Protein 1V66 (pdb70)

Foldseek 3Di:
DDDQVVLLVLLLVFDLVLLCCLCVVQVHHRDDDVVVSSVVSSVCVVVPDPVVSSVSSVVSSVVVD

Structure (mmCIF, N/CA/C/O backbone):
data_1V66
#
_entry.id   1V66
#
loop_
_atom_site.group_PDB
_atom_site.id
_atom_site.type_symbol
_atom_site.label_atom_id
_atom_site.label_alt_id
_atom_site.label_comp_id
_atom_site.label_asym_id
_atom_site.label_entity_id
_atom_site.label_seq_id
_atom_site.pdbx_PDB_ins_code
_atom_site.Cartn_x
_atom_site.Cartn_y
_atom_site.Cartn_z
_atom_site.occupancy
_atom_site.B_iso_or_equiv
_atom_site.auth_seq_id
_atom_site.auth_comp_id
_atom_site.auth_asym_id
_atom_site.auth_atom_id
_atom_site.pdbx_PDB_model_num
ATOM 1 N N . MET A 1 1 ? -15.759 -7.569 -0.609 1.00 0.00 1 MET A N 1
ATOM 2 C CA . MET A 1 1 ? -15.088 -8.810 -0.263 1.00 0.00 1 MET A CA 1
ATOM 3 C C . MET A 1 1 ? -13.646 -8.814 -0.775 1.00 0.00 1 MET A C 1
ATOM 4 O O . MET A 1 1 ? -13.347 -8.214 -1.806 1.00 0.00 1 MET A O 1
ATOM 16 N N . ALA A 1 2 ? -12.790 -9.498 -0.029 1.00 0.00 2 ALA A N 1
ATOM 17 C CA . ALA A 1 2 ? -11.386 -9.588 -0.394 1.00 0.00 2 ALA A CA 1
ATOM 18 C C . ALA A 1 2 ? -10.678 -10.557 0.555 1.00 0.00 2 ALA A C 1
ATOM 19 O O . ALA A 1 2 ? -11.329 -11.307 1.281 1.00 0.00 2 ALA A O 1
ATOM 26 N N . ASP A 1 3 ? -9.354 -10.510 0.518 1.00 0.00 3 ASP A N 1
ATOM 27 C CA . ASP A 1 3 ? -8.551 -11.375 1.365 1.00 0.00 3 ASP A CA 1
ATOM 28 C C . ASP A 1 3 ? -7.270 -10.641 1.767 1.00 0.00 3 ASP A C 1
ATOM 29 O O . ASP A 1 3 ? -7.046 -9.505 1.353 1.00 0.00 3 ASP A O 1
ATOM 37 N N . SER A 1 4 ? -6.463 -11.320 2.569 1.00 0.00 4 SER A N 1
ATOM 38 C CA . SER A 1 4 ? -5.211 -10.747 3.031 1.00 0.00 4 SER A CA 1
ATOM 39 C C . SER A 1 4 ? -4.065 -11.191 2.119 1.00 0.00 4 SER A C 1
ATOM 40 O O . SER A 1 4 ? -2.935 -11.363 2.575 1.00 0.00 4 SER A O 1
ATOM 47 N N . ALA A 1 5 ? -4.395 -11.364 0.848 1.00 0.00 5 ALA A N 1
ATOM 48 C CA . ALA A 1 5 ? -3.407 -11.784 -0.131 1.00 0.00 5 ALA A CA 1
ATOM 49 C C . ALA A 1 5 ? -3.440 -10.828 -1.325 1.00 0.00 5 ALA A C 1
ATOM 50 O O . ALA A 1 5 ? -2.394 -10.394 -1.806 1.00 0.00 5 ALA A O 1
ATOM 57 N N . GLU A 1 6 ? -4.651 -10.528 -1.770 1.00 0.00 6 GLU A N 1
ATOM 58 C CA . GLU A 1 6 ? -4.834 -9.632 -2.898 1.00 0.00 6 GLU A CA 1
ATOM 59 C C . GLU A 1 6 ? -4.313 -8.234 -2.556 1.00 0.00 6 GLU A C 1
ATOM 60 O O . GLU A 1 6 ? -3.713 -7.568 -3.398 1.00 0.00 6 GLU A O 1
ATOM 70 N N . LEU A 1 7 ? -4.561 -7.832 -1.318 1.00 0.00 7 LEU A N 1
ATOM 71 C CA . LEU A 1 7 ? -4.124 -6.527 -0.853 1.00 0.00 7 LEU A CA 1
ATOM 72 C C . LEU A 1 7 ? -2.602 -6.428 -0.980 1.00 0.00 7 LEU A C 1
ATOM 73 O O . LEU A 1 7 ? -2.076 -5.399 -1.403 1.00 0.00 7 LEU A O 1
ATOM 88 N N . LYS A 1 8 ? -1.938 -7.511 -0.605 1.00 0.00 8 LYS A N 1
ATOM 89 C CA . LYS A 1 8 ? -0.487 -7.560 -0.671 1.00 0.00 8 LYS A CA 1
ATOM 90 C C . LYS A 1 8 ? -0.043 -7.428 -2.129 1.00 0.00 8 LYS A C 1
ATOM 91 O O . LYS A 1 8 ? 0.808 -6.599 -2.450 1.00 0.00 8 LYS A O 1
ATOM 106 N N . GLN A 1 9 ? -0.638 -8.257 -2.974 1.00 0.00 9 GLN A N 1
ATOM 107 C CA . GLN A 1 9 ? -0.314 -8.244 -4.390 1.00 0.00 9 GLN A CA 1
ATOM 108 C C . GLN A 1 9 ? -0.615 -6.869 -4.990 1.00 0.00 9 GLN A C 1
ATOM 109 O O . GLN A 1 9 ? 0.160 -6.357 -5.797 1.00 0.00 9 GLN A O 1
ATOM 121 N N . MET A 1 10 ? -1.741 -6.310 -4.573 1.00 0.00 10 MET A N 1
ATOM 122 C CA . MET A 1 10 ? -2.153 -5.004 -5.059 1.00 0.00 10 MET A CA 1
ATOM 123 C C . MET A 1 10 ? -1.180 -3.916 -4.601 1.00 0.00 10 MET A C 1
ATOM 124 O O . MET A 1 10 ? -0.770 -3.070 -5.395 1.00 0.00 10 MET A O 1
ATOM 136 N N . VAL A 1 11 ? -0.838 -3.973 -3.322 1.00 0.00 11 VAL A N 1
ATOM 137 C CA . VAL A 1 11 ? 0.080 -3.003 -2.749 1.00 0.00 11 VAL A CA 1
ATOM 138 C C . VAL A 1 11 ? 1.444 -3.134 -3.429 1.00 0.00 11 VAL A C 1
ATOM 139 O O . VAL A 1 11 ? 2.127 -2.137 -3.655 1.00 0.00 11 VAL A O 1
ATOM 152 N N . MET A 1 12 ? 1.800 -4.373 -3.735 1.00 0.00 12 MET A N 1
ATOM 153 C CA . MET A 1 12 ? 3.071 -4.647 -4.384 1.00 0.00 12 MET A CA 1
ATOM 154 C C . MET A 1 12 ? 3.125 -4.010 -5.774 1.00 0.00 12 MET A C 1
ATOM 155 O O . MET A 1 12 ? 4.185 -3.958 -6.396 1.00 0.00 12 MET A O 1
ATOM 167 N N . SER A 1 13 ? 1.969 -3.541 -6.221 1.00 0.00 13 SER A N 1
ATOM 168 C CA . SER A 1 13 ? 1.872 -2.909 -7.525 1.00 0.00 13 SER A CA 1
ATOM 169 C C . SER A 1 13 ? 1.824 -1.388 -7.368 1.00 0.00 13 SER A C 1
ATOM 170 O O . SER A 1 13 ? 1.653 -0.663 -8.347 1.00 0.00 13 SER A O 1
ATOM 177 N N . LEU A 1 14 ? 1.979 -0.948 -6.127 1.00 0.00 14 LEU A N 1
ATOM 178 C CA . LEU A 1 14 ? 1.956 0.474 -5.829 1.00 0.00 14 LEU A CA 1
ATOM 179 C C . LEU A 1 14 ? 3.373 1.038 -5.947 1.00 0.00 14 LEU A C 1
ATOM 180 O O . LEU A 1 14 ? 4.348 0.338 -5.681 1.00 0.00 14 LEU A O 1
ATOM 195 N N . ARG A 1 15 ? 3.442 2.300 -6.348 1.00 0.00 15 ARG A N 1
ATOM 196 C CA . ARG A 1 15 ? 4.723 2.966 -6.504 1.00 0.00 15 ARG A CA 1
ATOM 197 C C . ARG A 1 15 ? 5.125 3.657 -5.200 1.00 0.00 15 ARG A C 1
ATOM 198 O O . ARG A 1 15 ? 4.330 3.737 -4.265 1.00 0.00 15 ARG A O 1
ATOM 216 N N . VAL A 1 16 ? 6.359 4.140 -5.179 1.00 0.00 16 VAL A N 1
ATOM 217 C CA . VAL A 1 16 ? 6.876 4.822 -4.005 1.00 0.00 16 VAL A CA 1
ATOM 218 C C . VAL A 1 16 ? 5.911 5.939 -3.603 1.00 0.00 16 VAL A C 1
ATOM 219 O O . VAL A 1 16 ? 5.578 6.083 -2.427 1.00 0.00 16 VAL A O 1
ATOM 232 N N . SER A 1 17 ? 5.488 6.700 -4.601 1.00 0.00 17 SER A N 1
ATOM 233 C CA . SER A 1 17 ? 4.568 7.800 -4.366 1.00 0.00 17 SER A CA 1
ATOM 234 C C . SER A 1 17 ? 3.286 7.279 -3.714 1.00 0.00 17 SER A C 1
ATOM 235 O O . SER A 1 17 ? 2.763 7.894 -2.787 1.00 0.00 17 SER A O 1
ATOM 242 N N . GLU A 1 18 ? 2.817 6.150 -4.225 1.00 0.00 18 GLU A N 1
ATOM 243 C CA . GLU A 1 18 ? 1.606 5.539 -3.704 1.00 0.00 18 GLU A CA 1
ATOM 244 C C . GLU A 1 18 ? 1.825 5.069 -2.264 1.00 0.00 18 GLU A C 1
ATOM 245 O O . GLU A 1 18 ? 0.980 5.292 -1.399 1.00 0.00 18 GLU A O 1
ATOM 255 N N . LEU A 1 19 ? 2.965 4.428 -2.052 1.00 0.00 19 LEU A N 1
ATOM 256 C CA . LEU A 1 19 ? 3.306 3.925 -0.732 1.00 0.00 19 LEU A CA 1
ATOM 257 C C . LEU A 1 19 ? 3.278 5.079 0.271 1.00 0.00 19 LEU A C 1
ATOM 258 O O . LEU A 1 19 ? 2.843 4.907 1.409 1.00 0.00 19 LEU A O 1
ATOM 273 N N . GLN A 1 20 ? 3.749 6.230 -0.186 1.00 0.00 20 GLN A N 1
ATOM 274 C CA . GLN A 1 20 ? 3.784 7.413 0.658 1.00 0.00 20 GLN A CA 1
ATOM 275 C C . GLN A 1 20 ? 2.376 7.757 1.147 1.00 0.00 20 GLN A C 1
ATOM 276 O O . GLN A 1 20 ? 2.203 8.238 2.266 1.00 0.00 20 GLN A O 1
ATOM 288 N N . VAL A 1 21 ? 1.404 7.499 0.283 1.00 0.00 21 VAL A N 1
ATOM 289 C CA . VAL A 1 21 ? 0.017 7.776 0.613 1.00 0.00 21 VAL A CA 1
ATOM 290 C C . VAL A 1 21 ? -0.475 6.749 1.635 1.00 0.00 21 VAL A C 1
ATOM 291 O O . VAL A 1 21 ? -1.160 7.101 2.594 1.00 0.00 21 VAL A O 1
ATOM 304 N N . LEU A 1 22 ? -0.107 5.499 1.395 1.00 0.00 22 LEU A N 1
ATOM 305 C CA . LEU A 1 22 ? -0.502 4.419 2.282 1.00 0.00 22 LEU A CA 1
ATOM 306 C C . LEU A 1 22 ? 0.031 4.699 3.689 1.00 0.00 22 LEU A C 1
ATOM 307 O O . LEU A 1 22 ? -0.700 4.573 4.670 1.00 0.00 22 LEU A O 1
ATOM 322 N N . LEU A 1 23 ? 1.301 5.073 3.742 1.00 0.00 23 LEU A N 1
ATOM 323 C CA . LEU A 1 23 ? 1.940 5.373 5.012 1.00 0.00 23 LEU A CA 1
ATOM 324 C C . LEU A 1 23 ? 1.466 6.740 5.507 1.00 0.00 23 LEU A C 1
ATOM 325 O O . LEU A 1 23 ? 1.097 6.889 6.671 1.00 0.00 23 LEU A O 1
ATOM 340 N N . GLY A 1 24 ? 1.491 7.704 4.599 1.00 0.00 24 GLY A N 1
ATOM 341 C CA . GLY A 1 24 ? 1.068 9.055 4.929 1.00 0.00 24 GLY A CA 1
ATOM 342 C C . GLY A 1 24 ? -0.360 9.062 5.481 1.00 0.00 24 GLY A C 1
ATOM 343 O O . GLY A 1 24 ? -0.643 9.736 6.470 1.00 0.00 24 GLY A O 1
ATOM 347 N N . TYR A 1 25 ? -1.221 8.305 4.817 1.00 0.00 25 TYR A N 1
ATOM 348 C CA . TYR A 1 25 ? -2.611 8.217 5.228 1.00 0.00 25 TYR A CA 1
ATOM 349 C C . TYR A 1 25 ? -2.756 7.369 6.493 1.00 0.00 25 TYR A C 1
ATOM 350 O O . TYR A 1 25 ? -3.798 7.395 7.147 1.00 0.00 25 TYR A O 1
ATOM 367 N N . ALA A 1 26 ? -1.696 6.636 6.800 1.00 0.00 26 ALA A N 1
ATOM 368 C CA . ALA A 1 26 ? -1.691 5.782 7.975 1.00 0.00 26 ALA A CA 1
ATOM 369 C C . ALA A 1 26 ? -0.903 6.465 9.094 1.00 0.00 26 ALA A C 1
ATOM 370 O O . ALA A 1 26 ? -0.954 6.035 10.246 1.00 0.00 26 ALA A O 1
ATOM 377 N N . GLY A 1 27 ? -0.191 7.517 8.717 1.00 0.00 27 GLY A N 1
ATOM 378 C CA . GLY A 1 27 ? 0.607 8.263 9.674 1.00 0.00 27 GLY A CA 1
ATOM 379 C C . GLY A 1 27 ? 2.059 7.782 9.671 1.00 0.00 27 GLY A C 1
ATOM 380 O O . GLY A 1 27 ? 2.978 8.569 9.890 1.00 0.00 27 GLY A O 1
ATOM 384 N N . ARG A 1 28 ? 2.220 6.491 9.420 1.00 0.00 28 ARG A N 1
ATOM 385 C CA . ARG A 1 28 ? 3.545 5.895 9.386 1.00 0.00 28 ARG A CA 1
ATOM 386 C C . ARG A 1 28 ? 4.506 6.782 8.591 1.00 0.00 28 ARG A C 1
ATOM 387 O O . ARG A 1 28 ? 4.077 7.563 7.743 1.00 0.00 28 ARG A O 1
ATOM 405 N N . ASN A 1 29 ? 5.787 6.632 8.895 1.00 0.00 29 ASN A N 1
ATOM 406 C CA . ASN A 1 29 ? 6.811 7.410 8.220 1.00 0.00 29 ASN A CA 1
ATOM 407 C C . ASN A 1 29 ? 7.080 6.804 6.841 1.00 0.00 29 ASN A C 1
ATOM 408 O O . ASN A 1 29 ? 7.022 5.587 6.671 1.00 0.00 29 ASN A O 1
ATOM 418 N N . LYS A 1 30 ? 7.368 7.681 5.890 1.00 0.00 30 LYS A N 1
ATOM 419 C CA . LYS A 1 30 ? 7.645 7.247 4.531 1.00 0.00 30 LYS A CA 1
ATOM 420 C C . LYS A 1 30 ? 8.955 7.879 4.056 1.00 0.00 30 LYS A C 1
ATOM 421 O O . LYS A 1 30 ? 9.031 9.093 3.868 1.00 0.00 30 LYS A O 1
ATOM 436 N N . HIS A 1 31 ? 9.955 7.028 3.876 1.00 0.00 31 HIS A N 1
ATOM 437 C CA . HIS A 1 31 ? 11.258 7.488 3.427 1.00 0.00 31 HIS A CA 1
ATOM 438 C C . HIS A 1 31 ? 12.160 6.284 3.152 1.00 0.00 31 HIS A C 1
ATOM 439 O O . HIS A 1 31 ? 12.637 5.635 4.082 1.00 0.00 31 HIS A O 1
ATOM 452 N N . GLY A 1 32 ? 12.367 6.022 1.870 1.00 0.00 32 GLY A N 1
ATOM 453 C CA . GLY A 1 32 ? 13.204 4.907 1.460 1.00 0.00 32 GLY A CA 1
ATOM 454 C C . GLY A 1 32 ? 12.803 4.402 0.072 1.00 0.00 32 GLY A C 1
ATOM 455 O O . GLY A 1 32 ? 12.012 5.040 -0.620 1.00 0.00 32 GLY A O 1
ATOM 459 N N . ARG A 1 33 ? 13.368 3.260 -0.293 1.00 0.00 33 ARG A N 1
ATOM 460 C CA . ARG A 1 33 ? 13.080 2.662 -1.586 1.00 0.00 33 ARG A CA 1
ATOM 461 C C . ARG A 1 33 ? 11.684 2.038 -1.582 1.00 0.00 33 ARG A C 1
ATOM 462 O O . ARG A 1 33 ? 10.988 2.069 -0.568 1.00 0.00 33 ARG A O 1
ATOM 480 N N . LYS A 1 34 ? 11.314 1.485 -2.728 1.00 0.00 34 LYS A N 1
ATOM 481 C CA . LYS A 1 34 ? 10.013 0.854 -2.870 1.00 0.00 34 LYS A CA 1
ATOM 482 C C . LYS A 1 34 ? 9.953 -0.387 -1.978 1.00 0.00 34 LYS A C 1
ATOM 483 O O . LYS A 1 34 ? 8.967 -0.604 -1.275 1.00 0.00 34 LYS A O 1
ATOM 498 N N . HIS A 1 35 ? 11.021 -1.170 -2.036 1.00 0.00 35 HIS A N 1
ATOM 499 C CA . HIS A 1 35 ? 11.102 -2.384 -1.242 1.00 0.00 35 HIS A CA 1
ATOM 500 C C . HIS A 1 35 ? 10.947 -2.040 0.240 1.00 0.00 35 HIS A C 1
ATOM 501 O O . HIS A 1 35 ? 10.227 -2.721 0.968 1.00 0.00 35 HIS A O 1
ATOM 514 N N . GLU A 1 36 ? 11.635 -0.982 0.644 1.00 0.00 36 GLU A N 1
ATOM 515 C CA . GLU A 1 36 ? 11.583 -0.538 2.027 1.00 0.00 36 GLU A CA 1
ATOM 516 C C . GLU A 1 36 ? 10.170 -0.070 2.381 1.00 0.00 36 GLU A C 1
ATOM 517 O O . GLU A 1 36 ? 9.652 -0.401 3.447 1.00 0.00 36 GLU A O 1
ATOM 527 N N . LEU A 1 37 ? 9.587 0.692 1.468 1.00 0.00 37 LEU A N 1
ATOM 528 C CA . LEU A 1 37 ? 8.244 1.209 1.670 1.00 0.00 37 LEU A CA 1
ATOM 529 C C . LEU A 1 37 ? 7.245 0.050 1.634 1.00 0.00 37 LEU A C 1
ATOM 530 O O . LEU A 1 37 ? 6.343 -0.022 2.466 1.00 0.00 37 LEU A O 1
ATOM 545 N N . LEU A 1 38 ? 7.441 -0.827 0.660 1.00 0.00 38 LEU A N 1
ATOM 546 C CA . LEU A 1 38 ? 6.569 -1.978 0.504 1.00 0.00 38 LEU A CA 1
ATOM 547 C C . LEU A 1 38 ? 6.597 -2.812 1.787 1.00 0.00 38 LEU A C 1
ATOM 548 O O . LEU A 1 38 ? 5.552 -3.226 2.285 1.00 0.00 38 LEU A O 1
ATOM 563 N N . THR A 1 39 ? 7.805 -3.033 2.284 1.00 0.00 39 THR A N 1
ATOM 564 C CA . THR A 1 39 ? 7.983 -3.809 3.499 1.00 0.00 39 THR A CA 1
ATOM 565 C C . THR A 1 39 ? 7.234 -3.158 4.663 1.00 0.00 39 THR A C 1
ATOM 566 O O . THR A 1 39 ? 6.671 -3.850 5.510 1.00 0.00 39 THR A O 1
ATOM 577 N N . LYS A 1 40 ? 7.251 -1.833 4.669 1.00 0.00 40 LYS A N 1
ATOM 578 C CA . LYS A 1 40 ? 6.581 -1.080 5.715 1.00 0.00 40 LYS A CA 1
ATOM 579 C C . LYS A 1 40 ? 5.066 -1.230 5.555 1.00 0.00 40 LYS A C 1
ATOM 580 O O . LYS A 1 40 ? 4.349 -1.406 6.539 1.00 0.00 40 LYS A O 1
ATOM 595 N N . ALA A 1 41 ? 4.625 -1.156 4.308 1.00 0.00 41 ALA A N 1
ATOM 596 C CA . ALA A 1 41 ? 3.209 -1.282 4.007 1.00 0.00 41 ALA A CA 1
ATOM 597 C C . ALA A 1 41 ? 2.755 -2.714 4.298 1.00 0.00 41 ALA A C 1
ATOM 598 O O . ALA A 1 41 ? 1.675 -2.927 4.847 1.00 0.00 41 ALA A O 1
ATOM 605 N N . LEU A 1 42 ? 3.603 -3.658 3.918 1.00 0.00 42 LEU A N 1
ATOM 606 C CA . LEU A 1 42 ? 3.303 -5.064 4.131 1.00 0.00 42 LEU A CA 1
ATOM 607 C C . LEU A 1 42 ? 3.179 -5.332 5.632 1.00 0.00 42 LEU A C 1
ATOM 608 O O . LEU A 1 42 ? 2.235 -5.985 6.074 1.00 0.00 42 LEU A O 1
ATOM 623 N N . HIS A 1 43 ? 4.147 -4.814 6.375 1.00 0.00 43 HIS A N 1
ATOM 624 C CA . HIS A 1 43 ? 4.158 -4.990 7.818 1.00 0.00 43 HIS A CA 1
ATOM 625 C C . HIS A 1 43 ? 2.880 -4.399 8.417 1.00 0.00 43 HIS A C 1
ATOM 626 O O . HIS A 1 43 ? 2.398 -4.868 9.446 1.00 0.00 43 HIS A O 1
ATOM 639 N N . LEU A 1 44 ? 2.368 -3.377 7.746 1.00 0.00 44 LEU A N 1
ATOM 640 C CA . LEU A 1 44 ? 1.156 -2.716 8.199 1.00 0.00 44 LEU A CA 1
ATOM 641 C C . LEU A 1 44 ? -0.024 -3.682 8.070 1.00 0.00 44 LEU A C 1
ATOM 642 O O . LEU A 1 44 ? -0.928 -3.678 8.904 1.00 0.00 44 LEU A O 1
ATOM 657 N N . LEU A 1 45 ? 0.023 -4.486 7.018 1.00 0.00 45 LEU A N 1
ATOM 658 C CA . LEU A 1 45 ? -1.031 -5.454 6.769 1.00 0.00 45 LEU A CA 1
ATOM 659 C C . LEU A 1 45 ? -1.001 -6.526 7.861 1.00 0.00 45 LEU A C 1
ATOM 660 O O . LEU A 1 45 ? -2.040 -6.883 8.414 1.00 0.00 45 LEU A O 1
ATOM 675 N N . LYS A 1 46 ? 0.201 -7.009 8.138 1.00 0.00 46 LYS A N 1
ATOM 676 C CA . LYS A 1 46 ? 0.380 -8.033 9.154 1.00 0.00 46 LYS A CA 1
ATOM 677 C C . LYS A 1 46 ? 0.208 -7.407 10.539 1.00 0.00 46 LYS A C 1
ATOM 678 O O . LYS A 1 46 ? -0.191 -8.084 11.485 1.00 0.00 46 LYS A O 1
ATOM 693 N N . ALA A 1 47 ? 0.516 -6.120 10.614 1.00 0.00 47 ALA A N 1
ATOM 694 C CA . ALA A 1 47 ? 0.401 -5.395 11.868 1.00 0.00 47 ALA A CA 1
ATOM 695 C C . ALA A 1 47 ? -1.053 -4.965 12.071 1.00 0.00 47 ALA A C 1
ATOM 696 O O . ALA A 1 47 ? -1.400 -4.411 13.113 1.00 0.00 47 ALA A O 1
ATOM 703 N N . GLY A 1 48 ? -1.864 -5.235 11.059 1.00 0.00 48 GLY A N 1
ATOM 704 C CA . GLY A 1 48 ? -3.272 -4.883 11.113 1.00 0.00 48 GLY A CA 1
ATOM 705 C C . GLY A 1 48 ? -3.484 -3.411 10.753 1.00 0.00 48 GLY A C 1
ATOM 706 O O . GLY A 1 48 ? -3.132 -2.522 11.526 1.00 0.00 48 GLY A O 1
ATOM 710 N N . CYS A 1 49 ? -4.057 -3.199 9.577 1.00 0.00 49 CYS A N 1
ATOM 711 C CA . CYS A 1 49 ? -4.319 -1.851 9.104 1.00 0.00 49 CYS A CA 1
ATOM 712 C C . CYS A 1 49 ? -5.796 -1.756 8.717 1.00 0.00 49 CYS A C 1
ATOM 713 O O . CYS A 1 49 ? -6.290 -2.568 7.935 1.00 0.00 49 CYS A O 1
ATOM 720 N N . SER A 1 50 ? -6.460 -0.758 9.281 1.00 0.00 50 SER A N 1
ATOM 721 C CA . SER A 1 50 ? -7.871 -0.547 9.004 1.00 0.00 50 SER A CA 1
ATOM 722 C C . SER A 1 50 ? -8.144 -0.731 7.510 1.00 0.00 50 SER A C 1
ATOM 723 O O . SER A 1 50 ? -7.219 -0.718 6.700 1.00 0.00 50 SER A O 1
ATOM 730 N N . PRO A 1 51 ? -9.453 -0.901 7.182 1.00 0.00 51 PRO A N 1
ATOM 731 C CA . PRO A 1 51 ? -9.860 -1.087 5.800 1.00 0.00 51 PRO A CA 1
ATOM 732 C C . PRO A 1 51 ? -9.803 0.233 5.029 1.00 0.00 51 PRO A C 1
ATOM 733 O O . PRO A 1 51 ? -10.016 0.259 3.818 1.00 0.00 51 PRO A O 1
ATOM 741 N N . ALA A 1 52 ? -9.515 1.298 5.763 1.00 0.00 52 ALA A N 1
ATOM 742 C CA . ALA A 1 52 ? -9.427 2.619 5.163 1.00 0.00 52 ALA A CA 1
ATOM 743 C C . ALA A 1 52 ? -8.239 2.659 4.200 1.00 0.00 52 ALA A C 1
ATOM 744 O O . ALA A 1 52 ? -8.351 3.185 3.093 1.00 0.00 52 ALA A O 1
ATOM 751 N N . VAL A 1 53 ? -7.130 2.096 4.655 1.00 0.00 53 VAL A N 1
ATOM 752 C CA . VAL A 1 53 ? -5.923 2.061 3.847 1.00 0.00 53 VAL A CA 1
ATOM 753 C C . VAL A 1 53 ? -6.090 1.027 2.732 1.00 0.00 53 VAL A C 1
ATOM 754 O O . VAL A 1 53 ? -5.587 1.214 1.626 1.00 0.00 53 VAL A O 1
ATOM 767 N N . GLN A 1 54 ? -6.799 -0.043 3.062 1.00 0.00 54 GLN A N 1
ATOM 768 C CA . GLN A 1 54 ? -7.040 -1.107 2.103 1.00 0.00 54 GLN A CA 1
ATOM 769 C C . GLN A 1 54 ? -7.787 -0.563 0.883 1.00 0.00 54 GLN A C 1
ATOM 770 O O . GLN A 1 54 ? -7.565 -1.016 -0.238 1.00 0.00 54 GLN A O 1
ATOM 782 N N . MET A 1 55 ? -8.658 0.401 1.144 1.00 0.00 55 MET A N 1
ATOM 783 C CA . MET A 1 55 ? -9.440 1.011 0.082 1.00 0.00 55 MET A CA 1
ATOM 784 C C . MET A 1 55 ? -8.553 1.857 -0.834 1.00 0.00 55 MET A C 1
ATOM 785 O O . MET A 1 55 ? -8.726 1.849 -2.052 1.00 0.00 55 MET A O 1
ATOM 797 N N . LYS A 1 56 ? -7.624 2.568 -0.212 1.00 0.00 56 LYS A N 1
ATOM 798 C CA . LYS A 1 56 ? -6.710 3.419 -0.956 1.00 0.00 56 LYS A CA 1
ATOM 799 C C . LYS A 1 56 ? -5.875 2.556 -1.905 1.00 0.00 56 LYS A C 1
ATOM 800 O O . LYS A 1 56 ? -5.493 3.005 -2.984 1.00 0.00 56 LYS A O 1
ATOM 815 N N . ILE A 1 57 ? -5.616 1.332 -1.467 1.00 0.00 57 ILE A N 1
ATOM 816 C CA . ILE A 1 57 ? -4.834 0.403 -2.264 1.00 0.00 57 ILE A CA 1
ATOM 817 C C . ILE A 1 57 ? -5.621 0.026 -3.520 1.00 0.00 57 ILE A C 1
ATOM 818 O O . ILE A 1 57 ? -5.047 -0.108 -4.600 1.00 0.00 57 ILE A O 1
ATOM 833 N N . LYS A 1 58 ? -6.924 -0.135 -3.337 1.00 0.00 58 LYS A N 1
ATOM 834 C CA . LYS A 1 58 ? -7.796 -0.494 -4.443 1.00 0.00 58 LYS A CA 1
ATOM 835 C C . LYS A 1 58 ? -7.910 0.692 -5.402 1.00 0.00 58 LYS A C 1
ATOM 836 O O . LYS A 1 58 ? -7.877 0.516 -6.619 1.00 0.00 58 LYS A O 1
ATOM 851 N N . GLU A 1 59 ? -8.042 1.874 -4.819 1.00 0.00 59 GLU A N 1
ATOM 852 C CA . GLU A 1 59 ? -8.161 3.089 -5.607 1.00 0.00 59 GLU A CA 1
ATOM 853 C C . GLU A 1 59 ? -6.849 3.379 -6.337 1.00 0.00 59 GLU A C 1
ATOM 854 O O . GLU A 1 59 ? -6.854 3.720 -7.519 1.00 0.00 59 GLU A O 1
ATOM 864 N N . LEU A 1 60 ? -5.755 3.233 -5.603 1.00 0.00 60 LEU A N 1
ATOM 865 C CA . LEU A 1 60 ? -4.438 3.475 -6.167 1.00 0.00 60 LEU A CA 1
ATOM 866 C C . LEU A 1 60 ? -4.197 2.504 -7.324 1.00 0.00 60 LEU A C 1
ATOM 867 O O . LEU A 1 60 ? -3.778 2.914 -8.406 1.00 0.00 60 LEU A O 1
ATOM 882 N N . TYR A 1 61 ? -4.471 1.236 -7.057 1.00 0.00 61 TYR A N 1
ATOM 883 C CA . TYR A 1 61 ? -4.289 0.203 -8.063 1.00 0.00 61 TYR A CA 1
ATOM 884 C C . TYR A 1 61 ? -5.291 0.370 -9.207 1.00 0.00 61 TYR A C 1
ATOM 885 O O . TYR A 1 61 ? -4.946 0.179 -10.372 1.00 0.00 61 TYR A O 1
ATOM 902 N N . ARG A 1 62 ? -6.513 0.723 -8.835 1.00 0.00 62 ARG A N 1
ATOM 903 C CA . ARG A 1 62 ? -7.567 0.918 -9.815 1.00 0.00 62 ARG A CA 1
ATOM 904 C C . ARG A 1 62 ? -7.126 1.927 -10.877 1.00 0.00 62 ARG A C 1
ATOM 905 O O . ARG A 1 62 ? -7.090 1.609 -12.064 1.00 0.00 62 ARG A O 1
ATOM 923 N N . ARG A 1 63 ? -6.800 3.124 -10.411 1.00 0.00 63 ARG A N 1
ATOM 924 C CA . ARG A 1 63 ? -6.362 4.182 -11.305 1.00 0.00 63 ARG A CA 1
ATOM 925 C C . ARG A 1 63 ? -5.202 3.695 -12.175 1.00 0.00 63 ARG A C 1
ATOM 926 O O . ARG A 1 63 ? -4.935 4.261 -13.234 1.00 0.00 63 ARG A O 1
ATOM 944 N N . ARG A 1 64 ? -4.542 2.650 -11.696 1.00 0.00 64 ARG A N 1
ATOM 945 C CA . ARG A 1 64 ? -3.417 2.081 -12.417 1.00 0.00 64 ARG A CA 1
ATOM 946 C C . ARG A 1 64 ? -3.828 0.772 -13.094 1.00 0.00 64 ARG A C 1
ATOM 947 O O . ARG A 1 64 ? -2.975 -0.034 -13.465 1.00 0.00 64 ARG A O 1
ATOM 965 N N . PHE A 1 65 ? -5.134 0.601 -13.236 1.00 0.00 65 PHE A N 1
ATOM 966 C CA . PHE A 1 65 ? -5.668 -0.597 -13.863 1.00 0.00 65 PHE A CA 1
ATOM 967 C C . PHE A 1 65 ? -4.785 -1.046 -15.028 1.00 0.00 65 PHE A C 1
ATOM 968 O O . PHE A 1 65 ? -4.720 -0.376 -16.057 1.00 0.00 65 PHE A O 1
ATOM 984 N N . MET A 1 1 ? -13.773 -6.732 -1.348 1.00 0.00 1 MET A N 2
ATOM 985 C CA . MET A 1 1 ? -12.890 -7.871 -1.528 1.00 0.00 1 MET A CA 2
ATOM 986 C C . MET A 1 1 ? -11.555 -7.648 -0.815 1.00 0.00 1 MET A C 2
ATOM 987 O O . MET A 1 1 ? -10.926 -6.604 -0.979 1.00 0.00 1 MET A O 2
ATOM 999 N N . ALA A 1 2 ? -11.163 -8.647 -0.037 1.00 0.00 2 ALA A N 2
ATOM 1000 C CA . ALA A 1 2 ? -9.914 -8.572 0.703 1.00 0.00 2 ALA A CA 2
ATOM 1001 C C . ALA A 1 2 ? -9.682 -9.895 1.435 1.00 0.00 2 ALA A C 2
ATOM 1002 O O . ALA A 1 2 ? -10.559 -10.375 2.151 1.00 0.00 2 ALA A O 2
ATOM 1009 N N . ASP A 1 3 ? -8.495 -10.448 1.230 1.00 0.00 3 ASP A N 2
ATOM 1010 C CA . ASP A 1 3 ? -8.135 -11.706 1.862 1.00 0.00 3 ASP A CA 2
ATOM 1011 C C . ASP A 1 3 ? -6.699 -11.618 2.382 1.00 0.00 3 ASP A C 2
ATOM 1012 O O . ASP A 1 3 ? -6.087 -12.638 2.698 1.00 0.00 3 ASP A O 2
ATOM 1020 N N . SER A 1 4 ? -6.205 -10.391 2.455 1.00 0.00 4 SER A N 2
ATOM 1021 C CA . SER A 1 4 ? -4.852 -10.158 2.933 1.00 0.00 4 SER A CA 2
ATOM 1022 C C . SER A 1 4 ? -3.846 -10.461 1.821 1.00 0.00 4 SER A C 2
ATOM 1023 O O . SER A 1 4 ? -3.073 -9.590 1.423 1.00 0.00 4 SER A O 2
ATOM 1030 N N . ALA A 1 5 ? -3.887 -11.698 1.349 1.00 0.00 5 ALA A N 2
ATOM 1031 C CA . ALA A 1 5 ? -2.988 -12.126 0.290 1.00 0.00 5 ALA A CA 2
ATOM 1032 C C . ALA A 1 5 ? -3.240 -11.280 -0.960 1.00 0.00 5 ALA A C 2
ATOM 1033 O O . ALA A 1 5 ? -2.312 -10.989 -1.713 1.00 0.00 5 ALA A O 2
ATOM 1040 N N . GLU A 1 6 ? -4.499 -10.910 -1.141 1.00 0.00 6 GLU A N 2
ATOM 1041 C CA . GLU A 1 6 ? -4.884 -10.103 -2.287 1.00 0.00 6 GLU A CA 2
ATOM 1042 C C . GLU A 1 6 ? -4.391 -8.665 -2.112 1.00 0.00 6 GLU A C 2
ATOM 1043 O O . GLU A 1 6 ? -3.882 -8.061 -3.056 1.00 0.00 6 GLU A O 2
ATOM 1053 N N . LEU A 1 7 ? -4.561 -8.158 -0.900 1.00 0.00 7 LEU A N 2
ATOM 1054 C CA . LEU A 1 7 ? -4.139 -6.802 -0.591 1.00 0.00 7 LEU A CA 2
ATOM 1055 C C . LEU A 1 7 ? -2.633 -6.673 -0.829 1.00 0.00 7 LEU A C 2
ATOM 1056 O O . LEU A 1 7 ? -2.166 -5.657 -1.341 1.00 0.00 7 LEU A O 2
ATOM 1071 N N . LYS A 1 8 ? -1.915 -7.719 -0.446 1.00 0.00 8 LYS A N 2
ATOM 1072 C CA . LYS A 1 8 ? -0.472 -7.736 -0.611 1.00 0.00 8 LYS A CA 2
ATOM 1073 C C . LYS A 1 8 ? -0.131 -7.598 -2.097 1.00 0.00 8 LYS A C 2
ATOM 1074 O O . LYS A 1 8 ? 0.690 -6.763 -2.474 1.00 0.00 8 LYS A O 2
ATOM 1089 N N . GLN A 1 9 ? -0.777 -8.431 -2.898 1.00 0.00 9 GLN A N 2
ATOM 1090 C CA . GLN A 1 9 ? -0.554 -8.413 -4.335 1.00 0.00 9 GLN A CA 2
ATOM 1091 C C . GLN A 1 9 ? -0.946 -7.053 -4.916 1.00 0.00 9 GLN A C 2
ATOM 1092 O O . GLN A 1 9 ? -0.253 -6.520 -5.780 1.00 0.00 9 GLN A O 2
ATOM 1104 N N . MET A 1 10 ? -2.057 -6.530 -4.416 1.00 0.00 10 MET A N 2
ATOM 1105 C CA . MET A 1 10 ? -2.550 -5.243 -4.876 1.00 0.00 10 MET A CA 2
ATOM 1106 C C . MET A 1 10 ? -1.634 -4.109 -4.413 1.00 0.00 10 MET A C 2
ATOM 1107 O O . MET A 1 10 ? -1.287 -3.226 -5.197 1.00 0.00 10 MET A O 2
ATOM 1119 N N . VAL A 1 11 ? -1.268 -4.168 -3.141 1.00 0.00 11 VAL A N 2
ATOM 1120 C CA . VAL A 1 11 ? -0.399 -3.156 -2.564 1.00 0.00 11 VAL A CA 2
ATOM 1121 C C . VAL A 1 11 ? 0.963 -3.204 -3.260 1.00 0.00 11 VAL A C 2
ATOM 1122 O O . VAL A 1 11 ? 1.567 -2.164 -3.520 1.00 0.00 11 VAL A O 2
ATOM 1135 N N . MET A 1 12 ? 1.406 -4.420 -3.541 1.00 0.00 12 MET A N 2
ATOM 1136 C CA . MET A 1 12 ? 2.686 -4.617 -4.201 1.00 0.00 12 MET A CA 2
ATOM 1137 C C . MET A 1 12 ? 2.733 -3.874 -5.538 1.00 0.00 12 MET A C 2
ATOM 1138 O O . MET A 1 12 ? 3.773 -3.343 -5.921 1.00 0.00 12 MET A O 2
ATOM 1150 N N . SER A 1 13 ? 1.591 -3.862 -6.212 1.00 0.00 13 SER A N 2
ATOM 1151 C CA . SER A 1 13 ? 1.489 -3.194 -7.498 1.00 0.00 13 SER A CA 2
ATOM 1152 C C . SER A 1 13 ? 1.668 -1.685 -7.320 1.00 0.00 13 SER A C 2
ATOM 1153 O O . SER A 1 13 ? 2.314 -1.032 -8.138 1.00 0.00 13 SER A O 2
ATOM 1160 N N . LEU A 1 14 ? 1.086 -1.175 -6.244 1.00 0.00 14 LEU A N 2
ATOM 1161 C CA . LEU A 1 14 ? 1.172 0.245 -5.948 1.00 0.00 14 LEU A CA 2
ATOM 1162 C C . LEU A 1 14 ? 2.617 0.713 -6.139 1.00 0.00 14 LEU A C 2
ATOM 1163 O O . LEU A 1 14 ? 3.555 -0.054 -5.926 1.00 0.00 14 LEU A O 2
ATOM 1178 N N . ARG A 1 15 ? 2.750 1.970 -6.537 1.00 0.00 15 ARG A N 2
ATOM 1179 C CA . ARG A 1 15 ? 4.063 2.549 -6.758 1.00 0.00 15 ARG A CA 2
ATOM 1180 C C . ARG A 1 15 ? 4.560 3.240 -5.487 1.00 0.00 15 ARG A C 2
ATOM 1181 O O . ARG A 1 15 ? 3.893 3.201 -4.454 1.00 0.00 15 ARG A O 2
ATOM 1199 N N . VAL A 1 16 ? 5.727 3.857 -5.604 1.00 0.00 16 VAL A N 2
ATOM 1200 C CA . VAL A 1 16 ? 6.321 4.556 -4.476 1.00 0.00 16 VAL A CA 2
ATOM 1201 C C . VAL A 1 16 ? 5.370 5.660 -4.008 1.00 0.00 16 VAL A C 2
ATOM 1202 O O . VAL A 1 16 ? 5.116 5.801 -2.813 1.00 0.00 16 VAL A O 2
ATOM 1215 N N . SER A 1 17 ? 4.871 6.416 -4.976 1.00 0.00 17 SER A N 2
ATOM 1216 C CA . SER A 1 17 ? 3.956 7.504 -4.678 1.00 0.00 17 SER A CA 2
ATOM 1217 C C . SER A 1 17 ? 2.730 6.968 -3.935 1.00 0.00 17 SER A C 2
ATOM 1218 O O . SER A 1 17 ? 2.252 7.590 -2.988 1.00 0.00 17 SER A O 2
ATOM 1225 N N . GLU A 1 18 ? 2.256 5.818 -4.394 1.00 0.00 18 GLU A N 2
ATOM 1226 C CA . GLU A 1 18 ? 1.096 5.191 -3.785 1.00 0.00 18 GLU A CA 2
ATOM 1227 C C . GLU A 1 18 ? 1.429 4.723 -2.366 1.00 0.00 18 GLU A C 2
ATOM 1228 O O . GLU A 1 18 ? 0.660 4.958 -1.435 1.00 0.00 18 GLU A O 2
ATOM 1238 N N . LEU A 1 19 ? 2.575 4.070 -2.246 1.00 0.00 19 LEU A N 2
ATOM 1239 C CA . LEU A 1 19 ? 3.019 3.568 -0.958 1.00 0.00 19 LEU A CA 2
ATOM 1240 C C . LEU A 1 19 ? 3.237 4.744 -0.004 1.00 0.00 19 LEU A C 2
ATOM 1241 O O . LEU A 1 19 ? 2.997 4.627 1.197 1.00 0.00 19 LEU A O 2
ATOM 1256 N N . GLN A 1 20 ? 3.690 5.851 -0.574 1.00 0.00 20 GLN A N 2
ATOM 1257 C CA . GLN A 1 20 ? 3.942 7.048 0.210 1.00 0.00 20 GLN A CA 2
ATOM 1258 C C . GLN A 1 20 ? 2.667 7.488 0.932 1.00 0.00 20 GLN A C 2
ATOM 1259 O O . GLN A 1 20 ? 2.680 7.715 2.142 1.00 0.00 20 GLN A O 2
ATOM 1271 N N . VAL A 1 21 ? 1.596 7.597 0.160 1.00 0.00 21 VAL A N 2
ATOM 1272 C CA . VAL A 1 21 ? 0.315 8.006 0.711 1.00 0.00 21 VAL A CA 2
ATOM 1273 C C . VAL A 1 21 ? -0.201 6.918 1.655 1.00 0.00 21 VAL A C 2
ATOM 1274 O O . VAL A 1 21 ? -0.820 7.217 2.675 1.00 0.00 21 VAL A O 2
ATOM 1287 N N . LEU A 1 22 ? 0.072 5.677 1.279 1.00 0.00 22 LEU A N 2
ATOM 1288 C CA . LEU A 1 22 ? -0.357 4.542 2.079 1.00 0.00 22 LEU A CA 2
ATOM 1289 C C . LEU A 1 22 ? 0.224 4.668 3.489 1.00 0.00 22 LEU A C 2
ATOM 1290 O O . LEU A 1 22 ? -0.463 4.398 4.474 1.00 0.00 22 LEU A O 2
ATOM 1305 N N . LEU A 1 23 ? 1.483 5.076 3.540 1.00 0.00 23 LEU A N 2
ATOM 1306 C CA . LEU A 1 23 ? 2.164 5.241 4.813 1.00 0.00 23 LEU A CA 2
ATOM 1307 C C . LEU A 1 23 ? 1.657 6.512 5.498 1.00 0.00 23 LEU A C 2
ATOM 1308 O O . LEU A 1 23 ? 1.491 6.541 6.715 1.00 0.00 23 LEU A O 2
ATOM 1323 N N . GLY A 1 24 ? 1.426 7.532 4.684 1.00 0.00 24 GLY A N 2
ATOM 1324 C CA . GLY A 1 24 ? 0.941 8.803 5.196 1.00 0.00 24 GLY A CA 2
ATOM 1325 C C . GLY A 1 24 ? -0.443 8.647 5.827 1.00 0.00 24 GLY A C 2
ATOM 1326 O O . GLY A 1 24 ? -0.734 9.260 6.853 1.00 0.00 24 GLY A O 2
ATOM 1330 N N . TYR A 1 25 ? -1.261 7.824 5.188 1.00 0.00 25 TYR A N 2
ATOM 1331 C CA . TYR A 1 25 ? -2.608 7.580 5.674 1.00 0.00 25 TYR A CA 2
ATOM 1332 C C . TYR A 1 25 ? -2.584 6.780 6.979 1.00 0.00 25 TYR A C 2
ATOM 1333 O O . TYR A 1 25 ? -3.387 7.027 7.878 1.00 0.00 25 TYR A O 2
ATOM 1350 N N . ALA A 1 26 ? -1.655 5.838 7.041 1.00 0.00 26 ALA A N 2
ATOM 1351 C CA . ALA A 1 26 ? -1.515 5.001 8.221 1.00 0.00 26 ALA A CA 2
ATOM 1352 C C . ALA A 1 26 ? -0.590 5.691 9.224 1.00 0.00 26 ALA A C 2
ATOM 1353 O O . ALA A 1 26 ? -0.385 5.192 10.329 1.00 0.00 26 ALA A O 2
ATOM 1360 N N . GLY A 1 27 ? -0.057 6.830 8.804 1.00 0.00 27 GLY A N 2
ATOM 1361 C CA . GLY A 1 27 ? 0.841 7.593 9.652 1.00 0.00 27 GLY A CA 2
ATOM 1362 C C . GLY A 1 27 ? 2.293 7.159 9.443 1.00 0.00 27 GLY A C 2
ATOM 1363 O O . GLY A 1 27 ? 3.210 7.972 9.560 1.00 0.00 27 GLY A O 2
ATOM 1367 N N . ARG A 1 28 ? 2.458 5.881 9.140 1.00 0.00 28 ARG A N 2
ATOM 1368 C CA . ARG A 1 28 ? 3.782 5.329 8.915 1.00 0.00 28 ARG A CA 2
ATOM 1369 C C . ARG A 1 28 ? 4.652 6.331 8.152 1.00 0.00 28 ARG A C 2
ATOM 1370 O O . ARG A 1 28 ? 4.165 7.032 7.267 1.00 0.00 28 ARG A O 2
ATOM 1388 N N . ASN A 1 29 ? 5.923 6.367 8.524 1.00 0.00 29 ASN A N 2
ATOM 1389 C CA . ASN A 1 29 ? 6.864 7.272 7.886 1.00 0.00 29 ASN A CA 2
ATOM 1390 C C . ASN A 1 29 ? 7.199 6.749 6.488 1.00 0.00 29 ASN A C 2
ATOM 1391 O O . ASN A 1 29 ? 7.471 5.562 6.312 1.00 0.00 29 ASN A O 2
ATOM 1401 N N . LYS A 1 30 ? 7.169 7.662 5.528 1.00 0.00 30 LYS A N 2
ATOM 1402 C CA . LYS A 1 30 ? 7.465 7.308 4.150 1.00 0.00 30 LYS A CA 2
ATOM 1403 C C . LYS A 1 30 ? 8.811 7.916 3.750 1.00 0.00 30 LYS A C 2
ATOM 1404 O O . LYS A 1 30 ? 9.682 8.115 4.596 1.00 0.00 30 LYS A O 2
ATOM 1419 N N . HIS A 1 31 ? 8.941 8.192 2.461 1.00 0.00 31 HIS A N 2
ATOM 1420 C CA . HIS A 1 31 ? 10.166 8.772 1.940 1.00 0.00 31 HIS A CA 2
ATOM 1421 C C . HIS A 1 31 ? 11.319 7.781 2.114 1.00 0.00 31 HIS A C 2
ATOM 1422 O O . HIS A 1 31 ? 11.809 7.583 3.226 1.00 0.00 31 HIS A O 2
ATOM 1435 N N . GLY A 1 32 ? 11.719 7.186 1.001 1.00 0.00 32 GLY A N 2
ATOM 1436 C CA . GLY A 1 32 ? 12.806 6.220 1.018 1.00 0.00 32 GLY A CA 2
ATOM 1437 C C . GLY A 1 32 ? 12.737 5.296 -0.200 1.00 0.00 32 GLY A C 2
ATOM 1438 O O . GLY A 1 32 ? 12.129 5.642 -1.212 1.00 0.00 32 GLY A O 2
ATOM 1442 N N . ARG A 1 33 ? 13.369 4.140 -0.063 1.00 0.00 33 ARG A N 2
ATOM 1443 C CA . ARG A 1 33 ? 13.388 3.164 -1.139 1.00 0.00 33 ARG A CA 2
ATOM 1444 C C . ARG A 1 33 ? 12.027 2.475 -1.254 1.00 0.00 33 ARG A C 2
ATOM 1445 O O . ARG A 1 33 ? 11.297 2.365 -0.269 1.00 0.00 33 ARG A O 2
ATOM 1463 N N . LYS A 1 34 ? 11.725 2.030 -2.465 1.00 0.00 34 LYS A N 2
ATOM 1464 C CA . LYS A 1 34 ? 10.464 1.355 -2.722 1.00 0.00 34 LYS A CA 2
ATOM 1465 C C . LYS A 1 34 ? 10.420 0.048 -1.927 1.00 0.00 34 LYS A C 2
ATOM 1466 O O . LYS A 1 34 ? 9.383 -0.309 -1.370 1.00 0.00 34 LYS A O 2
ATOM 1481 N N . HIS A 1 35 ? 11.558 -0.631 -1.900 1.00 0.00 35 HIS A N 2
ATOM 1482 C CA . HIS A 1 35 ? 11.661 -1.890 -1.183 1.00 0.00 35 HIS A CA 2
ATOM 1483 C C . HIS A 1 35 ? 11.342 -1.666 0.297 1.00 0.00 35 HIS A C 2
ATOM 1484 O O . HIS A 1 35 ? 10.617 -2.451 0.905 1.00 0.00 35 HIS A O 2
ATOM 1497 N N . GLU A 1 36 ? 11.900 -0.590 0.833 1.00 0.00 36 GLU A N 2
ATOM 1498 C CA . GLU A 1 36 ? 11.684 -0.253 2.229 1.00 0.00 36 GLU A CA 2
ATOM 1499 C C . GLU A 1 36 ? 10.214 0.097 2.470 1.00 0.00 36 GLU A C 2
ATOM 1500 O O . GLU A 1 36 ? 9.604 -0.390 3.421 1.00 0.00 36 GLU A O 2
ATOM 1510 N N . LEU A 1 37 ? 9.687 0.938 1.592 1.00 0.00 37 LEU A N 2
ATOM 1511 C CA . LEU A 1 37 ? 8.301 1.358 1.697 1.00 0.00 37 LEU A CA 2
ATOM 1512 C C . LEU A 1 37 ? 7.390 0.140 1.544 1.00 0.00 37 LEU A C 2
ATOM 1513 O O . LEU A 1 37 ? 6.348 0.052 2.192 1.00 0.00 37 LEU A O 2
ATOM 1528 N N . LEU A 1 38 ? 7.815 -0.772 0.681 1.00 0.00 38 LEU A N 2
ATOM 1529 C CA . LEU A 1 38 ? 7.050 -1.983 0.434 1.00 0.00 38 LEU A CA 2
ATOM 1530 C C . LEU A 1 38 ? 6.881 -2.751 1.746 1.00 0.00 38 LEU A C 2
ATOM 1531 O O . LEU A 1 38 ? 5.769 -3.136 2.105 1.00 0.00 38 LEU A O 2
ATOM 1546 N N . THR A 1 39 ? 8.000 -2.951 2.426 1.00 0.00 39 THR A N 2
ATOM 1547 C CA . THR A 1 39 ? 7.991 -3.667 3.691 1.00 0.00 39 THR A CA 2
ATOM 1548 C C . THR A 1 39 ? 7.097 -2.948 4.703 1.00 0.00 39 THR A C 2
ATOM 1549 O O . THR A 1 39 ? 6.421 -3.590 5.506 1.00 0.00 39 THR A O 2
ATOM 1560 N N . LYS A 1 40 ? 7.121 -1.625 4.631 1.00 0.00 40 LYS A N 2
ATOM 1561 C CA . LYS A 1 40 ? 6.321 -0.812 5.531 1.00 0.00 40 LYS A CA 2
ATOM 1562 C C . LYS A 1 40 ? 4.837 -1.053 5.245 1.00 0.00 40 LYS A C 2
ATOM 1563 O O . LYS A 1 40 ? 4.033 -1.164 6.170 1.00 0.00 40 LYS A O 2
ATOM 1578 N N . ALA A 1 41 ? 4.518 -1.125 3.961 1.00 0.00 41 ALA A N 2
ATOM 1579 C CA . ALA A 1 41 ? 3.145 -1.350 3.543 1.00 0.00 41 ALA A CA 2
ATOM 1580 C C . ALA A 1 41 ? 2.730 -2.774 3.917 1.00 0.00 41 ALA A C 2
ATOM 1581 O O . ALA A 1 41 ? 1.612 -2.998 4.379 1.00 0.00 41 ALA A O 2
ATOM 1588 N N . LEU A 1 42 ? 3.651 -3.702 3.701 1.00 0.00 42 LEU A N 2
ATOM 1589 C CA . LEU A 1 42 ? 3.395 -5.098 4.009 1.00 0.00 42 LEU A CA 2
ATOM 1590 C C . LEU A 1 42 ? 3.290 -5.270 5.525 1.00 0.00 42 LEU A C 2
ATOM 1591 O O . LEU A 1 42 ? 2.400 -5.964 6.015 1.00 0.00 42 LEU A O 2
ATOM 1606 N N . HIS A 1 43 ? 4.211 -4.627 6.227 1.00 0.00 43 HIS A N 2
ATOM 1607 C CA . HIS A 1 43 ? 4.234 -4.700 7.678 1.00 0.00 43 HIS A CA 2
ATOM 1608 C C . HIS A 1 43 ? 2.958 -4.074 8.243 1.00 0.00 43 HIS A C 2
ATOM 1609 O O . HIS A 1 43 ? 2.495 -4.459 9.316 1.00 0.00 43 HIS A O 2
ATOM 1622 N N . LEU A 1 44 ? 2.424 -3.119 7.496 1.00 0.00 44 LEU A N 2
ATOM 1623 C CA . LEU A 1 44 ? 1.210 -2.435 7.909 1.00 0.00 44 LEU A CA 2
ATOM 1624 C C . LEU A 1 44 ? 0.059 -3.440 7.965 1.00 0.00 44 LEU A C 2
ATOM 1625 O O . LEU A 1 44 ? -0.795 -3.362 8.848 1.00 0.00 44 LEU A O 2
ATOM 1640 N N . LEU A 1 45 ? 0.071 -4.361 7.012 1.00 0.00 45 LEU A N 2
ATOM 1641 C CA . LEU A 1 45 ? -0.963 -5.380 6.943 1.00 0.00 45 LEU A CA 2
ATOM 1642 C C . LEU A 1 45 ? -0.872 -6.276 8.179 1.00 0.00 45 LEU A C 2
ATOM 1643 O O . LEU A 1 45 ? -1.886 -6.575 8.810 1.00 0.00 45 LEU A O 2
ATOM 1658 N N . LYS A 1 46 ? 0.350 -6.683 8.489 1.00 0.00 46 LYS A N 2
ATOM 1659 C CA . LYS A 1 46 ? 0.586 -7.539 9.638 1.00 0.00 46 LYS A CA 2
ATOM 1660 C C . LYS A 1 46 ? 0.455 -6.714 10.919 1.00 0.00 46 LYS A C 2
ATOM 1661 O O . LYS A 1 46 ? 0.130 -7.252 11.978 1.00 0.00 46 LYS A O 2
ATOM 1676 N N . ALA A 1 47 ? 0.713 -5.422 10.782 1.00 0.00 47 ALA A N 2
ATOM 1677 C CA . ALA A 1 47 ? 0.628 -4.517 11.917 1.00 0.00 47 ALA A CA 2
ATOM 1678 C C . ALA A 1 47 ? -0.812 -4.017 12.057 1.00 0.00 47 ALA A C 2
ATOM 1679 O O . ALA A 1 47 ? -1.080 -3.096 12.827 1.00 0.00 47 ALA A O 2
ATOM 1686 N N . GLY A 1 48 ? -1.699 -4.647 11.301 1.00 0.00 48 GLY A N 2
ATOM 1687 C CA . GLY A 1 48 ? -3.104 -4.276 11.331 1.00 0.00 48 GLY A CA 2
ATOM 1688 C C . GLY A 1 48 ? -3.351 -2.993 10.536 1.00 0.00 48 GLY A C 2
ATOM 1689 O O . GLY A 1 48 ? -3.099 -1.895 11.029 1.00 0.00 48 GLY A O 2
ATOM 1693 N N . CYS A 1 49 ? -3.841 -3.175 9.318 1.00 0.00 49 CYS A N 2
ATOM 1694 C CA . CYS A 1 49 ? -4.124 -2.044 8.450 1.00 0.00 49 CYS A CA 2
ATOM 1695 C C . CYS A 1 49 ? -5.629 -1.777 8.486 1.00 0.00 49 CYS A C 2
ATOM 1696 O O . CYS A 1 49 ? -6.429 -2.665 8.193 1.00 0.00 49 CYS A O 2
ATOM 1703 N N . SER A 1 50 ? -5.972 -0.549 8.848 1.00 0.00 50 SER A N 2
ATOM 1704 C CA . SER A 1 50 ? -7.367 -0.153 8.925 1.00 0.00 50 SER A CA 2
ATOM 1705 C C . SER A 1 50 ? -8.076 -0.472 7.608 1.00 0.00 50 SER A C 2
ATOM 1706 O O . SER A 1 50 ? -7.427 -0.667 6.581 1.00 0.00 50 SER A O 2
ATOM 1713 N N . PRO A 1 51 ? -9.434 -0.514 7.681 1.00 0.00 51 PRO A N 2
ATOM 1714 C CA . PRO A 1 51 ? -10.238 -0.805 6.506 1.00 0.00 51 PRO A CA 2
ATOM 1715 C C . PRO A 1 51 ? -10.291 0.401 5.566 1.00 0.00 51 PRO A C 2
ATOM 1716 O O . PRO A 1 51 ? -10.489 0.246 4.362 1.00 0.00 51 PRO A O 2
ATOM 1724 N N . ALA A 1 52 ? -10.111 1.576 6.151 1.00 0.00 52 ALA A N 2
ATOM 1725 C CA . ALA A 1 52 ? -10.137 2.807 5.381 1.00 0.00 52 ALA A CA 2
ATOM 1726 C C . ALA A 1 52 ? -8.953 2.823 4.412 1.00 0.00 52 ALA A C 2
ATOM 1727 O O . ALA A 1 52 ? -9.093 3.235 3.262 1.00 0.00 52 ALA A O 2
ATOM 1734 N N . VAL A 1 53 ? -7.814 2.369 4.914 1.00 0.00 53 VAL A N 2
ATOM 1735 C CA . VAL A 1 53 ? -6.606 2.325 4.107 1.00 0.00 53 VAL A CA 2
ATOM 1736 C C . VAL A 1 53 ? -6.704 1.168 3.112 1.00 0.00 53 VAL A C 2
ATOM 1737 O O . VAL A 1 53 ? -6.125 1.224 2.028 1.00 0.00 53 VAL A O 2
ATOM 1750 N N . GLN A 1 54 ? -7.441 0.142 3.516 1.00 0.00 54 GLN A N 2
ATOM 1751 C CA . GLN A 1 54 ? -7.622 -1.027 2.674 1.00 0.00 54 GLN A CA 2
ATOM 1752 C C . GLN A 1 54 ? -8.283 -0.632 1.351 1.00 0.00 54 GLN A C 2
ATOM 1753 O O . GLN A 1 54 ? -7.876 -1.095 0.287 1.00 0.00 54 GLN A O 2
ATOM 1765 N N . MET A 1 55 ? -9.291 0.221 1.462 1.00 0.00 55 MET A N 2
ATOM 1766 C CA . MET A 1 55 ? -10.012 0.683 0.288 1.00 0.00 55 MET A CA 2
ATOM 1767 C C . MET A 1 55 ? -9.119 1.557 -0.595 1.00 0.00 55 MET A C 2
ATOM 1768 O O . MET A 1 55 ? -9.222 1.518 -1.820 1.00 0.00 55 MET A O 2
ATOM 1780 N N . LYS A 1 56 ? -8.260 2.324 0.061 1.00 0.00 56 LYS A N 2
ATOM 1781 C CA . LYS A 1 56 ? -7.350 3.206 -0.649 1.00 0.00 56 LYS A CA 2
ATOM 1782 C C . LYS A 1 56 ? -6.424 2.369 -1.534 1.00 0.00 56 LYS A C 2
ATOM 1783 O O . LYS A 1 56 ? -5.947 2.844 -2.564 1.00 0.00 56 LYS A O 2
ATOM 1798 N N . ILE A 1 57 ? -6.197 1.137 -1.101 1.00 0.00 57 ILE A N 2
ATOM 1799 C CA . ILE A 1 57 ? -5.337 0.230 -1.841 1.00 0.00 57 ILE A CA 2
ATOM 1800 C C . ILE A 1 57 ? -5.990 -0.103 -3.185 1.00 0.00 57 ILE A C 2
ATOM 1801 O O . ILE A 1 57 ? -5.308 -0.189 -4.205 1.00 0.00 57 ILE A O 2
ATOM 1816 N N . LYS A 1 58 ? -7.302 -0.281 -3.140 1.00 0.00 58 LYS A N 2
ATOM 1817 C CA . LYS A 1 58 ? -8.054 -0.602 -4.341 1.00 0.00 58 LYS A CA 2
ATOM 1818 C C . LYS A 1 58 ? -8.085 0.620 -5.261 1.00 0.00 58 LYS A C 2
ATOM 1819 O O . LYS A 1 58 ? -7.929 0.492 -6.474 1.00 0.00 58 LYS A O 2
ATOM 1834 N N . GLU A 1 59 ? -8.286 1.777 -4.648 1.00 0.00 59 GLU A N 2
ATOM 1835 C CA . GLU A 1 59 ? -8.339 3.022 -5.397 1.00 0.00 59 GLU A CA 2
ATOM 1836 C C . GLU A 1 59 ? -6.986 3.305 -6.051 1.00 0.00 59 GLU A C 2
ATOM 1837 O O . GLU A 1 59 ? -6.920 3.626 -7.236 1.00 0.00 59 GLU A O 2
ATOM 1847 N N . LEU A 1 60 ? -5.939 3.177 -5.249 1.00 0.00 60 LEU A N 2
ATOM 1848 C CA . LEU A 1 60 ? -4.591 3.417 -5.735 1.00 0.00 60 LEU A CA 2
ATOM 1849 C C . LEU A 1 60 ? -4.242 2.371 -6.795 1.00 0.00 60 LEU A C 2
ATOM 1850 O O . LEU A 1 60 ? -3.663 2.698 -7.830 1.00 0.00 60 LEU A O 2
ATOM 1865 N N . TYR A 1 61 ? -4.609 1.131 -6.501 1.00 0.00 61 TYR A N 2
ATOM 1866 C CA . TYR A 1 61 ? -4.343 0.035 -7.416 1.00 0.00 61 TYR A CA 2
ATOM 1867 C C . TYR A 1 61 ? -5.105 0.219 -8.729 1.00 0.00 61 TYR A C 2
ATOM 1868 O O . TYR A 1 61 ? -4.584 -0.081 -9.802 1.00 0.00 61 TYR A O 2
ATOM 1885 N N . ARG A 1 62 ? -6.329 0.712 -8.603 1.00 0.00 62 ARG A N 2
ATOM 1886 C CA . ARG A 1 62 ? -7.169 0.939 -9.766 1.00 0.00 62 ARG A CA 2
ATOM 1887 C C . ARG A 1 62 ? -6.517 1.962 -10.699 1.00 0.00 62 ARG A C 2
ATOM 1888 O O . ARG A 1 62 ? -6.474 1.762 -11.912 1.00 0.00 62 ARG A O 2
ATOM 1906 N N . ARG A 1 63 ? -6.027 3.036 -10.097 1.00 0.00 63 ARG A N 2
ATOM 1907 C CA . ARG A 1 63 ? -5.380 4.091 -10.859 1.00 0.00 63 ARG A CA 2
ATOM 1908 C C . ARG A 1 63 ? -4.426 3.490 -11.893 1.00 0.00 63 ARG A C 2
ATOM 1909 O O . ARG A 1 63 ? -4.467 3.855 -13.067 1.00 0.00 63 ARG A O 2
ATOM 1927 N N . ARG A 1 64 ? -3.588 2.579 -11.418 1.00 0.00 64 ARG A N 2
ATOM 1928 C CA . ARG A 1 64 ? -2.625 1.924 -12.287 1.00 0.00 64 ARG A CA 2
ATOM 1929 C C . ARG A 1 64 ? -3.294 1.496 -13.595 1.00 0.00 64 ARG A C 2
ATOM 1930 O O . ARG A 1 64 ? -2.652 1.468 -14.644 1.00 0.00 64 ARG A O 2
ATOM 1948 N N . PHE A 1 65 ? -4.575 1.175 -13.490 1.00 0.00 65 PHE A N 2
ATOM 1949 C CA . PHE A 1 65 ? -5.338 0.751 -14.652 1.00 0.00 65 PHE A CA 2
ATOM 1950 C C . PHE A 1 65 ? -4.486 -0.116 -15.579 1.00 0.00 65 PHE A C 2
ATOM 1951 O O . PHE A 1 65 ? -4.695 -1.325 -15.671 1.00 0.00 65 PHE A O 2
ATOM 1967 N N . MET A 1 1 ? -13.979 -10.578 -2.094 1.00 0.00 1 MET A N 3
ATOM 1968 C CA . MET A 1 1 ? -13.363 -9.375 -2.627 1.00 0.00 1 MET A CA 3
ATOM 1969 C C . MET A 1 1 ? -12.471 -8.704 -1.581 1.00 0.00 1 MET A C 3
ATOM 1970 O O . MET A 1 1 ? -12.962 -7.982 -0.714 1.00 0.00 1 MET A O 3
ATOM 1982 N N . ALA A 1 2 ? -11.178 -8.967 -1.694 1.00 0.00 2 ALA A N 3
ATOM 1983 C CA . ALA A 1 2 ? -10.214 -8.398 -0.768 1.00 0.00 2 ALA A CA 3
ATOM 1984 C C . ALA A 1 2 ? -10.322 -9.116 0.578 1.00 0.00 2 ALA A C 3
ATOM 1985 O O . ALA A 1 2 ? -11.423 -9.413 1.041 1.00 0.00 2 ALA A O 3
ATOM 1992 N N . ASP A 1 3 ? -9.166 -9.373 1.171 1.00 0.00 3 ASP A N 3
ATOM 1993 C CA . ASP A 1 3 ? -9.116 -10.051 2.455 1.00 0.00 3 ASP A CA 3
ATOM 1994 C C . ASP A 1 3 ? -7.785 -9.737 3.141 1.00 0.00 3 ASP A C 3
ATOM 1995 O O . ASP A 1 3 ? -7.754 -9.427 4.331 1.00 0.00 3 ASP A O 3
ATOM 2003 N N . SER A 1 4 ? -6.718 -9.829 2.362 1.00 0.00 4 SER A N 3
ATOM 2004 C CA . SER A 1 4 ? -5.388 -9.558 2.880 1.00 0.00 4 SER A CA 3
ATOM 2005 C C . SER A 1 4 ? -4.337 -9.873 1.813 1.00 0.00 4 SER A C 3
ATOM 2006 O O . SER A 1 4 ? -3.540 -9.009 1.448 1.00 0.00 4 SER A O 3
ATOM 2013 N N . ALA A 1 5 ? -4.369 -11.112 1.343 1.00 0.00 5 ALA A N 3
ATOM 2014 C CA . ALA A 1 5 ? -3.429 -11.551 0.326 1.00 0.00 5 ALA A CA 3
ATOM 2015 C C . ALA A 1 5 ? -3.581 -10.670 -0.916 1.00 0.00 5 ALA A C 3
ATOM 2016 O O . ALA A 1 5 ? -2.607 -10.410 -1.621 1.00 0.00 5 ALA A O 3
ATOM 2023 N N . GLU A 1 6 ? -4.811 -10.234 -1.147 1.00 0.00 6 GLU A N 3
ATOM 2024 C CA . GLU A 1 6 ? -5.103 -9.388 -2.292 1.00 0.00 6 GLU A CA 3
ATOM 2025 C C . GLU A 1 6 ? -4.464 -8.009 -2.109 1.00 0.00 6 GLU A C 3
ATOM 2026 O O . GLU A 1 6 ? -3.830 -7.490 -3.025 1.00 0.00 6 GLU A O 3
ATOM 2036 N N . LEU A 1 7 ? -4.655 -7.457 -0.921 1.00 0.00 7 LEU A N 3
ATOM 2037 C CA . LEU A 1 7 ? -4.106 -6.149 -0.606 1.00 0.00 7 LEU A CA 3
ATOM 2038 C C . LEU A 1 7 ? -2.583 -6.192 -0.750 1.00 0.00 7 LEU A C 3
ATOM 2039 O O . LEU A 1 7 ? -1.975 -5.239 -1.231 1.00 0.00 7 LEU A O 3
ATOM 2054 N N . LYS A 1 8 ? -2.011 -7.309 -0.321 1.00 0.00 8 LYS A N 3
ATOM 2055 C CA . LYS A 1 8 ? -0.572 -7.488 -0.396 1.00 0.00 8 LYS A CA 3
ATOM 2056 C C . LYS A 1 8 ? -0.125 -7.384 -1.855 1.00 0.00 8 LYS A C 3
ATOM 2057 O O . LYS A 1 8 ? 0.796 -6.633 -2.173 1.00 0.00 8 LYS A O 3
ATOM 2072 N N . GLN A 1 9 ? -0.796 -8.148 -2.703 1.00 0.00 9 GLN A N 3
ATOM 2073 C CA . GLN A 1 9 ? -0.479 -8.151 -4.121 1.00 0.00 9 GLN A CA 3
ATOM 2074 C C . GLN A 1 9 ? -0.769 -6.779 -4.733 1.00 0.00 9 GLN A C 3
ATOM 2075 O O . GLN A 1 9 ? 0.032 -6.258 -5.507 1.00 0.00 9 GLN A O 3
ATOM 2087 N N . MET A 1 10 ? -1.919 -6.233 -4.363 1.00 0.00 10 MET A N 3
ATOM 2088 C CA . MET A 1 10 ? -2.326 -4.932 -4.865 1.00 0.00 10 MET A CA 3
ATOM 2089 C C . MET A 1 10 ? -1.317 -3.852 -4.470 1.00 0.00 10 MET A C 3
ATOM 2090 O O . MET A 1 10 ? -0.924 -3.031 -5.298 1.00 0.00 10 MET A O 3
ATOM 2102 N N . VAL A 1 11 ? -0.927 -3.886 -3.204 1.00 0.00 11 VAL A N 3
ATOM 2103 C CA . VAL A 1 11 ? 0.028 -2.920 -2.688 1.00 0.00 11 VAL A CA 3
ATOM 2104 C C . VAL A 1 11 ? 1.393 -3.165 -3.335 1.00 0.00 11 VAL A C 3
ATOM 2105 O O . VAL A 1 11 ? 2.116 -2.217 -3.642 1.00 0.00 11 VAL A O 3
ATOM 2118 N N . MET A 1 12 ? 1.704 -4.438 -3.524 1.00 0.00 12 MET A N 3
ATOM 2119 C CA . MET A 1 12 ? 2.969 -4.818 -4.129 1.00 0.00 12 MET A CA 3
ATOM 2120 C C . MET A 1 12 ? 3.046 -4.345 -5.583 1.00 0.00 12 MET A C 3
ATOM 2121 O O . MET A 1 12 ? 4.113 -4.376 -6.194 1.00 0.00 12 MET A O 3
ATOM 2133 N N . SER A 1 13 ? 1.900 -3.920 -6.093 1.00 0.00 13 SER A N 3
ATOM 2134 C CA . SER A 1 13 ? 1.823 -3.441 -7.464 1.00 0.00 13 SER A CA 3
ATOM 2135 C C . SER A 1 13 ? 1.767 -1.912 -7.482 1.00 0.00 13 SER A C 3
ATOM 2136 O O . SER A 1 13 ? 1.962 -1.293 -8.526 1.00 0.00 13 SER A O 3
ATOM 2143 N N . LEU A 1 14 ? 1.502 -1.347 -6.313 1.00 0.00 14 LEU A N 3
ATOM 2144 C CA . LEU A 1 14 ? 1.418 0.097 -6.182 1.00 0.00 14 LEU A CA 3
ATOM 2145 C C . LEU A 1 14 ? 2.804 0.706 -6.400 1.00 0.00 14 LEU A C 3
ATOM 2146 O O . LEU A 1 14 ? 3.816 0.020 -6.264 1.00 0.00 14 LEU A O 3
ATOM 2161 N N . ARG A 1 15 ? 2.807 1.987 -6.737 1.00 0.00 15 ARG A N 3
ATOM 2162 C CA . ARG A 1 15 ? 4.053 2.696 -6.976 1.00 0.00 15 ARG A CA 3
ATOM 2163 C C . ARG A 1 15 ? 4.643 3.191 -5.654 1.00 0.00 15 ARG A C 3
ATOM 2164 O O . ARG A 1 15 ? 4.104 2.910 -4.584 1.00 0.00 15 ARG A O 3
ATOM 2182 N N . VAL A 1 16 ? 5.743 3.921 -5.770 1.00 0.00 16 VAL A N 3
ATOM 2183 C CA . VAL A 1 16 ? 6.413 4.458 -4.598 1.00 0.00 16 VAL A CA 3
ATOM 2184 C C . VAL A 1 16 ? 5.515 5.506 -3.939 1.00 0.00 16 VAL A C 3
ATOM 2185 O O . VAL A 1 16 ? 5.330 5.494 -2.722 1.00 0.00 16 VAL A O 3
ATOM 2198 N N . SER A 1 17 ? 4.978 6.388 -4.771 1.00 0.00 17 SER A N 3
ATOM 2199 C CA . SER A 1 17 ? 4.104 7.441 -4.283 1.00 0.00 17 SER A CA 3
ATOM 2200 C C . SER A 1 17 ? 2.854 6.829 -3.647 1.00 0.00 17 SER A C 3
ATOM 2201 O O . SER A 1 17 ? 2.411 7.275 -2.589 1.00 0.00 17 SER A O 3
ATOM 2208 N N . GLU A 1 18 ? 2.321 5.818 -4.316 1.00 0.00 18 GLU A N 3
ATOM 2209 C CA . GLU A 1 18 ? 1.132 5.142 -3.829 1.00 0.00 18 GLU A CA 3
ATOM 2210 C C . GLU A 1 18 ? 1.396 4.529 -2.452 1.00 0.00 18 GLU A C 3
ATOM 2211 O O . GLU A 1 18 ? 0.528 4.554 -1.580 1.00 0.00 18 GLU A O 3
ATOM 2221 N N . LEU A 1 19 ? 2.597 3.993 -2.299 1.00 0.00 19 LEU A N 3
ATOM 2222 C CA . LEU A 1 19 ? 2.987 3.375 -1.042 1.00 0.00 19 LEU A CA 3
ATOM 2223 C C . LEU A 1 19 ? 3.092 4.452 0.040 1.00 0.00 19 LEU A C 3
ATOM 2224 O O . LEU A 1 19 ? 2.796 4.196 1.206 1.00 0.00 19 LEU A O 3
ATOM 2239 N N . GLN A 1 20 ? 3.512 5.634 -0.386 1.00 0.00 20 GLN A N 3
ATOM 2240 C CA . GLN A 1 20 ? 3.660 6.750 0.532 1.00 0.00 20 GLN A CA 3
ATOM 2241 C C . GLN A 1 20 ? 2.300 7.143 1.113 1.00 0.00 20 GLN A C 3
ATOM 2242 O O . GLN A 1 20 ? 2.217 7.599 2.252 1.00 0.00 20 GLN A O 3
ATOM 2254 N N . VAL A 1 21 ? 1.269 6.951 0.304 1.00 0.00 21 VAL A N 3
ATOM 2255 C CA . VAL A 1 21 ? -0.083 7.280 0.723 1.00 0.00 21 VAL A CA 3
ATOM 2256 C C . VAL A 1 21 ? -0.500 6.347 1.861 1.00 0.00 21 VAL A C 3
ATOM 2257 O O . VAL A 1 21 ? -1.045 6.794 2.869 1.00 0.00 21 VAL A O 3
ATOM 2270 N N . LEU A 1 22 ? -0.229 5.065 1.662 1.00 0.00 22 LEU A N 3
ATOM 2271 C CA . LEU A 1 22 ? -0.569 4.064 2.659 1.00 0.00 22 LEU A CA 3
ATOM 2272 C C . LEU A 1 22 ? 0.136 4.400 3.974 1.00 0.00 22 LEU A C 3
ATOM 2273 O O . LEU A 1 22 ? -0.454 4.280 5.047 1.00 0.00 22 LEU A O 3
ATOM 2288 N N . LEU A 1 23 ? 1.388 4.814 3.848 1.00 0.00 23 LEU A N 3
ATOM 2289 C CA . LEU A 1 23 ? 2.179 5.169 5.015 1.00 0.00 23 LEU A CA 3
ATOM 2290 C C . LEU A 1 23 ? 1.712 6.525 5.549 1.00 0.00 23 LEU A C 3
ATOM 2291 O O . LEU A 1 23 ? 1.611 6.716 6.760 1.00 0.00 23 LEU A O 3
ATOM 2306 N N . GLY A 1 24 ? 1.439 7.430 4.621 1.00 0.00 24 GLY A N 3
ATOM 2307 C CA . GLY A 1 24 ? 0.986 8.761 4.984 1.00 0.00 24 GLY A CA 3
ATOM 2308 C C . GLY A 1 24 ? -0.368 8.704 5.693 1.00 0.00 24 GLY A C 3
ATOM 2309 O O . GLY A 1 24 ? -0.562 9.351 6.722 1.00 0.00 24 GLY A O 3
ATOM 2313 N N . TYR A 1 25 ? -1.271 7.924 5.116 1.00 0.00 25 TYR A N 3
ATOM 2314 C CA . TYR A 1 25 ? -2.601 7.775 5.680 1.00 0.00 25 TYR A CA 3
ATOM 2315 C C . TYR A 1 25 ? -2.563 6.939 6.961 1.00 0.00 25 TYR A C 3
ATOM 2316 O O . TYR A 1 25 ? -3.429 7.077 7.823 1.00 0.00 25 TYR A O 3
ATOM 2333 N N . ALA A 1 26 ? -1.550 6.089 7.045 1.00 0.00 26 ALA A N 3
ATOM 2334 C CA . ALA A 1 26 ? -1.387 5.231 8.205 1.00 0.00 26 ALA A CA 3
ATOM 2335 C C . ALA A 1 26 ? -0.562 5.964 9.265 1.00 0.00 26 ALA A C 3
ATOM 2336 O O . ALA A 1 26 ? -0.477 5.519 10.408 1.00 0.00 26 ALA A O 3
ATOM 2343 N N . GLY A 1 27 ? 0.026 7.076 8.847 1.00 0.00 27 GLY A N 3
ATOM 2344 C CA . GLY A 1 27 ? 0.842 7.875 9.745 1.00 0.00 27 GLY A CA 3
ATOM 2345 C C . GLY A 1 27 ? 2.315 7.476 9.648 1.00 0.00 27 GLY A C 3
ATOM 2346 O O . GLY A 1 27 ? 3.201 8.312 9.821 1.00 0.00 27 GLY A O 3
ATOM 2350 N N . ARG A 1 28 ? 2.533 6.198 9.371 1.00 0.00 28 ARG A N 3
ATOM 2351 C CA . ARG A 1 28 ? 3.884 5.679 9.248 1.00 0.00 28 ARG A CA 3
ATOM 2352 C C . ARG A 1 28 ? 4.748 6.637 8.425 1.00 0.00 28 ARG A C 3
ATOM 2353 O O . ARG A 1 28 ? 4.290 7.190 7.426 1.00 0.00 28 ARG A O 3
ATOM 2371 N N . ASN A 1 29 ? 5.983 6.804 8.875 1.00 0.00 29 ASN A N 3
ATOM 2372 C CA . ASN A 1 29 ? 6.916 7.684 8.193 1.00 0.00 29 ASN A CA 3
ATOM 2373 C C . ASN A 1 29 ? 7.404 7.009 6.910 1.00 0.00 29 ASN A C 3
ATOM 2374 O O . ASN A 1 29 ? 7.964 5.915 6.955 1.00 0.00 29 ASN A O 3
ATOM 2384 N N . LYS A 1 30 ? 7.175 7.689 5.796 1.00 0.00 30 LYS A N 3
ATOM 2385 C CA . LYS A 1 30 ? 7.584 7.168 4.503 1.00 0.00 30 LYS A CA 3
ATOM 2386 C C . LYS A 1 30 ? 8.948 7.751 4.132 1.00 0.00 30 LYS A C 3
ATOM 2387 O O . LYS A 1 30 ? 9.774 8.013 5.006 1.00 0.00 30 LYS A O 3
ATOM 2402 N N . HIS A 1 31 ? 9.144 7.937 2.835 1.00 0.00 31 HIS A N 3
ATOM 2403 C CA . HIS A 1 31 ? 10.395 8.484 2.338 1.00 0.00 31 HIS A CA 3
ATOM 2404 C C . HIS A 1 31 ? 11.514 7.457 2.522 1.00 0.00 31 HIS A C 3
ATOM 2405 O O . HIS A 1 31 ? 11.865 7.112 3.650 1.00 0.00 31 HIS A O 3
ATOM 2418 N N . GLY A 1 32 ? 12.042 6.997 1.397 1.00 0.00 32 GLY A N 3
ATOM 2419 C CA . GLY A 1 32 ? 13.113 6.016 1.420 1.00 0.00 32 GLY A CA 3
ATOM 2420 C C . GLY A 1 32 ? 13.081 5.139 0.167 1.00 0.00 32 GLY A C 3
ATOM 2421 O O . GLY A 1 32 ? 12.536 5.538 -0.860 1.00 0.00 32 GLY A O 3
ATOM 2425 N N . ARG A 1 33 ? 13.673 3.960 0.293 1.00 0.00 33 ARG A N 3
ATOM 2426 C CA . ARG A 1 33 ? 13.718 3.024 -0.817 1.00 0.00 33 ARG A CA 3
ATOM 2427 C C . ARG A 1 33 ? 12.366 2.326 -0.978 1.00 0.00 33 ARG A C 3
ATOM 2428 O O . ARG A 1 33 ? 11.584 2.252 -0.032 1.00 0.00 33 ARG A O 3
ATOM 2446 N N . LYS A 1 34 ? 12.133 1.830 -2.185 1.00 0.00 34 LYS A N 3
ATOM 2447 C CA . LYS A 1 34 ? 10.888 1.141 -2.484 1.00 0.00 34 LYS A CA 3
ATOM 2448 C C . LYS A 1 34 ? 10.805 -0.136 -1.645 1.00 0.00 34 LYS A C 3
ATOM 2449 O O . LYS A 1 34 ? 9.740 -0.479 -1.134 1.00 0.00 34 LYS A O 3
ATOM 2464 N N . HIS A 1 35 ? 11.943 -0.805 -1.528 1.00 0.00 35 HIS A N 3
ATOM 2465 C CA . HIS A 1 35 ? 12.011 -2.037 -0.761 1.00 0.00 35 HIS A CA 3
ATOM 2466 C C . HIS A 1 35 ? 11.566 -1.770 0.679 1.00 0.00 35 HIS A C 3
ATOM 2467 O O . HIS A 1 35 ? 10.805 -2.548 1.252 1.00 0.00 35 HIS A O 3
ATOM 2480 N N . GLU A 1 36 ? 12.058 -0.665 1.222 1.00 0.00 36 GLU A N 3
ATOM 2481 C CA . GLU A 1 36 ? 11.721 -0.286 2.583 1.00 0.00 36 GLU A CA 3
ATOM 2482 C C . GLU A 1 36 ? 10.227 0.031 2.691 1.00 0.00 36 GLU A C 3
ATOM 2483 O O . GLU A 1 36 ? 9.549 -0.460 3.592 1.00 0.00 36 GLU A O 3
ATOM 2493 N N . LEU A 1 37 ? 9.759 0.847 1.758 1.00 0.00 37 LEU A N 3
ATOM 2494 C CA . LEU A 1 37 ? 8.359 1.235 1.738 1.00 0.00 37 LEU A CA 3
ATOM 2495 C C . LEU A 1 37 ? 7.494 -0.008 1.523 1.00 0.00 37 LEU A C 3
ATOM 2496 O O . LEU A 1 37 ? 6.418 -0.129 2.107 1.00 0.00 37 LEU A O 3
ATOM 2511 N N . LEU A 1 38 ? 7.995 -0.902 0.683 1.00 0.00 38 LEU A N 3
ATOM 2512 C CA . LEU A 1 38 ? 7.281 -2.132 0.384 1.00 0.00 38 LEU A CA 3
ATOM 2513 C C . LEU A 1 38 ? 7.076 -2.924 1.677 1.00 0.00 38 LEU A C 3
ATOM 2514 O O . LEU A 1 38 ? 5.962 -3.351 1.977 1.00 0.00 38 LEU A O 3
ATOM 2529 N N . THR A 1 39 ? 8.168 -3.096 2.407 1.00 0.00 39 THR A N 3
ATOM 2530 C CA . THR A 1 39 ? 8.122 -3.830 3.660 1.00 0.00 39 THR A CA 3
ATOM 2531 C C . THR A 1 39 ? 7.321 -3.051 4.706 1.00 0.00 39 THR A C 3
ATOM 2532 O O . THR A 1 39 ? 6.604 -3.642 5.511 1.00 0.00 39 THR A O 3
ATOM 2543 N N . LYS A 1 40 ? 7.472 -1.735 4.659 1.00 0.00 40 LYS A N 3
ATOM 2544 C CA . LYS A 1 40 ? 6.772 -0.869 5.591 1.00 0.00 40 LYS A CA 3
ATOM 2545 C C . LYS A 1 40 ? 5.263 -1.025 5.392 1.00 0.00 40 LYS A C 3
ATOM 2546 O O . LYS A 1 40 ? 4.506 -1.068 6.362 1.00 0.00 40 LYS A O 3
ATOM 2561 N N . ALA A 1 41 ? 4.870 -1.107 4.130 1.00 0.00 41 ALA A N 3
ATOM 2562 C CA . ALA A 1 41 ? 3.464 -1.258 3.791 1.00 0.00 41 ALA A CA 3
ATOM 2563 C C . ALA A 1 41 ? 2.992 -2.652 4.210 1.00 0.00 41 ALA A C 3
ATOM 2564 O O . ALA A 1 41 ? 1.944 -2.792 4.839 1.00 0.00 41 ALA A O 3
ATOM 2571 N N . LEU A 1 42 ? 3.785 -3.646 3.841 1.00 0.00 42 LEU A N 3
ATOM 2572 C CA . LEU A 1 42 ? 3.461 -5.024 4.170 1.00 0.00 42 LEU A CA 3
ATOM 2573 C C . LEU A 1 42 ? 3.396 -5.179 5.690 1.00 0.00 42 LEU A C 3
ATOM 2574 O O . LEU A 1 42 ? 2.459 -5.778 6.217 1.00 0.00 42 LEU A O 3
ATOM 2589 N N . HIS A 1 43 ? 4.403 -4.629 6.353 1.00 0.00 43 HIS A N 3
ATOM 2590 C CA . HIS A 1 43 ? 4.472 -4.700 7.803 1.00 0.00 43 HIS A CA 3
ATOM 2591 C C . HIS A 1 43 ? 3.238 -4.028 8.409 1.00 0.00 43 HIS A C 3
ATOM 2592 O O . HIS A 1 43 ? 2.796 -4.396 9.496 1.00 0.00 43 HIS A O 3
ATOM 2605 N N . LEU A 1 44 ? 2.716 -3.054 7.678 1.00 0.00 44 LEU A N 3
ATOM 2606 C CA . LEU A 1 44 ? 1.542 -2.327 8.130 1.00 0.00 44 LEU A CA 3
ATOM 2607 C C . LEU A 1 44 ? 0.348 -3.282 8.193 1.00 0.00 44 LEU A C 3
ATOM 2608 O O . LEU A 1 44 ? -0.450 -3.224 9.127 1.00 0.00 44 LEU A O 3
ATOM 2623 N N . LEU A 1 45 ? 0.264 -4.140 7.186 1.00 0.00 45 LEU A N 3
ATOM 2624 C CA . LEU A 1 45 ? -0.818 -5.107 7.115 1.00 0.00 45 LEU A CA 3
ATOM 2625 C C . LEU A 1 45 ? -0.677 -6.109 8.262 1.00 0.00 45 LEU A C 3
ATOM 2626 O O . LEU A 1 45 ? -1.651 -6.410 8.951 1.00 0.00 45 LEU A O 3
ATOM 2641 N N . LYS A 1 46 ? 0.543 -6.597 8.433 1.00 0.00 46 LYS A N 3
ATOM 2642 C CA . LYS A 1 46 ? 0.823 -7.559 9.485 1.00 0.00 46 LYS A CA 3
ATOM 2643 C C . LYS A 1 46 ? 0.736 -6.861 10.845 1.00 0.00 46 LYS A C 3
ATOM 2644 O O . LYS A 1 46 ? 0.403 -7.490 11.848 1.00 0.00 46 LYS A O 3
ATOM 2659 N N . ALA A 1 47 ? 1.040 -5.572 10.833 1.00 0.00 47 ALA A N 3
ATOM 2660 C CA . ALA A 1 47 ? 0.999 -4.782 12.052 1.00 0.00 47 ALA A CA 3
ATOM 2661 C C . ALA A 1 47 ? -0.441 -4.340 12.320 1.00 0.00 47 ALA A C 3
ATOM 2662 O O . ALA A 1 47 ? -0.711 -3.658 13.307 1.00 0.00 47 ALA A O 3
ATOM 2669 N N . GLY A 1 48 ? -1.328 -4.746 11.424 1.00 0.00 48 GLY A N 3
ATOM 2670 C CA . GLY A 1 48 ? -2.734 -4.400 11.552 1.00 0.00 48 GLY A CA 3
ATOM 2671 C C . GLY A 1 48 ? -3.012 -3.015 10.965 1.00 0.00 48 GLY A C 3
ATOM 2672 O O . GLY A 1 48 ? -2.532 -2.009 11.485 1.00 0.00 48 GLY A O 3
ATOM 2676 N N . CYS A 1 49 ? -3.787 -3.008 9.890 1.00 0.00 49 CYS A N 3
ATOM 2677 C CA . CYS A 1 49 ? -4.136 -1.762 9.228 1.00 0.00 49 CYS A CA 3
ATOM 2678 C C . CYS A 1 49 ? -5.638 -1.776 8.937 1.00 0.00 49 CYS A C 3
ATOM 2679 O O . CYS A 1 49 ? -6.125 -2.640 8.210 1.00 0.00 49 CYS A O 3
ATOM 2686 N N . SER A 1 50 ? -6.330 -0.809 9.522 1.00 0.00 50 SER A N 3
ATOM 2687 C CA . SER A 1 50 ? -7.767 -0.700 9.335 1.00 0.00 50 SER A CA 3
ATOM 2688 C C . SER A 1 50 ? -8.127 -0.980 7.875 1.00 0.00 50 SER A C 3
ATOM 2689 O O . SER A 1 50 ? -7.273 -0.901 6.994 1.00 0.00 50 SER A O 3
ATOM 2696 N N . PRO A 1 51 ? -9.429 -1.311 7.658 1.00 0.00 51 PRO A N 3
ATOM 2697 C CA . PRO A 1 51 ? -9.913 -1.604 6.319 1.00 0.00 51 PRO A CA 3
ATOM 2698 C C . PRO A 1 51 ? -10.067 -0.322 5.499 1.00 0.00 51 PRO A C 3
ATOM 2699 O O . PRO A 1 51 ? -10.386 -0.375 4.313 1.00 0.00 51 PRO A O 3
ATOM 2707 N N . ALA A 1 52 ? -9.830 0.800 6.164 1.00 0.00 52 ALA A N 3
ATOM 2708 C CA . ALA A 1 52 ? -9.938 2.093 5.511 1.00 0.00 52 ALA A CA 3
ATOM 2709 C C . ALA A 1 52 ? -8.793 2.250 4.508 1.00 0.00 52 ALA A C 3
ATOM 2710 O O . ALA A 1 52 ? -8.997 2.743 3.399 1.00 0.00 52 ALA A O 3
ATOM 2717 N N . VAL A 1 53 ? -7.614 1.820 4.932 1.00 0.00 53 VAL A N 3
ATOM 2718 C CA . VAL A 1 53 ? -6.437 1.907 4.085 1.00 0.00 53 VAL A CA 3
ATOM 2719 C C . VAL A 1 53 ? -6.537 0.861 2.973 1.00 0.00 53 VAL A C 3
ATOM 2720 O O . VAL A 1 53 ? -6.016 1.062 1.877 1.00 0.00 53 VAL A O 3
ATOM 2733 N N . GLN A 1 54 ? -7.209 -0.236 3.293 1.00 0.00 54 GLN A N 3
ATOM 2734 C CA . GLN A 1 54 ? -7.383 -1.314 2.336 1.00 0.00 54 GLN A CA 3
ATOM 2735 C C . GLN A 1 54 ? -8.156 -0.817 1.112 1.00 0.00 54 GLN A C 3
ATOM 2736 O O . GLN A 1 54 ? -7.851 -1.200 -0.017 1.00 0.00 54 GLN A O 3
ATOM 2748 N N . MET A 1 55 ? -9.141 0.029 1.377 1.00 0.00 55 MET A N 3
ATOM 2749 C CA . MET A 1 55 ? -9.959 0.582 0.311 1.00 0.00 55 MET A CA 3
ATOM 2750 C C . MET A 1 55 ? -9.150 1.550 -0.554 1.00 0.00 55 MET A C 3
ATOM 2751 O O . MET A 1 55 ? -9.345 1.614 -1.768 1.00 0.00 55 MET A O 3
ATOM 2763 N N . LYS A 1 56 ? -8.262 2.280 0.104 1.00 0.00 56 LYS A N 3
ATOM 2764 C CA . LYS A 1 56 ? -7.423 3.243 -0.591 1.00 0.00 56 LYS A CA 3
ATOM 2765 C C . LYS A 1 56 ? -6.492 2.501 -1.552 1.00 0.00 56 LYS A C 3
ATOM 2766 O O . LYS A 1 56 ? -6.081 3.052 -2.572 1.00 0.00 56 LYS A O 3
ATOM 2781 N N . ILE A 1 57 ? -6.186 1.264 -1.192 1.00 0.00 57 ILE A N 3
ATOM 2782 C CA . ILE A 1 57 ? -5.310 0.441 -2.010 1.00 0.00 57 ILE A CA 3
ATOM 2783 C C . ILE A 1 57 ? -5.996 0.146 -3.346 1.00 0.00 57 ILE A C 3
ATOM 2784 O O . ILE A 1 57 ? -5.339 0.082 -4.383 1.00 0.00 57 ILE A O 3
ATOM 2799 N N . LYS A 1 58 ? -7.308 -0.027 -3.275 1.00 0.00 58 LYS A N 3
ATOM 2800 C CA . LYS A 1 58 ? -8.089 -0.314 -4.466 1.00 0.00 58 LYS A CA 3
ATOM 2801 C C . LYS A 1 58 ? -8.088 0.914 -5.380 1.00 0.00 58 LYS A C 3
ATOM 2802 O O . LYS A 1 58 ? -7.900 0.791 -6.589 1.00 0.00 58 LYS A O 3
ATOM 2817 N N . GLU A 1 59 ? -8.301 2.068 -4.766 1.00 0.00 59 GLU A N 3
ATOM 2818 C CA . GLU A 1 59 ? -8.328 3.317 -5.508 1.00 0.00 59 GLU A CA 3
ATOM 2819 C C . GLU A 1 59 ? -6.950 3.607 -6.109 1.00 0.00 59 GLU A C 3
ATOM 2820 O O . GLU A 1 59 ? -6.846 4.002 -7.268 1.00 0.00 59 GLU A O 3
ATOM 2830 N N . LEU A 1 60 ? -5.929 3.399 -5.292 1.00 0.00 60 LEU A N 3
ATOM 2831 C CA . LEU A 1 60 ? -4.562 3.633 -5.727 1.00 0.00 60 LEU A CA 3
ATOM 2832 C C . LEU A 1 60 ? -4.224 2.670 -6.867 1.00 0.00 60 LEU A C 3
ATOM 2833 O O . LEU A 1 60 ? -3.686 3.083 -7.894 1.00 0.00 60 LEU A O 3
ATOM 2848 N N . TYR A 1 61 ? -4.552 1.405 -6.649 1.00 0.00 61 TYR A N 3
ATOM 2849 C CA . TYR A 1 61 ? -4.289 0.382 -7.645 1.00 0.00 61 TYR A CA 3
ATOM 2850 C C . TYR A 1 61 ? -5.145 0.599 -8.894 1.00 0.00 61 TYR A C 3
ATOM 2851 O O . TYR A 1 61 ? -4.666 0.437 -10.015 1.00 0.00 61 TYR A O 3
ATOM 2868 N N . ARG A 1 62 ? -6.398 0.961 -8.658 1.00 0.00 62 ARG A N 3
ATOM 2869 C CA . ARG A 1 62 ? -7.326 1.201 -9.750 1.00 0.00 62 ARG A CA 3
ATOM 2870 C C . ARG A 1 62 ? -6.752 2.241 -10.715 1.00 0.00 62 ARG A C 3
ATOM 2871 O O . ARG A 1 62 ? -6.630 1.983 -11.911 1.00 0.00 62 ARG A O 3
ATOM 2889 N N . ARG A 1 63 ? -6.415 3.395 -10.158 1.00 0.00 63 ARG A N 3
ATOM 2890 C CA . ARG A 1 63 ? -5.857 4.476 -10.954 1.00 0.00 63 ARG A CA 3
ATOM 2891 C C . ARG A 1 63 ? -4.857 3.923 -11.971 1.00 0.00 63 ARG A C 3
ATOM 2892 O O . ARG A 1 63 ? -4.817 4.373 -13.115 1.00 0.00 63 ARG A O 3
ATOM 2910 N N . ARG A 1 64 ? -4.075 2.955 -11.519 1.00 0.00 64 ARG A N 3
ATOM 2911 C CA . ARG A 1 64 ? -3.077 2.335 -12.375 1.00 0.00 64 ARG A CA 3
ATOM 2912 C C . ARG A 1 64 ? -3.693 1.167 -13.149 1.00 0.00 64 ARG A C 3
ATOM 2913 O O . ARG A 1 64 ? -3.270 0.866 -14.263 1.00 0.00 64 ARG A O 3
ATOM 2931 N N . PHE A 1 65 ? -4.682 0.543 -12.527 1.00 0.00 65 PHE A N 3
ATOM 2932 C CA . PHE A 1 65 ? -5.359 -0.584 -13.142 1.00 0.00 65 PHE A CA 3
ATOM 2933 C C . PHE A 1 65 ? -4.373 -1.463 -13.914 1.00 0.00 65 PHE A C 3
ATOM 2934 O O . PHE A 1 65 ? -4.109 -1.221 -15.090 1.00 0.00 65 PHE A O 3
ATOM 2950 N N . MET A 1 1 ? -11.537 -12.348 -3.907 1.00 0.00 1 MET A N 4
ATOM 2951 C CA . MET A 1 1 ? -12.078 -11.312 -3.044 1.00 0.00 1 MET A CA 4
ATOM 2952 C C . MET A 1 1 ? -11.043 -10.867 -2.008 1.00 0.00 1 MET A C 4
ATOM 2953 O O . MET A 1 1 ? -10.288 -11.687 -1.487 1.00 0.00 1 MET A O 4
ATOM 2965 N N . ALA A 1 2 ? -11.040 -9.569 -1.741 1.00 0.00 2 ALA A N 4
ATOM 2966 C CA . ALA A 1 2 ? -10.110 -9.005 -0.778 1.00 0.00 2 ALA A CA 4
ATOM 2967 C C . ALA A 1 2 ? -10.115 -9.861 0.490 1.00 0.00 2 ALA A C 4
ATOM 2968 O O . ALA A 1 2 ? -11.167 -10.328 0.925 1.00 0.00 2 ALA A O 4
ATOM 2975 N N . ASP A 1 3 ? -8.928 -10.041 1.049 1.00 0.00 3 ASP A N 4
ATOM 2976 C CA . ASP A 1 3 ? -8.781 -10.832 2.258 1.00 0.00 3 ASP A CA 4
ATOM 2977 C C . ASP A 1 3 ? -7.421 -10.540 2.893 1.00 0.00 3 ASP A C 4
ATOM 2978 O O . ASP A 1 3 ? -7.321 -10.366 4.107 1.00 0.00 3 ASP A O 4
ATOM 2986 N N . SER A 1 4 ? -6.404 -10.493 2.044 1.00 0.00 4 SER A N 4
ATOM 2987 C CA . SER A 1 4 ? -5.054 -10.224 2.507 1.00 0.00 4 SER A CA 4
ATOM 2988 C C . SER A 1 4 ? -4.060 -10.413 1.359 1.00 0.00 4 SER A C 4
ATOM 2989 O O . SER A 1 4 ? -3.299 -9.502 1.036 1.00 0.00 4 SER A O 4
ATOM 2996 N N . ALA A 1 5 ? -4.099 -11.600 0.773 1.00 0.00 5 ALA A N 4
ATOM 2997 C CA . ALA A 1 5 ? -3.212 -11.921 -0.331 1.00 0.00 5 ALA A CA 4
ATOM 2998 C C . ALA A 1 5 ? -3.521 -10.997 -1.511 1.00 0.00 5 ALA A C 4
ATOM 2999 O O . ALA A 1 5 ? -2.633 -10.671 -2.298 1.00 0.00 5 ALA A O 4
ATOM 3006 N N . GLU A 1 6 ? -4.782 -10.602 -1.598 1.00 0.00 6 GLU A N 4
ATOM 3007 C CA . GLU A 1 6 ? -5.220 -9.722 -2.669 1.00 0.00 6 GLU A CA 4
ATOM 3008 C C . GLU A 1 6 ? -4.701 -8.302 -2.434 1.00 0.00 6 GLU A C 4
ATOM 3009 O O . GLU A 1 6 ? -4.191 -7.663 -3.355 1.00 0.00 6 GLU A O 4
ATOM 3019 N N . LEU A 1 7 ? -4.849 -7.849 -1.198 1.00 0.00 7 LEU A N 4
ATOM 3020 C CA . LEU A 1 7 ? -4.401 -6.516 -0.831 1.00 0.00 7 LEU A CA 4
ATOM 3021 C C . LEU A 1 7 ? -2.882 -6.431 -0.988 1.00 0.00 7 LEU A C 4
ATOM 3022 O O . LEU A 1 7 ? -2.356 -5.411 -1.431 1.00 0.00 7 LEU A O 4
ATOM 3037 N N . LYS A 1 8 ? -2.218 -7.517 -0.617 1.00 0.00 8 LYS A N 4
ATOM 3038 C CA . LYS A 1 8 ? -0.771 -7.578 -0.712 1.00 0.00 8 LYS A CA 4
ATOM 3039 C C . LYS A 1 8 ? -0.354 -7.472 -2.180 1.00 0.00 8 LYS A C 4
ATOM 3040 O O . LYS A 1 8 ? 0.530 -6.689 -2.523 1.00 0.00 8 LYS A O 4
ATOM 3055 N N . GLN A 1 9 ? -1.011 -8.271 -3.007 1.00 0.00 9 GLN A N 4
ATOM 3056 C CA . GLN A 1 9 ? -0.721 -8.277 -4.431 1.00 0.00 9 GLN A CA 4
ATOM 3057 C C . GLN A 1 9 ? -0.966 -6.890 -5.028 1.00 0.00 9 GLN A C 4
ATOM 3058 O O . GLN A 1 9 ? -0.154 -6.394 -5.809 1.00 0.00 9 GLN A O 4
ATOM 3070 N N . MET A 1 10 ? -2.087 -6.303 -4.639 1.00 0.00 10 MET A N 4
ATOM 3071 C CA . MET A 1 10 ? -2.450 -4.983 -5.126 1.00 0.00 10 MET A CA 4
ATOM 3072 C C . MET A 1 10 ? -1.527 -3.911 -4.542 1.00 0.00 10 MET A C 4
ATOM 3073 O O . MET A 1 10 ? -1.082 -3.013 -5.257 1.00 0.00 10 MET A O 4
ATOM 3085 N N . VAL A 1 11 ? -1.267 -4.039 -3.249 1.00 0.00 11 VAL A N 4
ATOM 3086 C CA . VAL A 1 11 ? -0.406 -3.093 -2.562 1.00 0.00 11 VAL A CA 4
ATOM 3087 C C . VAL A 1 11 ? 0.989 -3.132 -3.187 1.00 0.00 11 VAL A C 4
ATOM 3088 O O . VAL A 1 11 ? 1.648 -2.099 -3.307 1.00 0.00 11 VAL A O 4
ATOM 3101 N N . MET A 1 12 ? 1.398 -4.332 -3.571 1.00 0.00 12 MET A N 4
ATOM 3102 C CA . MET A 1 12 ? 2.704 -4.518 -4.181 1.00 0.00 12 MET A CA 4
ATOM 3103 C C . MET A 1 12 ? 2.734 -3.940 -5.597 1.00 0.00 12 MET A C 4
ATOM 3104 O O . MET A 1 12 ? 3.785 -3.518 -6.076 1.00 0.00 12 MET A O 4
ATOM 3116 N N . SER A 1 13 ? 1.568 -3.939 -6.226 1.00 0.00 13 SER A N 4
ATOM 3117 C CA . SER A 1 13 ? 1.448 -3.419 -7.578 1.00 0.00 13 SER A CA 4
ATOM 3118 C C . SER A 1 13 ? 1.532 -1.892 -7.561 1.00 0.00 13 SER A C 4
ATOM 3119 O O . SER A 1 13 ? 1.830 -1.271 -8.581 1.00 0.00 13 SER A O 4
ATOM 3126 N N . LEU A 1 14 ? 1.264 -1.329 -6.391 1.00 0.00 14 LEU A N 4
ATOM 3127 C CA . LEU A 1 14 ? 1.305 0.114 -6.228 1.00 0.00 14 LEU A CA 4
ATOM 3128 C C . LEU A 1 14 ? 2.739 0.605 -6.439 1.00 0.00 14 LEU A C 4
ATOM 3129 O O . LEU A 1 14 ? 3.689 -0.167 -6.316 1.00 0.00 14 LEU A O 4
ATOM 3144 N N . ARG A 1 15 ? 2.851 1.888 -6.751 1.00 0.00 15 ARG A N 4
ATOM 3145 C CA . ARG A 1 15 ? 4.153 2.491 -6.980 1.00 0.00 15 ARG A CA 4
ATOM 3146 C C . ARG A 1 15 ? 4.739 3.004 -5.663 1.00 0.00 15 ARG A C 4
ATOM 3147 O O . ARG A 1 15 ? 4.121 2.864 -4.608 1.00 0.00 15 ARG A O 4
ATOM 3165 N N . VAL A 1 16 ? 5.924 3.586 -5.766 1.00 0.00 16 VAL A N 4
ATOM 3166 C CA . VAL A 1 16 ? 6.601 4.120 -4.596 1.00 0.00 16 VAL A CA 4
ATOM 3167 C C . VAL A 1 16 ? 5.764 5.254 -4.001 1.00 0.00 16 VAL A C 4
ATOM 3168 O O . VAL A 1 16 ? 5.568 5.314 -2.789 1.00 0.00 16 VAL A O 4
ATOM 3181 N N . SER A 1 17 ? 5.292 6.124 -4.882 1.00 0.00 17 SER A N 4
ATOM 3182 C CA . SER A 1 17 ? 4.480 7.252 -4.459 1.00 0.00 17 SER A CA 4
ATOM 3183 C C . SER A 1 17 ? 3.199 6.752 -3.787 1.00 0.00 17 SER A C 4
ATOM 3184 O O . SER A 1 17 ? 2.784 7.284 -2.759 1.00 0.00 17 SER A O 4
ATOM 3191 N N . GLU A 1 18 ? 2.608 5.734 -4.397 1.00 0.00 18 GLU A N 4
ATOM 3192 C CA . GLU A 1 18 ? 1.382 5.157 -3.871 1.00 0.00 18 GLU A CA 4
ATOM 3193 C C . GLU A 1 18 ? 1.632 4.550 -2.489 1.00 0.00 18 GLU A C 4
ATOM 3194 O O . GLU A 1 18 ? 0.863 4.783 -1.558 1.00 0.00 18 GLU A O 4
ATOM 3204 N N . LEU A 1 19 ? 2.710 3.787 -2.399 1.00 0.00 19 LEU A N 4
ATOM 3205 C CA . LEU A 1 19 ? 3.071 3.145 -1.146 1.00 0.00 19 LEU A CA 4
ATOM 3206 C C . LEU A 1 19 ? 3.261 4.214 -0.068 1.00 0.00 19 LEU A C 4
ATOM 3207 O O . LEU A 1 19 ? 2.967 3.979 1.102 1.00 0.00 19 LEU A O 4
ATOM 3222 N N . GLN A 1 20 ? 3.754 5.365 -0.501 1.00 0.00 20 GLN A N 4
ATOM 3223 C CA . GLN A 1 20 ? 3.988 6.470 0.412 1.00 0.00 20 GLN A CA 4
ATOM 3224 C C . GLN A 1 20 ? 2.667 6.944 1.022 1.00 0.00 20 GLN A C 4
ATOM 3225 O O . GLN A 1 20 ? 2.635 7.405 2.161 1.00 0.00 20 GLN A O 4
ATOM 3237 N N . VAL A 1 21 ? 1.608 6.812 0.236 1.00 0.00 21 VAL A N 4
ATOM 3238 C CA . VAL A 1 21 ? 0.287 7.221 0.684 1.00 0.00 21 VAL A CA 4
ATOM 3239 C C . VAL A 1 21 ? -0.212 6.238 1.746 1.00 0.00 21 VAL A C 4
ATOM 3240 O O . VAL A 1 21 ? -0.882 6.636 2.697 1.00 0.00 21 VAL A O 4
ATOM 3253 N N . LEU A 1 22 ? 0.132 4.975 1.546 1.00 0.00 22 LEU A N 4
ATOM 3254 C CA . LEU A 1 22 ? -0.274 3.933 2.475 1.00 0.00 22 LEU A CA 4
ATOM 3255 C C . LEU A 1 22 ? 0.270 4.257 3.867 1.00 0.00 22 LEU A C 4
ATOM 3256 O O . LEU A 1 22 ? -0.446 4.139 4.860 1.00 0.00 22 LEU A O 4
ATOM 3271 N N . LEU A 1 23 ? 1.534 4.657 3.895 1.00 0.00 23 LEU A N 4
ATOM 3272 C CA . LEU A 1 23 ? 2.182 4.998 5.150 1.00 0.00 23 LEU A CA 4
ATOM 3273 C C . LEU A 1 23 ? 1.679 6.363 5.625 1.00 0.00 23 LEU A C 4
ATOM 3274 O O . LEU A 1 23 ? 1.355 6.535 6.799 1.00 0.00 23 LEU A O 4
ATOM 3289 N N . GLY A 1 24 ? 1.628 7.298 4.688 1.00 0.00 24 GLY A N 4
ATOM 3290 C CA . GLY A 1 24 ? 1.170 8.642 4.996 1.00 0.00 24 GLY A CA 4
ATOM 3291 C C . GLY A 1 24 ? -0.232 8.616 5.607 1.00 0.00 24 GLY A C 4
ATOM 3292 O O . GLY A 1 24 ? -0.490 9.283 6.608 1.00 0.00 24 GLY A O 4
ATOM 3296 N N . TYR A 1 25 ? -1.103 7.839 4.979 1.00 0.00 25 TYR A N 4
ATOM 3297 C CA . TYR A 1 25 ? -2.473 7.717 5.448 1.00 0.00 25 TYR A CA 4
ATOM 3298 C C . TYR A 1 25 ? -2.536 6.927 6.758 1.00 0.00 25 TYR A C 4
ATOM 3299 O O . TYR A 1 25 ? -3.550 6.949 7.451 1.00 0.00 25 TYR A O 4
ATOM 3316 N N . ALA A 1 26 ? -1.437 6.248 7.055 1.00 0.00 26 ALA A N 4
ATOM 3317 C CA . ALA A 1 26 ? -1.355 5.453 8.268 1.00 0.00 26 ALA A CA 4
ATOM 3318 C C . ALA A 1 26 ? -0.497 6.189 9.298 1.00 0.00 26 ALA A C 4
ATOM 3319 O O . ALA A 1 26 ? -0.157 5.633 10.341 1.00 0.00 26 ALA A O 4
ATOM 3326 N N . GLY A 1 27 ? -0.173 7.432 8.971 1.00 0.00 27 GLY A N 4
ATOM 3327 C CA . GLY A 1 27 ? 0.638 8.251 9.856 1.00 0.00 27 GLY A CA 4
ATOM 3328 C C . GLY A 1 27 ? 1.996 7.595 10.119 1.00 0.00 27 GLY A C 4
ATOM 3329 O O . GLY A 1 27 ? 2.591 7.794 11.177 1.00 0.00 27 GLY A O 4
ATOM 3333 N N . ARG A 1 28 ? 2.445 6.828 9.138 1.00 0.00 28 ARG A N 4
ATOM 3334 C CA . ARG A 1 28 ? 3.722 6.142 9.249 1.00 0.00 28 ARG A CA 4
ATOM 3335 C C . ARG A 1 28 ? 4.802 6.900 8.476 1.00 0.00 28 ARG A C 4
ATOM 3336 O O . ARG A 1 28 ? 4.492 7.722 7.614 1.00 0.00 28 ARG A O 4
ATOM 3354 N N . ASN A 1 29 ? 6.048 6.598 8.810 1.00 0.00 29 ASN A N 4
ATOM 3355 C CA . ASN A 1 29 ? 7.175 7.241 8.158 1.00 0.00 29 ASN A CA 4
ATOM 3356 C C . ASN A 1 29 ? 7.307 6.704 6.731 1.00 0.00 29 ASN A C 4
ATOM 3357 O O . ASN A 1 29 ? 7.246 5.495 6.510 1.00 0.00 29 ASN A O 4
ATOM 3367 N N . LYS A 1 30 ? 7.486 7.628 5.799 1.00 0.00 30 LYS A N 4
ATOM 3368 C CA . LYS A 1 30 ? 7.627 7.264 4.400 1.00 0.00 30 LYS A CA 4
ATOM 3369 C C . LYS A 1 30 ? 8.766 8.074 3.778 1.00 0.00 30 LYS A C 4
ATOM 3370 O O . LYS A 1 30 ? 8.593 9.249 3.458 1.00 0.00 30 LYS A O 4
ATOM 3385 N N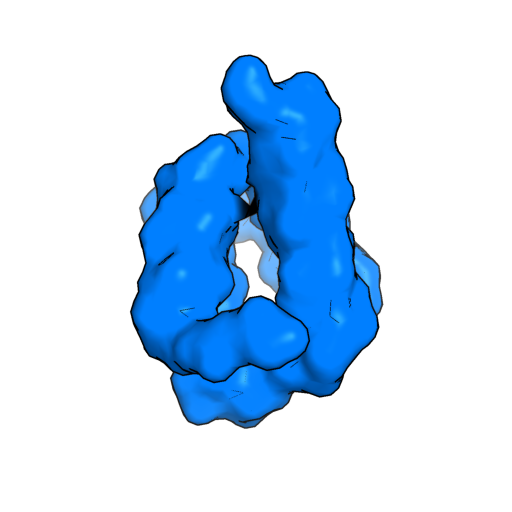 . HIS A 1 31 ? 9.905 7.415 3.625 1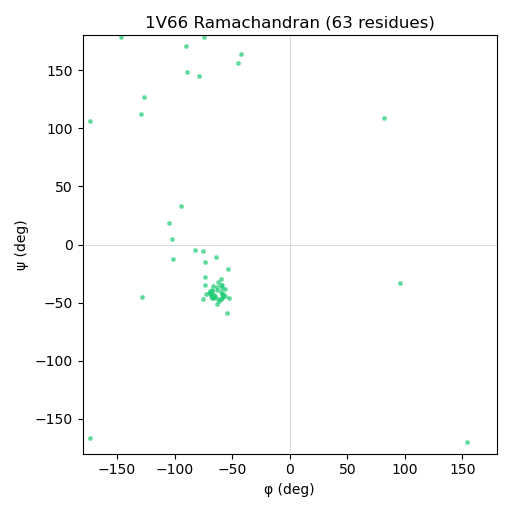.00 0.00 31 HIS A N 4
ATOM 3386 C CA . HIS A 1 31 ? 11.071 8.059 3.048 1.00 0.00 31 HIS A CA 4
ATOM 3387 C C . HIS A 1 31 ? 12.225 7.057 2.968 1.00 0.00 31 HIS A C 4
ATOM 3388 O O . HIS A 1 31 ? 13.038 6.966 3.886 1.00 0.00 31 HIS A O 4
ATOM 3401 N N . GLY A 1 32 ? 12.259 6.331 1.861 1.00 0.00 32 GLY A N 4
ATOM 3402 C CA . GLY A 1 32 ? 13.299 5.339 1.648 1.00 0.00 32 GLY A CA 4
ATOM 3403 C C . GLY A 1 32 ? 13.168 4.693 0.267 1.00 0.00 32 GLY A C 4
ATOM 3404 O O . GLY A 1 32 ? 12.546 5.259 -0.630 1.00 0.00 32 GLY A O 4
ATOM 3408 N N . ARG A 1 33 ? 13.764 3.517 0.140 1.00 0.00 33 ARG A N 4
ATOM 3409 C CA . ARG A 1 33 ? 13.721 2.789 -1.117 1.00 0.00 33 ARG A CA 4
ATOM 3410 C C . ARG A 1 33 ? 12.397 2.035 -1.249 1.00 0.00 33 ARG A C 4
ATOM 3411 O O . ARG A 1 33 ? 11.710 1.800 -0.256 1.00 0.00 33 ARG A O 4
ATOM 3429 N N . LYS A 1 34 ? 12.078 1.676 -2.484 1.00 0.00 34 LYS A N 4
ATOM 3430 C CA . LYS A 1 34 ? 10.848 0.953 -2.759 1.00 0.00 34 LYS A CA 4
ATOM 3431 C C . LYS A 1 34 ? 10.803 -0.313 -1.901 1.00 0.00 34 LYS A C 4
ATOM 3432 O O . LYS A 1 34 ? 9.762 -0.650 -1.341 1.00 0.00 34 LYS A O 4
ATOM 3447 N N . HIS A 1 35 ? 11.946 -0.979 -1.826 1.00 0.00 35 HIS A N 4
ATOM 3448 C CA . HIS A 1 35 ? 12.050 -2.201 -1.046 1.00 0.00 35 HIS A CA 4
ATOM 3449 C C . HIS A 1 35 ? 11.664 -1.917 0.407 1.00 0.00 35 HIS A C 4
ATOM 3450 O O . HIS A 1 35 ? 10.929 -2.688 1.021 1.00 0.00 35 HIS A O 4
ATOM 3463 N N . GLU A 1 36 ? 12.178 -0.806 0.915 1.00 0.00 36 GLU A N 4
ATOM 3464 C CA . GLU A 1 36 ? 11.898 -0.410 2.285 1.00 0.00 36 GLU A CA 4
ATOM 3465 C C . GLU A 1 36 ? 10.419 -0.055 2.442 1.00 0.00 36 GLU A C 4
ATOM 3466 O O . GLU A 1 36 ? 9.770 -0.486 3.394 1.00 0.00 36 GLU A O 4
ATOM 3476 N N . LEU A 1 37 ? 9.927 0.729 1.493 1.00 0.00 37 LEU A N 4
ATOM 3477 C CA . LEU A 1 37 ? 8.536 1.148 1.514 1.00 0.00 37 LEU A CA 4
ATOM 3478 C C . LEU A 1 37 ? 7.636 -0.080 1.361 1.00 0.00 37 LEU A C 4
ATOM 3479 O O . LEU A 1 37 ? 6.567 -0.150 1.966 1.00 0.00 37 LEU A O 4
ATOM 3494 N N . LEU A 1 38 ? 8.101 -1.017 0.546 1.00 0.00 38 LEU A N 4
ATOM 3495 C CA . LEU A 1 38 ? 7.352 -2.237 0.306 1.00 0.00 38 LEU A CA 4
ATOM 3496 C C . LEU A 1 38 ? 7.129 -2.964 1.633 1.00 0.00 38 LEU A C 4
ATOM 3497 O O . LEU A 1 38 ? 6.072 -3.556 1.851 1.00 0.00 38 LEU A O 4
ATOM 3512 N N . THR A 1 39 ? 8.141 -2.897 2.485 1.00 0.00 39 THR A N 4
ATOM 3513 C CA . THR A 1 39 ? 8.068 -3.541 3.785 1.00 0.00 39 THR A CA 4
ATOM 3514 C C . THR A 1 39 ? 7.060 -2.821 4.682 1.00 0.00 39 THR A C 4
ATOM 3515 O O . THR A 1 39 ? 6.338 -3.458 5.447 1.00 0.00 39 THR A O 4
ATOM 3526 N N . LYS A 1 40 ? 7.044 -1.502 4.560 1.00 0.00 40 LYS A N 4
ATOM 3527 C CA . LYS A 1 40 ? 6.137 -0.687 5.350 1.00 0.00 40 LYS A CA 4
ATOM 3528 C C . LYS A 1 40 ? 4.693 -1.051 4.996 1.00 0.00 40 LYS A C 4
ATOM 3529 O O . LYS A 1 40 ? 3.821 -1.060 5.864 1.00 0.00 40 LYS A O 4
ATOM 3544 N N . ALA A 1 41 ? 4.485 -1.340 3.720 1.00 0.00 41 ALA A N 4
ATOM 3545 C CA . ALA A 1 41 ? 3.163 -1.702 3.241 1.00 0.00 41 ALA A CA 4
ATOM 3546 C C . ALA A 1 41 ? 2.745 -3.034 3.867 1.00 0.00 41 ALA A C 4
ATOM 3547 O O . ALA A 1 41 ? 1.626 -3.169 4.361 1.00 0.00 41 ALA A O 4
ATOM 3554 N N . LEU A 1 42 ? 3.666 -3.985 3.827 1.00 0.00 42 LEU A N 4
ATOM 3555 C CA . LEU A 1 42 ? 3.408 -5.302 4.384 1.00 0.00 42 LEU A CA 4
ATOM 3556 C C . LEU A 1 42 ? 3.274 -5.190 5.905 1.00 0.00 42 LEU A C 4
ATOM 3557 O O . LEU A 1 42 ? 2.335 -5.727 6.490 1.00 0.00 42 LEU A O 4
ATOM 3572 N N . HIS A 1 43 ? 4.227 -4.488 6.500 1.00 0.00 43 HIS A N 4
ATOM 3573 C CA . HIS A 1 43 ? 4.227 -4.299 7.941 1.00 0.00 43 HIS A CA 4
ATOM 3574 C C . HIS A 1 43 ? 2.940 -3.589 8.366 1.00 0.00 43 HIS A C 4
ATOM 3575 O O . HIS A 1 43 ? 2.464 -3.776 9.484 1.00 0.00 43 HIS A O 4
ATOM 3588 N N . LEU A 1 44 ? 2.414 -2.789 7.450 1.00 0.00 44 LEU A N 4
ATOM 3589 C CA . LEU A 1 44 ? 1.191 -2.050 7.715 1.00 0.00 44 LEU A CA 4
ATOM 3590 C C . LEU A 1 44 ? 0.038 -3.035 7.913 1.00 0.00 44 LEU A C 4
ATOM 3591 O O . LEU A 1 44 ? -0.774 -2.872 8.823 1.00 0.00 44 LEU A O 4
ATOM 3606 N N . LEU A 1 45 ? 0.002 -4.037 7.048 1.00 0.00 45 LEU A N 4
ATOM 3607 C CA . LEU A 1 45 ? -1.038 -5.049 7.116 1.00 0.00 45 LEU A CA 4
ATOM 3608 C C . LEU A 1 45 ? -0.800 -5.937 8.338 1.00 0.00 45 LEU A C 4
ATOM 3609 O O . LEU A 1 45 ? -1.721 -6.191 9.115 1.00 0.00 45 LEU A O 4
ATOM 3624 N N . LYS A 1 46 ? 0.440 -6.386 8.472 1.00 0.00 46 LYS A N 4
ATOM 3625 C CA . LYS A 1 46 ? 0.810 -7.241 9.587 1.00 0.00 46 LYS A CA 4
ATOM 3626 C C . LYS A 1 46 ? 0.616 -6.474 10.898 1.00 0.00 46 LYS A C 4
ATOM 3627 O O . LYS A 1 46 ? 0.281 -7.066 11.922 1.00 0.00 46 LYS A O 4
ATOM 3642 N N . ALA A 1 47 ? 0.834 -5.170 10.822 1.00 0.00 47 ALA A N 4
ATOM 3643 C CA . ALA A 1 47 ? 0.688 -4.317 11.989 1.00 0.00 47 ALA A CA 4
ATOM 3644 C C . ALA A 1 47 ? -0.779 -3.910 12.136 1.00 0.00 47 ALA A C 4
ATOM 3645 O O . ALA A 1 47 ? -1.114 -3.076 12.976 1.00 0.00 47 ALA A O 4
ATOM 3652 N N . GLY A 1 48 ? -1.616 -4.520 11.308 1.00 0.00 48 GLY A N 4
ATOM 3653 C CA . GLY A 1 48 ? -3.039 -4.231 11.336 1.00 0.00 48 GLY A CA 4
ATOM 3654 C C . GLY A 1 48 ? -3.309 -2.764 10.995 1.00 0.00 48 GLY A C 4
ATOM 3655 O O . GLY A 1 48 ? -3.253 -1.899 11.868 1.00 0.00 48 GLY A O 4
ATOM 3659 N N . CYS A 1 49 ? -3.595 -2.529 9.723 1.00 0.00 49 CYS A N 4
ATOM 3660 C CA . CYS A 1 49 ? -3.874 -1.181 9.256 1.00 0.00 49 CYS A CA 4
ATOM 3661 C C . CYS A 1 49 ? -5.391 -1.014 9.149 1.00 0.00 49 CYS A C 4
ATOM 3662 O O . CYS A 1 49 ? -6.092 -1.935 8.735 1.00 0.00 49 CYS A O 4
ATOM 3669 N N . SER A 1 50 ? -5.852 0.168 9.529 1.00 0.00 50 SER A N 4
ATOM 3670 C CA . SER A 1 50 ? -7.273 0.469 9.480 1.00 0.00 50 SER A CA 4
ATOM 3671 C C . SER A 1 50 ? -7.846 0.070 8.118 1.00 0.00 50 SER A C 4
ATOM 3672 O O . SER A 1 50 ? -7.103 -0.081 7.149 1.00 0.00 50 SER A O 4
ATOM 3679 N N . PRO A 1 51 ? -9.195 -0.092 8.088 1.00 0.00 51 PRO A N 4
ATOM 3680 C CA . PRO A 1 51 ? -9.877 -0.469 6.861 1.00 0.00 51 PRO A CA 4
ATOM 3681 C C . PRO A 1 51 ? -9.962 0.714 5.895 1.00 0.00 51 PRO A C 4
ATOM 3682 O O . PRO A 1 51 ? -10.286 0.539 4.722 1.00 0.00 51 PRO A O 4
ATOM 3690 N N . ALA A 1 52 ? -9.666 1.892 6.424 1.00 0.00 52 ALA A N 4
ATOM 3691 C CA . ALA A 1 52 ? -9.705 3.104 5.624 1.00 0.00 52 ALA A CA 4
ATOM 3692 C C . ALA A 1 52 ? -8.572 3.067 4.596 1.00 0.00 52 ALA A C 4
ATOM 3693 O O . ALA A 1 52 ? -8.759 3.465 3.447 1.00 0.00 52 ALA A O 4
ATOM 3700 N N . VAL A 1 53 ? -7.422 2.587 5.047 1.00 0.00 53 VAL A N 4
ATOM 3701 C CA . VAL A 1 53 ? -6.259 2.494 4.181 1.00 0.00 53 VAL A CA 4
ATOM 3702 C C . VAL A 1 53 ? -6.449 1.333 3.202 1.00 0.00 53 VAL A C 4
ATOM 3703 O O . VAL A 1 53 ? -5.942 1.372 2.082 1.00 0.00 53 VAL A O 4
ATOM 3716 N N . GLN A 1 54 ? -7.182 0.329 3.660 1.00 0.00 54 GLN A N 4
ATOM 3717 C CA . GLN A 1 54 ? -7.445 -0.840 2.838 1.00 0.00 54 GLN A CA 4
ATOM 3718 C C . GLN A 1 54 ? -8.180 -0.436 1.559 1.00 0.00 54 GLN A C 4
ATOM 3719 O O . GLN A 1 54 ? -7.933 -0.997 0.493 1.00 0.00 54 GLN A O 4
ATOM 3731 N N . MET A 1 55 ? -9.068 0.536 1.707 1.00 0.00 55 MET A N 4
ATOM 3732 C CA . MET A 1 55 ? -9.841 1.022 0.577 1.00 0.00 55 MET A CA 4
ATOM 3733 C C . MET A 1 55 ? -8.970 1.858 -0.363 1.00 0.00 55 MET A C 4
ATOM 3734 O O . MET A 1 55 ? -9.150 1.820 -1.580 1.00 0.00 55 MET A O 4
ATOM 3746 N N . LYS A 1 56 ? -8.046 2.593 0.236 1.00 0.00 56 LYS A N 4
ATOM 3747 C CA . LYS A 1 56 ? -7.147 3.437 -0.534 1.00 0.00 56 LYS A CA 4
ATOM 3748 C C . LYS A 1 56 ? -6.307 2.563 -1.467 1.00 0.00 56 LYS A C 4
ATOM 3749 O O . LYS A 1 56 ? -5.877 3.016 -2.527 1.00 0.00 56 LYS A O 4
ATOM 3764 N N . ILE A 1 57 ? -6.101 1.326 -1.041 1.00 0.00 57 ILE A N 4
ATOM 3765 C CA . ILE A 1 57 ? -5.321 0.384 -1.826 1.00 0.00 57 ILE A CA 4
ATOM 3766 C C . ILE A 1 57 ? -6.042 0.107 -3.146 1.00 0.00 57 ILE A C 4
ATOM 3767 O O . ILE A 1 57 ? -5.412 0.042 -4.201 1.00 0.00 57 ILE A O 4
ATOM 3782 N N . LYS A 1 58 ? -7.354 -0.050 -3.045 1.00 0.00 58 LYS A N 4
ATOM 3783 C CA . LYS A 1 58 ? -8.168 -0.318 -4.219 1.00 0.00 58 LYS A CA 4
ATOM 3784 C C . LYS A 1 58 ? -8.221 0.935 -5.096 1.00 0.00 58 LYS A C 4
ATOM 3785 O O . LYS A 1 58 ? -8.187 0.841 -6.321 1.00 0.00 58 LYS A O 4
ATOM 3800 N N . GLU A 1 59 ? -8.304 2.079 -4.432 1.00 0.00 59 GLU A N 4
ATOM 3801 C CA . GLU A 1 59 ? -8.363 3.349 -5.135 1.00 0.00 59 GLU A CA 4
ATOM 3802 C C . GLU A 1 59 ? -7.022 3.643 -5.813 1.00 0.00 59 GLU A C 4
ATOM 3803 O O . GLU A 1 59 ? -6.979 3.968 -6.998 1.00 0.00 59 GLU A O 4
ATOM 3813 N N . LEU A 1 60 ? -5.960 3.518 -5.030 1.00 0.00 60 LEU A N 4
ATOM 3814 C CA . LEU A 1 60 ? -4.622 3.765 -5.539 1.00 0.00 60 LEU A CA 4
ATOM 3815 C C . LEU A 1 60 ? -4.340 2.816 -6.705 1.00 0.00 60 LEU A C 4
ATOM 3816 O O . LEU A 1 60 ? -3.798 3.228 -7.729 1.00 0.00 60 LEU A O 4
ATOM 3831 N N . TYR A 1 61 ? -4.722 1.562 -6.511 1.00 0.00 61 TYR A N 4
ATOM 3832 C CA . TYR A 1 61 ? -4.517 0.551 -7.534 1.00 0.00 61 TYR A CA 4
ATOM 3833 C C . TYR A 1 61 ? -5.437 0.790 -8.733 1.00 0.00 61 TYR A C 4
ATOM 3834 O O . TYR A 1 61 ? -5.006 0.690 -9.880 1.00 0.00 61 TYR A O 4
ATOM 3851 N N . ARG A 1 62 ? -6.687 1.102 -8.426 1.00 0.00 62 ARG A N 4
ATOM 3852 C CA . ARG A 1 62 ? -7.672 1.356 -9.464 1.00 0.00 62 ARG A CA 4
ATOM 3853 C C . ARG A 1 62 ? -7.189 2.475 -10.391 1.00 0.00 62 ARG A C 4
ATOM 3854 O O . ARG A 1 62 ? -7.139 2.299 -11.607 1.00 0.00 62 ARG A O 4
ATOM 3872 N N . ARG A 1 63 ? -6.848 3.599 -9.779 1.00 0.00 63 ARG A N 4
ATOM 3873 C CA . ARG A 1 63 ? -6.372 4.747 -10.533 1.00 0.00 63 ARG A CA 4
ATOM 3874 C C . ARG A 1 63 ? -5.377 4.300 -11.607 1.00 0.00 63 ARG A C 4
ATOM 3875 O O . ARG A 1 63 ? -5.523 4.647 -12.777 1.00 0.00 63 ARG A O 4
ATOM 3893 N N . ARG A 1 64 ? -4.387 3.535 -11.168 1.00 0.00 64 ARG A N 4
ATOM 3894 C CA . ARG A 1 64 ? -3.368 3.038 -12.077 1.00 0.00 64 ARG A CA 4
ATOM 3895 C C . ARG A 1 64 ? -4.017 2.317 -13.259 1.00 0.00 64 ARG A C 4
ATOM 3896 O O . ARG A 1 64 ? -3.497 2.352 -14.374 1.00 0.00 64 ARG A O 4
ATOM 3914 N N . PHE A 1 65 ? -5.144 1.681 -12.977 1.00 0.00 65 PHE A N 4
ATOM 3915 C CA . PHE A 1 65 ? -5.870 0.952 -14.004 1.00 0.00 65 PHE A CA 4
ATOM 3916 C C . PHE A 1 65 ? -4.907 0.254 -14.965 1.00 0.00 65 PHE A C 4
ATOM 3917 O O . PHE A 1 65 ? -4.719 -0.960 -14.889 1.00 0.00 65 PHE A O 4
ATOM 3933 N N . MET A 1 1 ? -12.115 -10.364 -3.943 1.00 0.00 1 MET A N 5
ATOM 3934 C CA . MET A 1 1 ? -12.341 -10.189 -2.519 1.00 0.00 1 MET A CA 5
ATOM 3935 C C . MET A 1 1 ? -11.048 -9.790 -1.804 1.00 0.00 1 MET A C 5
ATOM 3936 O O . MET A 1 1 ? -10.039 -10.484 -1.906 1.00 0.00 1 MET A O 5
ATOM 3948 N N . ALA A 1 2 ? -11.123 -8.671 -1.096 1.00 0.00 2 ALA A N 5
ATOM 3949 C CA . ALA A 1 2 ? -9.971 -8.171 -0.365 1.00 0.00 2 ALA A CA 5
ATOM 3950 C C . ALA A 1 2 ? -9.991 -8.736 1.057 1.00 0.00 2 ALA A C 5
ATOM 3951 O O . ALA A 1 2 ? -11.055 -8.872 1.661 1.00 0.00 2 ALA A O 5
ATOM 3958 N N . ASP A 1 3 ? -8.803 -9.050 1.552 1.00 0.00 3 ASP A N 5
ATOM 3959 C CA . ASP A 1 3 ? -8.670 -9.596 2.892 1.00 0.00 3 ASP A CA 5
ATOM 3960 C C . ASP A 1 3 ? -7.257 -9.326 3.412 1.00 0.00 3 ASP A C 5
ATOM 3961 O O . ASP A 1 3 ? -7.082 -8.896 4.551 1.00 0.00 3 ASP A O 5
ATOM 3969 N N . SER A 1 4 ? -6.284 -9.588 2.550 1.00 0.00 4 SER A N 5
ATOM 3970 C CA . SER A 1 4 ? -4.891 -9.378 2.908 1.00 0.00 4 SER A CA 5
ATOM 3971 C C . SER A 1 4 ? -3.983 -9.833 1.764 1.00 0.00 4 SER A C 5
ATOM 3972 O O . SER A 1 4 ? -3.206 -9.042 1.232 1.00 0.00 4 SER A O 5
ATOM 3979 N N . ALA A 1 5 ? -4.113 -11.105 1.417 1.00 0.00 5 ALA A N 5
ATOM 3980 C CA . ALA A 1 5 ? -3.313 -11.675 0.347 1.00 0.00 5 ALA A CA 5
ATOM 3981 C C . ALA A 1 5 ? -3.504 -10.843 -0.923 1.00 0.00 5 ALA A C 5
ATOM 3982 O O . ALA A 1 5 ? -2.561 -10.645 -1.688 1.00 0.00 5 ALA A O 5
ATOM 3989 N N . GLU A 1 6 ? -4.731 -10.378 -1.109 1.00 0.00 6 GLU A N 5
ATOM 3990 C CA . GLU A 1 6 ? -5.057 -9.571 -2.274 1.00 0.00 6 GLU A CA 5
ATOM 3991 C C . GLU A 1 6 ? -4.447 -8.175 -2.140 1.00 0.00 6 GLU A C 5
ATOM 3992 O O . GLU A 1 6 ? -3.960 -7.611 -3.118 1.00 0.00 6 GLU A O 5
ATOM 4002 N N . LEU A 1 7 ? -4.493 -7.658 -0.921 1.00 0.00 7 LEU A N 5
ATOM 4003 C CA . LEU A 1 7 ? -3.951 -6.338 -0.648 1.00 0.00 7 LEU A CA 5
ATOM 4004 C C . LEU A 1 7 ? -2.445 -6.343 -0.921 1.00 0.00 7 LEU A C 5
ATOM 4005 O O . LEU A 1 7 ? -1.902 -5.372 -1.445 1.00 0.00 7 LEU A O 5
ATOM 4020 N N . LYS A 1 8 ? -1.813 -7.448 -0.551 1.00 0.00 8 LYS A N 5
ATOM 4021 C CA . LYS A 1 8 ? -0.381 -7.593 -0.750 1.00 0.00 8 LYS A CA 5
ATOM 4022 C C . LYS A 1 8 ? -0.069 -7.538 -2.247 1.00 0.00 8 LYS A C 5
ATOM 4023 O O . LYS A 1 8 ? 0.914 -6.924 -2.658 1.00 0.00 8 LYS A O 5
ATOM 4038 N N . GLN A 1 9 ? -0.927 -8.187 -3.021 1.00 0.00 9 GLN A N 5
ATOM 4039 C CA . GLN A 1 9 ? -0.755 -8.219 -4.464 1.00 0.00 9 GLN A CA 5
ATOM 4040 C C . GLN A 1 9 ? -1.019 -6.836 -5.061 1.00 0.00 9 GLN A C 5
ATOM 4041 O O . GLN A 1 9 ? -0.292 -6.389 -5.947 1.00 0.00 9 GLN A O 5
ATOM 4053 N N . MET A 1 10 ? -2.062 -6.195 -4.552 1.00 0.00 10 MET A N 5
ATOM 4054 C CA . MET A 1 10 ? -2.431 -4.872 -5.024 1.00 0.00 10 MET A CA 5
ATOM 4055 C C . MET A 1 10 ? -1.415 -3.823 -4.566 1.00 0.00 10 MET A C 5
ATOM 4056 O O . MET A 1 10 ? -0.986 -2.982 -5.355 1.00 0.00 10 MET A O 5
ATOM 4068 N N . VAL A 1 11 ? -1.059 -3.908 -3.292 1.00 0.00 11 VAL A N 5
ATOM 4069 C CA . VAL A 1 11 ? -0.102 -2.977 -2.719 1.00 0.00 11 VAL A CA 5
ATOM 4070 C C . VAL A 1 11 ? 1.238 -3.119 -3.443 1.00 0.00 11 VAL A C 5
ATOM 4071 O O . VAL A 1 11 ? 1.937 -2.131 -3.660 1.00 0.00 11 VAL A O 5
ATOM 4084 N N . MET A 1 12 ? 1.554 -4.356 -3.799 1.00 0.00 12 MET A N 5
ATOM 4085 C CA . MET A 1 12 ? 2.797 -4.639 -4.495 1.00 0.00 12 MET A CA 5
ATOM 4086 C C . MET A 1 12 ? 2.808 -3.995 -5.883 1.00 0.00 12 MET A C 5
ATOM 4087 O O . MET A 1 12 ? 3.838 -3.975 -6.554 1.00 0.00 12 MET A O 5
ATOM 4099 N N . SER A 1 13 ? 1.649 -3.484 -6.272 1.00 0.00 13 SER A N 5
ATOM 4100 C CA . SER A 1 13 ? 1.512 -2.841 -7.568 1.00 0.00 13 SER A CA 5
ATOM 4101 C C . SER A 1 13 ? 1.491 -1.321 -7.399 1.00 0.00 13 SER A C 5
ATOM 4102 O O . SER A 1 13 ? 1.283 -0.588 -8.364 1.00 0.00 13 SER A O 5
ATOM 4109 N N . LEU A 1 14 ? 1.710 -0.892 -6.164 1.00 0.00 14 LEU A N 5
ATOM 4110 C CA . LEU A 1 14 ? 1.719 0.528 -5.854 1.00 0.00 14 LEU A CA 5
ATOM 4111 C C . LEU A 1 14 ? 3.141 1.069 -6.010 1.00 0.00 14 LEU A C 5
ATOM 4112 O O . LEU A 1 14 ? 4.112 0.351 -5.775 1.00 0.00 14 LEU A O 5
ATOM 4127 N N . ARG A 1 15 ? 3.220 2.332 -6.403 1.00 0.00 15 ARG A N 5
ATOM 4128 C CA . ARG A 1 15 ? 4.507 2.979 -6.591 1.00 0.00 15 ARG A CA 5
ATOM 4129 C C . ARG A 1 15 ? 4.916 3.727 -5.321 1.00 0.00 15 ARG A C 5
ATOM 4130 O O . ARG A 1 15 ? 4.150 3.792 -4.360 1.00 0.00 15 ARG A O 5
ATOM 4148 N N . VAL A 1 16 ? 6.123 4.273 -5.356 1.00 0.00 16 VAL A N 5
ATOM 4149 C CA . VAL A 1 16 ? 6.644 5.014 -4.220 1.00 0.00 16 VAL A CA 5
ATOM 4150 C C . VAL A 1 16 ? 5.656 6.122 -3.844 1.00 0.00 16 VAL A C 5
ATOM 4151 O O . VAL A 1 16 ? 5.425 6.375 -2.663 1.00 0.00 16 VAL A O 5
ATOM 4164 N N . SER A 1 17 ? 5.102 6.750 -4.870 1.00 0.00 17 SER A N 5
ATOM 4165 C CA . SER A 1 17 ? 4.146 7.824 -4.662 1.00 0.00 17 SER A CA 5
ATOM 4166 C C . SER A 1 17 ? 2.914 7.293 -3.926 1.00 0.00 17 SER A C 5
ATOM 4167 O O . SER A 1 17 ? 2.377 7.960 -3.044 1.00 0.00 17 SER A O 5
ATOM 4174 N N . GLU A 1 18 ? 2.502 6.095 -4.317 1.00 0.00 18 GLU A N 5
ATOM 4175 C CA . GLU A 1 18 ? 1.344 5.467 -3.706 1.00 0.00 18 GLU A CA 5
ATOM 4176 C C . GLU A 1 18 ? 1.673 5.016 -2.281 1.00 0.00 18 GLU A C 5
ATOM 4177 O O . GLU A 1 18 ? 0.882 5.222 -1.362 1.00 0.00 18 GLU A O 5
ATOM 4187 N N . LEU A 1 19 ? 2.843 4.409 -2.143 1.00 0.00 19 LEU A N 5
ATOM 4188 C CA . LEU A 1 19 ? 3.287 3.929 -0.845 1.00 0.00 19 LEU A CA 5
ATOM 4189 C C . LEU A 1 19 ? 3.311 5.094 0.145 1.00 0.00 19 LEU A C 5
ATOM 4190 O O . LEU A 1 19 ? 3.019 4.915 1.327 1.00 0.00 19 LEU A O 5
ATOM 4205 N N . GLN A 1 20 ? 3.661 6.262 -0.373 1.00 0.00 20 GLN A N 5
ATOM 4206 C CA . GLN A 1 20 ? 3.727 7.457 0.452 1.00 0.00 20 GLN A CA 5
ATOM 4207 C C . GLN A 1 20 ? 2.373 7.719 1.114 1.00 0.00 20 GLN A C 5
ATOM 4208 O O . GLN A 1 20 ? 2.304 7.964 2.318 1.00 0.00 20 GLN A O 5
ATOM 4220 N N . VAL A 1 21 ? 1.330 7.660 0.299 1.00 0.00 21 VAL A N 5
ATOM 4221 C CA . VAL A 1 21 ? -0.018 7.889 0.791 1.00 0.00 21 VAL A CA 5
ATOM 4222 C C . VAL A 1 21 ? -0.439 6.713 1.675 1.00 0.00 21 VAL A C 5
ATOM 4223 O O . VAL A 1 21 ? -1.121 6.901 2.681 1.00 0.00 21 VAL A O 5
ATOM 4236 N N . LEU A 1 22 ? -0.016 5.525 1.267 1.00 0.00 22 LEU A N 5
ATOM 4237 C CA . LEU A 1 22 ? -0.341 4.319 2.009 1.00 0.00 22 LEU A CA 5
ATOM 4238 C C . LEU A 1 22 ? 0.185 4.448 3.439 1.00 0.00 22 LEU A C 5
ATOM 4239 O O . LEU A 1 22 ? -0.535 4.169 4.397 1.00 0.00 22 LEU A O 5
ATOM 4254 N N . LEU A 1 23 ? 1.436 4.872 3.540 1.00 0.00 23 LEU A N 5
ATOM 4255 C CA . LEU A 1 23 ? 2.067 5.042 4.838 1.00 0.00 23 LEU A CA 5
ATOM 4256 C C . LEU A 1 23 ? 1.544 6.323 5.490 1.00 0.00 23 LEU A C 5
ATOM 4257 O O . LEU A 1 23 ? 1.180 6.321 6.666 1.00 0.00 23 LEU A O 5
ATOM 4272 N N . GLY A 1 24 ? 1.522 7.386 4.701 1.00 0.00 24 GLY A N 5
ATOM 4273 C CA . GLY A 1 24 ? 1.050 8.671 5.187 1.00 0.00 24 GLY A CA 5
ATOM 4274 C C . GLY A 1 24 ? -0.371 8.558 5.743 1.00 0.00 24 GLY A C 5
ATOM 4275 O O . GLY A 1 24 ? -0.661 9.069 6.823 1.00 0.00 24 GLY A O 5
ATOM 4279 N N . TYR A 1 25 ? -1.219 7.886 4.979 1.00 0.00 25 TYR A N 5
ATOM 4280 C CA . TYR A 1 25 ? -2.603 7.699 5.382 1.00 0.00 25 TYR A CA 5
ATOM 4281 C C . TYR A 1 25 ? -2.698 6.798 6.616 1.00 0.00 25 TYR A C 5
ATOM 4282 O O . TYR A 1 25 ? -3.722 6.778 7.296 1.00 0.00 25 TYR A O 5
ATOM 4299 N N . ALA A 1 26 ? -1.617 6.073 6.864 1.00 0.00 26 ALA A N 5
ATOM 4300 C CA . ALA A 1 26 ? -1.566 5.173 8.003 1.00 0.00 26 ALA A CA 5
ATOM 4301 C C . ALA A 1 26 ? -0.714 5.801 9.107 1.00 0.00 26 ALA A C 5
ATOM 4302 O O . ALA A 1 26 ? -0.611 5.254 10.204 1.00 0.00 26 ALA A O 5
ATOM 4309 N N . GLY A 1 27 ? -0.123 6.941 8.778 1.00 0.00 27 GLY A N 5
ATOM 4310 C CA . GLY A 1 27 ? 0.717 7.650 9.728 1.00 0.00 27 GLY A CA 5
ATOM 4311 C C . GLY A 1 27 ? 2.174 7.195 9.616 1.00 0.00 27 GLY A C 5
ATOM 4312 O O . GLY A 1 27 ? 3.092 7.992 9.806 1.00 0.00 27 GLY A O 5
ATOM 4316 N N . ARG A 1 28 ? 2.341 5.918 9.309 1.00 0.00 28 ARG A N 5
ATOM 4317 C CA . ARG A 1 28 ? 3.670 5.348 9.171 1.00 0.00 28 ARG A CA 5
ATOM 4318 C C . ARG A 1 28 ? 4.568 6.288 8.362 1.00 0.00 28 ARG A C 5
ATOM 4319 O O . ARG A 1 28 ? 4.077 7.098 7.578 1.00 0.00 28 ARG A O 5
ATOM 4337 N N . ASN A 1 29 ? 5.867 6.147 8.582 1.00 0.00 29 ASN A N 5
ATOM 4338 C CA . ASN A 1 29 ? 6.837 6.974 7.884 1.00 0.00 29 ASN A CA 5
ATOM 4339 C C . ASN A 1 29 ? 7.068 6.407 6.482 1.00 0.00 29 ASN A C 5
ATOM 4340 O O . ASN A 1 29 ? 7.049 5.193 6.289 1.00 0.00 29 ASN A O 5
ATOM 4350 N N . LYS A 1 30 ? 7.281 7.315 5.540 1.00 0.00 30 LYS A N 5
ATOM 4351 C CA . LYS A 1 30 ? 7.515 6.920 4.162 1.00 0.00 30 LYS A CA 5
ATOM 4352 C C . LYS A 1 30 ? 8.874 7.456 3.706 1.00 0.00 30 LYS A C 5
ATOM 4353 O O . LYS A 1 30 ? 9.771 7.657 4.523 1.00 0.00 30 LYS A O 5
ATOM 4368 N N . HIS A 1 31 ? 8.983 7.673 2.403 1.00 0.00 31 HIS A N 5
ATOM 4369 C CA . HIS A 1 31 ? 10.217 8.180 1.830 1.00 0.00 31 HIS A CA 5
ATOM 4370 C C . HIS A 1 31 ? 11.280 7.080 1.842 1.00 0.00 31 HIS A C 5
ATOM 4371 O O . HIS A 1 31 ? 11.694 6.624 2.908 1.00 0.00 31 HIS A O 5
ATOM 4384 N N . GLY A 1 32 ? 11.692 6.686 0.646 1.00 0.00 32 GLY A N 5
ATOM 4385 C CA . GLY A 1 32 ? 12.699 5.649 0.506 1.00 0.00 32 GLY A CA 5
ATOM 4386 C C . GLY A 1 32 ? 12.434 4.791 -0.733 1.00 0.00 32 GLY A C 5
ATOM 4387 O O . GLY A 1 32 ? 11.661 5.180 -1.608 1.00 0.00 32 GLY A O 5
ATOM 4391 N N . ARG A 1 33 ? 13.088 3.640 -0.768 1.00 0.00 33 ARG A N 5
ATOM 4392 C CA . ARG A 1 33 ? 12.933 2.724 -1.885 1.00 0.00 33 ARG A CA 5
ATOM 4393 C C . ARG A 1 33 ? 11.547 2.077 -1.852 1.00 0.00 33 ARG A C 5
ATOM 4394 O O . ARG A 1 33 ? 10.867 2.111 -0.828 1.00 0.00 33 ARG A O 5
ATOM 4412 N N . LYS A 1 34 ? 11.170 1.504 -2.986 1.00 0.00 34 LYS A N 5
ATOM 4413 C CA . LYS A 1 34 ? 9.877 0.851 -3.099 1.00 0.00 34 LYS A CA 5
ATOM 4414 C C . LYS A 1 34 ? 9.864 -0.402 -2.221 1.00 0.00 34 LYS A C 5
ATOM 4415 O O . LYS A 1 34 ? 8.900 -0.646 -1.496 1.00 0.00 34 LYS A O 5
ATOM 4430 N N . HIS A 1 35 ? 10.944 -1.162 -2.314 1.00 0.00 35 HIS A N 5
ATOM 4431 C CA . HIS A 1 35 ? 11.069 -2.383 -1.537 1.00 0.00 35 HIS A CA 5
ATOM 4432 C C . HIS A 1 35 ? 10.953 -2.057 -0.046 1.00 0.00 35 HIS A C 5
ATOM 4433 O O . HIS A 1 35 ? 10.264 -2.757 0.694 1.00 0.00 35 HIS A O 5
ATOM 4446 N N . GLU A 1 36 ? 11.638 -0.994 0.349 1.00 0.00 36 GLU A N 5
ATOM 4447 C CA . GLU A 1 36 ? 11.619 -0.566 1.737 1.00 0.00 36 GLU A CA 5
ATOM 4448 C C . GLU A 1 36 ? 10.212 -0.121 2.138 1.00 0.00 36 GLU A C 5
ATOM 4449 O O . GLU A 1 36 ? 9.730 -0.469 3.215 1.00 0.00 36 GLU A O 5
ATOM 4459 N N . LEU A 1 37 ? 9.592 0.641 1.250 1.00 0.00 37 LEU A N 5
ATOM 4460 C CA . LEU A 1 37 ? 8.249 1.138 1.496 1.00 0.00 37 LEU A CA 5
ATOM 4461 C C . LEU A 1 37 ? 7.265 -0.034 1.475 1.00 0.00 37 LEU A C 5
ATOM 4462 O O . LEU A 1 37 ? 6.378 -0.119 2.323 1.00 0.00 37 LEU A O 5
ATOM 4477 N N . LEU A 1 38 ? 7.456 -0.908 0.497 1.00 0.00 38 LEU A N 5
ATOM 4478 C CA . LEU A 1 38 ? 6.596 -2.071 0.355 1.00 0.00 38 LEU A CA 5
ATOM 4479 C C . LEU A 1 38 ? 6.660 -2.906 1.634 1.00 0.00 38 LEU A C 5
ATOM 4480 O O . LEU A 1 38 ? 5.632 -3.365 2.132 1.00 0.00 38 LEU A O 5
ATOM 4495 N N . THR A 1 39 ? 7.876 -3.079 2.132 1.00 0.00 39 THR A N 5
ATOM 4496 C CA . THR A 1 39 ? 8.086 -3.852 3.344 1.00 0.00 39 THR A CA 5
ATOM 4497 C C . THR A 1 39 ? 7.315 -3.232 4.512 1.00 0.00 39 THR A C 5
ATOM 4498 O O . THR A 1 39 ? 6.761 -3.948 5.343 1.00 0.00 39 THR A O 5
ATOM 4509 N N . LYS A 1 40 ? 7.304 -1.908 4.535 1.00 0.00 40 LYS A N 5
ATOM 4510 C CA . LYS A 1 40 ? 6.610 -1.183 5.587 1.00 0.00 40 LYS A CA 5
ATOM 4511 C C . LYS A 1 40 ? 5.101 -1.312 5.378 1.00 0.00 40 LYS A C 5
ATOM 4512 O O . LYS A 1 40 ? 4.346 -1.440 6.340 1.00 0.00 40 LYS A O 5
ATOM 4527 N N . ALA A 1 41 ? 4.705 -1.274 4.113 1.00 0.00 41 ALA A N 5
ATOM 4528 C CA . ALA A 1 41 ? 3.299 -1.385 3.766 1.00 0.00 41 ALA A CA 5
ATOM 4529 C C . ALA A 1 41 ? 2.811 -2.801 4.075 1.00 0.00 41 ALA A C 5
ATOM 4530 O O . ALA A 1 41 ? 1.709 -2.984 4.590 1.00 0.00 41 ALA A O 5
ATOM 4537 N N . LEU A 1 42 ? 3.656 -3.768 3.749 1.00 0.00 42 LEU A N 5
ATOM 4538 C CA . LEU A 1 42 ? 3.326 -5.163 3.985 1.00 0.00 42 LEU A CA 5
ATOM 4539 C C . LEU A 1 42 ? 3.245 -5.415 5.492 1.00 0.00 42 LEU A C 5
ATOM 4540 O O . LEU A 1 42 ? 2.322 -6.076 5.966 1.00 0.00 42 LEU A O 5
ATOM 4555 N N . HIS A 1 43 ? 4.223 -4.875 6.204 1.00 0.00 43 HIS A N 5
ATOM 4556 C CA . HIS A 1 43 ? 4.275 -5.033 7.648 1.00 0.00 43 HIS A CA 5
ATOM 4557 C C . HIS A 1 43 ? 3.046 -4.377 8.280 1.00 0.00 43 HIS A C 5
ATOM 4558 O O . HIS A 1 43 ? 2.588 -4.801 9.339 1.00 0.00 43 HIS A O 5
ATOM 4571 N N . LEU A 1 44 ? 2.547 -3.354 7.602 1.00 0.00 44 LEU A N 5
ATOM 4572 C CA . LEU A 1 44 ? 1.380 -2.636 8.084 1.00 0.00 44 LEU A CA 5
ATOM 4573 C C . LEU A 1 44 ? 0.174 -3.579 8.095 1.00 0.00 44 LEU A C 5
ATOM 4574 O O . LEU A 1 44 ? -0.694 -3.471 8.960 1.00 0.00 44 LEU A O 5
ATOM 4589 N N . LEU A 1 45 ? 0.161 -4.481 7.126 1.00 0.00 45 LEU A N 5
ATOM 4590 C CA . LEU A 1 45 ? -0.924 -5.442 7.013 1.00 0.00 45 LEU A CA 5
ATOM 4591 C C . LEU A 1 45 ? -0.884 -6.392 8.212 1.00 0.00 45 LEU A C 5
ATOM 4592 O O . LEU A 1 45 ? -1.916 -6.677 8.816 1.00 0.00 45 LEU A O 5
ATOM 4607 N N . LYS A 1 46 ? 0.319 -6.855 8.519 1.00 0.00 46 LYS A N 5
ATOM 4608 C CA . LYS A 1 46 ? 0.506 -7.767 9.635 1.00 0.00 46 LYS A CA 5
ATOM 4609 C C . LYS A 1 46 ? 0.461 -6.979 10.945 1.00 0.00 46 LYS A C 5
ATOM 4610 O O . LYS A 1 46 ? 0.119 -7.527 11.992 1.00 0.00 46 LYS A O 5
ATOM 4625 N N . ALA A 1 47 ? 0.811 -5.705 10.845 1.00 0.00 47 ALA A N 5
ATOM 4626 C CA . ALA A 1 47 ? 0.815 -4.836 12.010 1.00 0.00 47 ALA A CA 5
ATOM 4627 C C . ALA A 1 47 ? -0.587 -4.256 12.212 1.00 0.00 47 ALA A C 5
ATOM 4628 O O . ALA A 1 47 ? -0.781 -3.370 13.042 1.00 0.00 47 ALA A O 5
ATOM 4635 N N . GLY A 1 48 ? -1.526 -4.779 11.439 1.00 0.00 48 GLY A N 5
ATOM 4636 C CA . GLY A 1 48 ? -2.904 -4.324 11.523 1.00 0.00 48 GLY A CA 5
ATOM 4637 C C . GLY A 1 48 ? -3.084 -2.986 10.805 1.00 0.00 48 GLY A C 5
ATOM 4638 O O . GLY A 1 48 ? -2.420 -2.005 11.137 1.00 0.00 48 GLY A O 5
ATOM 4642 N N . CYS A 1 49 ? -3.987 -2.988 9.834 1.00 0.00 49 CYS A N 5
ATOM 4643 C CA . CYS A 1 49 ? -4.263 -1.786 9.067 1.00 0.00 49 CYS A CA 5
ATOM 4644 C C . CYS A 1 49 ? -5.766 -1.729 8.786 1.00 0.00 49 CYS A C 5
ATOM 4645 O O . CYS A 1 49 ? -6.313 -2.618 8.135 1.00 0.00 49 CYS A O 5
ATOM 4652 N N . SER A 1 50 ? -6.390 -0.676 9.293 1.00 0.00 50 SER A N 5
ATOM 4653 C CA . SER A 1 50 ? -7.819 -0.492 9.105 1.00 0.00 50 SER A CA 5
ATOM 4654 C C . SER A 1 50 ? -8.198 -0.786 7.652 1.00 0.00 50 SER A C 5
ATOM 4655 O O . SER A 1 50 ? -7.335 -0.820 6.776 1.00 0.00 50 SER A O 5
ATOM 4662 N N . PRO A 1 51 ? -9.525 -0.996 7.435 1.00 0.00 51 PRO A N 5
ATOM 4663 C CA . PRO A 1 51 ? -10.028 -1.286 6.103 1.00 0.00 51 PRO A CA 5
ATOM 4664 C C . PRO A 1 51 ? -10.051 -0.023 5.239 1.00 0.00 51 PRO A C 5
ATOM 4665 O O . PRO A 1 51 ? -10.287 -0.096 4.034 1.00 0.00 51 PRO A O 5
ATOM 4673 N N . ALA A 1 52 ? -9.804 1.105 5.888 1.00 0.00 52 ALA A N 5
ATOM 4674 C CA . ALA A 1 52 ? -9.792 2.381 5.194 1.00 0.00 52 ALA A CA 5
ATOM 4675 C C . ALA A 1 52 ? -8.606 2.423 4.230 1.00 0.00 52 ALA A C 5
ATOM 4676 O O . ALA A 1 52 ? -8.729 2.911 3.108 1.00 0.00 52 ALA A O 5
ATOM 4683 N N . VAL A 1 53 ? -7.481 1.904 4.703 1.00 0.00 53 VAL A N 5
ATOM 4684 C CA . VAL A 1 53 ? -6.273 1.876 3.897 1.00 0.00 53 VAL A CA 5
ATOM 4685 C C . VAL A 1 53 ? -6.445 0.864 2.763 1.00 0.00 53 VAL A C 5
ATOM 4686 O O . VAL A 1 53 ? -5.954 1.077 1.655 1.00 0.00 53 VAL A O 5
ATOM 4699 N N . GLN A 1 54 ? -7.144 -0.217 3.079 1.00 0.00 54 GLN A N 5
ATOM 4700 C CA . GLN A 1 54 ? -7.386 -1.264 2.101 1.00 0.00 54 GLN A CA 5
ATOM 4701 C C . GLN A 1 54 ? -8.149 -0.700 0.899 1.00 0.00 54 GLN A C 5
ATOM 4702 O O . GLN A 1 54 ? -7.896 -1.091 -0.239 1.00 0.00 54 GLN A O 5
ATOM 4714 N N . MET A 1 55 ? -9.068 0.208 1.195 1.00 0.00 55 MET A N 5
ATOM 4715 C CA . MET A 1 55 ? -9.868 0.829 0.153 1.00 0.00 55 MET A CA 5
ATOM 4716 C C . MET A 1 55 ? -9.004 1.711 -0.751 1.00 0.00 55 MET A C 5
ATOM 4717 O O . MET A 1 55 ? -9.204 1.746 -1.964 1.00 0.00 55 MET A O 5
ATOM 4729 N N . LYS A 1 56 ? -8.063 2.402 -0.124 1.00 0.00 56 LYS A N 5
ATOM 4730 C CA . LYS A 1 56 ? -7.168 3.281 -0.857 1.00 0.00 56 LYS A CA 5
ATOM 4731 C C . LYS A 1 56 ? -6.296 2.446 -1.797 1.00 0.00 56 LYS A C 5
ATOM 4732 O O . LYS A 1 56 ? -5.875 2.926 -2.849 1.00 0.00 56 LYS A O 5
ATOM 4747 N N . ILE A 1 57 ? -6.051 1.212 -1.385 1.00 0.00 57 ILE A N 5
ATOM 4748 C CA . ILE A 1 57 ? -5.237 0.306 -2.177 1.00 0.00 57 ILE A CA 5
ATOM 4749 C C . ILE A 1 57 ? -5.962 -0.012 -3.486 1.00 0.00 57 ILE A C 5
ATOM 4750 O O . ILE A 1 57 ? -5.332 -0.145 -4.534 1.00 0.00 57 ILE A O 5
ATOM 4765 N N . LYS A 1 58 ? -7.278 -0.125 -3.384 1.00 0.00 58 LYS A N 5
ATOM 4766 C CA . LYS A 1 58 ? -8.098 -0.426 -4.546 1.00 0.00 58 LYS A CA 5
ATOM 4767 C C . LYS A 1 58 ? -8.106 0.783 -5.484 1.00 0.00 58 LYS A C 5
ATOM 4768 O O . LYS A 1 58 ? -7.999 0.632 -6.700 1.00 0.00 58 LYS A O 5
ATOM 4783 N N . GLU A 1 59 ? -8.235 1.958 -4.882 1.00 0.00 59 GLU A N 5
ATOM 4784 C CA . GLU A 1 59 ? -8.259 3.191 -5.648 1.00 0.00 59 GLU A CA 5
ATOM 4785 C C . GLU A 1 59 ? -6.911 3.417 -6.335 1.00 0.00 59 GLU A C 5
ATOM 4786 O O . GLU A 1 59 ? -6.858 3.687 -7.534 1.00 0.00 59 GLU A O 5
ATOM 4796 N N . LEU A 1 60 ? -5.854 3.299 -5.546 1.00 0.00 60 LEU A N 5
ATOM 4797 C CA . LEU A 1 60 ? -4.509 3.486 -6.062 1.00 0.00 60 LEU A CA 5
ATOM 4798 C C . LEU A 1 60 ? -4.239 2.453 -7.158 1.00 0.00 60 LEU A C 5
ATOM 4799 O O . LEU A 1 60 ? -3.781 2.801 -8.245 1.00 0.00 60 LEU A O 5
ATOM 4814 N N . TYR A 1 61 ? -4.536 1.202 -6.834 1.00 0.00 61 TYR A N 5
ATOM 4815 C CA . TYR A 1 61 ? -4.331 0.117 -7.778 1.00 0.00 61 TYR A CA 5
ATOM 4816 C C . TYR A 1 61 ? -5.116 0.356 -9.068 1.00 0.00 61 TYR A C 5
ATOM 4817 O O . TYR A 1 61 ? -4.594 0.154 -10.164 1.00 0.00 61 TYR A O 5
ATOM 4834 N N . ARG A 1 62 ? -6.358 0.785 -8.897 1.00 0.00 62 ARG A N 5
ATOM 4835 C CA . ARG A 1 62 ? -7.220 1.054 -10.035 1.00 0.00 62 ARG A CA 5
ATOM 4836 C C . ARG A 1 62 ? -6.635 2.180 -10.889 1.00 0.00 62 ARG A C 5
ATOM 4837 O O . ARG A 1 62 ? -6.438 2.013 -12.092 1.00 0.00 62 ARG A O 5
ATOM 4855 N N . ARG A 1 63 ? -6.374 3.303 -10.235 1.00 0.00 63 ARG A N 5
ATOM 4856 C CA . ARG A 1 63 ? -5.815 4.456 -10.920 1.00 0.00 63 ARG A CA 5
ATOM 4857 C C . ARG A 1 63 ? -4.768 4.010 -11.943 1.00 0.00 63 ARG A C 5
ATOM 4858 O O . ARG A 1 63 ? -4.647 4.604 -13.012 1.00 0.00 63 ARG A O 5
ATOM 4876 N N . ARG A 1 64 ? -4.037 2.966 -11.577 1.00 0.00 64 ARG A N 5
ATOM 4877 C CA . ARG A 1 64 ? -3.004 2.433 -12.449 1.00 0.00 64 ARG A CA 5
ATOM 4878 C C . ARG A 1 64 ? -3.626 1.536 -13.521 1.00 0.00 64 ARG A C 5
ATOM 4879 O O . ARG A 1 64 ? -3.256 1.614 -14.692 1.00 0.00 64 ARG A O 5
ATOM 4897 N N . PHE A 1 65 ? -4.560 0.705 -13.084 1.00 0.00 65 PHE A N 5
ATOM 4898 C CA . PHE A 1 65 ? -5.235 -0.207 -13.991 1.00 0.00 65 PHE A CA 5
ATOM 4899 C C . PHE A 1 65 ? -4.268 -0.751 -15.043 1.00 0.00 65 PHE A C 5
ATOM 4900 O O . PHE A 1 65 ? -3.294 -1.425 -14.707 1.00 0.00 65 PHE A O 5
ATOM 4916 N N . MET A 1 1 ? -12.683 -8.525 -4.191 1.00 0.00 1 MET A N 6
ATOM 4917 C CA . MET A 1 1 ? -12.672 -8.742 -2.755 1.00 0.00 1 MET A CA 6
ATOM 4918 C C . MET A 1 1 ? -11.329 -8.330 -2.148 1.00 0.00 1 MET A C 6
ATOM 4919 O O . MET A 1 1 ? -10.369 -8.072 -2.873 1.00 0.00 1 MET A O 6
ATOM 4931 N N . ALA A 1 2 ? -11.304 -8.281 -0.824 1.00 0.00 2 ALA A N 6
ATOM 4932 C CA . ALA A 1 2 ? -10.094 -7.903 -0.112 1.00 0.00 2 ALA A CA 6
ATOM 4933 C C . ALA A 1 2 ? -10.089 -8.573 1.263 1.00 0.00 2 ALA A C 6
ATOM 4934 O O . ALA A 1 2 ? -11.128 -8.676 1.913 1.00 0.00 2 ALA A O 6
ATOM 4941 N N . ASP A 1 3 ? -8.905 -9.012 1.667 1.00 0.00 3 ASP A N 6
ATOM 4942 C CA . ASP A 1 3 ? -8.750 -9.669 2.953 1.00 0.00 3 ASP A CA 6
ATOM 4943 C C . ASP A 1 3 ? -7.336 -9.419 3.482 1.00 0.00 3 ASP A C 6
ATOM 4944 O O . ASP A 1 3 ? -7.158 -9.067 4.647 1.00 0.00 3 ASP A O 6
ATOM 4952 N N . SER A 1 4 ? -6.367 -9.608 2.600 1.00 0.00 4 SER A N 6
ATOM 4953 C CA . SER A 1 4 ? -4.974 -9.406 2.962 1.00 0.00 4 SER A CA 6
ATOM 4954 C C . SER A 1 4 ? -4.065 -9.837 1.810 1.00 0.00 4 SER A C 6
ATOM 4955 O O . SER A 1 4 ? -3.138 -9.117 1.443 1.00 0.00 4 SER A O 6
ATOM 4962 N N . ALA A 1 5 ? -4.363 -11.011 1.271 1.00 0.00 5 ALA A N 6
ATOM 4963 C CA . ALA A 1 5 ? -3.584 -11.546 0.167 1.00 0.00 5 ALA A CA 6
ATOM 4964 C C . ALA A 1 5 ? -3.752 -10.643 -1.056 1.00 0.00 5 ALA A C 6
ATOM 4965 O O . ALA A 1 5 ? -2.805 -10.432 -1.813 1.00 0.00 5 ALA A O 6
ATOM 4972 N N . GLU A 1 6 ? -4.965 -10.133 -1.212 1.00 0.00 6 GLU A N 6
ATOM 4973 C CA . GLU A 1 6 ? -5.271 -9.256 -2.331 1.00 0.00 6 GLU A CA 6
ATOM 4974 C C . GLU A 1 6 ? -4.627 -7.884 -2.121 1.00 0.00 6 GLU A C 6
ATOM 4975 O O . GLU A 1 6 ? -4.104 -7.289 -3.063 1.00 0.00 6 GLU A O 6
ATOM 4985 N N . LEU A 1 7 ? -4.687 -7.422 -0.881 1.00 0.00 7 LEU A N 6
ATOM 4986 C CA . LEU A 1 7 ? -4.117 -6.130 -0.536 1.00 0.00 7 LEU A CA 6
ATOM 4987 C C . LEU A 1 7 ? -2.618 -6.141 -0.844 1.00 0.00 7 LEU A C 6
ATOM 4988 O O . LEU A 1 7 ? -2.068 -5.144 -1.309 1.00 0.00 7 LEU A O 6
ATOM 5003 N N . LYS A 1 8 ? -1.999 -7.280 -0.572 1.00 0.00 8 LYS A N 6
ATOM 5004 C CA . LYS A 1 8 ? -0.574 -7.435 -0.814 1.00 0.00 8 LYS A CA 6
ATOM 5005 C C . LYS A 1 8 ? -0.320 -7.485 -2.322 1.00 0.00 8 LYS A C 6
ATOM 5006 O O . LYS A 1 8 ? 0.685 -6.962 -2.803 1.00 0.00 8 LYS A O 6
ATOM 5021 N N . GLN A 1 9 ? -1.246 -8.120 -3.026 1.00 0.00 9 GLN A N 6
ATOM 5022 C CA . GLN A 1 9 ? -1.135 -8.245 -4.468 1.00 0.00 9 GLN A CA 6
ATOM 5023 C C . GLN A 1 9 ? -1.261 -6.873 -5.132 1.00 0.00 9 GLN A C 6
ATOM 5024 O O . GLN A 1 9 ? -0.495 -6.544 -6.037 1.00 0.00 9 GLN A O 6
ATOM 5036 N N . MET A 1 10 ? -2.234 -6.108 -4.657 1.00 0.00 10 MET A N 6
ATOM 5037 C CA . MET A 1 10 ? -2.471 -4.779 -5.194 1.00 0.00 10 MET A CA 6
ATOM 5038 C C . MET A 1 10 ? -1.360 -3.813 -4.774 1.00 0.00 10 MET A C 6
ATOM 5039 O O . MET A 1 10 ? -0.875 -3.029 -5.588 1.00 0.00 10 MET A O 6
ATOM 5051 N N . VAL A 1 11 ? -0.992 -3.901 -3.505 1.00 0.00 11 VAL A N 6
ATOM 5052 C CA . VAL A 1 11 ? 0.051 -3.045 -2.967 1.00 0.00 11 VAL A CA 6
ATOM 5053 C C . VAL A 1 11 ? 1.373 -3.353 -3.675 1.00 0.00 11 VAL A C 6
ATOM 5054 O O . VAL A 1 11 ? 2.169 -2.450 -3.929 1.00 0.00 11 VAL A O 6
ATOM 5067 N N . MET A 1 12 ? 1.564 -4.629 -3.972 1.00 0.00 12 MET A N 6
ATOM 5068 C CA . MET A 1 12 ? 2.776 -5.066 -4.646 1.00 0.00 12 MET A CA 6
ATOM 5069 C C . MET A 1 12 ? 2.897 -4.422 -6.028 1.00 0.00 12 MET A C 6
ATOM 5070 O O . MET A 1 12 ? 3.953 -4.487 -6.657 1.00 0.00 12 MET A O 6
ATOM 5082 N N . SER A 1 13 ? 1.802 -3.816 -6.463 1.00 0.00 13 SER A N 6
ATOM 5083 C CA . SER A 1 13 ? 1.773 -3.160 -7.759 1.00 0.00 13 SER A CA 6
ATOM 5084 C C . SER A 1 13 ? 1.910 -1.646 -7.583 1.00 0.00 13 SER A C 6
ATOM 5085 O O . SER A 1 13 ? 2.577 -0.983 -8.375 1.00 0.00 13 SER A O 6
ATOM 5092 N N . LEU A 1 14 ? 1.265 -1.143 -6.540 1.00 0.00 14 LEU A N 6
ATOM 5093 C CA . LEU A 1 14 ? 1.306 0.280 -6.250 1.00 0.00 14 LEU A CA 6
ATOM 5094 C C . LEU A 1 14 ? 2.738 0.790 -6.426 1.00 0.00 14 LEU A C 6
ATOM 5095 O O . LEU A 1 14 ? 3.694 0.028 -6.285 1.00 0.00 14 LEU A O 6
ATOM 5110 N N . ARG A 1 15 ? 2.841 2.076 -6.730 1.00 0.00 15 ARG A N 6
ATOM 5111 C CA . ARG A 1 15 ? 4.140 2.696 -6.925 1.00 0.00 15 ARG A CA 6
ATOM 5112 C C . ARG A 1 15 ? 4.706 3.176 -5.586 1.00 0.00 15 ARG A C 6
ATOM 5113 O O . ARG A 1 15 ? 4.156 2.868 -4.530 1.00 0.00 15 ARG A O 6
ATOM 5131 N N . VAL A 1 16 ? 5.796 3.924 -5.675 1.00 0.00 16 VAL A N 6
ATOM 5132 C CA . VAL A 1 16 ? 6.443 4.450 -4.485 1.00 0.00 16 VAL A CA 6
ATOM 5133 C C . VAL A 1 16 ? 5.538 5.502 -3.841 1.00 0.00 16 VAL A C 6
ATOM 5134 O O . VAL A 1 16 ? 5.314 5.478 -2.632 1.00 0.00 16 VAL A O 6
ATOM 5147 N N . SER A 1 17 ? 5.041 6.401 -4.678 1.00 0.00 17 SER A N 6
ATOM 5148 C CA . SER A 1 17 ? 4.165 7.459 -4.206 1.00 0.00 17 SER A CA 6
ATOM 5149 C C . SER A 1 17 ? 2.911 6.858 -3.570 1.00 0.00 17 SER A C 6
ATOM 5150 O O . SER A 1 17 ? 2.465 7.313 -2.518 1.00 0.00 17 SER A O 6
ATOM 5157 N N . GLU A 1 18 ? 2.379 5.842 -4.234 1.00 0.00 18 GLU A N 6
ATOM 5158 C CA . GLU A 1 18 ? 1.185 5.173 -3.747 1.00 0.00 18 GLU A CA 6
ATOM 5159 C C . GLU A 1 18 ? 1.463 4.508 -2.396 1.00 0.00 18 GLU A C 6
ATOM 5160 O O . GLU A 1 18 ? 0.632 4.560 -1.492 1.00 0.00 18 GLU A O 6
ATOM 5170 N N . LEU A 1 19 ? 2.635 3.897 -2.305 1.00 0.00 19 LEU A N 6
ATOM 5171 C CA . LEU A 1 19 ? 3.034 3.222 -1.081 1.00 0.00 19 LEU A CA 6
ATOM 5172 C C . LEU A 1 19 ? 3.228 4.258 0.027 1.00 0.00 19 LEU A C 6
ATOM 5173 O O . LEU A 1 19 ? 2.960 3.981 1.195 1.00 0.00 19 LEU A O 6
ATOM 5188 N N . GLN A 1 20 ? 3.694 5.431 -0.377 1.00 0.00 20 GLN A N 6
ATOM 5189 C CA . GLN A 1 20 ? 3.927 6.510 0.567 1.00 0.00 20 GLN A CA 6
ATOM 5190 C C . GLN A 1 20 ? 2.612 6.936 1.222 1.00 0.00 20 GLN A C 6
ATOM 5191 O O . GLN A 1 20 ? 2.598 7.355 2.379 1.00 0.00 20 GLN A O 6
ATOM 5203 N N . VAL A 1 21 ? 1.539 6.814 0.456 1.00 0.00 21 VAL A N 6
ATOM 5204 C CA . VAL A 1 21 ? 0.222 7.180 0.947 1.00 0.00 21 VAL A CA 6
ATOM 5205 C C . VAL A 1 21 ? -0.227 6.163 1.997 1.00 0.00 21 VAL A C 6
ATOM 5206 O O . VAL A 1 21 ? -0.869 6.525 2.982 1.00 0.00 21 VAL A O 6
ATOM 5219 N N . LEU A 1 22 ? 0.126 4.910 1.750 1.00 0.00 22 LEU A N 6
ATOM 5220 C CA . LEU A 1 22 ? -0.233 3.837 2.662 1.00 0.00 22 LEU A CA 6
ATOM 5221 C C . LEU A 1 22 ? 0.354 4.131 4.044 1.00 0.00 22 LEU A C 6
ATOM 5222 O O . LEU A 1 22 ? -0.334 3.998 5.056 1.00 0.00 22 LEU A O 6
ATOM 5237 N N . LEU A 1 23 ? 1.618 4.525 4.043 1.00 0.00 23 LEU A N 6
ATOM 5238 C CA . LEU A 1 23 ? 2.305 4.839 5.284 1.00 0.00 23 LEU A CA 6
ATOM 5239 C C . LEU A 1 23 ? 1.827 6.198 5.798 1.00 0.00 23 LEU A C 6
ATOM 5240 O O . LEU A 1 23 ? 1.561 6.357 6.988 1.00 0.00 23 LEU A O 6
ATOM 5255 N N . GLY A 1 24 ? 1.731 7.143 4.875 1.00 0.00 24 GLY A N 6
ATOM 5256 C CA . GLY A 1 24 ? 1.289 8.484 5.219 1.00 0.00 24 GLY A CA 6
ATOM 5257 C C . GLY A 1 24 ? -0.114 8.459 5.829 1.00 0.00 24 GLY A C 6
ATOM 5258 O O . GLY A 1 24 ? -0.364 9.098 6.849 1.00 0.00 24 GLY A O 6
ATOM 5262 N N . TYR A 1 25 ? -0.994 7.713 5.177 1.00 0.00 25 TYR A N 6
ATOM 5263 C CA . TYR A 1 25 ? -2.366 7.595 5.641 1.00 0.00 25 TYR A CA 6
ATOM 5264 C C . TYR A 1 25 ? -2.431 6.851 6.976 1.00 0.00 25 TYR A C 6
ATOM 5265 O O . TYR A 1 25 ? -3.450 6.889 7.664 1.00 0.00 25 TYR A O 6
ATOM 5282 N N . ALA A 1 26 ? -1.329 6.191 7.304 1.00 0.00 26 ALA A N 6
ATOM 5283 C CA . ALA A 1 26 ? -1.248 5.439 8.544 1.00 0.00 26 ALA A CA 6
ATOM 5284 C C . ALA A 1 26 ? -0.460 6.248 9.576 1.00 0.00 26 ALA A C 6
ATOM 5285 O O . ALA A 1 26 ? -0.413 5.885 10.750 1.00 0.00 26 ALA A O 6
ATOM 5292 N N . GLY A 1 27 ? 0.139 7.329 9.099 1.00 0.00 27 GLY A N 6
ATOM 5293 C CA . GLY A 1 27 ? 0.923 8.194 9.966 1.00 0.00 27 GLY A CA 6
ATOM 5294 C C . GLY A 1 27 ? 2.406 7.823 9.912 1.00 0.00 27 GLY A C 6
ATOM 5295 O O . GLY A 1 27 ? 3.269 8.665 10.157 1.00 0.00 27 GLY A O 6
ATOM 5299 N N . ARG A 1 28 ? 2.658 6.563 9.591 1.00 0.00 28 ARG A N 6
ATOM 5300 C CA . ARG A 1 28 ? 4.021 6.070 9.503 1.00 0.00 28 ARG A CA 6
ATOM 5301 C C . ARG A 1 28 ? 4.857 6.983 8.602 1.00 0.00 28 ARG A C 6
ATOM 5302 O O . ARG A 1 28 ? 4.312 7.714 7.777 1.00 0.00 28 ARG A O 6
ATOM 5320 N N . ASN A 1 29 ? 6.167 6.908 8.789 1.00 0.00 29 ASN A N 6
ATOM 5321 C CA . ASN A 1 29 ? 7.082 7.717 8.004 1.00 0.00 29 ASN A CA 6
ATOM 5322 C C . ASN A 1 29 ? 7.368 7.014 6.676 1.00 0.00 29 ASN A C 6
ATOM 5323 O O . ASN A 1 29 ? 7.576 5.802 6.644 1.00 0.00 29 ASN A O 6
ATOM 5333 N N . LYS A 1 30 ? 7.367 7.803 5.612 1.00 0.00 30 LYS A N 6
ATOM 5334 C CA . LYS A 1 30 ? 7.624 7.271 4.284 1.00 0.00 30 LYS A CA 6
ATOM 5335 C C . LYS A 1 30 ? 8.879 7.929 3.710 1.00 0.00 30 LYS A C 6
ATOM 5336 O O . LYS A 1 30 ? 8.835 9.073 3.260 1.00 0.00 30 LYS A O 6
ATOM 5351 N N . HIS A 1 31 ? 9.970 7.177 3.741 1.00 0.00 31 HIS A N 6
ATOM 5352 C CA . HIS A 1 31 ? 11.237 7.672 3.229 1.00 0.00 31 HIS A CA 6
ATOM 5353 C C . HIS A 1 31 ? 12.215 6.508 3.067 1.00 0.00 31 HIS A C 6
ATOM 5354 O O . HIS A 1 31 ? 12.920 6.148 4.008 1.00 0.00 31 HIS A O 6
ATOM 5367 N N . GLY A 1 32 ? 12.229 5.952 1.864 1.00 0.00 32 GLY A N 6
ATOM 5368 C CA . GLY A 1 32 ? 13.109 4.835 1.566 1.00 0.00 32 GLY A CA 6
ATOM 5369 C C . GLY A 1 32 ? 12.908 4.345 0.132 1.00 0.00 32 GLY A C 6
ATOM 5370 O O . GLY A 1 32 ? 12.342 5.057 -0.697 1.00 0.00 32 GLY A O 6
ATOM 5374 N N . ARG A 1 33 ? 13.380 3.133 -0.118 1.00 0.00 33 ARG A N 6
ATOM 5375 C CA . ARG A 1 33 ? 13.259 2.539 -1.439 1.00 0.00 33 ARG A CA 6
ATOM 5376 C C . ARG A 1 33 ? 11.908 1.835 -1.582 1.00 0.00 33 ARG A C 6
ATOM 5377 O O . ARG A 1 33 ? 11.196 1.647 -0.597 1.00 0.00 33 ARG A O 6
ATOM 5395 N N . LYS A 1 34 ? 11.598 1.464 -2.815 1.00 0.00 34 LYS A N 6
ATOM 5396 C CA . LYS A 1 34 ? 10.346 0.784 -3.100 1.00 0.00 34 LYS A CA 6
ATOM 5397 C C . LYS A 1 34 ? 10.244 -0.471 -2.230 1.00 0.00 34 LYS A C 6
ATOM 5398 O O . LYS A 1 34 ? 9.199 -0.736 -1.637 1.00 0.00 34 LYS A O 6
ATOM 5413 N N . HIS A 1 35 ? 11.342 -1.210 -2.181 1.00 0.00 35 HIS A N 6
ATOM 5414 C CA . HIS A 1 35 ? 11.389 -2.430 -1.394 1.00 0.00 35 HIS A CA 6
ATOM 5415 C C . HIS A 1 35 ? 11.109 -2.105 0.074 1.00 0.00 35 HIS A C 6
ATOM 5416 O O . HIS A 1 35 ? 10.349 -2.811 0.736 1.00 0.00 35 HIS A O 6
ATOM 5429 N N . GLU A 1 36 ? 11.737 -1.036 0.541 1.00 0.00 36 GLU A N 6
ATOM 5430 C CA . GLU A 1 36 ? 11.564 -0.608 1.919 1.00 0.00 36 GLU A CA 6
ATOM 5431 C C . GLU A 1 36 ? 10.123 -0.152 2.156 1.00 0.00 36 GLU A C 6
ATOM 5432 O O . GLU A 1 36 ? 9.501 -0.537 3.145 1.00 0.00 36 GLU A O 6
ATOM 5442 N N . LEU A 1 37 ? 9.634 0.662 1.233 1.00 0.00 37 LEU A N 6
ATOM 5443 C CA . LEU A 1 37 ? 8.278 1.176 1.329 1.00 0.00 37 LEU A CA 6
ATOM 5444 C C . LEU A 1 37 ? 7.291 0.007 1.277 1.00 0.00 37 LEU A C 6
ATOM 5445 O O . LEU A 1 37 ? 6.281 0.013 1.980 1.00 0.00 37 LEU A O 6
ATOM 5460 N N . LEU A 1 38 ? 7.617 -0.966 0.440 1.00 0.00 38 LEU A N 6
ATOM 5461 C CA . LEU A 1 38 ? 6.772 -2.138 0.288 1.00 0.00 38 LEU A CA 6
ATOM 5462 C C . LEU A 1 38 ? 6.644 -2.848 1.637 1.00 0.00 38 LEU A C 6
ATOM 5463 O O . LEU A 1 38 ? 5.550 -3.244 2.033 1.00 0.00 38 LEU A O 6
ATOM 5478 N N . THR A 1 39 ? 7.780 -2.987 2.307 1.00 0.00 39 THR A N 6
ATOM 5479 C CA . THR A 1 39 ? 7.809 -3.642 3.603 1.00 0.00 39 THR A CA 6
ATOM 5480 C C . THR A 1 39 ? 6.908 -2.902 4.595 1.00 0.00 39 THR A C 6
ATOM 5481 O O . THR A 1 39 ? 6.263 -3.526 5.436 1.00 0.00 39 THR A O 6
ATOM 5492 N N . LYS A 1 40 ? 6.895 -1.584 4.463 1.00 0.00 40 LYS A N 6
ATOM 5493 C CA . LYS A 1 40 ? 6.085 -0.753 5.337 1.00 0.00 40 LYS A CA 6
ATOM 5494 C C . LYS A 1 40 ? 4.604 -1.002 5.042 1.00 0.00 40 LYS A C 6
ATOM 5495 O O . LYS A 1 40 ? 3.795 -1.118 5.960 1.00 0.00 40 LYS A O 6
ATOM 5510 N N . ALA A 1 41 ? 4.295 -1.077 3.755 1.00 0.00 41 ALA A N 6
ATOM 5511 C CA . ALA A 1 41 ? 2.926 -1.309 3.327 1.00 0.00 41 ALA A CA 6
ATOM 5512 C C . ALA A 1 41 ? 2.516 -2.737 3.697 1.00 0.00 41 ALA A C 6
ATOM 5513 O O . ALA A 1 41 ? 1.373 -2.977 4.084 1.00 0.00 41 ALA A O 6
ATOM 5520 N N . LEU A 1 42 ? 3.471 -3.645 3.567 1.00 0.00 42 LEU A N 6
ATOM 5521 C CA . LEU A 1 42 ? 3.223 -5.041 3.883 1.00 0.00 42 LEU A CA 6
ATOM 5522 C C . LEU A 1 42 ? 3.071 -5.198 5.397 1.00 0.00 42 LEU A C 6
ATOM 5523 O O . LEU A 1 42 ? 2.146 -5.859 5.866 1.00 0.00 42 LEU A O 6
ATOM 5538 N N . HIS A 1 43 ? 3.993 -4.579 6.118 1.00 0.00 43 HIS A N 6
ATOM 5539 C CA . HIS A 1 43 ? 3.973 -4.641 7.571 1.00 0.00 43 HIS A CA 6
ATOM 5540 C C . HIS A 1 43 ? 2.723 -3.933 8.097 1.00 0.00 43 HIS A C 6
ATOM 5541 O O . HIS A 1 43 ? 2.220 -4.268 9.169 1.00 0.00 43 HIS A O 6
ATOM 5554 N N . LEU A 1 44 ? 2.257 -2.967 7.320 1.00 0.00 44 LEU A N 6
ATOM 5555 C CA . LEU A 1 44 ? 1.076 -2.208 7.694 1.00 0.00 44 LEU A CA 6
ATOM 5556 C C . LEU A 1 44 ? -0.095 -3.171 7.910 1.00 0.00 44 LEU A C 6
ATOM 5557 O O . LEU A 1 44 ? -0.838 -3.042 8.881 1.00 0.00 44 LEU A O 6
ATOM 5572 N N . LEU A 1 45 ? -0.223 -4.113 6.987 1.00 0.00 45 LEU A N 6
ATOM 5573 C CA . LEU A 1 45 ? -1.290 -5.095 7.063 1.00 0.00 45 LEU A CA 6
ATOM 5574 C C . LEU A 1 45 ? -1.059 -5.999 8.276 1.00 0.00 45 LEU A C 6
ATOM 5575 O O . LEU A 1 45 ? -1.972 -6.229 9.067 1.00 0.00 45 LEU A O 6
ATOM 5590 N N . LYS A 1 46 ? 0.168 -6.489 8.384 1.00 0.00 46 LYS A N 6
ATOM 5591 C CA . LYS A 1 46 ? 0.530 -7.363 9.486 1.00 0.00 46 LYS A CA 6
ATOM 5592 C C . LYS A 1 46 ? 0.410 -6.592 10.803 1.00 0.00 46 LYS A C 6
ATOM 5593 O O . LYS A 1 46 ? 0.182 -7.187 11.855 1.00 0.00 46 LYS A O 6
ATOM 5608 N N . ALA A 1 47 ? 0.568 -5.280 10.701 1.00 0.00 47 ALA A N 6
ATOM 5609 C CA . ALA A 1 47 ? 0.480 -4.423 11.870 1.00 0.00 47 ALA A CA 6
ATOM 5610 C C . ALA A 1 47 ? -0.992 -4.149 12.186 1.00 0.00 47 ALA A C 6
ATOM 5611 O O . ALA A 1 47 ? -1.304 -3.436 13.140 1.00 0.00 47 ALA A O 6
ATOM 5618 N N . GLY A 1 48 ? -1.858 -4.730 11.370 1.00 0.00 48 GLY A N 6
ATOM 5619 C CA . GLY A 1 48 ? -3.289 -4.558 11.550 1.00 0.00 48 GLY A CA 6
ATOM 5620 C C . GLY A 1 48 ? -3.714 -3.124 11.228 1.00 0.00 48 GLY A C 6
ATOM 5621 O O . GLY A 1 48 ? -3.976 -2.331 12.131 1.00 0.00 48 GLY A O 6
ATOM 5625 N N . CYS A 1 49 ? -3.769 -2.833 9.935 1.00 0.00 49 CYS A N 6
ATOM 5626 C CA . CYS A 1 49 ? -4.158 -1.508 9.483 1.00 0.00 49 CYS A CA 6
ATOM 5627 C C . CYS A 1 49 ? -5.665 -1.512 9.221 1.00 0.00 49 CYS A C 6
ATOM 5628 O O . CYS A 1 49 ? -6.191 -2.445 8.614 1.00 0.00 49 CYS A O 6
ATOM 5635 N N . SER A 1 50 ? -6.318 -0.461 9.694 1.00 0.00 50 SER A N 6
ATOM 5636 C CA . SER A 1 50 ? -7.755 -0.331 9.518 1.00 0.00 50 SER A CA 6
ATOM 5637 C C . SER A 1 50 ? -8.136 -0.653 8.073 1.00 0.00 50 SER A C 6
ATOM 5638 O O . SER A 1 50 ? -7.275 -0.704 7.195 1.00 0.00 50 SER A O 6
ATOM 5645 N N . PRO A 1 51 ? -9.463 -0.867 7.862 1.00 0.00 51 PRO A N 6
ATOM 5646 C CA . PRO A 1 51 ? -9.970 -1.181 6.538 1.00 0.00 51 PRO A CA 6
ATOM 5647 C C . PRO A 1 51 ? -9.994 0.064 5.649 1.00 0.00 51 PRO A C 6
ATOM 5648 O O . PRO A 1 51 ? -10.280 -0.025 4.457 1.00 0.00 51 PRO A O 6
ATOM 5656 N N . ALA A 1 52 ? -9.690 1.197 6.265 1.00 0.00 52 ALA A N 6
ATOM 5657 C CA . ALA A 1 52 ? -9.673 2.459 5.545 1.00 0.00 52 ALA A CA 6
ATOM 5658 C C . ALA A 1 52 ? -8.490 2.474 4.577 1.00 0.00 52 ALA A C 6
ATOM 5659 O O . ALA A 1 52 ? -8.623 2.907 3.434 1.00 0.00 52 ALA A O 6
ATOM 5666 N N . VAL A 1 53 ? -7.357 1.996 5.071 1.00 0.00 53 VAL A N 6
ATOM 5667 C CA . VAL A 1 53 ? -6.149 1.948 4.264 1.00 0.00 53 VAL A CA 6
ATOM 5668 C C . VAL A 1 53 ? -6.330 0.923 3.143 1.00 0.00 53 VAL A C 6
ATOM 5669 O O . VAL A 1 53 ? -5.860 1.130 2.026 1.00 0.00 53 VAL A O 6
ATOM 5682 N N . GLN A 1 54 ? -7.011 -0.163 3.482 1.00 0.00 54 GLN A N 6
ATOM 5683 C CA . GLN A 1 54 ? -7.260 -1.221 2.518 1.00 0.00 54 GLN A CA 6
ATOM 5684 C C . GLN A 1 54 ? -8.053 -0.679 1.327 1.00 0.00 54 GLN A C 6
ATOM 5685 O O . GLN A 1 54 ? -7.855 -1.116 0.194 1.00 0.00 54 GLN A O 6
ATOM 5697 N N . MET A 1 55 ? -8.933 0.265 1.623 1.00 0.00 55 MET A N 6
ATOM 5698 C CA . MET A 1 55 ? -9.757 0.872 0.591 1.00 0.00 55 MET A CA 6
ATOM 5699 C C . MET A 1 55 ? -8.919 1.774 -0.318 1.00 0.00 55 MET A C 6
ATOM 5700 O O . MET A 1 55 ? -9.125 1.803 -1.530 1.00 0.00 55 MET A O 6
ATOM 5712 N N . LYS A 1 56 ? -7.993 2.490 0.303 1.00 0.00 56 LYS A N 6
ATOM 5713 C CA . LYS A 1 56 ? -7.124 3.391 -0.435 1.00 0.00 56 LYS A CA 6
ATOM 5714 C C . LYS A 1 56 ? -6.291 2.586 -1.434 1.00 0.00 56 LYS A C 6
ATOM 5715 O O . LYS A 1 56 ? -5.925 3.092 -2.492 1.00 0.00 56 LYS A O 6
ATOM 5730 N N . ILE A 1 57 ? -6.017 1.344 -1.061 1.00 0.00 57 ILE A N 6
ATOM 5731 C CA . ILE A 1 57 ? -5.233 0.464 -1.910 1.00 0.00 57 ILE A CA 6
ATOM 5732 C C . ILE A 1 57 ? -6.007 0.186 -3.202 1.00 0.00 57 ILE A C 6
ATOM 5733 O O . ILE A 1 57 ? -5.414 0.072 -4.272 1.00 0.00 57 ILE A O 6
ATOM 5748 N N . LYS A 1 58 ? -7.320 0.087 -3.056 1.00 0.00 58 LYS A N 6
ATOM 5749 C CA . LYS A 1 58 ? -8.181 -0.174 -4.198 1.00 0.00 58 LYS A CA 6
ATOM 5750 C C . LYS A 1 58 ? -8.167 1.039 -5.130 1.00 0.00 58 LYS A C 6
ATOM 5751 O O . LYS A 1 58 ? -8.152 0.888 -6.350 1.00 0.00 58 LYS A O 6
ATOM 5766 N N . GLU A 1 59 ? -8.173 2.215 -4.519 1.00 0.00 59 GLU A N 6
ATOM 5767 C CA . GLU A 1 59 ? -8.161 3.453 -5.279 1.00 0.00 59 GLU A CA 6
ATOM 5768 C C . GLU A 1 59 ? -6.809 3.639 -5.970 1.00 0.00 59 GLU A C 6
ATOM 5769 O O . GLU A 1 59 ? -6.752 3.911 -7.168 1.00 0.00 59 GLU A O 6
ATOM 5779 N N . LEU A 1 60 ? -5.753 3.484 -5.185 1.00 0.00 60 LEU A N 6
ATOM 5780 C CA . LEU A 1 60 ? -4.405 3.632 -5.707 1.00 0.00 60 LEU A CA 6
ATOM 5781 C C . LEU A 1 60 ? -4.198 2.647 -6.859 1.00 0.00 60 LEU A C 6
ATOM 5782 O O . LEU A 1 60 ? -3.676 3.017 -7.911 1.00 0.00 60 LEU A O 6
ATOM 5797 N N . TYR A 1 61 ? -4.617 1.412 -6.623 1.00 0.00 61 TYR A N 6
ATOM 5798 C CA . TYR A 1 61 ? -4.484 0.372 -7.629 1.00 0.00 61 TYR A CA 6
ATOM 5799 C C . TYR A 1 61 ? -5.436 0.618 -8.801 1.00 0.00 61 TYR A C 6
ATOM 5800 O O . TYR A 1 61 ? -5.102 0.326 -9.948 1.00 0.00 61 TYR A O 6
ATOM 5817 N N . ARG A 1 62 ? -6.603 1.152 -8.472 1.00 0.00 62 ARG A N 6
ATOM 5818 C CA . ARG A 1 62 ? -7.606 1.440 -9.484 1.00 0.00 62 ARG A CA 6
ATOM 5819 C C . ARG A 1 62 ? -7.056 2.431 -10.510 1.00 0.00 62 ARG A C 6
ATOM 5820 O O . ARG A 1 62 ? -7.444 2.403 -11.676 1.00 0.00 62 ARG A O 6
ATOM 5838 N N . ARG A 1 63 ? -6.159 3.286 -10.038 1.00 0.00 63 ARG A N 6
ATOM 5839 C CA . ARG A 1 63 ? -5.550 4.284 -10.900 1.00 0.00 63 ARG A CA 6
ATOM 5840 C C . ARG A 1 63 ? -4.622 3.615 -11.916 1.00 0.00 63 ARG A C 6
ATOM 5841 O O . ARG A 1 63 ? -4.463 4.103 -13.034 1.00 0.00 63 ARG A O 6
ATOM 5859 N N . ARG A 1 64 ? -4.034 2.506 -11.492 1.00 0.00 64 ARG A N 6
ATOM 5860 C CA . ARG A 1 64 ? -3.127 1.764 -12.350 1.00 0.00 64 ARG A CA 6
ATOM 5861 C C . ARG A 1 64 ? -3.882 1.190 -13.551 1.00 0.00 64 ARG A C 6
ATOM 5862 O O . ARG A 1 64 ? -3.271 0.809 -14.548 1.00 0.00 64 ARG A O 6
ATOM 5880 N N . PHE A 1 65 ? -5.199 1.147 -13.415 1.00 0.00 65 PHE A N 6
ATOM 5881 C CA . PHE A 1 65 ? -6.044 0.626 -14.476 1.00 0.00 65 PHE A CA 6
ATOM 5882 C C . PHE A 1 65 ? -7.522 0.887 -14.178 1.00 0.00 65 PHE A C 6
ATOM 5883 O O . PHE A 1 65 ? -8.396 0.452 -14.927 1.00 0.00 65 PHE A O 6
ATOM 5899 N N . MET A 1 1 ? -12.402 -9.693 -4.409 1.00 0.00 1 MET A N 7
ATOM 5900 C CA . MET A 1 1 ? -12.711 -9.909 -3.006 1.00 0.00 1 MET A CA 7
ATOM 5901 C C . MET A 1 1 ? -11.463 -9.742 -2.137 1.00 0.00 1 MET A C 7
ATOM 5902 O O . MET A 1 1 ? -10.571 -10.590 -2.156 1.00 0.00 1 MET A O 7
ATOM 5914 N N . ALA A 1 2 ? -11.439 -8.644 -1.396 1.00 0.00 2 ALA A N 7
ATOM 5915 C CA . ALA A 1 2 ? -10.315 -8.356 -0.522 1.00 0.00 2 ALA A CA 7
ATOM 5916 C C . ALA A 1 2 ? -10.272 -9.389 0.605 1.00 0.00 2 ALA A C 7
ATOM 5917 O O . ALA A 1 2 ? -11.186 -9.458 1.425 1.00 0.00 2 ALA A O 7
ATOM 5924 N N . ASP A 1 3 ? -9.200 -10.169 0.608 1.00 0.00 3 ASP A N 7
ATOM 5925 C CA . ASP A 1 3 ? -9.026 -11.197 1.621 1.00 0.00 3 ASP A CA 7
ATOM 5926 C C . ASP A 1 3 ? -7.756 -10.907 2.423 1.00 0.00 3 ASP A C 7
ATOM 5927 O O . ASP A 1 3 ? -7.229 -11.788 3.100 1.00 0.00 3 ASP A O 7
ATOM 5935 N N . SER A 1 4 ? -7.301 -9.666 2.321 1.00 0.00 4 SER A N 7
ATOM 5936 C CA . SER A 1 4 ? -6.103 -9.248 3.028 1.00 0.00 4 SER A CA 7
ATOM 5937 C C . SER A 1 4 ? -4.861 -9.606 2.211 1.00 0.00 4 SER A C 7
ATOM 5938 O O . SER A 1 4 ? -4.073 -8.730 1.855 1.00 0.00 4 SER A O 7
ATOM 5945 N N . ALA A 1 5 ? -4.722 -10.895 1.937 1.00 0.00 5 ALA A N 7
ATOM 5946 C CA . ALA A 1 5 ? -3.589 -11.380 1.167 1.00 0.00 5 ALA A CA 7
ATOM 5947 C C . ALA A 1 5 ? -3.630 -10.769 -0.234 1.00 0.00 5 ALA A C 7
ATOM 5948 O O . ALA A 1 5 ? -2.605 -10.679 -0.908 1.00 0.00 5 ALA A O 7
ATOM 5955 N N . GLU A 1 6 ? -4.827 -10.363 -0.633 1.00 0.00 6 GLU A N 7
ATOM 5956 C CA . GLU A 1 6 ? -5.016 -9.763 -1.943 1.00 0.00 6 GLU A CA 7
ATOM 5957 C C . GLU A 1 6 ? -4.406 -8.360 -1.976 1.00 0.00 6 GLU A C 7
ATOM 5958 O O . GLU A 1 6 ? -3.799 -7.966 -2.971 1.00 0.00 6 GLU A O 7
ATOM 5968 N N . LEU A 1 7 ? -4.590 -7.642 -0.877 1.00 0.00 7 LEU A N 7
ATOM 5969 C CA . LEU A 1 7 ? -4.065 -6.292 -0.768 1.00 0.00 7 LEU A CA 7
ATOM 5970 C C . LEU A 1 7 ? -2.544 -6.326 -0.931 1.00 0.00 7 LEU A C 7
ATOM 5971 O O . LEU A 1 7 ? -1.961 -5.425 -1.533 1.00 0.00 7 LEU A O 7
ATOM 5986 N N . LYS A 1 8 ? -1.945 -7.373 -0.385 1.00 0.00 8 LYS A N 7
ATOM 5987 C CA . LYS A 1 8 ? -0.503 -7.536 -0.461 1.00 0.00 8 LYS A CA 7
ATOM 5988 C C . LYS A 1 8 ? -0.085 -7.645 -1.929 1.00 0.00 8 LYS A C 7
ATOM 5989 O O . LYS A 1 8 ? 0.843 -6.965 -2.366 1.00 0.00 8 LYS A O 7
ATOM 6004 N N . GLN A 1 9 ? -0.789 -8.504 -2.651 1.00 0.00 9 GLN A N 7
ATOM 6005 C CA . GLN A 1 9 ? -0.502 -8.711 -4.060 1.00 0.00 9 GLN A CA 7
ATOM 6006 C C . GLN A 1 9 ? -0.761 -7.425 -4.847 1.00 0.00 9 GLN A C 7
ATOM 6007 O O . GLN A 1 9 ? 0.025 -7.057 -5.719 1.00 0.00 9 GLN A O 7
ATOM 6019 N N . MET A 1 10 ? -1.868 -6.776 -4.514 1.00 0.00 10 MET A N 7
ATOM 6020 C CA . MET A 1 10 ? -2.241 -5.540 -5.179 1.00 0.00 10 MET A CA 7
ATOM 6021 C C . MET A 1 10 ? -1.265 -4.414 -4.829 1.00 0.00 10 MET A C 7
ATOM 6022 O O . MET A 1 10 ? -0.810 -3.686 -5.709 1.00 0.00 10 MET A O 7
ATOM 6034 N N . VAL A 1 11 ? -0.974 -4.306 -3.541 1.00 0.00 11 VAL A N 7
ATOM 6035 C CA . VAL A 1 11 ? -0.061 -3.280 -3.063 1.00 0.00 11 VAL A CA 7
ATOM 6036 C C . VAL A 1 11 ? 1.283 -3.429 -3.777 1.00 0.00 11 VAL A C 7
ATOM 6037 O O . VAL A 1 11 ? 1.940 -2.434 -4.084 1.00 0.00 11 VAL A O 7
ATOM 6050 N N . MET A 1 12 ? 1.654 -4.677 -4.020 1.00 0.00 12 MET A N 7
ATOM 6051 C CA . MET A 1 12 ? 2.910 -4.968 -4.691 1.00 0.00 12 MET A CA 7
ATOM 6052 C C . MET A 1 12 ? 2.974 -4.278 -6.055 1.00 0.00 12 MET A C 7
ATOM 6053 O O . MET A 1 12 ? 4.047 -4.160 -6.644 1.00 0.00 12 MET A O 7
ATOM 6065 N N . SER A 1 13 ? 1.813 -3.839 -6.516 1.00 0.00 13 SER A N 7
ATOM 6066 C CA . SER A 1 13 ? 1.725 -3.164 -7.799 1.00 0.00 13 SER A CA 7
ATOM 6067 C C . SER A 1 13 ? 1.881 -1.654 -7.607 1.00 0.00 13 SER A C 7
ATOM 6068 O O . SER A 1 13 ? 2.585 -0.997 -8.373 1.00 0.00 13 SER A O 7
ATOM 6075 N N . LEU A 1 14 ? 1.213 -1.147 -6.581 1.00 0.00 14 LEU A N 7
ATOM 6076 C CA . LEU A 1 14 ? 1.269 0.273 -6.280 1.00 0.00 14 LEU A CA 7
ATOM 6077 C C . LEU A 1 14 ? 2.704 0.773 -6.464 1.00 0.00 14 LEU A C 7
ATOM 6078 O O . LEU A 1 14 ? 3.650 -0.011 -6.406 1.00 0.00 14 LEU A O 7
ATOM 6093 N N . ARG A 1 15 ? 2.820 2.074 -6.684 1.00 0.00 15 ARG A N 7
ATOM 6094 C CA . ARG A 1 15 ? 4.122 2.688 -6.879 1.00 0.00 15 ARG A CA 7
ATOM 6095 C C . ARG A 1 15 ? 4.646 3.249 -5.555 1.00 0.00 15 ARG A C 7
ATOM 6096 O O . ARG A 1 15 ? 4.050 3.027 -4.502 1.00 0.00 15 ARG A O 7
ATOM 6114 N N . VAL A 1 16 ? 5.756 3.966 -5.652 1.00 0.00 16 VAL A N 7
ATOM 6115 C CA . VAL A 1 16 ? 6.368 4.561 -4.475 1.00 0.00 16 VAL A CA 7
ATOM 6116 C C . VAL A 1 16 ? 5.459 5.667 -3.937 1.00 0.00 16 VAL A C 7
ATOM 6117 O O . VAL A 1 16 ? 5.201 5.734 -2.735 1.00 0.00 16 VAL A O 7
ATOM 6130 N N . SER A 1 17 ? 4.997 6.507 -4.851 1.00 0.00 17 SER A N 7
ATOM 6131 C CA . SER A 1 17 ? 4.120 7.606 -4.483 1.00 0.00 17 SER A CA 7
ATOM 6132 C C . SER A 1 17 ? 2.868 7.068 -3.789 1.00 0.00 17 SER A C 7
ATOM 6133 O O . SER A 1 17 ? 2.381 7.664 -2.830 1.00 0.00 17 SER A O 7
ATOM 6140 N N . GLU A 1 18 ? 2.382 5.946 -4.301 1.00 0.00 18 GLU A N 7
ATOM 6141 C CA . GLU A 1 18 ? 1.196 5.321 -3.743 1.00 0.00 18 GLU A CA 7
ATOM 6142 C C . GLU A 1 18 ? 1.517 4.691 -2.385 1.00 0.00 18 GLU A C 7
ATOM 6143 O O . GLU A 1 18 ? 0.780 4.882 -1.419 1.00 0.00 18 GLU A O 7
ATOM 6153 N N . LEU A 1 19 ? 2.617 3.953 -2.357 1.00 0.00 19 LEU A N 7
ATOM 6154 C CA . LEU A 1 19 ? 3.044 3.293 -1.135 1.00 0.00 19 LEU A CA 7
ATOM 6155 C C . LEU A 1 19 ? 3.256 4.342 -0.043 1.00 0.00 19 LEU A C 7
ATOM 6156 O O . LEU A 1 19 ? 2.927 4.108 1.119 1.00 0.00 19 LEU A O 7
ATOM 6171 N N . GLN A 1 20 ? 3.805 5.476 -0.453 1.00 0.00 20 GLN A N 7
ATOM 6172 C CA . GLN A 1 20 ? 4.064 6.562 0.477 1.00 0.00 20 GLN A CA 7
ATOM 6173 C C . GLN A 1 20 ? 2.759 7.030 1.125 1.00 0.00 20 GLN A C 7
ATOM 6174 O O . GLN A 1 20 ? 2.708 7.256 2.333 1.00 0.00 20 GLN A O 7
ATOM 6186 N N . VAL A 1 21 ? 1.737 7.160 0.293 1.00 0.00 21 VAL A N 7
ATOM 6187 C CA . VAL A 1 21 ? 0.435 7.597 0.770 1.00 0.00 21 VAL A CA 7
ATOM 6188 C C . VAL A 1 21 ? -0.075 6.610 1.821 1.00 0.00 21 VAL A C 7
ATOM 6189 O O . VAL A 1 21 ? -0.672 7.013 2.818 1.00 0.00 21 VAL A O 7
ATOM 6202 N N . LEU A 1 22 ? 0.179 5.335 1.563 1.00 0.00 22 LEU A N 7
ATOM 6203 C CA . LEU A 1 22 ? -0.247 4.288 2.476 1.00 0.00 22 LEU A CA 7
ATOM 6204 C C . LEU A 1 22 ? 0.363 4.540 3.856 1.00 0.00 22 LEU A C 7
ATOM 6205 O O . LEU A 1 22 ? -0.331 4.458 4.869 1.00 0.00 22 LEU A O 7
ATOM 6220 N N . LEU A 1 23 ? 1.653 4.842 3.852 1.00 0.00 23 LEU A N 7
ATOM 6221 C CA . LEU A 1 23 ? 2.363 5.106 5.091 1.00 0.00 23 LEU A CA 7
ATOM 6222 C C . LEU A 1 23 ? 1.969 6.489 5.615 1.00 0.00 23 LEU A C 7
ATOM 6223 O O . LEU A 1 23 ? 1.652 6.643 6.794 1.00 0.00 23 LEU A O 7
ATOM 6238 N N . GLY A 1 24 ? 2.000 7.460 4.714 1.00 0.00 24 GLY A N 7
ATOM 6239 C CA . GLY A 1 24 ? 1.650 8.823 5.070 1.00 0.00 24 GLY A CA 7
ATOM 6240 C C . GLY A 1 24 ? 0.243 8.889 5.670 1.00 0.00 24 GLY A C 7
ATOM 6241 O O . GLY A 1 24 ? 0.032 9.536 6.694 1.00 0.00 24 GLY A O 7
ATOM 6245 N N . TYR A 1 25 ? -0.681 8.210 5.006 1.00 0.00 25 TYR A N 7
ATOM 6246 C CA . TYR A 1 25 ? -2.061 8.185 5.461 1.00 0.00 25 TYR A CA 7
ATOM 6247 C C . TYR A 1 25 ? -2.196 7.381 6.756 1.00 0.00 25 TYR A C 7
ATOM 6248 O O . TYR A 1 25 ? -3.135 7.586 7.523 1.00 0.00 25 TYR A O 7
ATOM 6265 N N . ALA A 1 26 ? -1.243 6.484 6.960 1.00 0.00 26 ALA A N 7
ATOM 6266 C CA . ALA A 1 26 ? -1.244 5.649 8.149 1.00 0.00 26 ALA A CA 7
ATOM 6267 C C . ALA A 1 26 ? -0.340 6.280 9.211 1.00 0.00 26 ALA A C 7
ATOM 6268 O O . ALA A 1 26 ? -0.257 5.785 10.335 1.00 0.00 26 ALA A O 7
ATOM 6275 N N . GLY A 1 27 ? 0.314 7.363 8.818 1.00 0.00 27 GLY A N 7
ATOM 6276 C CA . GLY A 1 27 ? 1.207 8.067 9.721 1.00 0.00 27 GLY A CA 7
ATOM 6277 C C . GLY A 1 27 ? 2.627 7.505 9.636 1.00 0.00 27 GLY A C 7
ATOM 6278 O O . GLY A 1 27 ? 3.589 8.179 10.002 1.00 0.00 27 GLY A O 7
ATOM 6282 N N . ARG A 1 28 ? 2.715 6.275 9.151 1.00 0.00 28 ARG A N 7
ATOM 6283 C CA . ARG A 1 28 ? 4.002 5.614 9.014 1.00 0.00 28 ARG A CA 7
ATOM 6284 C C . ARG A 1 28 ? 4.985 6.520 8.271 1.00 0.00 28 ARG A C 7
ATOM 6285 O O . ARG A 1 28 ? 4.577 7.374 7.485 1.00 0.00 28 ARG A O 7
ATOM 6303 N N . ASN A 1 29 ? 6.263 6.302 8.545 1.00 0.00 29 ASN A N 7
ATOM 6304 C CA . ASN A 1 29 ? 7.310 7.087 7.912 1.00 0.00 29 ASN A CA 7
ATOM 6305 C C . ASN A 1 29 ? 7.538 6.573 6.490 1.00 0.00 29 ASN A C 7
ATOM 6306 O O . ASN A 1 29 ? 7.532 5.365 6.255 1.00 0.00 29 ASN A O 7
ATOM 6316 N N . LYS A 1 30 ? 7.735 7.513 5.579 1.00 0.00 30 LYS A N 7
ATOM 6317 C CA . LYS A 1 30 ? 7.966 7.170 4.186 1.00 0.00 30 LYS A CA 7
ATOM 6318 C C . LYS A 1 30 ? 9.199 7.921 3.677 1.00 0.00 30 LYS A C 7
ATOM 6319 O O . LYS A 1 30 ? 9.156 9.135 3.486 1.00 0.00 30 LYS A O 7
ATOM 6334 N N . HIS A 1 31 ? 10.269 7.166 3.473 1.00 0.00 31 HIS A N 7
ATOM 6335 C CA . HIS A 1 31 ? 11.511 7.744 2.991 1.00 0.00 31 HIS A CA 7
ATOM 6336 C C . HIS A 1 31 ? 12.538 6.634 2.762 1.00 0.00 31 HIS A C 7
ATOM 6337 O O . HIS A 1 31 ? 13.383 6.379 3.619 1.00 0.00 31 HIS A O 7
ATOM 6350 N N . GLY A 1 32 ? 12.434 6.005 1.601 1.00 0.00 32 GLY A N 7
ATOM 6351 C CA . GLY A 1 32 ? 13.343 4.928 1.247 1.00 0.00 32 GLY A CA 7
ATOM 6352 C C . GLY A 1 32 ? 13.082 4.434 -0.176 1.00 0.00 32 GLY A C 7
ATOM 6353 O O . GLY A 1 32 ? 12.431 5.117 -0.965 1.00 0.00 32 GLY A O 7
ATOM 6357 N N . ARG A 1 33 ? 13.601 3.249 -0.463 1.00 0.00 33 ARG A N 7
ATOM 6358 C CA . ARG A 1 33 ? 13.432 2.655 -1.777 1.00 0.00 33 ARG A CA 7
ATOM 6359 C C . ARG A 1 33 ? 12.073 1.958 -1.874 1.00 0.00 33 ARG A C 7
ATOM 6360 O O . ARG A 1 33 ? 11.412 1.736 -0.860 1.00 0.00 33 ARG A O 7
ATOM 6378 N N . LYS A 1 34 ? 11.697 1.632 -3.101 1.00 0.00 34 LYS A N 7
ATOM 6379 C CA . LYS A 1 34 ? 10.429 0.966 -3.343 1.00 0.00 34 LYS A CA 7
ATOM 6380 C C . LYS A 1 34 ? 10.341 -0.287 -2.468 1.00 0.00 34 LYS A C 7
ATOM 6381 O O . LYS A 1 34 ? 9.311 -0.543 -1.846 1.00 0.00 34 LYS A O 7
ATOM 6396 N N . HIS A 1 35 ? 11.435 -1.034 -2.449 1.00 0.00 35 HIS A N 7
ATOM 6397 C CA . HIS A 1 35 ? 11.494 -2.253 -1.659 1.00 0.00 35 HIS A CA 7
ATOM 6398 C C . HIS A 1 35 ? 11.267 -1.921 -0.184 1.00 0.00 35 HIS A C 7
ATOM 6399 O O . HIS A 1 35 ? 10.522 -2.616 0.505 1.00 0.00 35 HIS A O 7
ATOM 6412 N N . GLU A 1 36 ? 11.923 -0.858 0.259 1.00 0.00 36 GLU A N 7
ATOM 6413 C CA . GLU A 1 36 ? 11.802 -0.425 1.641 1.00 0.00 36 GLU A CA 7
ATOM 6414 C C . GLU A 1 36 ? 10.380 0.064 1.920 1.00 0.00 36 GLU A C 7
ATOM 6415 O O . GLU A 1 36 ? 9.805 -0.248 2.963 1.00 0.00 36 GLU A O 7
ATOM 6425 N N . LEU A 1 37 ? 9.852 0.824 0.972 1.00 0.00 37 LEU A N 7
ATOM 6426 C CA . LEU A 1 37 ? 8.507 1.360 1.103 1.00 0.00 37 LEU A CA 7
ATOM 6427 C C . LEU A 1 37 ? 7.500 0.209 1.079 1.00 0.00 37 LEU A C 7
ATOM 6428 O O . LEU A 1 37 ? 6.516 0.225 1.817 1.00 0.00 37 LEU A O 7
ATOM 6443 N N . LEU A 1 38 ? 7.780 -0.762 0.222 1.00 0.00 38 LEU A N 7
ATOM 6444 C CA . LEU A 1 38 ? 6.910 -1.919 0.092 1.00 0.00 38 LEU A CA 7
ATOM 6445 C C . LEU A 1 38 ? 6.802 -2.625 1.445 1.00 0.00 38 LEU A C 7
ATOM 6446 O O . LEU A 1 38 ? 5.711 -3.017 1.859 1.00 0.00 38 LEU A O 7
ATOM 6461 N N . THR A 1 39 ? 7.946 -2.764 2.097 1.00 0.00 39 THR A N 7
ATOM 6462 C CA . THR A 1 39 ? 7.994 -3.417 3.394 1.00 0.00 39 THR A CA 7
ATOM 6463 C C . THR A 1 39 ? 7.165 -2.634 4.415 1.00 0.00 39 THR A C 7
ATOM 6464 O O . THR A 1 39 ? 6.527 -3.224 5.286 1.00 0.00 39 THR A O 7
ATOM 6475 N N . LYS A 1 40 ? 7.201 -1.317 4.273 1.00 0.00 40 LYS A N 7
ATOM 6476 C CA . LYS A 1 40 ? 6.462 -0.447 5.173 1.00 0.00 40 LYS A CA 7
ATOM 6477 C C . LYS A 1 40 ? 4.962 -0.676 4.978 1.00 0.00 40 LYS A C 7
ATOM 6478 O O . LYS A 1 40 ? 4.210 -0.753 5.949 1.00 0.00 40 LYS A O 7
ATOM 6493 N N . ALA A 1 41 ? 4.571 -0.780 3.716 1.00 0.00 41 ALA A N 7
ATOM 6494 C CA . ALA A 1 41 ? 3.173 -0.998 3.381 1.00 0.00 41 ALA A CA 7
ATOM 6495 C C . ALA A 1 41 ? 2.757 -2.397 3.840 1.00 0.00 41 ALA A C 7
ATOM 6496 O O . ALA A 1 41 ? 1.687 -2.571 4.422 1.00 0.00 41 ALA A O 7
ATOM 6503 N N . LEU A 1 42 ? 3.624 -3.359 3.560 1.00 0.00 42 LEU A N 7
ATOM 6504 C CA . LEU A 1 42 ? 3.359 -4.737 3.936 1.00 0.00 42 LEU A CA 7
ATOM 6505 C C . LEU A 1 42 ? 3.342 -4.851 5.462 1.00 0.00 42 LEU A C 7
ATOM 6506 O O . LEU A 1 42 ? 2.442 -5.468 6.032 1.00 0.00 42 LEU A O 7
ATOM 6521 N N . HIS A 1 43 ? 4.345 -4.246 6.080 1.00 0.00 43 HIS A N 7
ATOM 6522 C CA . HIS A 1 43 ? 4.456 -4.271 7.529 1.00 0.00 43 HIS A CA 7
ATOM 6523 C C . HIS A 1 43 ? 3.239 -3.583 8.148 1.00 0.00 43 HIS A C 7
ATOM 6524 O O . HIS A 1 43 ? 2.836 -3.910 9.264 1.00 0.00 43 HIS A O 7
ATOM 6537 N N . LEU A 1 44 ? 2.686 -2.641 7.399 1.00 0.00 44 LEU A N 7
ATOM 6538 C CA . LEU A 1 44 ? 1.523 -1.903 7.861 1.00 0.00 44 LEU A CA 7
ATOM 6539 C C . LEU A 1 44 ? 0.370 -2.879 8.109 1.00 0.00 44 LEU A C 7
ATOM 6540 O O . LEU A 1 44 ? -0.353 -2.752 9.095 1.00 0.00 44 LEU A O 7
ATOM 6555 N N . LEU A 1 45 ? 0.237 -3.831 7.197 1.00 0.00 45 LEU A N 7
ATOM 6556 C CA . LEU A 1 45 ? -0.815 -4.828 7.305 1.00 0.00 45 LEU A CA 7
ATOM 6557 C C . LEU A 1 45 ? -0.584 -5.672 8.560 1.00 0.00 45 LEU A C 7
ATOM 6558 O O . LEU A 1 45 ? -1.501 -5.870 9.356 1.00 0.00 45 LEU A O 7
ATOM 6573 N N . LYS A 1 46 ? 0.645 -6.147 8.698 1.00 0.00 46 LYS A N 7
ATOM 6574 C CA . LYS A 1 46 ? 1.007 -6.965 9.842 1.00 0.00 46 LYS A CA 7
ATOM 6575 C C . LYS A 1 46 ? 1.008 -6.098 11.104 1.00 0.00 46 LYS A C 7
ATOM 6576 O O . LYS A 1 46 ? 0.862 -6.610 12.213 1.00 0.00 46 LYS A O 7
ATOM 6591 N N . ALA A 1 47 ? 1.175 -4.801 10.892 1.00 0.00 47 ALA A N 7
ATOM 6592 C CA . ALA A 1 47 ? 1.197 -3.859 11.997 1.00 0.00 47 ALA A CA 7
ATOM 6593 C C . ALA A 1 47 ? -0.234 -3.426 12.322 1.00 0.00 47 ALA A C 7
ATOM 6594 O O . ALA A 1 47 ? -0.444 -2.487 13.088 1.00 0.00 47 ALA A O 7
ATOM 6601 N N . GLY A 1 48 ? -1.182 -4.132 11.722 1.00 0.00 48 GLY A N 7
ATOM 6602 C CA . GLY A 1 48 ? -2.588 -3.834 11.938 1.00 0.00 48 GLY A CA 7
ATOM 6603 C C . GLY A 1 48 ? -3.001 -2.568 11.184 1.00 0.00 48 GLY A C 7
ATOM 6604 O O . GLY A 1 48 ? -2.880 -1.462 11.707 1.00 0.00 48 GLY A O 7
ATOM 6608 N N . CYS A 1 49 ? -3.481 -2.774 9.966 1.00 0.00 49 CYS A N 7
ATOM 6609 C CA . CYS A 1 49 ? -3.912 -1.664 9.134 1.00 0.00 49 CYS A CA 7
ATOM 6610 C C . CYS A 1 49 ? -5.441 -1.678 9.069 1.00 0.00 49 CYS A C 7
ATOM 6611 O O . CYS A 1 49 ? -6.041 -2.694 8.723 1.00 0.00 49 CYS A O 7
ATOM 6618 N N . SER A 1 50 ? -6.028 -0.539 9.408 1.00 0.00 50 SER A N 7
ATOM 6619 C CA . SER A 1 50 ? -7.474 -0.408 9.392 1.00 0.00 50 SER A CA 7
ATOM 6620 C C . SER A 1 50 ? -8.009 -0.677 7.983 1.00 0.00 50 SER A C 7
ATOM 6621 O O . SER A 1 50 ? -7.235 -0.802 7.035 1.00 0.00 50 SER A O 7
ATOM 6628 N N . PRO A 1 51 ? -9.363 -0.759 7.889 1.00 0.00 51 PRO A N 7
ATOM 6629 C CA . PRO A 1 51 ? -10.010 -1.010 6.612 1.00 0.00 51 PRO A CA 7
ATOM 6630 C C . PRO A 1 51 ? -9.989 0.241 5.731 1.00 0.00 51 PRO A C 7
ATOM 6631 O O . PRO A 1 51 ? -10.270 0.166 4.536 1.00 0.00 51 PRO A O 7
ATOM 6639 N N . ALA A 1 52 ? -9.654 1.360 6.356 1.00 0.00 52 ALA A N 7
ATOM 6640 C CA . ALA A 1 52 ? -9.593 2.624 5.644 1.00 0.00 52 ALA A CA 7
ATOM 6641 C C . ALA A 1 52 ? -8.394 2.613 4.694 1.00 0.00 52 ALA A C 7
ATOM 6642 O O . ALA A 1 52 ? -8.477 3.125 3.578 1.00 0.00 52 ALA A O 7
ATOM 6649 N N . VAL A 1 53 ? -7.308 2.023 5.170 1.00 0.00 53 VAL A N 7
ATOM 6650 C CA . VAL A 1 53 ? -6.094 1.938 4.376 1.00 0.00 53 VAL A CA 7
ATOM 6651 C C . VAL A 1 53 ? -6.237 0.810 3.353 1.00 0.00 53 VAL A C 7
ATOM 6652 O O . VAL A 1 53 ? -5.779 0.934 2.217 1.00 0.00 53 VAL A O 7
ATOM 6665 N N . GLN A 1 54 ? -6.875 -0.266 3.790 1.00 0.00 54 GLN A N 7
ATOM 6666 C CA . GLN A 1 54 ? -7.084 -1.415 2.925 1.00 0.00 54 GLN A CA 7
ATOM 6667 C C . GLN A 1 54 ? -7.892 -1.010 1.691 1.00 0.00 54 GLN A C 7
ATOM 6668 O O . GLN A 1 54 ? -7.543 -1.374 0.569 1.00 0.00 54 GLN A O 7
ATOM 6680 N N . MET A 1 55 ? -8.958 -0.262 1.939 1.00 0.00 55 MET A N 7
ATOM 6681 C CA . MET A 1 55 ? -9.818 0.195 0.862 1.00 0.00 55 MET A CA 7
ATOM 6682 C C . MET A 1 55 ? -9.087 1.197 -0.036 1.00 0.00 55 MET A C 7
ATOM 6683 O O . MET A 1 55 ? -9.322 1.242 -1.242 1.00 0.00 55 MET A O 7
ATOM 6695 N N . LYS A 1 56 ? -8.216 1.976 0.589 1.00 0.00 56 LYS A N 7
ATOM 6696 C CA . LYS A 1 56 ? -7.450 2.974 -0.138 1.00 0.00 56 LYS A CA 7
ATOM 6697 C C . LYS A 1 56 ? -6.572 2.278 -1.179 1.00 0.00 56 LYS A C 7
ATOM 6698 O O . LYS A 1 56 ? -6.240 2.863 -2.208 1.00 0.00 56 LYS A O 7
ATOM 6713 N N . ILE A 1 57 ? -6.219 1.037 -0.874 1.00 0.00 57 ILE A N 7
ATOM 6714 C CA . ILE A 1 57 ? -5.384 0.255 -1.770 1.00 0.00 57 ILE A CA 7
ATOM 6715 C C . ILE A 1 57 ? -6.135 0.019 -3.082 1.00 0.00 57 ILE A C 7
ATOM 6716 O O . ILE A 1 57 ? -5.547 0.092 -4.160 1.00 0.00 57 ILE A O 7
ATOM 6731 N N . LYS A 1 58 ? -7.423 -0.258 -2.949 1.00 0.00 58 LYS A N 7
ATOM 6732 C CA . LYS A 1 58 ? -8.260 -0.505 -4.111 1.00 0.00 58 LYS A CA 7
ATOM 6733 C C . LYS A 1 58 ? -8.336 0.765 -4.959 1.00 0.00 58 LYS A C 7
ATOM 6734 O O . LYS A 1 58 ? -8.298 0.699 -6.186 1.00 0.00 58 LYS A O 7
ATOM 6749 N N . GLU A 1 59 ? -8.440 1.892 -4.271 1.00 0.00 59 GLU A N 7
ATOM 6750 C CA . GLU A 1 59 ? -8.521 3.177 -4.947 1.00 0.00 59 GLU A CA 7
ATOM 6751 C C . GLU A 1 59 ? -7.173 3.527 -5.583 1.00 0.00 59 GLU A C 7
ATOM 6752 O O . GLU A 1 59 ? -7.115 3.909 -6.751 1.00 0.00 59 GLU A O 7
ATOM 6762 N N . LEU A 1 60 ? -6.124 3.385 -4.786 1.00 0.00 60 LEU A N 7
ATOM 6763 C CA . LEU A 1 60 ? -4.782 3.682 -5.256 1.00 0.00 60 LEU A CA 7
ATOM 6764 C C . LEU A 1 60 ? -4.406 2.698 -6.365 1.00 0.00 60 LEU A C 7
ATOM 6765 O O . LEU A 1 60 ? -3.801 3.085 -7.364 1.00 0.00 60 LEU A O 7
ATOM 6780 N N . TYR A 1 61 ? -4.778 1.444 -6.152 1.00 0.00 61 TYR A N 7
ATOM 6781 C CA . TYR A 1 61 ? -4.487 0.402 -7.122 1.00 0.00 61 TYR A CA 7
ATOM 6782 C C . TYR A 1 61 ? -5.290 0.609 -8.407 1.00 0.00 61 TYR A C 7
ATOM 6783 O O . TYR A 1 61 ? -4.823 0.274 -9.495 1.00 0.00 61 TYR A O 7
ATOM 6800 N N . ARG A 1 62 ? -6.483 1.161 -8.240 1.00 0.00 62 ARG A N 7
ATOM 6801 C CA . ARG A 1 62 ? -7.354 1.418 -9.374 1.00 0.00 62 ARG A CA 7
ATOM 6802 C C . ARG A 1 62 ? -6.875 2.651 -10.143 1.00 0.00 62 ARG A C 7
ATOM 6803 O O . ARG A 1 62 ? -6.665 2.588 -11.354 1.00 0.00 62 ARG A O 7
ATOM 6821 N N . ARG A 1 63 ? -6.717 3.742 -9.409 1.00 0.00 63 ARG A N 7
ATOM 6822 C CA . ARG A 1 63 ? -6.267 4.987 -10.008 1.00 0.00 63 ARG A CA 7
ATOM 6823 C C . ARG A 1 63 ? -5.021 4.746 -10.863 1.00 0.00 63 ARG A C 7
ATOM 6824 O O . ARG A 1 63 ? -4.749 5.498 -11.797 1.00 0.00 63 ARG A O 7
ATOM 6842 N N . ARG A 1 64 ? -4.297 3.694 -10.512 1.00 0.00 64 ARG A N 7
ATOM 6843 C CA . ARG A 1 64 ? -3.086 3.344 -11.235 1.00 0.00 64 ARG A CA 7
ATOM 6844 C C . ARG A 1 64 ? -3.416 3.010 -12.691 1.00 0.00 64 ARG A C 7
ATOM 6845 O O . ARG A 1 64 ? -2.616 3.273 -13.588 1.00 0.00 64 ARG A O 7
ATOM 6863 N N . PHE A 1 65 ? -4.595 2.437 -12.882 1.00 0.00 65 PHE A N 7
ATOM 6864 C CA . PHE A 1 65 ? -5.040 2.065 -14.214 1.00 0.00 65 PHE A CA 7
ATOM 6865 C C . PHE A 1 65 ? -5.030 3.273 -15.153 1.00 0.00 65 PHE A C 7
ATOM 6866 O O . PHE A 1 65 ? -5.923 3.424 -15.984 1.00 0.00 65 PHE A O 7
ATOM 6882 N N . MET A 1 1 ? -13.091 -8.104 -1.636 1.00 0.00 1 MET A N 8
ATOM 6883 C CA . MET A 1 1 ? -12.916 -9.313 -0.850 1.00 0.00 1 MET A CA 8
ATOM 6884 C C . MET A 1 1 ? -11.818 -9.132 0.200 1.00 0.00 1 MET A C 8
ATOM 6885 O O . MET A 1 1 ? -12.101 -9.075 1.395 1.00 0.00 1 MET A O 8
ATOM 6897 N N . ALA A 1 2 ? -10.589 -9.046 -0.285 1.00 0.00 2 ALA A N 8
ATOM 6898 C CA . ALA A 1 2 ? -9.446 -8.873 0.597 1.00 0.00 2 ALA A CA 8
ATOM 6899 C C . ALA A 1 2 ? -9.187 -10.178 1.351 1.00 0.00 2 ALA A C 8
ATOM 6900 O O . ALA A 1 2 ? -9.951 -10.547 2.242 1.00 0.00 2 ALA A O 8
ATOM 6907 N N . ASP A 1 3 ? -8.106 -10.842 0.966 1.00 0.00 3 ASP A N 8
ATOM 6908 C CA . ASP A 1 3 ? -7.737 -12.098 1.596 1.00 0.00 3 ASP A CA 8
ATOM 6909 C C . ASP A 1 3 ? -6.293 -12.010 2.092 1.00 0.00 3 ASP A C 8
ATOM 6910 O O . ASP A 1 3 ? -5.659 -13.031 2.355 1.00 0.00 3 ASP A O 8
ATOM 6918 N N . SER A 1 4 ? -5.814 -10.779 2.205 1.00 0.00 4 SER A N 8
ATOM 6919 C CA . SER A 1 4 ? -4.456 -10.543 2.666 1.00 0.00 4 SER A CA 8
ATOM 6920 C C . SER A 1 4 ? -3.481 -10.648 1.493 1.00 0.00 4 SER A C 8
ATOM 6921 O O . SER A 1 4 ? -2.767 -9.694 1.187 1.00 0.00 4 SER A O 8
ATOM 6928 N N . ALA A 1 5 ? -3.481 -11.816 0.867 1.00 0.00 5 ALA A N 8
ATOM 6929 C CA . ALA A 1 5 ? -2.604 -12.058 -0.266 1.00 0.00 5 ALA A CA 8
ATOM 6930 C C . ALA A 1 5 ? -2.980 -11.111 -1.408 1.00 0.00 5 ALA A C 8
ATOM 6931 O O . ALA A 1 5 ? -2.113 -10.654 -2.150 1.00 0.00 5 ALA A O 8
ATOM 6938 N N . GLU A 1 6 ? -4.274 -10.847 -1.512 1.00 0.00 6 GLU A N 8
ATOM 6939 C CA . GLU A 1 6 ? -4.775 -9.962 -2.551 1.00 0.00 6 GLU A CA 8
ATOM 6940 C C . GLU A 1 6 ? -4.383 -8.515 -2.250 1.00 0.00 6 GLU A C 8
ATOM 6941 O O . GLU A 1 6 ? -3.972 -7.780 -3.147 1.00 0.00 6 GLU A O 8
ATOM 6951 N N . LEU A 1 7 ? -4.522 -8.147 -0.985 1.00 0.00 7 LEU A N 8
ATOM 6952 C CA . LEU A 1 7 ? -4.187 -6.800 -0.555 1.00 0.00 7 LEU A CA 8
ATOM 6953 C C . LEU A 1 7 ? -2.710 -6.528 -0.848 1.00 0.00 7 LEU A C 8
ATOM 6954 O O . LEU A 1 7 ? -2.349 -5.433 -1.275 1.00 0.00 7 LEU A O 8
ATOM 6969 N N . LYS A 1 8 ? -1.895 -7.546 -0.607 1.00 0.00 8 LYS A N 8
ATOM 6970 C CA . LYS A 1 8 ? -0.466 -7.430 -0.840 1.00 0.00 8 LYS A CA 8
ATOM 6971 C C . LYS A 1 8 ? -0.199 -7.400 -2.346 1.00 0.00 8 LYS A C 8
ATOM 6972 O O . LYS A 1 8 ? 0.656 -6.651 -2.814 1.00 0.00 8 LYS A O 8
ATOM 6987 N N . GLN A 1 9 ? -0.948 -8.225 -3.063 1.00 0.00 9 GLN A N 8
ATOM 6988 C CA . GLN A 1 9 ? -0.804 -8.303 -4.507 1.00 0.00 9 GLN A CA 8
ATOM 6989 C C . GLN A 1 9 ? -1.073 -6.937 -5.141 1.00 0.00 9 GLN A C 8
ATOM 6990 O O . GLN A 1 9 ? -0.333 -6.501 -6.023 1.00 0.00 9 GLN A O 8
ATOM 7002 N N . MET A 1 10 ? -2.133 -6.299 -4.670 1.00 0.00 10 MET A N 8
ATOM 7003 C CA . MET A 1 10 ? -2.509 -4.992 -5.180 1.00 0.00 10 MET A CA 8
ATOM 7004 C C . M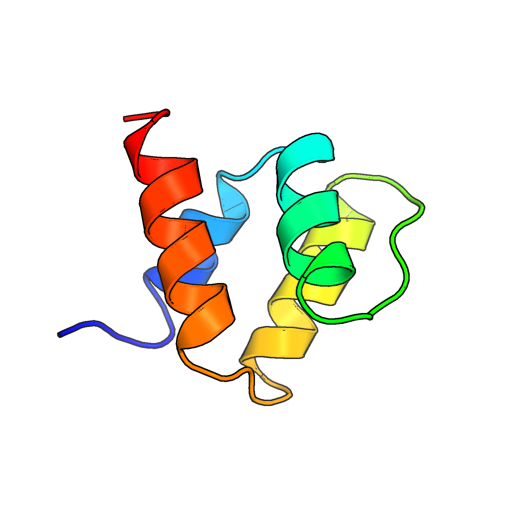ET A 1 10 ? -1.523 -3.918 -4.715 1.00 0.00 10 MET A C 8
ATOM 7005 O O . MET A 1 10 ? -1.120 -3.059 -5.498 1.00 0.00 10 MET A O 8
ATOM 7017 N N . VAL A 1 11 ? -1.164 -4.000 -3.443 1.00 0.00 11 VAL A N 8
ATOM 7018 C CA . VAL A 1 11 ? -0.234 -3.047 -2.864 1.00 0.00 11 VAL A CA 8
ATOM 7019 C C . VAL A 1 11 ? 1.136 -3.210 -3.526 1.00 0.00 11 VAL A C 8
ATOM 7020 O O . VAL A 1 11 ? 1.797 -2.224 -3.845 1.00 0.00 11 VAL A O 8
ATOM 7033 N N . MET A 1 12 ? 1.521 -4.464 -3.712 1.00 0.00 12 MET A N 8
ATOM 7034 C CA . MET A 1 12 ? 2.800 -4.770 -4.330 1.00 0.00 12 MET A CA 8
ATOM 7035 C C . MET A 1 12 ? 2.926 -4.090 -5.694 1.00 0.00 12 MET A C 8
ATOM 7036 O O . MET A 1 12 ? 4.029 -3.760 -6.128 1.00 0.00 12 MET A O 8
ATOM 7048 N N . SER A 1 13 ? 1.782 -3.900 -6.334 1.00 0.00 13 SER A N 8
ATOM 7049 C CA . SER A 1 13 ? 1.750 -3.264 -7.640 1.00 0.00 13 SER A CA 8
ATOM 7050 C C . SER A 1 13 ? 1.855 -1.747 -7.486 1.00 0.00 13 SER A C 8
ATOM 7051 O O . SER A 1 13 ? 2.528 -1.084 -8.275 1.00 0.00 13 SER A O 8
ATOM 7058 N N . LEU A 1 14 ? 1.179 -1.239 -6.465 1.00 0.00 14 LEU A N 8
ATOM 7059 C CA . LEU A 1 14 ? 1.187 0.189 -6.199 1.00 0.00 14 LEU A CA 8
ATOM 7060 C C . LEU A 1 14 ? 2.598 0.738 -6.425 1.00 0.00 14 LEU A C 8
ATOM 7061 O O . LEU A 1 14 ? 3.578 0.004 -6.314 1.00 0.00 14 LEU A O 8
ATOM 7076 N N . ARG A 1 15 ? 2.655 2.024 -6.738 1.00 0.00 15 ARG A N 8
ATOM 7077 C CA . ARG A 1 15 ? 3.928 2.679 -6.981 1.00 0.00 15 ARG A CA 8
ATOM 7078 C C . ARG A 1 15 ? 4.517 3.200 -5.668 1.00 0.00 15 ARG A C 8
ATOM 7079 O O . ARG A 1 15 ? 3.890 3.089 -4.616 1.00 0.00 15 ARG A O 8
ATOM 7097 N N . VAL A 1 16 ? 5.715 3.755 -5.772 1.00 0.00 16 VAL A N 8
ATOM 7098 C CA . VAL A 1 16 ? 6.395 4.293 -4.607 1.00 0.00 16 VAL A CA 8
ATOM 7099 C C . VAL A 1 16 ? 5.517 5.366 -3.959 1.00 0.00 16 VAL A C 8
ATOM 7100 O O . VAL A 1 16 ? 5.367 5.396 -2.739 1.00 0.00 16 VAL A O 8
ATOM 7113 N N . SER A 1 17 ? 4.958 6.218 -4.805 1.00 0.00 17 SER A N 8
ATOM 7114 C CA . SER A 1 17 ? 4.099 7.289 -4.330 1.00 0.00 17 SER A CA 8
ATOM 7115 C C . SER A 1 17 ? 2.871 6.703 -3.632 1.00 0.00 17 SER A C 8
ATOM 7116 O O . SER A 1 17 ? 2.461 7.187 -2.577 1.00 0.00 17 SER A O 8
ATOM 7123 N N . GLU A 1 18 ? 2.316 5.669 -4.248 1.00 0.00 18 GLU A N 8
ATOM 7124 C CA . GLU A 1 18 ? 1.143 5.012 -3.698 1.00 0.00 18 GLU A CA 8
ATOM 7125 C C . GLU A 1 18 ? 1.470 4.389 -2.339 1.00 0.00 18 GLU A C 8
ATOM 7126 O O . GLU A 1 18 ? 0.627 4.365 -1.443 1.00 0.00 18 GLU A O 8
ATOM 7136 N N . LEU A 1 19 ? 2.697 3.902 -2.228 1.00 0.00 19 LEU A N 8
ATOM 7137 C CA . LEU A 1 19 ? 3.146 3.280 -0.993 1.00 0.00 19 LEU A CA 8
ATOM 7138 C C . LEU A 1 19 ? 3.247 4.346 0.101 1.00 0.00 19 LEU A C 8
ATOM 7139 O O . LEU A 1 19 ? 2.999 4.062 1.272 1.00 0.00 19 LEU A O 8
ATOM 7154 N N . GLN A 1 20 ? 3.612 5.548 -0.320 1.00 0.00 20 GLN A N 8
ATOM 7155 C CA . GLN A 1 20 ? 3.749 6.656 0.610 1.00 0.00 20 GLN A CA 8
ATOM 7156 C C . GLN A 1 20 ? 2.390 7.010 1.217 1.00 0.00 20 GLN A C 8
ATOM 7157 O O . GLN A 1 20 ? 2.313 7.451 2.363 1.00 0.00 20 GLN A O 8
ATOM 7169 N N . VAL A 1 21 ? 1.351 6.806 0.421 1.00 0.00 21 VAL A N 8
ATOM 7170 C CA . VAL A 1 21 ? -0.001 7.099 0.865 1.00 0.00 21 VAL A CA 8
ATOM 7171 C C . VAL A 1 21 ? -0.385 6.133 1.987 1.00 0.00 21 VAL A C 8
ATOM 7172 O O . VAL A 1 21 ? -1.032 6.528 2.956 1.00 0.00 21 VAL A O 8
ATOM 7185 N N . LEU A 1 22 ? 0.030 4.886 1.821 1.00 0.00 22 LEU A N 8
ATOM 7186 C CA . LEU A 1 22 ? -0.262 3.861 2.808 1.00 0.00 22 LEU A CA 8
ATOM 7187 C C . LEU A 1 22 ? 0.317 4.283 4.160 1.00 0.00 22 LEU A C 8
ATOM 7188 O O . LEU A 1 22 ? -0.361 4.194 5.183 1.00 0.00 22 LEU A O 8
ATOM 7203 N N . LEU A 1 23 ? 1.562 4.732 4.121 1.00 0.00 23 LEU A N 8
ATOM 7204 C CA . LEU A 1 23 ? 2.239 5.167 5.331 1.00 0.00 23 LEU A CA 8
ATOM 7205 C C . LEU A 1 23 ? 1.702 6.539 5.746 1.00 0.00 23 LEU A C 8
ATOM 7206 O O . LEU A 1 23 ? 1.453 6.782 6.925 1.00 0.00 23 LEU A O 8
ATOM 7221 N N . GLY A 1 24 ? 1.540 7.400 4.751 1.00 0.00 24 GLY A N 8
ATOM 7222 C CA . GLY A 1 24 ? 1.036 8.740 4.997 1.00 0.00 24 GLY A CA 8
ATOM 7223 C C . GLY A 1 24 ? -0.358 8.696 5.627 1.00 0.00 24 GLY A C 8
ATOM 7224 O O . GLY A 1 24 ? -0.626 9.400 6.600 1.00 0.00 24 GLY A O 8
ATOM 7228 N N . TYR A 1 25 ? -1.208 7.862 5.047 1.00 0.00 25 TYR A N 8
ATOM 7229 C CA . TYR A 1 25 ? -2.566 7.716 5.540 1.00 0.00 25 TYR A CA 8
ATOM 7230 C C . TYR A 1 25 ? -2.601 6.866 6.811 1.00 0.00 25 TYR A C 8
ATOM 7231 O O . TYR A 1 25 ? -3.619 6.815 7.501 1.00 0.00 25 TYR A O 8
ATOM 7248 N N . ALA A 1 26 ? -1.477 6.219 7.083 1.00 0.00 26 ALA A N 8
ATOM 7249 C CA . ALA A 1 26 ? -1.366 5.373 8.259 1.00 0.00 26 ALA A CA 8
ATOM 7250 C C . ALA A 1 26 ? -0.459 6.053 9.286 1.00 0.00 26 ALA A C 8
ATOM 7251 O O . ALA A 1 26 ? 0.014 5.411 10.223 1.00 0.00 26 ALA A O 8
ATOM 7258 N N . GLY A 1 27 ? -0.245 7.344 9.078 1.00 0.00 27 GLY A N 8
ATOM 7259 C CA . GLY A 1 27 ? 0.597 8.117 9.974 1.00 0.00 27 GLY A CA 8
ATOM 7260 C C . GLY A 1 27 ? 1.917 7.393 10.248 1.00 0.00 27 GLY A C 8
ATOM 7261 O O . GLY A 1 27 ? 2.292 7.192 11.403 1.00 0.00 27 GLY A O 8
ATOM 7265 N N . ARG A 1 28 ? 2.586 7.020 9.167 1.00 0.00 28 ARG A N 8
ATOM 7266 C CA . ARG A 1 28 ? 3.856 6.324 9.275 1.00 0.00 28 ARG A CA 8
ATOM 7267 C C . ARG A 1 28 ? 4.953 7.101 8.545 1.00 0.00 28 ARG A C 8
ATOM 7268 O O . ARG A 1 28 ? 4.669 8.066 7.837 1.00 0.00 28 ARG A O 8
ATOM 7286 N N . ASN A 1 29 ? 6.184 6.653 8.742 1.00 0.00 29 ASN A N 8
ATOM 7287 C CA . ASN A 1 29 ? 7.324 7.294 8.111 1.00 0.00 29 ASN A CA 8
ATOM 7288 C C . ASN A 1 29 ? 7.517 6.717 6.707 1.00 0.00 29 ASN A C 8
ATOM 7289 O O . ASN A 1 29 ? 7.607 5.502 6.539 1.00 0.00 29 ASN A O 8
ATOM 7299 N N . LYS A 1 30 ? 7.572 7.615 5.734 1.00 0.00 30 LYS A N 8
ATOM 7300 C CA . LYS A 1 30 ? 7.752 7.210 4.350 1.00 0.00 30 LYS A CA 8
ATOM 7301 C C . LYS A 1 30 ? 8.967 7.933 3.765 1.00 0.00 30 LYS A C 8
ATOM 7302 O O . LYS A 1 30 ? 8.881 9.104 3.400 1.00 0.00 30 LYS A O 8
ATOM 7317 N N . HIS A 1 31 ? 10.072 7.205 3.696 1.00 0.00 31 HIS A N 8
ATOM 7318 C CA . HIS A 1 31 ? 11.302 7.762 3.162 1.00 0.00 31 HIS A CA 8
ATOM 7319 C C . HIS A 1 31 ? 12.341 6.650 2.998 1.00 0.00 31 HIS A C 8
ATOM 7320 O O . HIS A 1 31 ? 13.057 6.321 3.942 1.00 0.00 31 HIS A O 8
ATOM 7333 N N . GLY A 1 32 ? 12.388 6.101 1.793 1.00 0.00 32 GLY A N 8
ATOM 7334 C CA . GLY A 1 32 ? 13.327 5.034 1.494 1.00 0.00 32 GLY A CA 8
ATOM 7335 C C . GLY A 1 32 ? 13.083 4.465 0.093 1.00 0.00 32 GLY A C 8
ATOM 7336 O O . GLY A 1 32 ? 12.377 5.071 -0.711 1.00 0.00 32 GLY A O 8
ATOM 7340 N N . ARG A 1 33 ? 13.681 3.310 -0.154 1.00 0.00 33 ARG A N 8
ATOM 7341 C CA . ARG A 1 33 ? 13.539 2.654 -1.442 1.00 0.00 33 ARG A CA 8
ATOM 7342 C C . ARG A 1 33 ? 12.216 1.888 -1.504 1.00 0.00 33 ARG A C 8
ATOM 7343 O O . ARG A 1 33 ? 11.542 1.720 -0.488 1.00 0.00 33 ARG A O 8
ATOM 7361 N N . LYS A 1 34 ? 11.881 1.445 -2.707 1.00 0.00 34 LYS A N 8
ATOM 7362 C CA . LYS A 1 34 ? 10.650 0.701 -2.915 1.00 0.00 34 LYS A CA 8
ATOM 7363 C C . LYS A 1 34 ? 10.623 -0.506 -1.974 1.00 0.00 34 LYS A C 8
ATOM 7364 O O . LYS A 1 34 ? 9.585 -0.828 -1.400 1.00 0.00 34 LYS A O 8
ATOM 7379 N N . HIS A 1 35 ? 11.779 -1.142 -1.847 1.00 0.00 35 HIS A N 8
ATOM 7380 C CA . HIS A 1 35 ? 11.902 -2.306 -0.987 1.00 0.00 35 HIS A CA 8
ATOM 7381 C C . HIS A 1 35 ? 11.500 -1.935 0.441 1.00 0.00 35 HIS A C 8
ATOM 7382 O O . HIS A 1 35 ? 10.775 -2.678 1.100 1.00 0.00 35 HIS A O 8
ATOM 7395 N N . GLU A 1 36 ? 11.987 -0.783 0.878 1.00 0.00 36 GLU A N 8
ATOM 7396 C CA . GLU A 1 36 ? 11.689 -0.302 2.216 1.00 0.00 36 GLU A CA 8
ATOM 7397 C C . GLU A 1 36 ? 10.197 0.013 2.346 1.00 0.00 36 GLU A C 8
ATOM 7398 O O . GLU A 1 36 ? 9.562 -0.367 3.328 1.00 0.00 36 GLU A O 8
ATOM 7408 N N . LEU A 1 37 ? 9.682 0.705 1.340 1.00 0.00 37 LEU A N 8
ATOM 7409 C CA . LEU A 1 37 ? 8.277 1.076 1.329 1.00 0.00 37 LEU A CA 8
ATOM 7410 C C . LEU A 1 37 ? 7.421 -0.187 1.217 1.00 0.00 37 LEU A C 8
ATOM 7411 O O . LEU A 1 37 ? 6.360 -0.280 1.833 1.00 0.00 37 LEU A O 8
ATOM 7426 N N . LEU A 1 38 ? 7.914 -1.129 0.425 1.00 0.00 38 LEU A N 8
ATOM 7427 C CA . LEU A 1 38 ? 7.208 -2.384 0.225 1.00 0.00 38 LEU A CA 8
ATOM 7428 C C . LEU A 1 38 ? 7.020 -3.080 1.574 1.00 0.00 38 LEU A C 8
ATOM 7429 O O . LEU A 1 38 ? 5.910 -3.477 1.922 1.00 0.00 38 LEU A O 8
ATOM 7444 N N . THR A 1 39 ? 8.124 -3.206 2.298 1.00 0.00 39 THR A N 8
ATOM 7445 C CA . THR A 1 39 ? 8.094 -3.847 3.601 1.00 0.00 39 THR A CA 8
ATOM 7446 C C . THR A 1 39 ? 7.212 -3.054 4.567 1.00 0.00 39 THR A C 8
ATOM 7447 O O . THR A 1 39 ? 6.521 -3.634 5.402 1.00 0.00 39 THR A O 8
ATOM 7458 N N . LYS A 1 40 ? 7.264 -1.737 4.420 1.00 0.00 40 LYS A N 8
ATOM 7459 C CA . LYS A 1 40 ? 6.478 -0.858 5.268 1.00 0.00 40 LYS A CA 8
ATOM 7460 C C . LYS A 1 40 ? 4.990 -1.096 5.002 1.00 0.00 40 LYS A C 8
ATOM 7461 O O . LYS A 1 40 ? 4.192 -1.163 5.935 1.00 0.00 40 LYS A O 8
ATOM 7476 N N . ALA A 1 41 ? 4.662 -1.215 3.724 1.00 0.00 41 ALA A N 8
ATOM 7477 C CA . ALA A 1 41 ? 3.284 -1.443 3.323 1.00 0.00 41 ALA A CA 8
ATOM 7478 C C . ALA A 1 41 ? 2.867 -2.858 3.730 1.00 0.00 41 ALA A C 8
ATOM 7479 O O . ALA A 1 41 ? 1.762 -3.064 4.229 1.00 0.00 41 ALA A O 8
ATOM 7486 N N . LEU A 1 42 ? 3.773 -3.797 3.499 1.00 0.00 42 LEU A N 8
ATOM 7487 C CA . LEU A 1 42 ? 3.513 -5.186 3.835 1.00 0.00 42 LEU A CA 8
ATOM 7488 C C . LEU A 1 42 ? 3.382 -5.324 5.353 1.00 0.00 42 LEU A C 8
ATOM 7489 O O . LEU A 1 42 ? 2.449 -5.958 5.843 1.00 0.00 42 LEU A O 8
ATOM 7504 N N . HIS A 1 43 ? 4.330 -4.719 6.053 1.00 0.00 43 HIS A N 8
ATOM 7505 C CA . HIS A 1 43 ? 4.332 -4.767 7.506 1.00 0.00 43 HIS A CA 8
ATOM 7506 C C . HIS A 1 43 ? 3.042 -4.141 8.041 1.00 0.00 43 HIS A C 8
ATOM 7507 O O . HIS A 1 43 ? 2.568 -4.509 9.116 1.00 0.00 43 HIS A O 8
ATOM 7520 N N . LEU A 1 44 ? 2.510 -3.206 7.268 1.00 0.00 44 LEU A N 8
ATOM 7521 C CA . LEU A 1 44 ? 1.284 -2.526 7.650 1.00 0.00 44 LEU A CA 8
ATOM 7522 C C . LEU A 1 44 ? 0.161 -3.554 7.798 1.00 0.00 44 LEU A C 8
ATOM 7523 O O . LEU A 1 44 ? -0.609 -3.503 8.756 1.00 0.00 44 LEU A O 8
ATOM 7538 N N . LEU A 1 45 ? 0.102 -4.462 6.836 1.00 0.00 45 LEU A N 8
ATOM 7539 C CA . LEU A 1 45 ? -0.915 -5.501 6.846 1.00 0.00 45 LEU A CA 8
ATOM 7540 C C . LEU A 1 45 ? -0.737 -6.368 8.095 1.00 0.00 45 LEU A C 8
ATOM 7541 O O . LEU A 1 45 ? -1.689 -6.588 8.843 1.00 0.00 45 LEU A O 8
ATOM 7556 N N . LYS A 1 46 ? 0.488 -6.839 8.279 1.00 0.00 46 LYS A N 8
ATOM 7557 C CA . LYS A 1 46 ? 0.801 -7.678 9.423 1.00 0.00 46 LYS A CA 8
ATOM 7558 C C . LYS A 1 46 ? 0.638 -6.863 10.708 1.00 0.00 46 LYS A C 8
ATOM 7559 O O . LYS A 1 46 ? 0.343 -7.417 11.766 1.00 0.00 46 LYS A O 8
ATOM 7574 N N . ALA A 1 47 ? 0.838 -5.560 10.574 1.00 0.00 47 ALA A N 8
ATOM 7575 C CA . ALA A 1 47 ? 0.717 -4.663 11.710 1.00 0.00 47 ALA A CA 8
ATOM 7576 C C . ALA A 1 47 ? -0.760 -4.345 11.949 1.00 0.00 47 ALA A C 8
ATOM 7577 O O . ALA A 1 47 ? -1.116 -3.759 12.970 1.00 0.00 47 ALA A O 8
ATOM 7584 N N . GLY A 1 48 ? -1.581 -4.746 10.990 1.00 0.00 48 GLY A N 8
ATOM 7585 C CA . GLY A 1 48 ? -3.012 -4.511 11.082 1.00 0.00 48 GLY A CA 8
ATOM 7586 C C . GLY A 1 48 ? -3.449 -3.406 10.119 1.00 0.00 48 GLY A C 8
ATOM 7587 O O . GLY A 1 48 ? -4.084 -3.680 9.101 1.00 0.00 48 GLY A O 8
ATOM 7591 N N . CYS A 1 49 ? -3.094 -2.181 10.474 1.00 0.00 49 CYS A N 8
ATOM 7592 C CA . CYS A 1 49 ? -3.442 -1.032 9.654 1.00 0.00 49 CYS A CA 8
ATOM 7593 C C . CYS A 1 49 ? -4.966 -0.921 9.605 1.00 0.00 49 CYS A C 8
ATOM 7594 O O . CYS A 1 49 ? -5.664 -1.932 9.530 1.00 0.00 49 CYS A O 8
ATOM 7601 N N . SER A 1 50 ? -5.440 0.315 9.649 1.00 0.00 50 SER A N 8
ATOM 7602 C CA . SER A 1 50 ? -6.870 0.570 9.610 1.00 0.00 50 SER A CA 8
ATOM 7603 C C . SER A 1 50 ? -7.448 0.111 8.270 1.00 0.00 50 SER A C 8
ATOM 7604 O O . SER A 1 50 ? -6.705 -0.125 7.318 1.00 0.00 50 SER A O 8
ATOM 7611 N N . PRO A 1 51 ? -8.802 -0.006 8.238 1.00 0.00 51 PRO A N 8
ATOM 7612 C CA . PRO A 1 51 ? -9.488 -0.434 7.030 1.00 0.00 51 PRO A CA 8
ATOM 7613 C C . PRO A 1 51 ? -9.526 0.691 5.994 1.00 0.00 51 PRO A C 8
ATOM 7614 O O . PRO A 1 51 ? -9.782 0.446 4.816 1.00 0.00 51 PRO A O 8
ATOM 7622 N N . ALA A 1 52 ? -9.266 1.900 6.469 1.00 0.00 52 ALA A N 8
ATOM 7623 C CA . ALA A 1 52 ? -9.267 3.063 5.599 1.00 0.00 52 ALA A CA 8
ATOM 7624 C C . ALA A 1 52 ? -8.113 2.948 4.600 1.00 0.00 52 ALA A C 8
ATOM 7625 O O . ALA A 1 52 ? -8.255 3.321 3.436 1.00 0.00 52 ALA A O 8
ATOM 7632 N N . VAL A 1 53 ? -6.998 2.430 5.092 1.00 0.00 53 VAL A N 8
ATOM 7633 C CA . VAL A 1 53 ? -5.820 2.261 4.257 1.00 0.00 53 VAL A CA 8
ATOM 7634 C C . VAL A 1 53 ? -6.073 1.140 3.247 1.00 0.00 53 VAL A C 8
ATOM 7635 O O . VAL A 1 53 ? -5.652 1.232 2.094 1.00 0.00 53 VAL A O 8
ATOM 7648 N N . GLN A 1 54 ? -6.759 0.108 3.715 1.00 0.00 54 GLN A N 8
ATOM 7649 C CA . GLN A 1 54 ? -7.073 -1.029 2.867 1.00 0.00 54 GLN A CA 8
ATOM 7650 C C . GLN A 1 54 ? -7.907 -0.581 1.665 1.00 0.00 54 GLN A C 8
ATOM 7651 O O . GLN A 1 54 ? -7.678 -1.032 0.544 1.00 0.00 54 GLN A O 8
ATOM 7663 N N . MET A 1 55 ? -8.857 0.300 1.940 1.00 0.00 55 MET A N 8
ATOM 7664 C CA . MET A 1 55 ? -9.726 0.815 0.896 1.00 0.00 55 MET A CA 8
ATOM 7665 C C . MET A 1 55 ? -8.955 1.728 -0.059 1.00 0.00 55 MET A C 8
ATOM 7666 O O . MET A 1 55 ? -9.228 1.750 -1.259 1.00 0.00 55 MET A O 8
ATOM 7678 N N . LYS A 1 56 ? -8.006 2.459 0.508 1.00 0.00 56 LYS A N 8
ATOM 7679 C CA . LYS A 1 56 ? -7.193 3.371 -0.278 1.00 0.00 56 LYS A CA 8
ATOM 7680 C C . LYS A 1 56 ? -6.410 2.576 -1.325 1.00 0.00 56 LYS A C 8
ATOM 7681 O O . LYS A 1 56 ? -6.079 3.101 -2.386 1.00 0.00 56 LYS A O 8
ATOM 7696 N N . ILE A 1 57 ? -6.136 1.324 -0.988 1.00 0.00 57 ILE A N 8
ATOM 7697 C CA . ILE A 1 57 ? -5.397 0.453 -1.885 1.00 0.00 57 ILE A CA 8
ATOM 7698 C C . ILE A 1 57 ? -6.220 0.218 -3.154 1.00 0.00 57 ILE A C 8
ATOM 7699 O O . ILE A 1 57 ? -5.689 0.275 -4.262 1.00 0.00 57 ILE A O 8
ATOM 7714 N N . LYS A 1 58 ? -7.504 -0.039 -2.950 1.00 0.00 58 LYS A N 8
ATOM 7715 C CA . LYS A 1 58 ? -8.405 -0.281 -4.063 1.00 0.00 58 LYS A CA 8
ATOM 7716 C C . LYS A 1 58 ? -8.394 0.932 -4.995 1.00 0.00 58 LYS A C 8
ATOM 7717 O O . LYS A 1 58 ? -8.504 0.785 -6.212 1.00 0.00 58 LYS A O 8
ATOM 7732 N N . GLU A 1 59 ? -8.263 2.102 -4.389 1.00 0.00 59 GLU A N 8
ATOM 7733 C CA . GLU A 1 59 ? -8.236 3.340 -5.151 1.00 0.00 59 GLU A CA 8
ATOM 7734 C C . GLU A 1 59 ? -6.904 3.481 -5.889 1.00 0.00 59 GLU A C 8
ATOM 7735 O O . GLU A 1 59 ? -6.879 3.741 -7.091 1.00 0.00 59 GLU A O 8
ATOM 7745 N N . LEU A 1 60 ? -5.826 3.304 -5.138 1.00 0.00 60 LEU A N 8
ATOM 7746 C CA . LEU A 1 60 ? -4.493 3.409 -5.705 1.00 0.00 60 LEU A CA 8
ATOM 7747 C C . LEU A 1 60 ? -4.334 2.372 -6.820 1.00 0.00 60 LEU A C 8
ATOM 7748 O O . LEU A 1 60 ? -3.775 2.669 -7.874 1.00 0.00 60 LEU A O 8
ATOM 7763 N N . TYR A 1 61 ? -4.839 1.177 -6.549 1.00 0.00 61 TYR A N 8
ATOM 7764 C CA . TYR A 1 61 ? -4.761 0.096 -7.516 1.00 0.00 61 TYR A CA 8
ATOM 7765 C C . TYR A 1 61 ? -5.655 0.376 -8.725 1.00 0.00 61 TYR A C 8
ATOM 7766 O O . TYR A 1 61 ? -5.293 0.058 -9.857 1.00 0.00 61 TYR A O 8
ATOM 7783 N N . ARG A 1 62 ? -6.807 0.967 -8.445 1.00 0.00 62 ARG A N 8
ATOM 7784 C CA . ARG A 1 62 ? -7.756 1.293 -9.496 1.00 0.00 62 ARG A CA 8
ATOM 7785 C C . ARG A 1 62 ? -7.180 2.375 -10.414 1.00 0.00 62 ARG A C 8
ATOM 7786 O O . ARG A 1 62 ? -7.141 2.204 -11.631 1.00 0.00 62 ARG A O 8
ATOM 7804 N N . ARG A 1 63 ? -6.749 3.463 -9.795 1.00 0.00 63 ARG A N 8
ATOM 7805 C CA . ARG A 1 63 ? -6.177 4.572 -10.541 1.00 0.00 63 ARG A CA 8
ATOM 7806 C C . ARG A 1 63 ? -5.199 4.053 -11.595 1.00 0.00 63 ARG A C 8
ATOM 7807 O O . ARG A 1 63 ? -5.207 4.514 -12.735 1.00 0.00 63 ARG A O 8
ATOM 7825 N N . ARG A 1 64 ? -4.377 3.102 -11.177 1.00 0.00 64 ARG A N 8
ATOM 7826 C CA . ARG A 1 64 ? -3.393 2.516 -12.071 1.00 0.00 64 ARG A CA 8
ATOM 7827 C C . ARG A 1 64 ? -4.074 1.981 -13.332 1.00 0.00 64 ARG A C 8
ATOM 7828 O O . ARG A 1 64 ? -3.501 2.030 -14.420 1.00 0.00 64 ARG A O 8
ATOM 7846 N N . PHE A 1 65 ? -5.288 1.485 -13.146 1.00 0.00 65 PHE A N 8
ATOM 7847 C CA . PHE A 1 65 ? -6.054 0.943 -14.256 1.00 0.00 65 PHE A CA 8
ATOM 7848 C C . PHE A 1 65 ? -5.147 0.192 -15.232 1.00 0.00 65 PHE A C 8
ATOM 7849 O O . PHE A 1 65 ? -5.568 -0.784 -15.852 1.00 0.00 65 PHE A O 8
ATOM 7865 N N . MET A 1 1 ? -12.364 -9.057 -4.473 1.00 0.00 1 MET A N 9
ATOM 7866 C CA . MET A 1 1 ? -12.531 -9.242 -3.042 1.00 0.00 1 MET A CA 9
ATOM 7867 C C . MET A 1 1 ? -11.266 -8.831 -2.286 1.00 0.00 1 MET A C 9
ATOM 7868 O O . MET A 1 1 ? -10.277 -8.426 -2.895 1.00 0.00 1 MET A O 9
ATOM 7880 N N . ALA A 1 2 ? -11.337 -8.950 -0.968 1.00 0.00 2 ALA A N 9
ATOM 7881 C CA . ALA A 1 2 ? -10.211 -8.597 -0.122 1.00 0.00 2 ALA A CA 9
ATOM 7882 C C . ALA A 1 2 ? -10.155 -9.551 1.073 1.00 0.00 2 ALA A C 9
ATOM 7883 O O . ALA A 1 2 ? -11.125 -9.675 1.819 1.00 0.00 2 ALA A O 9
ATOM 7890 N N . ASP A 1 3 ? -9.011 -10.203 1.215 1.00 0.00 3 ASP A N 9
ATOM 7891 C CA . ASP A 1 3 ? -8.816 -11.143 2.305 1.00 0.00 3 ASP A CA 9
ATOM 7892 C C . ASP A 1 3 ? -7.499 -10.828 3.016 1.00 0.00 3 ASP A C 9
ATOM 7893 O O . ASP A 1 3 ? -7.446 -10.791 4.244 1.00 0.00 3 ASP A O 9
ATOM 7901 N N . SER A 1 4 ? -6.467 -10.607 2.213 1.00 0.00 4 SER A N 9
ATOM 7902 C CA . SER A 1 4 ? -5.154 -10.296 2.751 1.00 0.00 4 SER A CA 9
ATOM 7903 C C . SER A 1 4 ? -4.091 -10.465 1.664 1.00 0.00 4 SER A C 9
ATOM 7904 O O . SER A 1 4 ? -3.383 -9.516 1.331 1.00 0.00 4 SER A O 9
ATOM 7911 N N . ALA A 1 5 ? -4.013 -11.679 1.140 1.00 0.00 5 ALA A N 9
ATOM 7912 C CA . ALA A 1 5 ? -3.048 -11.985 0.097 1.00 0.00 5 ALA A CA 9
ATOM 7913 C C . ALA A 1 5 ? -3.334 -11.114 -1.127 1.00 0.00 5 ALA A C 9
ATOM 7914 O O . ALA A 1 5 ? -2.433 -10.822 -1.911 1.00 0.00 5 ALA A O 9
ATOM 7921 N N . GLU A 1 6 ? -4.594 -10.724 -1.254 1.00 0.00 6 GLU A N 9
ATOM 7922 C CA . GLU A 1 6 ? -5.011 -9.892 -2.370 1.00 0.00 6 GLU A CA 9
ATOM 7923 C C . GLU A 1 6 ? -4.495 -8.464 -2.190 1.00 0.00 6 GLU A C 9
ATOM 7924 O O . GLU A 1 6 ? -4.011 -7.850 -3.140 1.00 0.00 6 GLU A O 9
ATOM 7934 N N . LEU A 1 7 ? -4.617 -7.975 -0.964 1.00 0.00 7 LEU A N 9
ATOM 7935 C CA . LEU A 1 7 ? -4.169 -6.630 -0.647 1.00 0.00 7 LEU A CA 9
ATOM 7936 C C . LEU A 1 7 ? -2.656 -6.539 -0.852 1.00 0.00 7 LEU A C 9
ATOM 7937 O O . LEU A 1 7 ? -2.151 -5.528 -1.338 1.00 0.00 7 LEU A O 9
ATOM 7952 N N . LYS A 1 8 ? -1.974 -7.610 -0.472 1.00 0.00 8 LYS A N 9
ATOM 7953 C CA . LYS A 1 8 ? -0.528 -7.663 -0.607 1.00 0.00 8 LYS A CA 9
ATOM 7954 C C . LYS A 1 8 ? -0.162 -7.713 -2.092 1.00 0.00 8 LYS A C 9
ATOM 7955 O O . LYS A 1 8 ? 0.773 -7.041 -2.527 1.00 0.00 8 LYS A O 9
ATOM 7970 N N . GLN A 1 9 ? -0.916 -8.515 -2.829 1.00 0.00 9 GLN A N 9
ATOM 7971 C CA . GLN A 1 9 ? -0.682 -8.660 -4.256 1.00 0.00 9 GLN A CA 9
ATOM 7972 C C . GLN A 1 9 ? -0.913 -7.327 -4.970 1.00 0.00 9 GLN A C 9
ATOM 7973 O O . GLN A 1 9 ? -0.121 -6.930 -5.823 1.00 0.00 9 GLN A O 9
ATOM 7985 N N . MET A 1 10 ? -2.002 -6.672 -4.596 1.00 0.00 10 MET A N 9
ATOM 7986 C CA . MET A 1 10 ? -2.348 -5.393 -5.191 1.00 0.00 10 MET A CA 9
ATOM 7987 C C . MET A 1 10 ? -1.378 -4.299 -4.739 1.00 0.00 10 MET A C 9
ATOM 7988 O O . MET A 1 10 ? -0.972 -3.456 -5.537 1.00 0.00 10 MET A O 9
ATOM 8000 N N . VAL A 1 11 ? -1.035 -4.348 -3.460 1.00 0.00 11 VAL A N 9
ATOM 8001 C CA . VAL A 1 11 ? -0.120 -3.372 -2.892 1.00 0.00 11 VAL A CA 9
ATOM 8002 C C . VAL A 1 11 ? 1.262 -3.547 -3.523 1.00 0.00 11 VAL A C 9
ATOM 8003 O O . VAL A 1 11 ? 1.970 -2.569 -3.759 1.00 0.00 11 VAL A O 9
ATOM 8016 N N . MET A 1 12 ? 1.605 -4.800 -3.781 1.00 0.00 12 MET A N 9
ATOM 8017 C CA . MET A 1 12 ? 2.891 -5.116 -4.381 1.00 0.00 12 MET A CA 9
ATOM 8018 C C . MET A 1 12 ? 3.015 -4.489 -5.771 1.00 0.00 12 MET A C 9
ATOM 8019 O O . MET A 1 12 ? 4.104 -4.450 -6.342 1.00 0.00 12 MET A O 9
ATOM 8031 N N . SER A 1 13 ? 1.887 -4.013 -6.274 1.00 0.00 13 SER A N 9
ATOM 8032 C CA . SER A 1 13 ? 1.856 -3.389 -7.586 1.00 0.00 13 SER A CA 9
ATOM 8033 C C . SER A 1 13 ? 1.832 -1.867 -7.441 1.00 0.00 13 SER A C 9
ATOM 8034 O O . SER A 1 13 ? 2.067 -1.143 -8.408 1.00 0.00 13 SER A O 9
ATOM 8041 N N . LEU A 1 14 ? 1.547 -1.425 -6.225 1.00 0.00 14 LEU A N 9
ATOM 8042 C CA . LEU A 1 14 ? 1.490 0.000 -5.941 1.00 0.00 14 LEU A CA 9
ATOM 8043 C C . LEU A 1 14 ? 2.862 0.623 -6.201 1.00 0.00 14 LEU A C 9
ATOM 8044 O O . LEU A 1 14 ? 3.875 -0.076 -6.209 1.00 0.00 14 LEU A O 9
ATOM 8059 N N . ARG A 1 15 ? 2.853 1.932 -6.407 1.00 0.00 15 ARG A N 9
ATOM 8060 C CA . ARG A 1 15 ? 4.084 2.657 -6.667 1.00 0.00 15 ARG A CA 9
ATOM 8061 C C . ARG A 1 15 ? 4.628 3.262 -5.371 1.00 0.00 15 ARG A C 9
ATOM 8062 O O . ARG A 1 15 ? 3.916 3.338 -4.371 1.00 0.00 15 ARG A O 9
ATOM 8080 N N . VAL A 1 16 ? 5.885 3.678 -5.429 1.00 0.00 16 VAL A N 9
ATOM 8081 C CA . VAL A 1 16 ? 6.531 4.274 -4.273 1.00 0.00 16 VAL A CA 9
ATOM 8082 C C . VAL A 1 16 ? 5.666 5.421 -3.745 1.00 0.00 16 VAL A C 9
ATOM 8083 O O . VAL A 1 16 ? 5.418 5.513 -2.544 1.00 0.00 16 VAL A O 9
ATOM 8096 N N . SER A 1 17 ? 5.230 6.265 -4.669 1.00 0.00 17 SER A N 9
ATOM 8097 C CA . SER A 1 17 ? 4.399 7.402 -4.311 1.00 0.00 17 SER A CA 9
ATOM 8098 C C . SER A 1 17 ? 3.121 6.918 -3.622 1.00 0.00 17 SER A C 9
ATOM 8099 O O . SER A 1 17 ? 2.608 7.582 -2.722 1.00 0.00 17 SER A O 9
ATOM 8106 N N . GLU A 1 18 ? 2.645 5.766 -4.070 1.00 0.00 18 GLU A N 9
ATOM 8107 C CA . GLU A 1 18 ? 1.437 5.186 -3.507 1.00 0.00 18 GLU A CA 9
ATOM 8108 C C . GLU A 1 18 ? 1.711 4.648 -2.101 1.00 0.00 18 GLU A C 9
ATOM 8109 O O . GLU A 1 18 ? 0.910 4.847 -1.189 1.00 0.00 18 GLU A O 9
ATOM 8119 N N . LEU A 1 19 ? 2.846 3.977 -1.971 1.00 0.00 19 LEU A N 9
ATOM 8120 C CA . LEU A 1 19 ? 3.236 3.408 -0.691 1.00 0.00 19 LEU A CA 9
ATOM 8121 C C . LEU A 1 19 ? 3.278 4.516 0.363 1.00 0.00 19 LEU A C 9
ATOM 8122 O O . LEU A 1 19 ? 2.869 4.308 1.503 1.00 0.00 19 LEU A O 9
ATOM 8137 N N . GLN A 1 20 ? 3.777 5.670 -0.057 1.00 0.00 20 GLN A N 9
ATOM 8138 C CA . GLN A 1 20 ? 3.877 6.811 0.836 1.00 0.00 20 GLN A CA 9
ATOM 8139 C C . GLN A 1 20 ? 2.499 7.173 1.393 1.00 0.00 20 GLN A C 9
ATOM 8140 O O . GLN A 1 20 ? 2.372 7.527 2.565 1.00 0.00 20 GLN A O 9
ATOM 8152 N N . VAL A 1 21 ? 1.500 7.069 0.528 1.00 0.00 21 VAL A N 9
ATOM 8153 C CA . VAL A 1 21 ? 0.136 7.381 0.920 1.00 0.00 21 VAL A CA 9
ATOM 8154 C C . VAL A 1 21 ? -0.334 6.368 1.967 1.00 0.00 21 VAL A C 9
ATOM 8155 O O . VAL A 1 21 ? -0.992 6.735 2.938 1.00 0.00 21 VAL A O 9
ATOM 8168 N N . LEU A 1 22 ? 0.023 5.114 1.732 1.00 0.00 22 LEU A N 9
ATOM 8169 C CA . LEU A 1 22 ? -0.353 4.046 2.643 1.00 0.00 22 LEU A CA 9
ATOM 8170 C C . LEU A 1 22 ? 0.202 4.350 4.036 1.00 0.00 22 LEU A C 9
ATOM 8171 O O . LEU A 1 22 ? -0.510 4.231 5.031 1.00 0.00 22 LEU A O 9
ATOM 8186 N N . LEU A 1 23 ? 1.469 4.736 4.061 1.00 0.00 23 LEU A N 9
ATOM 8187 C CA . LEU A 1 23 ? 2.128 5.058 5.316 1.00 0.00 23 LEU A CA 9
ATOM 8188 C C . LEU A 1 23 ? 1.624 6.413 5.818 1.00 0.00 23 LEU A C 9
ATOM 8189 O O . LEU A 1 23 ? 1.413 6.595 7.016 1.00 0.00 23 LEU A O 9
ATOM 8204 N N . GLY A 1 24 ? 1.449 7.329 4.877 1.00 0.00 24 GLY A N 9
ATOM 8205 C CA . GLY A 1 24 ? 0.975 8.662 5.210 1.00 0.00 24 GLY A CA 9
ATOM 8206 C C . GLY A 1 24 ? -0.376 8.600 5.923 1.00 0.00 24 GLY A C 9
ATOM 8207 O O . GLY A 1 24 ? -0.649 9.404 6.815 1.00 0.00 24 GLY A O 9
ATOM 8211 N N . TYR A 1 25 ? -1.188 7.640 5.506 1.00 0.00 25 TYR A N 9
ATOM 8212 C CA . TYR A 1 25 ? -2.504 7.463 6.095 1.00 0.00 25 TYR A CA 9
ATOM 8213 C C . TYR A 1 25 ? -2.401 6.859 7.497 1.00 0.00 25 TYR A C 9
ATOM 8214 O O . TYR A 1 25 ? -3.146 7.241 8.399 1.00 0.00 25 TYR A O 9
ATOM 8231 N N . ALA A 1 26 ? -1.472 5.925 7.638 1.00 0.00 26 ALA A N 9
ATOM 8232 C CA . ALA A 1 26 ? -1.262 5.263 8.914 1.00 0.00 26 ALA A CA 9
ATOM 8233 C C . ALA A 1 26 ? -0.187 6.015 9.702 1.00 0.00 26 ALA A C 9
ATOM 8234 O O . ALA A 1 26 ? 0.418 5.461 10.619 1.00 0.00 26 ALA A O 9
ATOM 8241 N N . GLY A 1 27 ? 0.020 7.265 9.315 1.00 0.00 27 GLY A N 9
ATOM 8242 C CA . GLY A 1 27 ? 1.011 8.099 9.974 1.00 0.00 27 GLY A CA 9
ATOM 8243 C C . GLY A 1 27 ? 2.296 7.312 10.244 1.00 0.00 27 GLY A C 9
ATOM 8244 O O . GLY A 1 27 ? 2.707 7.166 11.394 1.00 0.00 27 GLY A O 9
ATOM 8248 N N . ARG A 1 28 ? 2.893 6.826 9.165 1.00 0.00 28 ARG A N 9
ATOM 8249 C CA . ARG A 1 28 ? 4.122 6.059 9.272 1.00 0.00 28 ARG A CA 9
ATOM 8250 C C . ARG A 1 28 ? 5.238 6.729 8.467 1.00 0.00 28 ARG A C 9
ATOM 8251 O O . ARG A 1 28 ? 4.988 7.674 7.721 1.00 0.00 28 ARG A O 9
ATOM 8269 N N . ASN A 1 29 ? 6.444 6.212 8.646 1.00 0.00 29 ASN A N 9
ATOM 8270 C CA . ASN A 1 29 ? 7.599 6.749 7.946 1.00 0.00 29 ASN A CA 9
ATOM 8271 C C . ASN A 1 29 ? 7.587 6.256 6.498 1.00 0.00 29 ASN A C 9
ATOM 8272 O O . ASN A 1 29 ? 7.373 5.072 6.243 1.00 0.00 29 ASN A O 9
ATOM 8282 N N . LYS A 1 30 ? 7.818 7.189 5.587 1.00 0.00 30 LYS A N 9
ATOM 8283 C CA . LYS A 1 30 ? 7.836 6.865 4.170 1.00 0.00 30 LYS A CA 9
ATOM 8284 C C . LYS A 1 30 ? 9.121 7.410 3.543 1.00 0.00 30 LYS A C 9
ATOM 8285 O O . LYS A 1 30 ? 10.129 7.575 4.228 1.00 0.00 30 LYS A O 9
ATOM 8300 N N . HIS A 1 31 ? 9.043 7.674 2.247 1.00 0.00 31 HIS A N 9
ATOM 8301 C CA . HIS A 1 31 ? 10.186 8.197 1.519 1.00 0.00 31 HIS A CA 9
ATOM 8302 C C . HIS A 1 31 ? 11.328 7.180 1.557 1.00 0.00 31 HIS A C 9
ATOM 8303 O O . HIS A 1 31 ? 11.903 6.925 2.614 1.00 0.00 31 HIS A O 9
ATOM 8316 N N . GLY A 1 32 ? 11.621 6.625 0.390 1.00 0.00 32 GLY A N 9
ATOM 8317 C CA . GLY A 1 32 ? 12.684 5.640 0.276 1.00 0.00 32 GLY A CA 9
ATOM 8318 C C . GLY A 1 32 ? 12.442 4.707 -0.912 1.00 0.00 32 GLY A C 9
ATOM 8319 O O . GLY A 1 32 ? 11.639 5.013 -1.792 1.00 0.00 32 GLY A O 9
ATOM 8323 N N . ARG A 1 33 ? 13.152 3.589 -0.899 1.00 0.00 33 ARG A N 9
ATOM 8324 C CA . ARG A 1 33 ? 13.024 2.609 -1.964 1.00 0.00 33 ARG A CA 9
ATOM 8325 C C . ARG A 1 33 ? 11.642 1.956 -1.922 1.00 0.00 33 ARG A C 9
ATOM 8326 O O . ARG A 1 33 ? 10.970 1.981 -0.892 1.00 0.00 33 ARG A O 9
ATOM 8344 N N . LYS A 1 34 ? 11.255 1.387 -3.055 1.00 0.00 34 LYS A N 9
ATOM 8345 C CA . LYS A 1 34 ? 9.965 0.729 -3.161 1.00 0.00 34 LYS A CA 9
ATOM 8346 C C . LYS A 1 34 ? 9.958 -0.516 -2.272 1.00 0.00 34 LYS A C 9
ATOM 8347 O O . LYS A 1 34 ? 8.995 -0.758 -1.544 1.00 0.00 34 LYS A O 9
ATOM 8362 N N . HIS A 1 35 ? 11.042 -1.272 -2.359 1.00 0.00 35 HIS A N 9
ATOM 8363 C CA . HIS A 1 35 ? 11.173 -2.486 -1.571 1.00 0.00 35 HIS A CA 9
ATOM 8364 C C . HIS A 1 35 ? 11.037 -2.150 -0.084 1.00 0.00 35 HIS A C 9
ATOM 8365 O O . HIS A 1 35 ? 10.346 -2.850 0.654 1.00 0.00 35 HIS A O 9
ATOM 8378 N N . GLU A 1 36 ? 11.710 -1.079 0.311 1.00 0.00 36 GLU A N 9
ATOM 8379 C CA . GLU A 1 36 ? 11.674 -0.642 1.697 1.00 0.00 36 GLU A CA 9
ATOM 8380 C C . GLU A 1 36 ? 10.274 -0.141 2.059 1.00 0.00 36 GLU A C 9
ATOM 8381 O O . GLU A 1 36 ? 9.769 -0.427 3.142 1.00 0.00 36 GLU A O 9
ATOM 8391 N N . LEU A 1 37 ? 9.688 0.600 1.130 1.00 0.00 37 LEU A N 9
ATOM 8392 C CA . LEU A 1 37 ? 8.357 1.144 1.338 1.00 0.00 37 LEU A CA 9
ATOM 8393 C C . LEU A 1 37 ? 7.339 0.002 1.349 1.00 0.00 37 LEU A C 9
ATOM 8394 O O . LEU A 1 37 ? 6.412 -0.001 2.156 1.00 0.00 37 LEU A O 9
ATOM 8409 N N . LEU A 1 38 ? 7.548 -0.943 0.443 1.00 0.00 38 LEU A N 9
ATOM 8410 C CA . LEU A 1 38 ? 6.660 -2.088 0.339 1.00 0.00 38 LEU A CA 9
ATOM 8411 C C . LEU A 1 38 ? 6.634 -2.831 1.675 1.00 0.00 38 LEU A C 9
ATOM 8412 O O . LEU A 1 38 ? 5.581 -3.299 2.109 1.00 0.00 38 LEU A O 9
ATOM 8427 N N . THR A 1 39 ? 7.803 -2.917 2.291 1.00 0.00 39 THR A N 9
ATOM 8428 C CA . THR A 1 39 ? 7.928 -3.595 3.570 1.00 0.00 39 THR A CA 9
ATOM 8429 C C . THR A 1 39 ? 7.075 -2.895 4.630 1.00 0.00 39 THR A C 9
ATOM 8430 O O . THR A 1 39 ? 6.501 -3.548 5.501 1.00 0.00 39 THR A O 9
ATOM 8441 N N . LYS A 1 40 ? 7.020 -1.575 4.523 1.00 0.00 40 LYS A N 9
ATOM 8442 C CA . LYS A 1 40 ? 6.248 -0.779 5.461 1.00 0.00 40 LYS A CA 9
ATOM 8443 C C . LYS A 1 40 ? 4.758 -1.060 5.255 1.00 0.00 40 LYS A C 9
ATOM 8444 O O . LYS A 1 40 ? 4.012 -1.214 6.222 1.00 0.00 40 LYS A O 9
ATOM 8459 N N . ALA A 1 41 ? 4.369 -1.117 3.990 1.00 0.00 41 ALA A N 9
ATOM 8460 C CA . ALA A 1 41 ? 2.981 -1.376 3.646 1.00 0.00 41 ALA A CA 9
ATOM 8461 C C . ALA A 1 41 ? 2.620 -2.808 4.045 1.00 0.00 41 ALA A C 9
ATOM 8462 O O . ALA A 1 41 ? 1.532 -3.057 4.562 1.00 0.00 41 ALA A O 9
ATOM 8469 N N . LEU A 1 42 ? 3.552 -3.713 3.788 1.00 0.00 42 LEU A N 9
ATOM 8470 C CA . LEU A 1 42 ? 3.346 -5.114 4.113 1.00 0.00 42 LEU A CA 9
ATOM 8471 C C . LEU A 1 42 ? 3.230 -5.269 5.630 1.00 0.00 42 LEU A C 9
ATOM 8472 O O . LEU A 1 42 ? 2.332 -5.951 6.122 1.00 0.00 42 LEU A O 9
ATOM 8487 N N . HIS A 1 43 ? 4.152 -4.625 6.331 1.00 0.00 43 HIS A N 9
ATOM 8488 C CA . HIS A 1 43 ? 4.165 -4.682 7.783 1.00 0.00 43 HIS A CA 9
ATOM 8489 C C . HIS A 1 43 ? 2.930 -3.968 8.335 1.00 0.00 43 HIS A C 9
ATOM 8490 O O . HIS A 1 43 ? 2.447 -4.300 9.417 1.00 0.00 43 HIS A O 9
ATOM 8503 N N . LEU A 1 44 ? 2.454 -2.998 7.568 1.00 0.00 44 LEU A N 9
ATOM 8504 C CA . LEU A 1 44 ? 1.285 -2.233 7.968 1.00 0.00 44 LEU A CA 9
ATOM 8505 C C . LEU A 1 44 ? 0.115 -3.188 8.210 1.00 0.00 44 LEU A C 9
ATOM 8506 O O . LEU A 1 44 ? -0.631 -3.031 9.176 1.00 0.00 44 LEU A O 9
ATOM 8521 N N . LEU A 1 45 ? -0.012 -4.157 7.314 1.00 0.00 45 LEU A N 9
ATOM 8522 C CA . LEU A 1 45 ? -1.079 -5.137 7.418 1.00 0.00 45 LEU A CA 9
ATOM 8523 C C . LEU A 1 45 ? -0.891 -5.955 8.699 1.00 0.00 45 LEU A C 9
ATOM 8524 O O . LEU A 1 45 ? -1.865 -6.305 9.364 1.00 0.00 45 LEU A O 9
ATOM 8539 N N . LYS A 1 46 ? 0.366 -6.235 9.006 1.00 0.00 46 LYS A N 9
ATOM 8540 C CA . LYS A 1 46 ? 0.693 -7.004 10.195 1.00 0.00 46 LYS A CA 9
ATOM 8541 C C . LYS A 1 46 ? 0.564 -6.108 11.428 1.00 0.00 46 LYS A C 9
ATOM 8542 O O . LYS A 1 46 ? 0.235 -6.584 12.513 1.00 0.00 46 LYS A O 9
ATOM 8557 N N . ALA A 1 47 ? 0.830 -4.826 11.220 1.00 0.00 47 ALA A N 9
ATOM 8558 C CA . ALA A 1 47 ? 0.747 -3.860 12.301 1.00 0.00 47 ALA A CA 9
ATOM 8559 C C . ALA A 1 47 ? -0.697 -3.370 12.433 1.00 0.00 47 ALA A C 9
ATOM 8560 O O . ALA A 1 47 ? -0.971 -2.431 13.178 1.00 0.00 47 ALA A O 9
ATOM 8567 N N . GLY A 1 48 ? -1.580 -4.029 11.699 1.00 0.00 48 GLY A N 9
ATOM 8568 C CA . GLY A 1 48 ? -2.989 -3.673 11.724 1.00 0.00 48 GLY A CA 9
ATOM 8569 C C . GLY A 1 48 ? -3.225 -2.323 11.045 1.00 0.00 48 GLY A C 9
ATOM 8570 O O . GLY A 1 48 ? -2.777 -1.289 11.538 1.00 0.00 48 GLY A O 9
ATOM 8574 N N . CYS A 1 49 ? -3.929 -2.376 9.923 1.00 0.00 49 CYS A N 9
ATOM 8575 C CA . CYS A 1 49 ? -4.230 -1.170 9.171 1.00 0.00 49 CYS A CA 9
ATOM 8576 C C . CYS A 1 49 ? -5.747 -1.078 8.998 1.00 0.00 49 CYS A C 9
ATOM 8577 O O . CYS A 1 49 ? -6.384 -2.031 8.553 1.00 0.00 49 CYS A O 9
ATOM 8584 N N . SER A 1 50 ? -6.283 0.078 9.360 1.00 0.00 50 SER A N 9
ATOM 8585 C CA . SER A 1 50 ? -7.713 0.308 9.251 1.00 0.00 50 SER A CA 9
ATOM 8586 C C . SER A 1 50 ? -8.187 -0.010 7.831 1.00 0.00 50 SER A C 9
ATOM 8587 O O . SER A 1 50 ? -7.373 -0.187 6.927 1.00 0.00 50 SER A O 9
ATOM 8594 N N . PRO A 1 51 ? -9.537 -0.073 7.676 1.00 0.00 51 PRO A N 9
ATOM 8595 C CA . PRO A 1 51 ? -10.129 -0.366 6.382 1.00 0.00 51 PRO A CA 9
ATOM 8596 C C . PRO A 1 51 ? -10.045 0.847 5.454 1.00 0.00 51 PRO A C 9
ATOM 8597 O O . PRO A 1 51 ? -10.213 0.719 4.242 1.00 0.00 51 PRO A O 9
ATOM 8605 N N . ALA A 1 52 ? -9.784 1.998 6.058 1.00 0.00 52 ALA A N 9
ATOM 8606 C CA . ALA A 1 52 ? -9.676 3.232 5.300 1.00 0.00 52 ALA A CA 9
ATOM 8607 C C . ALA A 1 52 ? -8.456 3.156 4.380 1.00 0.00 52 ALA A C 9
ATOM 8608 O O . ALA A 1 52 ? -8.513 3.589 3.230 1.00 0.00 52 ALA A O 9
ATOM 8615 N N . VAL A 1 53 ? -7.380 2.602 4.921 1.00 0.00 53 VAL A N 9
ATOM 8616 C CA . VAL A 1 53 ? -6.149 2.463 4.163 1.00 0.00 53 VAL A CA 9
ATOM 8617 C C . VAL A 1 53 ? -6.303 1.325 3.152 1.00 0.00 53 VAL A C 9
ATOM 8618 O O . VAL A 1 53 ? -5.790 1.407 2.037 1.00 0.00 53 VAL A O 9
ATOM 8631 N N . GLN A 1 54 ? -7.011 0.290 3.578 1.00 0.00 54 GLN A N 9
ATOM 8632 C CA . GLN A 1 54 ? -7.238 -0.863 2.723 1.00 0.00 54 GLN A CA 9
ATOM 8633 C C . GLN A 1 54 ? -7.991 -0.447 1.459 1.00 0.00 54 GLN A C 9
ATOM 8634 O O . GLN A 1 54 ? -7.766 -1.004 0.385 1.00 0.00 54 GLN A O 9
ATOM 8646 N N . MET A 1 55 ? -8.871 0.530 1.627 1.00 0.00 55 MET A N 9
ATOM 8647 C CA . MET A 1 55 ? -9.658 1.028 0.511 1.00 0.00 55 MET A CA 9
ATOM 8648 C C . MET A 1 55 ? -8.790 1.834 -0.457 1.00 0.00 55 MET A C 9
ATOM 8649 O O . MET A 1 55 ? -8.973 1.758 -1.671 1.00 0.00 55 MET A O 9
ATOM 8661 N N . LYS A 1 56 ? -7.863 2.587 0.116 1.00 0.00 56 LYS A N 9
ATOM 8662 C CA . LYS A 1 56 ? -6.965 3.406 -0.680 1.00 0.00 56 LYS A CA 9
ATOM 8663 C C . LYS A 1 56 ? -6.131 2.503 -1.590 1.00 0.00 56 LYS A C 9
ATOM 8664 O O . LYS A 1 56 ? -5.715 2.917 -2.671 1.00 0.00 56 LYS A O 9
ATOM 8679 N N . ILE A 1 57 ? -5.910 1.284 -1.119 1.00 0.00 57 ILE A N 9
ATOM 8680 C CA . ILE A 1 57 ? -5.132 0.318 -1.877 1.00 0.00 57 ILE A CA 9
ATOM 8681 C C . ILE A 1 57 ? -5.864 -0.010 -3.180 1.00 0.00 57 ILE A C 9
ATOM 8682 O O . ILE A 1 57 ? -5.238 -0.149 -4.229 1.00 0.00 57 ILE A O 9
ATOM 8697 N N . LYS A 1 58 ? -7.179 -0.124 -3.070 1.00 0.00 58 LYS A N 9
ATOM 8698 C CA . LYS A 1 58 ? -8.004 -0.434 -4.226 1.00 0.00 58 LYS A CA 9
ATOM 8699 C C . LYS A 1 58 ? -8.027 0.772 -5.168 1.00 0.00 58 LYS A C 9
ATOM 8700 O O . LYS A 1 58 ? -7.925 0.617 -6.383 1.00 0.00 58 LYS A O 9
ATOM 8715 N N . GLU A 1 59 ? -8.162 1.947 -4.569 1.00 0.00 59 GLU A N 9
ATOM 8716 C CA . GLU A 1 59 ? -8.200 3.178 -5.339 1.00 0.00 59 GLU A CA 9
ATOM 8717 C C . GLU A 1 59 ? -6.866 3.399 -6.054 1.00 0.00 59 GLU A C 9
ATOM 8718 O O . GLU A 1 59 ? -6.838 3.665 -7.255 1.00 0.00 59 GLU A O 9
ATOM 8728 N N . LEU A 1 60 ? -5.793 3.280 -5.286 1.00 0.00 60 LEU A N 9
ATOM 8729 C CA . LEU A 1 60 ? -4.459 3.464 -5.832 1.00 0.00 60 LEU A CA 9
ATOM 8730 C C . LEU A 1 60 ? -4.249 2.489 -6.992 1.00 0.00 60 LEU A C 9
ATOM 8731 O O . LEU A 1 60 ? -3.821 2.891 -8.074 1.00 0.00 60 LEU A O 9
ATOM 8746 N N . TYR A 1 61 ? -4.559 1.229 -6.728 1.00 0.00 61 TYR A N 9
ATOM 8747 C CA . TYR A 1 61 ? -4.409 0.194 -7.737 1.00 0.00 61 TYR A CA 9
ATOM 8748 C C . TYR A 1 61 ? -5.386 0.412 -8.895 1.00 0.00 61 TYR A C 9
ATOM 8749 O O . TYR A 1 61 ? -5.015 0.273 -10.059 1.00 0.00 61 TYR A O 9
ATOM 8766 N N . ARG A 1 62 ? -6.615 0.750 -8.534 1.00 0.00 62 ARG A N 9
ATOM 8767 C CA . ARG A 1 62 ? -7.648 0.988 -9.527 1.00 0.00 62 ARG A CA 9
ATOM 8768 C C . ARG A 1 62 ? -7.278 2.187 -10.401 1.00 0.00 62 ARG A C 9
ATOM 8769 O O . ARG A 1 62 ? -7.279 2.091 -11.627 1.00 0.00 62 ARG A O 9
ATOM 8787 N N . ARG A 1 63 ? -6.969 3.291 -9.736 1.00 0.00 63 ARG A N 9
ATOM 8788 C CA . ARG A 1 63 ? -6.597 4.508 -10.436 1.00 0.00 63 ARG A CA 9
ATOM 8789 C C . ARG A 1 63 ? -5.614 4.191 -11.566 1.00 0.00 63 ARG A C 9
ATOM 8790 O O . ARG A 1 63 ? -5.824 4.597 -12.708 1.00 0.00 63 ARG A O 9
ATOM 8808 N N . ARG A 1 64 ? -4.563 3.470 -11.207 1.00 0.00 64 ARG A N 9
ATOM 8809 C CA . ARG A 1 64 ? -3.547 3.095 -12.175 1.00 0.00 64 ARG A CA 9
ATOM 8810 C C . ARG A 1 64 ? -4.190 2.401 -13.377 1.00 0.00 64 ARG A C 9
ATOM 8811 O O . ARG A 1 64 ? -3.682 2.487 -14.494 1.00 0.00 64 ARG A O 9
ATOM 8829 N N . PHE A 1 65 ? -5.299 1.728 -13.107 1.00 0.00 65 PHE A N 9
ATOM 8830 C CA . PHE A 1 65 ? -6.017 1.019 -14.153 1.00 0.00 65 PHE A CA 9
ATOM 8831 C C . PHE A 1 65 ? -5.047 0.377 -15.147 1.00 0.00 65 PHE A C 9
ATOM 8832 O O . PHE A 1 65 ? -4.388 -0.611 -14.826 1.00 0.00 65 PHE A O 9
ATOM 8848 N N . MET A 1 1 ? -10.807 -10.849 -4.147 1.00 0.00 1 MET A N 10
ATOM 8849 C CA . MET A 1 1 ? -11.472 -10.730 -2.860 1.00 0.00 1 MET A CA 10
ATOM 8850 C C . MET A 1 1 ? -10.487 -10.295 -1.772 1.00 0.00 1 MET A C 10
ATOM 8851 O O . MET A 1 1 ? -9.796 -11.126 -1.187 1.00 0.00 1 MET A O 10
ATOM 8863 N N . ALA A 1 2 ? -10.456 -8.991 -1.535 1.00 0.00 2 ALA A N 10
ATOM 8864 C CA . ALA A 1 2 ? -9.568 -8.435 -0.529 1.00 0.00 2 ALA A CA 10
ATOM 8865 C C . ALA A 1 2 ? -9.639 -9.292 0.737 1.00 0.00 2 ALA A C 10
ATOM 8866 O O . ALA A 1 2 ? -10.721 -9.702 1.154 1.00 0.00 2 ALA A O 10
ATOM 8873 N N . ASP A 1 3 ? -8.472 -9.537 1.314 1.00 0.00 3 ASP A N 10
ATOM 8874 C CA . ASP A 1 3 ? -8.387 -10.338 2.523 1.00 0.00 3 ASP A CA 10
ATOM 8875 C C . ASP A 1 3 ? -7.025 -10.115 3.183 1.00 0.00 3 ASP A C 10
ATOM 8876 O O . ASP A 1 3 ? -6.941 -9.948 4.399 1.00 0.00 3 ASP A O 10
ATOM 8884 N N . SER A 1 4 ? -5.993 -10.120 2.352 1.00 0.00 4 SER A N 10
ATOM 8885 C CA . SER A 1 4 ? -4.639 -9.920 2.840 1.00 0.00 4 SER A CA 10
ATOM 8886 C C . SER A 1 4 ? -3.634 -10.183 1.717 1.00 0.00 4 SER A C 10
ATOM 8887 O O . SER A 1 4 ? -2.809 -9.327 1.404 1.00 0.00 4 SER A O 10
ATOM 8894 N N . ALA A 1 5 ? -3.737 -11.372 1.142 1.00 0.00 5 ALA A N 10
ATOM 8895 C CA . ALA A 1 5 ? -2.847 -11.759 0.060 1.00 0.00 5 ALA A CA 10
ATOM 8896 C C . ALA A 1 5 ? -3.097 -10.856 -1.148 1.00 0.00 5 ALA A C 10
ATOM 8897 O O . ALA A 1 5 ? -2.168 -10.521 -1.881 1.00 0.00 5 ALA A O 10
ATOM 8904 N N . GLU A 1 6 ? -4.358 -10.487 -1.321 1.00 0.00 6 GLU A N 10
ATOM 8905 C CA . GLU A 1 6 ? -4.742 -9.629 -2.428 1.00 0.00 6 GLU A CA 10
ATOM 8906 C C . GLU A 1 6 ? -4.187 -8.217 -2.224 1.00 0.00 6 GLU A C 10
ATOM 8907 O O . GLU A 1 6 ? -3.665 -7.611 -3.158 1.00 0.00 6 GLU A O 10
ATOM 8917 N N . LEU A 1 7 ? -4.318 -7.737 -0.996 1.00 0.00 7 LEU A N 10
ATOM 8918 C CA . LEU A 1 7 ? -3.836 -6.408 -0.657 1.00 0.00 7 LEU A CA 10
ATOM 8919 C C . LEU A 1 7 ? -2.332 -6.334 -0.925 1.00 0.00 7 LEU A C 10
ATOM 8920 O O . LEU A 1 7 ? -1.844 -5.346 -1.472 1.00 0.00 7 LEU A O 10
ATOM 8935 N N . LYS A 1 8 ? -1.639 -7.390 -0.526 1.00 0.00 8 LYS A N 10
ATOM 8936 C CA . LYS A 1 8 ? -0.200 -7.455 -0.716 1.00 0.00 8 LYS A CA 10
ATOM 8937 C C . LYS A 1 8 ? 0.114 -7.446 -2.214 1.00 0.00 8 LYS A C 10
ATOM 8938 O O . LYS A 1 8 ? 0.972 -6.690 -2.668 1.00 0.00 8 LYS A O 10
ATOM 8953 N N . GLN A 1 9 ? -0.599 -8.293 -2.940 1.00 0.00 9 GLN A N 10
ATOM 8954 C CA . GLN A 1 9 ? -0.408 -8.391 -4.378 1.00 0.00 9 GLN A CA 10
ATOM 8955 C C . GLN A 1 9 ? -0.670 -7.039 -5.042 1.00 0.00 9 GLN A C 10
ATOM 8956 O O . GLN A 1 9 ? 0.069 -6.628 -5.936 1.00 0.00 9 GLN A O 10
ATOM 8968 N N . MET A 1 10 ? -1.725 -6.382 -4.580 1.00 0.00 10 MET A N 10
ATOM 8969 C CA . MET A 1 10 ? -2.093 -5.084 -5.118 1.00 0.00 10 MET A CA 10
ATOM 8970 C C . MET A 1 10 ? -1.099 -4.007 -4.682 1.00 0.00 10 MET A C 10
ATOM 8971 O O . MET A 1 10 ? -0.655 -3.200 -5.497 1.00 0.00 10 MET A O 10
ATOM 8983 N N . VAL A 1 11 ? -0.776 -4.030 -3.396 1.00 0.00 11 VAL A N 10
ATOM 8984 C CA . VAL A 1 11 ? 0.159 -3.065 -2.843 1.00 0.00 11 VAL A CA 10
ATOM 8985 C C . VAL A 1 11 ? 1.545 -3.301 -3.445 1.00 0.00 11 VAL A C 10
ATOM 8986 O O . VAL A 1 11 ? 2.285 -2.352 -3.701 1.00 0.00 11 VAL A O 10
ATOM 8999 N N . MET A 1 12 ? 1.856 -4.571 -3.655 1.00 0.00 12 MET A N 10
ATOM 9000 C CA . MET A 1 12 ? 3.140 -4.944 -4.222 1.00 0.00 12 MET A CA 10
ATOM 9001 C C . MET A 1 12 ? 3.300 -4.380 -5.635 1.00 0.00 12 MET A C 10
ATOM 9002 O O . MET A 1 12 ? 4.414 -4.287 -6.150 1.00 0.00 12 MET A O 10
ATOM 9014 N N . SER A 1 13 ? 2.170 -4.017 -6.224 1.00 0.00 13 SER A N 10
ATOM 9015 C CA . SER A 1 13 ? 2.170 -3.464 -7.568 1.00 0.00 13 SER A CA 10
ATOM 9016 C C . SER A 1 13 ? 2.197 -1.935 -7.505 1.00 0.00 13 SER A C 10
ATOM 9017 O O . SER A 1 13 ? 2.871 -1.289 -8.306 1.00 0.00 13 SER A O 10
ATOM 9024 N N . LEU A 1 14 ? 1.455 -1.402 -6.546 1.00 0.00 14 LEU A N 10
ATOM 9025 C CA . LEU A 1 14 ? 1.385 0.039 -6.368 1.00 0.00 14 LEU A CA 10
ATOM 9026 C C . LEU A 1 14 ? 2.783 0.638 -6.537 1.00 0.00 14 LEU A C 10
ATOM 9027 O O . LEU A 1 14 ? 3.784 -0.032 -6.284 1.00 0.00 14 LEU A O 10
ATOM 9042 N N . ARG A 1 15 ? 2.806 1.891 -6.965 1.00 0.00 15 ARG A N 10
ATOM 9043 C CA . ARG A 1 15 ? 4.065 2.588 -7.172 1.00 0.00 15 ARG A CA 10
ATOM 9044 C C . ARG A 1 15 ? 4.552 3.205 -5.858 1.00 0.00 15 ARG A C 10
ATOM 9045 O O . ARG A 1 15 ? 3.803 3.274 -4.885 1.00 0.00 15 ARG A O 10
ATOM 9063 N N . VAL A 1 16 ? 5.804 3.637 -5.874 1.00 0.00 16 VAL A N 10
ATOM 9064 C CA . VAL A 1 16 ? 6.400 4.246 -4.696 1.00 0.00 16 VAL A CA 10
ATOM 9065 C C . VAL A 1 16 ? 5.499 5.381 -4.204 1.00 0.00 16 VAL A C 10
ATOM 9066 O O . VAL A 1 16 ? 5.225 5.485 -3.008 1.00 0.00 16 VAL A O 10
ATOM 9079 N N . SER A 1 17 ? 5.064 6.201 -5.148 1.00 0.00 17 SER A N 10
ATOM 9080 C CA . SER A 1 17 ? 4.201 7.324 -4.824 1.00 0.00 17 SER A CA 10
ATOM 9081 C C . SER A 1 17 ? 2.912 6.821 -4.170 1.00 0.00 17 SER A C 10
ATOM 9082 O O . SER A 1 17 ? 2.385 7.457 -3.258 1.00 0.00 17 SER A O 10
ATOM 9089 N N . GLU A 1 18 ? 2.442 5.683 -4.660 1.00 0.00 18 GLU A N 10
ATOM 9090 C CA . GLU A 1 18 ? 1.226 5.087 -4.134 1.00 0.00 18 GLU A CA 10
ATOM 9091 C C . GLU A 1 18 ? 1.470 4.534 -2.728 1.00 0.00 18 GLU A C 10
ATOM 9092 O O . GLU A 1 18 ? 0.615 4.655 -1.853 1.00 0.00 18 GLU A O 10
ATOM 9102 N N . LEU A 1 19 ? 2.642 3.939 -2.556 1.00 0.00 19 LEU A N 10
ATOM 9103 C CA . LEU A 1 19 ? 3.009 3.367 -1.273 1.00 0.00 19 LEU A CA 10
ATOM 9104 C C . LEU A 1 19 ? 3.161 4.489 -0.244 1.00 0.00 19 LEU A C 10
ATOM 9105 O O . LEU A 1 19 ? 2.868 4.298 0.936 1.00 0.00 19 LEU A O 10
ATOM 9120 N N . GLN A 1 20 ? 3.619 5.634 -0.728 1.00 0.00 20 GLN A N 10
ATOM 9121 C CA . GLN A 1 20 ? 3.813 6.787 0.135 1.00 0.00 20 GLN A CA 10
ATOM 9122 C C . GLN A 1 20 ? 2.478 7.229 0.738 1.00 0.00 20 GLN A C 10
ATOM 9123 O O . GLN A 1 20 ? 2.437 7.741 1.856 1.00 0.00 20 GLN A O 10
ATOM 9135 N N . VAL A 1 21 ? 1.419 7.017 -0.030 1.00 0.00 21 VAL A N 10
ATOM 9136 C CA . VAL A 1 21 ? 0.086 7.388 0.414 1.00 0.00 21 VAL A CA 10
ATOM 9137 C C . VAL A 1 21 ? -0.369 6.422 1.510 1.00 0.00 21 VAL A C 10
ATOM 9138 O O . VAL A 1 21 ? -1.014 6.831 2.473 1.00 0.00 21 VAL A O 10
ATOM 9151 N N . LEU A 1 22 ? -0.015 5.159 1.325 1.00 0.00 22 LEU A N 10
ATOM 9152 C CA . LEU A 1 22 ? -0.379 4.132 2.286 1.00 0.00 22 LEU A CA 10
ATOM 9153 C C . LEU A 1 22 ? 0.203 4.491 3.655 1.00 0.00 22 LEU A C 10
ATOM 9154 O O . LEU A 1 22 ? -0.493 4.418 4.667 1.00 0.00 22 LEU A O 10
ATOM 9169 N N . LEU A 1 23 ? 1.471 4.872 3.643 1.00 0.00 23 LEU A N 10
ATOM 9170 C CA . LEU A 1 23 ? 2.154 5.243 4.871 1.00 0.00 23 LEU A CA 10
ATOM 9171 C C . LEU A 1 23 ? 1.687 6.633 5.309 1.00 0.00 23 LEU A C 10
ATOM 9172 O O . LEU A 1 23 ? 1.390 6.851 6.482 1.00 0.00 23 LEU A O 10
ATOM 9187 N N . GLY A 1 24 ? 1.637 7.537 4.341 1.00 0.00 24 GLY A N 10
ATOM 9188 C CA . GLY A 1 24 ? 1.210 8.900 4.612 1.00 0.00 24 GLY A CA 10
ATOM 9189 C C . GLY A 1 24 ? -0.180 8.922 5.251 1.00 0.00 24 GLY A C 10
ATOM 9190 O O . GLY A 1 24 ? -0.404 9.627 6.234 1.00 0.00 24 GLY A O 10
ATOM 9194 N N . TYR A 1 25 ? -1.078 8.144 4.666 1.00 0.00 25 TYR A N 10
ATOM 9195 C CA . TYR A 1 25 ? -2.440 8.066 5.166 1.00 0.00 25 TYR A CA 10
ATOM 9196 C C . TYR A 1 25 ? -2.483 7.393 6.539 1.00 0.00 25 TYR A C 10
ATOM 9197 O O . TYR A 1 25 ? -3.279 7.774 7.395 1.00 0.00 25 TYR A O 10
ATOM 9214 N N . ALA A 1 26 ? -1.616 6.405 6.706 1.00 0.00 26 ALA A N 10
ATOM 9215 C CA . ALA A 1 26 ? -1.545 5.676 7.960 1.00 0.00 26 ALA A CA 10
ATOM 9216 C C . ALA A 1 26 ? -0.679 6.458 8.951 1.00 0.00 26 ALA A C 10
ATOM 9217 O O . ALA A 1 26 ? -0.573 6.081 10.118 1.00 0.00 26 ALA A O 10
ATOM 9224 N N . GLY A 1 27 ? -0.083 7.529 8.450 1.00 0.00 27 GLY A N 10
ATOM 9225 C CA . GLY A 1 27 ? 0.769 8.366 9.276 1.00 0.00 27 GLY A CA 10
ATOM 9226 C C . GLY A 1 27 ? 2.228 7.910 9.198 1.00 0.00 27 GLY A C 10
ATOM 9227 O O . GLY A 1 27 ? 3.143 8.726 9.295 1.00 0.00 27 GLY A O 10
ATOM 9231 N N . ARG A 1 28 ? 2.398 6.607 9.024 1.00 0.00 28 ARG A N 10
ATOM 9232 C CA . ARG A 1 28 ? 3.729 6.033 8.931 1.00 0.00 28 ARG A CA 10
ATOM 9233 C C . ARG A 1 28 ? 4.636 6.929 8.085 1.00 0.00 28 ARG A C 10
ATOM 9234 O O . ARG A 1 28 ? 4.192 7.511 7.097 1.00 0.00 28 ARG A O 10
ATOM 9252 N N . ASN A 1 29 ? 5.890 7.011 8.504 1.00 0.00 29 ASN A N 10
ATOM 9253 C CA . ASN A 1 29 ? 6.865 7.826 7.797 1.00 0.00 29 ASN A CA 10
ATOM 9254 C C . ASN A 1 29 ? 7.269 7.120 6.502 1.00 0.00 29 ASN A C 10
ATOM 9255 O O . ASN A 1 29 ? 7.668 5.956 6.522 1.00 0.00 29 ASN A O 10
ATOM 9265 N N . LYS A 1 30 ? 7.152 7.854 5.404 1.00 0.00 30 LYS A N 10
ATOM 9266 C CA . LYS A 1 30 ? 7.500 7.312 4.102 1.00 0.00 30 LYS A CA 10
ATOM 9267 C C . LYS A 1 30 ? 8.853 7.878 3.665 1.00 0.00 30 LYS A C 10
ATOM 9268 O O . LYS A 1 30 ? 8.930 8.999 3.166 1.00 0.00 30 LYS A O 10
ATOM 9283 N N . HIS A 1 31 ? 9.887 7.074 3.867 1.00 0.00 31 HIS A N 10
ATOM 9284 C CA . HIS A 1 31 ? 11.234 7.481 3.500 1.00 0.00 31 HIS A CA 10
ATOM 9285 C C . HIS A 1 31 ? 12.116 6.242 3.333 1.00 0.00 31 HIS A C 10
ATOM 9286 O O . HIS A 1 31 ? 12.089 5.338 4.166 1.00 0.00 31 HIS A O 10
ATOM 9299 N N . GLY A 1 32 ? 12.877 6.239 2.248 1.00 0.00 32 GLY A N 10
ATOM 9300 C CA . GLY A 1 32 ? 13.766 5.126 1.961 1.00 0.00 32 GLY A CA 10
ATOM 9301 C C . GLY A 1 32 ? 13.506 4.565 0.561 1.00 0.00 32 GLY A C 10
ATOM 9302 O O . GLY A 1 32 ? 12.886 5.225 -0.271 1.00 0.00 32 GLY A O 10
ATOM 9306 N N . ARG A 1 33 ? 13.993 3.351 0.346 1.00 0.00 33 ARG A N 10
ATOM 9307 C CA . ARG A 1 33 ? 13.821 2.693 -0.939 1.00 0.00 33 ARG A CA 10
ATOM 9308 C C . ARG A 1 33 ? 12.438 2.045 -1.022 1.00 0.00 33 ARG A C 10
ATOM 9309 O O . ARG A 1 33 ? 11.708 2.003 -0.033 1.00 0.00 33 ARG A O 10
ATOM 9327 N N . LYS A 1 34 ? 12.120 1.556 -2.211 1.00 0.00 34 LYS A N 10
ATOM 9328 C CA . LYS A 1 34 ? 10.837 0.912 -2.437 1.00 0.00 34 LYS A CA 10
ATOM 9329 C C . LYS A 1 34 ? 10.745 -0.347 -1.571 1.00 0.00 34 LYS A C 10
ATOM 9330 O O . LYS A 1 34 ? 9.693 -0.640 -1.006 1.00 0.00 34 LYS A O 10
ATOM 9345 N N . HIS A 1 35 ? 11.860 -1.057 -1.495 1.00 0.00 35 HIS A N 10
ATOM 9346 C CA . HIS A 1 35 ? 11.919 -2.278 -0.709 1.00 0.00 35 HIS A CA 10
ATOM 9347 C C . HIS A 1 35 ? 11.562 -1.967 0.747 1.00 0.00 35 HIS A C 10
ATOM 9348 O O . HIS A 1 35 ? 10.891 -2.758 1.407 1.00 0.00 35 HIS A O 10
ATOM 9361 N N . GLU A 1 36 ? 12.029 -0.814 1.204 1.00 0.00 36 GLU A N 10
ATOM 9362 C CA . GLU A 1 36 ? 11.769 -0.390 2.568 1.00 0.00 36 GLU A CA 10
ATOM 9363 C C . GLU A 1 36 ? 10.288 -0.052 2.745 1.00 0.00 36 GLU A C 10
ATOM 9364 O O . GLU A 1 36 ? 9.664 -0.469 3.720 1.00 0.00 36 GLU A O 10
ATOM 9374 N N . LEU A 1 37 ? 9.768 0.703 1.789 1.00 0.00 37 LEU A N 10
ATOM 9375 C CA . LEU A 1 37 ? 8.372 1.103 1.826 1.00 0.00 37 LEU A CA 10
ATOM 9376 C C . LEU A 1 37 ? 7.487 -0.132 1.641 1.00 0.00 37 LEU A C 10
ATOM 9377 O O . LEU A 1 37 ? 6.451 -0.261 2.292 1.00 0.00 37 LEU A O 10
ATOM 9392 N N . LEU A 1 38 ? 7.927 -1.007 0.749 1.00 0.00 38 LEU A N 10
ATOM 9393 C CA . LEU A 1 38 ? 7.189 -2.227 0.470 1.00 0.00 38 LEU A CA 10
ATOM 9394 C C . LEU A 1 38 ? 7.047 -3.039 1.758 1.00 0.00 38 LEU A C 10
ATOM 9395 O O . LEU A 1 38 ? 5.945 -3.449 2.121 1.00 0.00 38 LEU A O 10
ATOM 9410 N N . THR A 1 39 ? 8.178 -3.248 2.416 1.00 0.00 39 THR A N 10
ATOM 9411 C CA . THR A 1 39 ? 8.195 -4.005 3.656 1.00 0.00 39 THR A CA 10
ATOM 9412 C C . THR A 1 39 ? 7.326 -3.316 4.712 1.00 0.00 39 THR A C 10
ATOM 9413 O O . THR A 1 39 ? 6.634 -3.982 5.481 1.00 0.00 39 THR A O 10
ATOM 9424 N N . LYS A 1 40 ? 7.388 -1.993 4.713 1.00 0.00 40 LYS A N 10
ATOM 9425 C CA . LYS A 1 40 ? 6.616 -1.208 5.660 1.00 0.00 40 LYS A CA 10
ATOM 9426 C C . LYS A 1 40 ? 5.126 -1.360 5.347 1.00 0.00 40 LYS A C 10
ATOM 9427 O O . LYS A 1 40 ? 4.306 -1.482 6.256 1.00 0.00 40 LYS A O 10
ATOM 9442 N N . ALA A 1 41 ? 4.821 -1.349 4.058 1.00 0.00 41 ALA A N 10
ATOM 9443 C CA . ALA A 1 41 ? 3.445 -1.484 3.614 1.00 0.00 41 ALA A CA 10
ATOM 9444 C C . ALA A 1 41 ? 2.912 -2.857 4.029 1.00 0.00 41 ALA A C 10
ATOM 9445 O O . ALA A 1 41 ? 1.787 -2.969 4.516 1.00 0.00 41 ALA A O 10
ATOM 9452 N N . LEU A 1 42 ? 3.744 -3.867 3.822 1.00 0.00 42 LEU A N 10
ATOM 9453 C CA . LEU A 1 42 ? 3.371 -5.228 4.169 1.00 0.00 42 LEU A CA 10
ATOM 9454 C C . LEU A 1 42 ? 3.228 -5.341 5.688 1.00 0.00 42 LEU A C 10
ATOM 9455 O O . LEU A 1 42 ? 2.246 -5.892 6.184 1.00 0.00 42 LEU A O 10
ATOM 9470 N N . HIS A 1 43 ? 4.223 -4.811 6.385 1.00 0.00 43 HIS A N 10
ATOM 9471 C CA . HIS A 1 43 ? 4.221 -4.846 7.837 1.00 0.00 43 HIS A CA 10
ATOM 9472 C C . HIS A 1 43 ? 2.980 -4.125 8.367 1.00 0.00 43 HIS A C 10
ATOM 9473 O O . HIS A 1 43 ? 2.478 -4.454 9.440 1.00 0.00 43 HIS A O 10
ATOM 9486 N N . LEU A 1 44 ? 2.521 -3.157 7.588 1.00 0.00 44 LEU A N 10
ATOM 9487 C CA . LEU A 1 44 ? 1.347 -2.387 7.965 1.00 0.00 44 LEU A CA 10
ATOM 9488 C C . LEU A 1 44 ? 0.132 -3.314 8.024 1.00 0.00 44 LEU A C 10
ATOM 9489 O O . LEU A 1 44 ? -0.694 -3.205 8.929 1.00 0.00 44 LEU A O 10
ATOM 9504 N N . LEU A 1 45 ? 0.060 -4.206 7.047 1.00 0.00 45 LEU A N 10
ATOM 9505 C CA . LEU A 1 45 ? -1.041 -5.152 6.976 1.00 0.00 45 LEU A CA 10
ATOM 9506 C C . LEU A 1 45 ? -0.963 -6.109 8.167 1.00 0.00 45 LEU A C 10
ATOM 9507 O O . LEU A 1 45 ? -1.988 -6.581 8.657 1.00 0.00 45 LEU A O 10
ATOM 9522 N N . LYS A 1 46 ? 0.263 -6.366 8.599 1.00 0.00 46 LYS A N 10
ATOM 9523 C CA . LYS A 1 46 ? 0.488 -7.259 9.723 1.00 0.00 46 LYS A CA 10
ATOM 9524 C C . LYS A 1 46 ? 0.351 -6.472 11.028 1.00 0.00 46 LYS A C 10
ATOM 9525 O O . LYS A 1 46 ? 0.047 -7.045 12.074 1.00 0.00 46 LYS A O 10
ATOM 9540 N N . ALA A 1 47 ? 0.581 -5.172 10.925 1.00 0.00 47 ALA A N 10
ATOM 9541 C CA . ALA A 1 47 ? 0.488 -4.301 12.085 1.00 0.00 47 ALA A CA 10
ATOM 9542 C C . ALA A 1 47 ? -0.957 -3.824 12.243 1.00 0.00 47 ALA A C 10
ATOM 9543 O O . ALA A 1 47 ? -1.235 -2.922 13.032 1.00 0.00 47 ALA A O 10
ATOM 9550 N N . GLY A 1 48 ? -1.841 -4.450 11.479 1.00 0.00 48 GLY A N 10
ATOM 9551 C CA . GLY A 1 48 ? -3.251 -4.101 11.524 1.00 0.00 48 GLY A CA 10
ATOM 9552 C C . GLY A 1 48 ? -3.516 -2.794 10.775 1.00 0.00 48 GLY A C 10
ATOM 9553 O O . GLY A 1 48 ? -3.400 -1.711 11.347 1.00 0.00 48 GLY A O 10
ATOM 9557 N N . CYS A 1 49 ? -3.867 -2.937 9.506 1.00 0.00 49 CYS A N 10
ATOM 9558 C CA . CYS A 1 49 ? -4.150 -1.781 8.671 1.00 0.00 49 CYS A CA 10
ATOM 9559 C C . CYS A 1 49 ? -5.666 -1.584 8.623 1.00 0.00 49 CYS A C 10
ATOM 9560 O O . CYS A 1 49 ? -6.407 -2.511 8.302 1.00 0.00 49 CYS A O 10
ATOM 9567 N N . SER A 1 50 ? -6.083 -0.368 8.948 1.00 0.00 50 SER A N 10
ATOM 9568 C CA . SER A 1 50 ? -7.498 -0.036 8.945 1.00 0.00 50 SER A CA 10
ATOM 9569 C C . SER A 1 50 ? -8.107 -0.357 7.579 1.00 0.00 50 SER A C 10
ATOM 9570 O O . SER A 1 50 ? -7.386 -0.550 6.602 1.00 0.00 50 SER A O 10
ATOM 9577 N N . PRO A 1 51 ? -9.467 -0.405 7.554 1.00 0.00 51 PRO A N 10
ATOM 9578 C CA . PRO A 1 51 ? -10.182 -0.699 6.323 1.00 0.00 51 PRO A CA 10
ATOM 9579 C C . PRO A 1 51 ? -10.172 0.507 5.382 1.00 0.00 51 PRO A C 10
ATOM 9580 O O . PRO A 1 51 ? -10.446 0.371 4.190 1.00 0.00 51 PRO A O 10
ATOM 9588 N N . ALA A 1 52 ? -9.855 1.660 5.952 1.00 0.00 52 ALA A N 10
ATOM 9589 C CA . ALA A 1 52 ? -9.806 2.889 5.179 1.00 0.00 52 ALA A CA 10
ATOM 9590 C C . ALA A 1 52 ? -8.604 2.844 4.234 1.00 0.00 52 ALA A C 10
ATOM 9591 O O . ALA A 1 52 ? -8.685 3.308 3.097 1.00 0.00 52 ALA A O 10
ATOM 9598 N N . VAL A 1 53 ? -7.515 2.283 4.739 1.00 0.00 53 VAL A N 10
ATOM 9599 C CA . VAL A 1 53 ? -6.297 2.172 3.954 1.00 0.00 53 VAL A CA 10
ATOM 9600 C C . VAL A 1 53 ? -6.453 1.040 2.938 1.00 0.00 53 VAL A C 10
ATOM 9601 O O . VAL A 1 53 ? -5.937 1.125 1.824 1.00 0.00 53 VAL A O 10
ATOM 9614 N N . GLN A 1 54 ? -7.166 0.005 3.356 1.00 0.00 54 GLN A N 10
ATOM 9615 C CA . GLN A 1 54 ? -7.396 -1.143 2.495 1.00 0.00 54 GLN A CA 10
ATOM 9616 C C . GLN A 1 54 ? -8.124 -0.713 1.221 1.00 0.00 54 GLN A C 10
ATOM 9617 O O . GLN A 1 54 ? -7.845 -1.227 0.139 1.00 0.00 54 GLN A O 10
ATOM 9629 N N . MET A 1 55 ? -9.046 0.224 1.391 1.00 0.00 55 MET A N 10
ATOM 9630 C CA . MET A 1 55 ? -9.817 0.728 0.268 1.00 0.00 55 MET A CA 10
ATOM 9631 C C . MET A 1 55 ? -8.954 1.608 -0.639 1.00 0.00 55 MET A C 10
ATOM 9632 O O . MET A 1 55 ? -9.125 1.606 -1.857 1.00 0.00 55 MET A O 10
ATOM 9644 N N . LYS A 1 56 ? -8.044 2.337 -0.010 1.00 0.00 56 LYS A N 10
ATOM 9645 C CA . LYS A 1 56 ? -7.153 3.219 -0.747 1.00 0.00 56 LYS A CA 10
ATOM 9646 C C . LYS A 1 56 ? -6.296 2.389 -1.704 1.00 0.00 56 LYS A C 10
ATOM 9647 O O . LYS A 1 56 ? -5.882 2.877 -2.753 1.00 0.00 56 LYS A O 10
ATOM 9662 N N . ILE A 1 57 ? -6.058 1.148 -1.307 1.00 0.00 57 ILE A N 10
ATOM 9663 C CA . ILE A 1 57 ? -5.257 0.244 -2.117 1.00 0.00 57 ILE A CA 10
ATOM 9664 C C . ILE A 1 57 ? -6.021 -0.095 -3.400 1.00 0.00 57 ILE A C 10
ATOM 9665 O O . ILE A 1 57 ? -5.426 -0.189 -4.473 1.00 0.00 57 ILE A O 10
ATOM 9680 N N . LYS A 1 58 ? -7.324 -0.269 -3.246 1.00 0.00 58 LYS A N 10
ATOM 9681 C CA . LYS A 1 58 ? -8.174 -0.596 -4.379 1.00 0.00 58 LYS A CA 10
ATOM 9682 C C . LYS A 1 58 ? -8.283 0.623 -5.297 1.00 0.00 58 LYS A C 10
ATOM 9683 O O . LYS A 1 58 ? -8.322 0.482 -6.519 1.00 0.00 58 LYS A O 10
ATOM 9698 N N . GLU A 1 59 ? -8.328 1.791 -4.674 1.00 0.00 59 GLU A N 10
ATOM 9699 C CA . GLU A 1 59 ? -8.431 3.033 -5.422 1.00 0.00 59 GLU A CA 10
ATOM 9700 C C . GLU A 1 59 ? -7.113 3.334 -6.137 1.00 0.00 59 GLU A C 10
ATOM 9701 O O . GLU A 1 59 ? -7.103 3.623 -7.333 1.00 0.00 59 GLU A O 10
ATOM 9711 N N . LEU A 1 60 ? -6.032 3.255 -5.375 1.00 0.00 60 LEU A N 10
ATOM 9712 C CA . LEU A 1 60 ? -4.711 3.515 -5.923 1.00 0.00 60 LEU A CA 10
ATOM 9713 C C . LEU A 1 60 ? -4.444 2.551 -7.079 1.00 0.00 60 LEU A C 10
ATOM 9714 O O . LEU A 1 60 ? -3.962 2.959 -8.134 1.00 0.00 60 LEU A O 10
ATOM 9729 N N . TYR A 1 61 ? -4.769 1.288 -6.842 1.00 0.00 61 TYR A N 10
ATOM 9730 C CA . TYR A 1 61 ? -4.570 0.262 -7.851 1.00 0.00 61 TYR A CA 10
ATOM 9731 C C . TYR A 1 61 ? -5.527 0.459 -9.029 1.00 0.00 61 TYR A C 10
ATOM 9732 O O . TYR A 1 61 ? -5.173 0.182 -10.174 1.00 0.00 61 TYR A O 10
ATOM 9749 N N . ARG A 1 62 ? -6.720 0.936 -8.707 1.00 0.00 62 ARG A N 10
ATOM 9750 C CA . ARG A 1 62 ? -7.730 1.173 -9.725 1.00 0.00 62 ARG A CA 10
ATOM 9751 C C . ARG A 1 62 ? -7.324 2.352 -10.611 1.00 0.00 62 ARG A C 10
ATOM 9752 O O . ARG A 1 62 ? -7.318 2.239 -11.836 1.00 0.00 62 ARG A O 10
ATOM 9770 N N . ARG A 1 63 ? -6.994 3.456 -9.958 1.00 0.00 63 ARG A N 10
ATOM 9771 C CA . ARG A 1 63 ? -6.588 4.655 -10.672 1.00 0.00 63 ARG A CA 10
ATOM 9772 C C . ARG A 1 63 ? -5.530 4.313 -11.723 1.00 0.00 63 ARG A C 10
ATOM 9773 O O . ARG A 1 63 ? -5.425 4.990 -12.745 1.00 0.00 63 ARG A O 10
ATOM 9791 N N . ARG A 1 64 ? -4.773 3.264 -11.436 1.00 0.00 64 ARG A N 10
ATOM 9792 C CA . ARG A 1 64 ? -3.728 2.825 -12.344 1.00 0.00 64 ARG A CA 10
ATOM 9793 C C . ARG A 1 64 ? -4.331 2.405 -13.686 1.00 0.00 64 ARG A C 10
ATOM 9794 O O . ARG A 1 64 ? -3.658 2.448 -14.715 1.00 0.00 64 ARG A O 10
ATOM 9812 N N . PHE A 1 65 ? -5.595 2.010 -13.633 1.00 0.00 65 PHE A N 10
ATOM 9813 C CA . PHE A 1 65 ? -6.298 1.584 -14.831 1.00 0.00 65 PHE A CA 10
ATOM 9814 C C . PHE A 1 65 ? -6.444 2.741 -15.822 1.00 0.00 65 PHE A C 10
ATOM 9815 O O . PHE A 1 65 ? -7.170 2.630 -16.809 1.00 0.00 65 PHE A O 10
ATOM 9831 N N . MET A 1 1 ? -13.195 -9.171 -3.029 1.00 0.00 1 MET A N 11
ATOM 9832 C CA . MET A 1 1 ? -11.867 -9.626 -3.401 1.00 0.00 1 MET A CA 11
ATOM 9833 C C . MET A 1 1 ? -10.794 -8.937 -2.554 1.00 0.00 1 MET A C 11
ATOM 9834 O O . MET A 1 1 ? -10.094 -8.049 -3.035 1.00 0.00 1 MET A O 11
ATOM 9846 N N . ALA A 1 2 ? -10.701 -9.374 -1.306 1.00 0.00 2 ALA A N 11
ATOM 9847 C CA . ALA A 1 2 ? -9.727 -8.810 -0.387 1.00 0.00 2 ALA A CA 11
ATOM 9848 C C . ALA A 1 2 ? -9.795 -9.558 0.945 1.00 0.00 2 ALA A C 11
ATOM 9849 O O . ALA A 1 2 ? -10.868 -9.998 1.359 1.00 0.00 2 ALA A O 11
ATOM 9856 N N . ASP A 1 3 ? -8.639 -9.681 1.579 1.00 0.00 3 ASP A N 11
ATOM 9857 C CA . ASP A 1 3 ? -8.554 -10.370 2.856 1.00 0.00 3 ASP A CA 11
ATOM 9858 C C . ASP A 1 3 ? -7.197 -10.078 3.499 1.00 0.00 3 ASP A C 11
ATOM 9859 O O . ASP A 1 3 ? -7.118 -9.821 4.699 1.00 0.00 3 ASP A O 11
ATOM 9867 N N . SER A 1 4 ? -6.163 -10.127 2.672 1.00 0.00 4 SER A N 11
ATOM 9868 C CA . SER A 1 4 ? -4.814 -9.871 3.145 1.00 0.00 4 SER A CA 11
ATOM 9869 C C . SER A 1 4 ? -3.799 -10.273 2.073 1.00 0.00 4 SER A C 11
ATOM 9870 O O . SER A 1 4 ? -2.952 -9.470 1.683 1.00 0.00 4 SER A O 11
ATOM 9877 N N . ALA A 1 5 ? -3.917 -11.514 1.628 1.00 0.00 5 ALA A N 11
ATOM 9878 C CA . ALA A 1 5 ? -3.020 -12.032 0.608 1.00 0.00 5 ALA A CA 11
ATOM 9879 C C . ALA A 1 5 ? -3.205 -11.232 -0.682 1.00 0.00 5 ALA A C 11
ATOM 9880 O O . ALA A 1 5 ? -2.249 -11.013 -1.424 1.00 0.00 5 ALA A O 11
ATOM 9887 N N . GLU A 1 6 ? -4.442 -10.816 -0.911 1.00 0.00 6 GLU A N 11
ATOM 9888 C CA . GLU A 1 6 ? -4.765 -10.044 -2.099 1.00 0.00 6 GLU A CA 11
ATOM 9889 C C . GLU A 1 6 ? -4.219 -8.620 -1.972 1.00 0.00 6 GLU A C 11
ATOM 9890 O O . GLU A 1 6 ? -3.728 -8.051 -2.944 1.00 0.00 6 GLU A O 11
ATOM 9900 N N . LEU A 1 7 ? -4.324 -8.086 -0.764 1.00 0.00 7 LEU A N 11
ATOM 9901 C CA . LEU A 1 7 ? -3.848 -6.740 -0.496 1.00 0.00 7 LEU A CA 11
ATOM 9902 C C . LEU A 1 7 ? -2.343 -6.675 -0.762 1.00 0.00 7 LEU A C 11
ATOM 9903 O O . LEU A 1 7 ? -1.848 -5.690 -1.310 1.00 0.00 7 LEU A O 11
ATOM 9918 N N . LYS A 1 8 ? -1.656 -7.735 -0.363 1.00 0.00 8 LYS A N 11
ATOM 9919 C CA . LYS A 1 8 ? -0.218 -7.811 -0.551 1.00 0.00 8 LYS A CA 11
ATOM 9920 C C . LYS A 1 8 ? 0.097 -7.817 -2.048 1.00 0.00 8 LYS A C 11
ATOM 9921 O O . LYS A 1 8 ? 1.041 -7.164 -2.491 1.00 0.00 8 LYS A O 11
ATOM 9936 N N . GLN A 1 9 ? -0.712 -8.563 -2.787 1.00 0.00 9 GLN A N 11
ATOM 9937 C CA . GLN A 1 9 ? -0.533 -8.663 -4.226 1.00 0.00 9 GLN A CA 11
ATOM 9938 C C . GLN A 1 9 ? -0.863 -7.327 -4.896 1.00 0.00 9 GLN A C 11
ATOM 9939 O O . GLN A 1 9 ? -0.129 -6.870 -5.770 1.00 0.00 9 GLN A O 11
ATOM 9951 N N . MET A 1 10 ? -1.968 -6.742 -4.461 1.00 0.00 10 MET A N 11
ATOM 9952 C CA . MET A 1 10 ? -2.405 -5.469 -5.009 1.00 0.00 10 MET A CA 11
ATOM 9953 C C . MET A 1 10 ? -1.454 -4.342 -4.604 1.00 0.00 10 MET A C 11
ATOM 9954 O O . MET A 1 10 ? -1.071 -3.518 -5.434 1.00 0.00 10 MET A O 11
ATOM 9966 N N . VAL A 1 11 ? -1.097 -4.340 -3.327 1.00 0.00 11 VAL A N 11
ATOM 9967 C CA . VAL A 1 11 ? -0.197 -3.329 -2.802 1.00 0.00 11 VAL A CA 11
ATOM 9968 C C . VAL A 1 11 ? 1.156 -3.440 -3.508 1.00 0.00 11 VAL A C 11
ATOM 9969 O O . VAL A 1 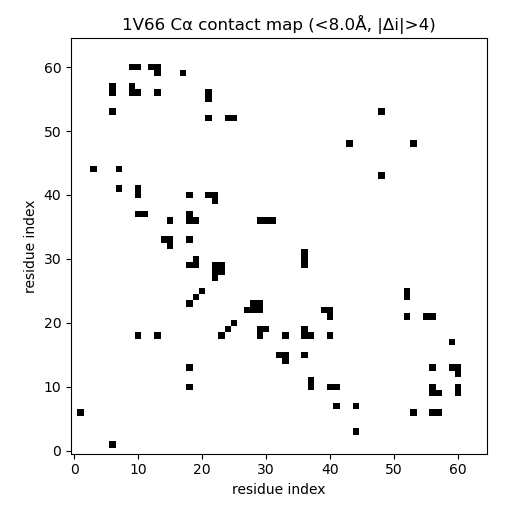11 ? 1.808 -2.431 -3.773 1.00 0.00 11 VAL A O 11
ATOM 9982 N N . MET A 1 12 ? 1.540 -4.676 -3.793 1.00 0.00 12 MET A N 11
ATOM 9983 C CA . MET A 1 12 ? 2.803 -4.932 -4.462 1.00 0.00 12 MET A CA 11
ATOM 9984 C C . MET A 1 12 ? 2.830 -4.284 -5.848 1.00 0.00 12 MET A C 11
ATOM 9985 O O . MET A 1 12 ? 3.886 -4.188 -6.472 1.00 0.00 12 MET A O 11
ATOM 9997 N N . SER A 1 13 ? 1.657 -3.854 -6.289 1.00 0.00 13 SER A N 11
ATOM 9998 C CA . SER A 1 13 ? 1.533 -3.218 -7.588 1.00 0.00 13 SER A CA 11
ATOM 9999 C C . SER A 1 13 ? 1.517 -1.696 -7.427 1.00 0.00 13 SER A C 11
ATOM 10000 O O . SER A 1 13 ? 1.505 -0.964 -8.415 1.00 0.00 13 SER A O 11
ATOM 10007 N N . LEU A 1 14 ? 1.516 -1.267 -6.174 1.00 0.00 14 LEU A N 11
ATOM 10008 C CA . LEU A 1 14 ? 1.502 0.154 -5.870 1.00 0.00 14 LEU A CA 11
ATOM 10009 C C . LEU A 1 14 ? 2.893 0.740 -6.121 1.00 0.00 14 LEU A C 11
ATOM 10010 O O . LEU A 1 14 ? 3.895 0.036 -6.008 1.00 0.00 14 LEU A O 11
ATOM 10025 N N . ARG A 1 15 ? 2.908 2.020 -6.458 1.00 0.00 15 ARG A N 11
ATOM 10026 C CA . ARG A 1 15 ? 4.159 2.709 -6.726 1.00 0.00 15 ARG A CA 11
ATOM 10027 C C . ARG A 1 15 ? 4.762 3.242 -5.425 1.00 0.00 15 ARG A C 11
ATOM 10028 O O . ARG A 1 15 ? 4.098 3.258 -4.389 1.00 0.00 15 ARG A O 11
ATOM 10046 N N . VAL A 1 16 ? 6.015 3.665 -5.519 1.00 0.00 16 VAL A N 11
ATOM 10047 C CA . VAL A 1 16 ? 6.714 4.197 -4.362 1.00 0.00 16 VAL A CA 11
ATOM 10048 C C . VAL A 1 16 ? 5.876 5.313 -3.734 1.00 0.00 16 VAL A C 11
ATOM 10049 O O . VAL A 1 16 ? 5.684 5.340 -2.520 1.00 0.00 16 VAL A O 11
ATOM 10062 N N . SER A 1 17 ? 5.401 6.205 -4.590 1.00 0.00 17 SER A N 11
ATOM 10063 C CA . SER A 1 17 ? 4.587 7.320 -4.133 1.00 0.00 17 SER A CA 11
ATOM 10064 C C . SER A 1 17 ? 3.326 6.799 -3.441 1.00 0.00 17 SER A C 11
ATOM 10065 O O . SER A 1 17 ? 2.925 7.320 -2.402 1.00 0.00 17 SER A O 11
ATOM 10072 N N . GLU A 1 18 ? 2.736 5.779 -4.046 1.00 0.00 18 GLU A N 11
ATOM 10073 C CA . GLU A 1 18 ? 1.529 5.182 -3.502 1.00 0.00 18 GLU A CA 11
ATOM 10074 C C . GLU A 1 18 ? 1.799 4.618 -2.105 1.00 0.00 18 GLU A C 11
ATOM 10075 O O . GLU A 1 18 ? 0.992 4.793 -1.194 1.00 0.00 18 GLU A O 11
ATOM 10085 N N . LEU A 1 19 ? 2.937 3.952 -1.982 1.00 0.00 19 LEU A N 11
ATOM 10086 C CA . LEU A 1 19 ? 3.325 3.360 -0.712 1.00 0.00 19 LEU A CA 11
ATOM 10087 C C . LEU A 1 19 ? 3.357 4.449 0.364 1.00 0.00 19 LEU A C 11
ATOM 10088 O O . LEU A 1 19 ? 2.921 4.224 1.492 1.00 0.00 19 LEU A O 11
ATOM 10103 N N . GLN A 1 20 ? 3.878 5.603 -0.024 1.00 0.00 20 GLN A N 11
ATOM 10104 C CA . GLN A 1 20 ? 3.973 6.726 0.893 1.00 0.00 20 GLN A CA 11
ATOM 10105 C C . GLN A 1 20 ? 2.586 7.101 1.419 1.00 0.00 20 GLN A C 11
ATOM 10106 O O . GLN A 1 20 ? 2.413 7.328 2.616 1.00 0.00 20 GLN A O 11
ATOM 10118 N N . VAL A 1 21 ? 1.634 7.154 0.500 1.00 0.00 21 VAL A N 11
ATOM 10119 C CA . VAL A 1 21 ? 0.267 7.498 0.856 1.00 0.00 21 VAL A CA 11
ATOM 10120 C C . VAL A 1 21 ? -0.257 6.488 1.879 1.00 0.00 21 VAL A C 11
ATOM 10121 O O . VAL A 1 21 ? -0.952 6.860 2.823 1.00 0.00 21 VAL A O 11
ATOM 10134 N N . LEU A 1 22 ? 0.096 5.231 1.658 1.00 0.00 22 LEU A N 11
ATOM 10135 C CA . LEU A 1 22 ? -0.330 4.166 2.549 1.00 0.00 22 LEU A CA 11
ATOM 10136 C C . LEU A 1 22 ? 0.161 4.465 3.966 1.00 0.00 22 LEU A C 11
ATOM 10137 O O . LEU A 1 22 ? -0.600 4.357 4.927 1.00 0.00 22 LEU A O 11
ATOM 10152 N N . LEU A 1 23 ? 1.431 4.836 4.053 1.00 0.00 23 LEU A N 11
ATOM 10153 C CA . LEU A 1 23 ? 2.032 5.152 5.337 1.00 0.00 23 LEU A CA 11
ATOM 10154 C C . LEU A 1 23 ? 1.516 6.509 5.817 1.00 0.00 23 LEU A C 11
ATOM 10155 O O . LEU A 1 23 ? 1.295 6.706 7.011 1.00 0.00 23 LEU A O 11
ATOM 10170 N N . GLY A 1 24 ? 1.339 7.410 4.862 1.00 0.00 24 GLY A N 11
ATOM 10171 C CA . GLY A 1 24 ? 0.853 8.744 5.172 1.00 0.00 24 GLY A CA 11
ATOM 10172 C C . GLY A 1 24 ? -0.558 8.689 5.764 1.00 0.00 24 GLY A C 11
ATOM 10173 O O . GLY A 1 24 ? -0.950 9.572 6.525 1.00 0.00 24 GLY A O 11
ATOM 10177 N N . TYR A 1 25 ? -1.281 7.644 5.390 1.00 0.00 25 TYR A N 11
ATOM 10178 C CA . TYR A 1 25 ? -2.640 7.462 5.874 1.00 0.00 25 TYR A CA 11
ATOM 10179 C C . TYR A 1 25 ? -2.644 6.935 7.310 1.00 0.00 25 TYR A C 11
ATOM 10180 O O . TYR A 1 25 ? -3.473 7.343 8.123 1.00 0.00 25 TYR A O 11
ATOM 10197 N N . ALA A 1 26 ? -1.709 6.036 7.580 1.00 0.00 26 ALA A N 11
ATOM 10198 C CA . ALA A 1 26 ? -1.595 5.449 8.905 1.00 0.00 26 ALA A CA 11
ATOM 10199 C C . ALA A 1 26 ? -0.615 6.274 9.740 1.00 0.00 26 ALA A C 11
ATOM 10200 O O . ALA A 1 26 ? -0.153 5.822 10.788 1.00 0.00 26 ALA A O 11
ATOM 10207 N N . GLY A 1 27 ? -0.325 7.469 9.247 1.00 0.00 27 GLY A N 11
ATOM 10208 C CA . GLY A 1 27 ? 0.593 8.360 9.935 1.00 0.00 27 GLY A CA 11
ATOM 10209 C C . GLY A 1 27 ? 1.904 7.646 10.271 1.00 0.00 27 GLY A C 11
ATOM 10210 O O . GLY A 1 27 ? 2.285 7.554 11.436 1.00 0.00 27 GLY A O 11
ATOM 10214 N N . ARG A 1 28 ? 2.559 7.160 9.226 1.00 0.00 28 ARG A N 11
ATOM 10215 C CA . ARG A 1 28 ? 3.820 6.458 9.395 1.00 0.00 28 ARG A CA 11
ATOM 10216 C C . ARG A 1 28 ? 4.909 7.110 8.542 1.00 0.00 28 ARG A C 11
ATOM 10217 O O . ARG A 1 28 ? 4.612 7.901 7.648 1.00 0.00 28 ARG A O 11
ATOM 10235 N N . ASN A 1 29 ? 6.149 6.753 8.847 1.00 0.00 29 ASN A N 11
ATOM 10236 C CA . ASN A 1 29 ? 7.284 7.294 8.120 1.00 0.00 29 ASN A CA 11
ATOM 10237 C C . ASN A 1 29 ? 7.316 6.692 6.714 1.00 0.00 29 ASN A C 11
ATOM 10238 O O . ASN A 1 29 ? 7.119 5.490 6.545 1.00 0.00 29 ASN A O 11
ATOM 10248 N N . LYS A 1 30 ? 7.569 7.555 5.741 1.00 0.00 30 LYS A N 11
ATOM 10249 C CA . LYS A 1 30 ? 7.629 7.122 4.354 1.00 0.00 30 LYS A CA 11
ATOM 10250 C C . LYS A 1 30 ? 8.840 7.768 3.676 1.00 0.00 30 LYS A C 11
ATOM 10251 O O . LYS A 1 30 ? 8.875 8.983 3.489 1.00 0.00 30 LYS A O 11
ATOM 10266 N N . HIS A 1 31 ? 9.801 6.926 3.328 1.00 0.00 31 HIS A N 11
ATOM 10267 C CA . HIS A 1 31 ? 11.010 7.399 2.675 1.00 0.00 31 HIS A CA 11
ATOM 10268 C C . HIS A 1 31 ? 11.975 6.230 2.469 1.00 0.00 31 HIS A C 11
ATOM 10269 O O . HIS A 1 31 ? 12.393 5.590 3.433 1.00 0.00 31 HIS A O 11
ATOM 10282 N N . GLY A 1 32 ? 12.299 5.987 1.208 1.00 0.00 32 GLY A N 11
ATOM 10283 C CA . GLY A 1 32 ? 13.207 4.905 0.865 1.00 0.00 32 GLY A CA 11
ATOM 10284 C C . GLY A 1 32 ? 12.822 4.271 -0.474 1.00 0.00 32 GLY A C 11
ATOM 10285 O O . GLY A 1 32 ? 11.993 4.810 -1.204 1.00 0.00 32 GLY A O 11
ATOM 10289 N N . ARG A 1 33 ? 13.444 3.135 -0.754 1.00 0.00 33 ARG A N 11
ATOM 10290 C CA . ARG A 1 33 ? 13.177 2.421 -1.991 1.00 0.00 33 ARG A CA 11
ATOM 10291 C C . ARG A 1 33 ? 11.792 1.771 -1.941 1.00 0.00 33 ARG A C 11
ATOM 10292 O O . ARG A 1 33 ? 11.164 1.721 -0.885 1.00 0.00 33 ARG A O 11
ATOM 10310 N N . LYS A 1 34 ? 11.358 1.289 -3.096 1.00 0.00 34 LYS A N 11
ATOM 10311 C CA . LYS A 1 34 ? 10.061 0.644 -3.197 1.00 0.00 34 LYS A CA 11
ATOM 10312 C C . LYS A 1 34 ? 10.030 -0.578 -2.279 1.00 0.00 34 LYS A C 11
ATOM 10313 O O . LYS A 1 34 ? 9.058 -0.791 -1.554 1.00 0.00 34 LYS A O 11
ATOM 10328 N N . HIS A 1 35 ? 11.105 -1.351 -2.339 1.00 0.00 35 HIS A N 11
ATOM 10329 C CA . HIS A 1 35 ? 11.214 -2.547 -1.521 1.00 0.00 35 HIS A CA 11
ATOM 10330 C C . HIS A 1 35 ? 11.077 -2.173 -0.044 1.00 0.00 35 HIS A C 11
ATOM 10331 O O . HIS A 1 35 ? 10.370 -2.844 0.707 1.00 0.00 35 HIS A O 11
ATOM 10344 N N . GLU A 1 36 ? 11.765 -1.103 0.329 1.00 0.00 36 GLU A N 11
ATOM 10345 C CA . GLU A 1 36 ? 11.729 -0.632 1.702 1.00 0.00 36 GLU A CA 11
ATOM 10346 C C . GLU A 1 36 ? 10.337 -0.097 2.044 1.00 0.00 36 GLU A C 11
ATOM 10347 O O . GLU A 1 36 ? 9.821 -0.349 3.133 1.00 0.00 36 GLU A O 11
ATOM 10357 N N . LEU A 1 37 ? 9.767 0.630 1.095 1.00 0.00 37 LEU A N 11
ATOM 10358 C CA . LEU A 1 37 ? 8.445 1.202 1.282 1.00 0.00 37 LEU A CA 11
ATOM 10359 C C . LEU A 1 37 ? 7.408 0.078 1.322 1.00 0.00 37 LEU A C 11
ATOM 10360 O O . LEU A 1 37 ? 6.470 0.121 2.116 1.00 0.00 37 LEU A O 11
ATOM 10375 N N . LEU A 1 38 ? 7.613 -0.903 0.455 1.00 0.00 38 LEU A N 11
ATOM 10376 C CA . LEU A 1 38 ? 6.708 -2.038 0.382 1.00 0.00 38 LEU A CA 11
ATOM 10377 C C . LEU A 1 38 ? 6.652 -2.729 1.746 1.00 0.00 38 LEU A C 11
ATOM 10378 O O . LEU A 1 38 ? 5.585 -3.152 2.187 1.00 0.00 38 LEU A O 11
ATOM 10393 N N . THR A 1 39 ? 7.814 -2.822 2.375 1.00 0.00 39 THR A N 11
ATOM 10394 C CA . THR A 1 39 ? 7.910 -3.454 3.679 1.00 0.00 39 THR A CA 11
ATOM 10395 C C . THR A 1 39 ? 7.020 -2.730 4.691 1.00 0.00 39 THR A C 11
ATOM 10396 O O . THR A 1 39 ? 6.361 -3.366 5.511 1.00 0.00 39 THR A O 11
ATOM 10407 N N . LYS A 1 40 ? 7.030 -1.408 4.598 1.00 0.00 40 LYS A N 11
ATOM 10408 C CA . LYS A 1 40 ? 6.230 -0.590 5.495 1.00 0.00 40 LYS A CA 11
ATOM 10409 C C . LYS A 1 40 ? 4.747 -0.870 5.249 1.00 0.00 40 LYS A C 11
ATOM 10410 O O . LYS A 1 40 ? 3.972 -1.007 6.194 1.00 0.00 40 LYS A O 11
ATOM 10425 N N . ALA A 1 41 ? 4.396 -0.947 3.973 1.00 0.00 41 ALA A N 11
ATOM 10426 C CA . ALA A 1 41 ? 3.019 -1.208 3.590 1.00 0.00 41 ALA A CA 11
ATOM 10427 C C . ALA A 1 41 ? 2.664 -2.655 3.937 1.00 0.00 41 ALA A C 11
ATOM 10428 O O . ALA A 1 41 ? 1.556 -2.933 4.393 1.00 0.00 41 ALA A O 11
ATOM 10435 N N . LEU A 1 42 ? 3.623 -3.538 3.706 1.00 0.00 42 LEU A N 11
ATOM 10436 C CA . LEU A 1 42 ? 3.426 -4.950 3.988 1.00 0.00 42 LEU A CA 11
ATOM 10437 C C . LEU A 1 42 ? 3.307 -5.151 5.500 1.00 0.00 42 LEU A C 11
ATOM 10438 O O . LEU A 1 42 ? 2.415 -5.858 5.967 1.00 0.00 42 LEU A O 11
ATOM 10453 N N . HIS A 1 43 ? 4.219 -4.519 6.223 1.00 0.00 43 HIS A N 11
ATOM 10454 C CA . HIS A 1 43 ? 4.227 -4.620 7.672 1.00 0.00 43 HIS A CA 11
ATOM 10455 C C . HIS A 1 43 ? 2.961 -3.975 8.239 1.00 0.00 43 HIS A C 11
ATOM 10456 O O . HIS A 1 43 ? 2.488 -4.362 9.307 1.00 0.00 43 HIS A O 11
ATOM 10469 N N . LEU A 1 44 ? 2.447 -3.005 7.499 1.00 0.00 44 LEU A N 11
ATOM 10470 C CA . LEU A 1 44 ? 1.244 -2.303 7.914 1.00 0.00 44 LEU A CA 11
ATOM 10471 C C . LEU A 1 44 ? 0.111 -3.314 8.109 1.00 0.00 44 LEU A C 11
ATOM 10472 O O . LEU A 1 44 ? -0.630 -3.239 9.087 1.00 0.00 44 LEU A O 11
ATOM 10487 N N . LEU A 1 45 ? 0.013 -4.235 7.162 1.00 0.00 45 LEU A N 11
ATOM 10488 C CA . LEU A 1 45 ? -1.016 -5.258 7.217 1.00 0.00 45 LEU A CA 11
ATOM 10489 C C . LEU A 1 45 ? -0.821 -6.105 8.476 1.00 0.00 45 LEU A C 11
ATOM 10490 O O . LEU A 1 45 ? -1.762 -6.314 9.239 1.00 0.00 45 LEU A O 11
ATOM 10505 N N . LYS A 1 46 ? 0.407 -6.568 8.655 1.00 0.00 46 LYS A N 11
ATOM 10506 C CA . LYS A 1 46 ? 0.738 -7.386 9.809 1.00 0.00 46 LYS A CA 11
ATOM 10507 C C . LYS A 1 46 ? 0.592 -6.549 11.082 1.00 0.00 46 LYS A C 11
ATOM 10508 O O . LYS A 1 46 ? 0.263 -7.077 12.143 1.00 0.00 46 LYS A O 11
ATOM 10523 N N . ALA A 1 47 ? 0.845 -5.256 10.934 1.00 0.00 47 ALA A N 11
ATOM 10524 C CA . ALA A 1 47 ? 0.746 -4.342 12.058 1.00 0.00 47 ALA A CA 11
ATOM 10525 C C . ALA A 1 47 ? -0.712 -3.913 12.233 1.00 0.00 47 ALA A C 11
ATOM 10526 O O . ALA A 1 47 ? -1.026 -3.110 13.111 1.00 0.00 47 ALA A O 11
ATOM 10533 N N . GLY A 1 48 ? -1.566 -4.466 11.384 1.00 0.00 48 GLY A N 11
ATOM 10534 C CA . GLY A 1 48 ? -2.983 -4.152 11.435 1.00 0.00 48 GLY A CA 11
ATOM 10535 C C . GLY A 1 48 ? -3.243 -2.718 10.969 1.00 0.00 48 GLY A C 11
ATOM 10536 O O . GLY A 1 48 ? -2.888 -1.763 11.658 1.00 0.00 48 GLY A O 11
ATOM 10540 N N . CYS A 1 49 ? -3.860 -2.612 9.801 1.00 0.00 49 CYS A N 11
ATOM 10541 C CA . CYS A 1 49 ? -4.171 -1.310 9.234 1.00 0.00 49 CYS A CA 11
ATOM 10542 C C . CYS A 1 49 ? -5.689 -1.209 9.071 1.00 0.00 49 CYS A C 11
ATOM 10543 O O . CYS A 1 49 ? -6.338 -2.167 8.657 1.00 0.00 49 CYS A O 11
ATOM 10550 N N . SER A 1 50 ? -6.210 -0.037 9.404 1.00 0.00 50 SER A N 11
ATOM 10551 C CA . SER A 1 50 ? -7.639 0.203 9.299 1.00 0.00 50 SER A CA 11
ATOM 10552 C C . SER A 1 50 ? -8.129 -0.154 7.895 1.00 0.00 50 SER A C 11
ATOM 10553 O O . SER A 1 50 ? -7.324 -0.381 6.992 1.00 0.00 50 SER A O 11
ATOM 10560 N N . PRO A 1 51 ? -9.480 -0.196 7.749 1.00 0.00 51 PRO A N 11
ATOM 10561 C CA . PRO A 1 51 ? -10.086 -0.521 6.469 1.00 0.00 51 PRO A CA 11
ATOM 10562 C C . PRO A 1 51 ? -9.983 0.656 5.498 1.00 0.00 51 PRO A C 11
ATOM 10563 O O . PRO A 1 51 ? -10.111 0.479 4.288 1.00 0.00 51 PRO A O 11
ATOM 10571 N N . ALA A 1 52 ? -9.752 1.831 6.065 1.00 0.00 52 ALA A N 11
ATOM 10572 C CA . ALA A 1 52 ? -9.631 3.037 5.264 1.00 0.00 52 ALA A CA 11
ATOM 10573 C C . ALA A 1 52 ? -8.399 2.924 4.363 1.00 0.00 52 ALA A C 11
ATOM 10574 O O . ALA A 1 52 ? -8.430 3.345 3.207 1.00 0.00 52 ALA A O 11
ATOM 10581 N N . VAL A 1 53 ? -7.345 2.351 4.925 1.00 0.00 53 VAL A N 11
ATOM 10582 C CA . VAL A 1 53 ? -6.106 2.176 4.186 1.00 0.00 53 VAL A CA 11
ATOM 10583 C C . VAL A 1 53 ? -6.266 1.021 3.196 1.00 0.00 53 VAL A C 11
ATOM 10584 O O . VAL A 1 53 ? -5.764 1.087 2.074 1.00 0.00 53 VAL A O 11
ATOM 10597 N N . GLN A 1 54 ? -6.967 -0.009 3.646 1.00 0.00 54 GLN A N 11
ATOM 10598 C CA . GLN A 1 54 ? -7.199 -1.176 2.813 1.00 0.00 54 GLN A CA 11
ATOM 10599 C C . GLN A 1 54 ? -7.948 -0.779 1.539 1.00 0.00 54 GLN A C 11
ATOM 10600 O O . GLN A 1 54 ? -7.695 -1.330 0.468 1.00 0.00 54 GLN A O 11
ATOM 10612 N N . MET A 1 55 ? -8.856 0.173 1.696 1.00 0.00 55 MET A N 11
ATOM 10613 C CA . MET A 1 55 ? -9.642 0.650 0.572 1.00 0.00 55 MET A CA 11
ATOM 10614 C C . MET A 1 55 ? -8.793 1.511 -0.366 1.00 0.00 55 MET A C 11
ATOM 10615 O O . MET A 1 55 ? -8.974 1.474 -1.582 1.00 0.00 55 MET A O 11
ATOM 10627 N N . LYS A 1 56 ? -7.885 2.266 0.236 1.00 0.00 56 LYS A N 11
ATOM 10628 C CA . LYS A 1 56 ? -7.008 3.133 -0.531 1.00 0.00 56 LYS A CA 11
ATOM 10629 C C . LYS A 1 56 ? -6.151 2.284 -1.471 1.00 0.00 56 LYS A C 11
ATOM 10630 O O . LYS A 1 56 ? -5.758 2.743 -2.543 1.00 0.00 56 LYS A O 11
ATOM 10645 N N . ILE A 1 57 ? -5.887 1.061 -1.037 1.00 0.00 57 ILE A N 11
ATOM 10646 C CA . ILE A 1 57 ? -5.083 0.144 -1.826 1.00 0.00 57 ILE A CA 11
ATOM 10647 C C . ILE A 1 57 ? -5.812 -0.167 -3.135 1.00 0.00 57 ILE A C 11
ATOM 10648 O O . ILE A 1 57 ? -5.190 -0.234 -4.195 1.00 0.00 57 ILE A O 11
ATOM 10663 N N . LYS A 1 58 ? -7.118 -0.350 -3.019 1.00 0.00 58 LYS A N 11
ATOM 10664 C CA . LYS A 1 58 ? -7.938 -0.653 -4.181 1.00 0.00 58 LYS A CA 11
ATOM 10665 C C . LYS A 1 58 ? -8.028 0.587 -5.072 1.00 0.00 58 LYS A C 11
ATOM 10666 O O . LYS A 1 58 ? -8.035 0.476 -6.297 1.00 0.00 58 LYS A O 11
ATOM 10681 N N . GLU A 1 59 ? -8.097 1.740 -4.423 1.00 0.00 59 GLU A N 11
ATOM 10682 C CA . GLU A 1 59 ? -8.186 2.999 -5.142 1.00 0.00 59 GLU A CA 11
ATOM 10683 C C . GLU A 1 59 ? -6.879 3.281 -5.887 1.00 0.00 59 GLU A C 11
ATOM 10684 O O . GLU A 1 59 ? -6.892 3.586 -7.079 1.00 0.00 59 GLU A O 11
ATOM 10694 N N . LEU A 1 60 ? -5.781 3.167 -5.153 1.00 0.00 60 LEU A N 11
ATOM 10695 C CA . LEU A 1 60 ? -4.469 3.405 -5.729 1.00 0.00 60 LEU A CA 11
ATOM 10696 C C . LEU A 1 60 ? -4.239 2.429 -6.884 1.00 0.00 60 LEU A C 11
ATOM 10697 O O . LEU A 1 60 ? -3.806 2.830 -7.964 1.00 0.00 60 LEU A O 11
ATOM 10712 N N . TYR A 1 61 ? -4.541 1.166 -6.621 1.00 0.00 61 TYR A N 11
ATOM 10713 C CA . TYR A 1 61 ? -4.373 0.130 -7.625 1.00 0.00 61 TYR A CA 11
ATOM 10714 C C . TYR A 1 61 ? -5.331 0.344 -8.798 1.00 0.00 61 TYR A C 11
ATOM 10715 O O . TYR A 1 61 ? -5.019 -0.013 -9.934 1.00 0.00 61 TYR A O 11
ATOM 10732 N N . ARG A 1 62 ? -6.480 0.926 -8.484 1.00 0.00 62 ARG A N 11
ATOM 10733 C CA . ARG A 1 62 ? -7.486 1.191 -9.499 1.00 0.00 62 ARG A CA 11
ATOM 10734 C C . ARG A 1 62 ? -7.082 2.402 -10.343 1.00 0.00 62 ARG A C 11
ATOM 10735 O O . ARG A 1 62 ? -7.072 2.330 -11.571 1.00 0.00 62 ARG A O 11
ATOM 10753 N N . ARG A 1 63 ? -6.760 3.485 -9.652 1.00 0.00 63 ARG A N 11
ATOM 10754 C CA . ARG A 1 63 ? -6.357 4.709 -10.323 1.00 0.00 63 ARG A CA 11
ATOM 10755 C C . ARG A 1 63 ? -5.200 4.430 -11.284 1.00 0.00 63 ARG A C 11
ATOM 10756 O O . ARG A 1 63 ? -4.996 5.169 -12.247 1.00 0.00 63 ARG A O 11
ATOM 10774 N N . ARG A 1 64 ? -4.473 3.362 -10.991 1.00 0.00 64 ARG A N 11
ATOM 10775 C CA . ARG A 1 64 ? -3.342 2.976 -11.818 1.00 0.00 64 ARG A CA 11
ATOM 10776 C C . ARG A 1 64 ? -3.821 2.545 -13.206 1.00 0.00 64 ARG A C 11
ATOM 10777 O O . ARG A 1 64 ? -3.063 2.596 -14.173 1.00 0.00 64 ARG A O 11
ATOM 10795 N N . PHE A 1 65 ? -5.079 2.131 -13.259 1.00 0.00 65 PHE A N 11
ATOM 10796 C CA . PHE A 1 65 ? -5.669 1.691 -14.513 1.00 0.00 65 PHE A CA 11
ATOM 10797 C C . PHE A 1 65 ? -5.712 2.834 -15.529 1.00 0.00 65 PHE A C 11
ATOM 10798 O O . PHE A 1 65 ? -5.495 2.619 -16.721 1.00 0.00 65 PHE A O 11
ATOM 10814 N N . MET A 1 1 ? -13.860 -11.147 4.237 1.00 0.00 1 MET A N 12
ATOM 10815 C CA . MET A 1 1 ? -14.353 -10.189 3.262 1.00 0.00 1 MET A CA 12
ATOM 10816 C C . MET A 1 1 ? -13.410 -10.095 2.061 1.00 0.00 1 MET A C 12
ATOM 10817 O O . MET A 1 1 ? -13.859 -10.001 0.920 1.00 0.00 1 MET A O 12
ATOM 10829 N N . ALA A 1 2 ? -12.119 -10.124 2.358 1.00 0.00 2 ALA A N 12
ATOM 10830 C CA . ALA A 1 2 ? -11.109 -10.043 1.317 1.00 0.00 2 ALA A CA 12
ATOM 10831 C C . ALA A 1 2 ? -10.399 -11.394 1.196 1.00 0.00 2 ALA A C 12
ATOM 10832 O O . ALA A 1 2 ? -10.890 -12.404 1.695 1.00 0.00 2 ALA A O 12
ATOM 10839 N N . ASP A 1 3 ? -9.254 -11.366 0.529 1.00 0.00 3 ASP A N 12
ATOM 10840 C CA . ASP A 1 3 ? -8.472 -12.575 0.336 1.00 0.00 3 ASP A CA 12
ATOM 10841 C C . ASP A 1 3 ? -7.193 -12.488 1.171 1.00 0.00 3 ASP A C 12
ATOM 10842 O O . ASP A 1 3 ? -6.626 -13.512 1.553 1.00 0.00 3 ASP A O 12
ATOM 10850 N N . SER A 1 4 ? -6.774 -11.258 1.428 1.00 0.00 4 SER A N 12
ATOM 10851 C CA . SER A 1 4 ? -5.573 -11.025 2.211 1.00 0.00 4 SER A CA 12
ATOM 10852 C C . SER A 1 4 ? -4.343 -11.052 1.301 1.00 0.00 4 SER A C 12
ATOM 10853 O O . SER A 1 4 ? -3.479 -10.182 1.393 1.00 0.00 4 SER A O 12
ATOM 10860 N N . ALA A 1 5 ? -4.302 -12.061 0.443 1.00 0.00 5 ALA A N 12
ATOM 10861 C CA . ALA A 1 5 ? -3.193 -12.213 -0.482 1.00 0.00 5 ALA A CA 12
ATOM 10862 C C . ALA A 1 5 ? -3.381 -11.254 -1.660 1.00 0.00 5 ALA A C 12
ATOM 10863 O O . ALA A 1 5 ? -2.423 -10.929 -2.358 1.00 0.00 5 ALA A O 12
ATOM 10870 N N . GLU A 1 6 ? -4.622 -10.827 -1.841 1.00 0.00 6 GLU A N 12
ATOM 10871 C CA . GLU A 1 6 ? -4.947 -9.911 -2.921 1.00 0.00 6 GLU A CA 12
ATOM 10872 C C . GLU A 1 6 ? -4.421 -8.510 -2.606 1.00 0.00 6 GLU A C 12
ATOM 10873 O O . GLU A 1 6 ? -3.919 -7.817 -3.489 1.00 0.00 6 GLU A O 12
ATOM 10883 N N . LEU A 1 7 ? -4.553 -8.133 -1.342 1.00 0.00 7 LEU A N 12
ATOM 10884 C CA . LEU A 1 7 ? -4.097 -6.827 -0.898 1.00 0.00 7 LEU A CA 12
ATOM 10885 C C . LEU A 1 7 ? -2.588 -6.714 -1.125 1.00 0.00 7 LEU A C 12
ATOM 10886 O O . LEU A 1 7 ? -2.093 -5.659 -1.519 1.00 0.00 7 LEU A O 12
ATOM 10901 N N . LYS A 1 8 ? -1.9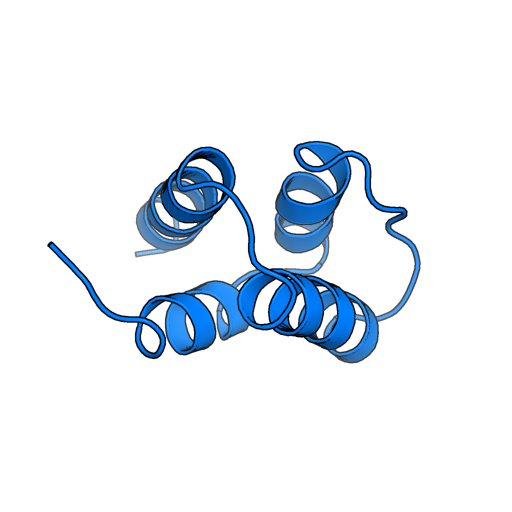00 -7.817 -0.870 1.00 0.00 8 LYS A N 12
ATOM 10902 C CA . LYS A 1 8 ? -0.457 -7.855 -1.041 1.00 0.00 8 LYS A CA 12
ATOM 10903 C C . LYS A 1 8 ? -0.123 -7.775 -2.533 1.00 0.00 8 LYS A C 12
ATOM 10904 O O . LYS A 1 8 ? 0.781 -7.042 -2.932 1.00 0.00 8 LYS A O 12
ATOM 10919 N N . GLN A 1 9 ? -0.870 -8.539 -3.316 1.00 0.00 9 GLN A N 12
ATOM 10920 C CA . GLN A 1 9 ? -0.665 -8.564 -4.754 1.00 0.00 9 GLN A CA 12
ATOM 10921 C C . GLN A 1 9 ? -0.842 -7.161 -5.339 1.00 0.00 9 GLN A C 12
ATOM 10922 O O . GLN A 1 9 ? -0.051 -6.732 -6.178 1.00 0.00 9 GLN A O 12
ATOM 10934 N N . MET A 1 10 ? -1.883 -6.487 -4.874 1.00 0.00 10 MET A N 12
ATOM 10935 C CA . MET A 1 10 ? -2.173 -5.142 -5.342 1.00 0.00 10 MET A CA 12
ATOM 10936 C C . MET A 1 10 ? -1.147 -4.143 -4.806 1.00 0.00 10 MET A C 12
ATOM 10937 O O . MET A 1 10 ? -0.737 -3.227 -5.517 1.00 0.00 10 MET A O 12
ATOM 10949 N N . VAL A 1 11 ? -0.763 -4.351 -3.555 1.00 0.00 11 VAL A N 12
ATOM 10950 C CA . VAL A 1 11 ? 0.208 -3.479 -2.915 1.00 0.00 11 VAL A CA 12
ATOM 10951 C C . VAL A 1 11 ? 1.587 -3.720 -3.531 1.00 0.00 11 VAL A C 12
ATOM 10952 O O . VAL A 1 11 ? 2.366 -2.783 -3.701 1.00 0.00 11 VAL A O 12
ATOM 10965 N N . MET A 1 12 ? 1.847 -4.980 -3.848 1.00 0.00 12 MET A N 12
ATOM 10966 C CA . MET A 1 12 ? 3.119 -5.355 -4.441 1.00 0.00 12 MET A CA 12
ATOM 10967 C C . MET A 1 12 ? 3.356 -4.603 -5.752 1.00 0.00 12 MET A C 12
ATOM 10968 O O . MET A 1 12 ? 4.494 -4.473 -6.200 1.00 0.00 12 MET A O 12
ATOM 10980 N N . SER A 1 13 ? 2.263 -4.128 -6.331 1.00 0.00 13 SER A N 12
ATOM 10981 C CA . SER A 1 13 ? 2.337 -3.392 -7.581 1.00 0.00 13 SER A CA 12
ATOM 10982 C C . SER A 1 13 ? 2.493 -1.895 -7.299 1.00 0.00 13 SER A C 12
ATOM 10983 O O . SER A 1 13 ? 3.274 -1.214 -7.961 1.00 0.00 13 SER A O 12
ATOM 10990 N N . LEU A 1 14 ? 1.736 -1.429 -6.317 1.00 0.00 14 LEU A N 12
ATOM 10991 C CA . LEU A 1 14 ? 1.780 -0.027 -5.940 1.00 0.00 14 LEU A CA 12
ATOM 10992 C C . LEU A 1 14 ? 3.230 0.463 -5.982 1.00 0.00 14 LEU A C 12
ATOM 10993 O O . LEU A 1 14 ? 4.161 -0.336 -5.901 1.00 0.00 14 LEU A O 12
ATOM 11008 N N . ARG A 1 15 ? 3.374 1.774 -6.110 1.00 0.00 15 ARG A N 12
ATOM 11009 C CA . ARG A 1 15 ? 4.693 2.380 -6.164 1.00 0.00 15 ARG A CA 12
ATOM 11010 C C . ARG A 1 15 ? 5.007 3.088 -4.845 1.00 0.00 15 ARG A C 12
ATOM 11011 O O . ARG A 1 15 ? 4.170 3.131 -3.945 1.00 0.00 15 ARG A O 12
ATOM 11029 N N . VAL A 1 16 ? 6.215 3.626 -4.771 1.00 0.00 16 VAL A N 12
ATOM 11030 C CA . VAL A 1 16 ? 6.651 4.330 -3.578 1.00 0.00 16 VAL A CA 12
ATOM 11031 C C . VAL A 1 16 ? 5.680 5.476 -3.284 1.00 0.00 16 VAL A C 12
ATOM 11032 O O . VAL A 1 16 ? 5.234 5.641 -2.149 1.00 0.00 16 VAL A O 12
ATOM 11045 N N . SER A 1 17 ? 5.381 6.237 -4.327 1.00 0.00 17 SER A N 12
ATOM 11046 C CA . SER A 1 17 ? 4.472 7.363 -4.195 1.00 0.00 17 SER A CA 12
ATOM 11047 C C . SER A 1 17 ? 3.122 6.885 -3.657 1.00 0.00 17 SER A C 12
ATOM 11048 O O . SER A 1 17 ? 2.517 7.544 -2.813 1.00 0.00 17 SER A O 12
ATOM 11055 N N . GLU A 1 18 ? 2.689 5.741 -4.167 1.00 0.00 18 GLU A N 12
ATOM 11056 C CA . GLU A 1 18 ? 1.422 5.167 -3.748 1.00 0.00 18 GLU A CA 12
ATOM 11057 C C . GLU A 1 18 ? 1.511 4.684 -2.299 1.00 0.00 18 GLU A C 12
ATOM 11058 O O . GLU A 1 18 ? 0.599 4.916 -1.506 1.00 0.00 18 GLU A O 12
ATOM 11068 N N . LEU A 1 19 ? 2.618 4.021 -1.997 1.00 0.00 19 LEU A N 12
ATOM 11069 C CA . LEU A 1 19 ? 2.838 3.503 -0.657 1.00 0.00 19 LEU A CA 12
ATOM 11070 C C . LEU A 1 19 ? 3.037 4.672 0.310 1.00 0.00 19 LEU A C 12
ATOM 11071 O O . LEU A 1 19 ? 2.603 4.613 1.459 1.00 0.00 19 LEU A O 12
ATOM 11086 N N . GLN A 1 20 ? 3.696 5.707 -0.191 1.00 0.00 20 GLN A N 12
ATOM 11087 C CA . GLN A 1 20 ? 3.959 6.888 0.614 1.00 0.00 20 GLN A CA 12
ATOM 11088 C C . GLN A 1 20 ? 2.646 7.483 1.127 1.00 0.00 20 GLN A C 12
ATOM 11089 O O . GLN A 1 20 ? 2.567 7.925 2.272 1.00 0.00 20 GLN A O 12
ATOM 11101 N N . VAL A 1 21 ? 1.649 7.475 0.255 1.00 0.00 21 VAL A N 12
ATOM 11102 C CA . VAL A 1 21 ? 0.344 8.009 0.605 1.00 0.00 21 VAL A CA 12
ATOM 11103 C C . VAL A 1 21 ? -0.308 7.105 1.653 1.00 0.00 21 VAL A C 12
ATOM 11104 O O . VAL A 1 21 ? -0.948 7.589 2.585 1.00 0.00 21 VAL A O 12
ATOM 11117 N N . LEU A 1 22 ? -0.122 5.807 1.465 1.00 0.00 22 LEU A N 12
ATOM 11118 C CA . LEU A 1 22 ? -0.685 4.830 2.382 1.00 0.00 22 LEU A CA 12
ATOM 11119 C C . LEU A 1 22 ? -0.155 5.098 3.793 1.00 0.00 22 LEU A C 12
ATOM 11120 O O . LEU A 1 22 ? -0.916 5.071 4.760 1.00 0.00 22 LEU A O 12
ATOM 11135 N N . LEU A 1 23 ? 1.142 5.351 3.865 1.00 0.00 23 LEU A N 12
ATOM 11136 C CA . LEU A 1 23 ? 1.782 5.623 5.141 1.00 0.00 23 LEU A CA 12
ATOM 11137 C C . LEU A 1 23 ? 1.406 7.033 5.604 1.00 0.00 23 LEU A C 12
ATOM 11138 O O . LEU A 1 23 ? 1.080 7.240 6.772 1.00 0.00 23 LEU A O 12
ATOM 11153 N N . GLY A 1 24 ? 1.465 7.965 4.664 1.00 0.00 24 GLY A N 12
ATOM 11154 C CA . GLY A 1 24 ? 1.135 9.349 4.961 1.00 0.00 24 GLY A CA 12
ATOM 11155 C C . GLY A 1 24 ? -0.309 9.475 5.450 1.00 0.00 24 GLY A C 12
ATOM 11156 O O . GLY A 1 24 ? -0.586 10.209 6.398 1.00 0.00 24 GLY A O 12
ATOM 11160 N N . TYR A 1 25 ? -1.192 8.749 4.781 1.00 0.00 25 TYR A N 12
ATOM 11161 C CA . TYR A 1 25 ? -2.601 8.771 5.134 1.00 0.00 25 TYR A CA 12
ATOM 11162 C C . TYR A 1 25 ? -2.855 7.989 6.425 1.00 0.00 25 TYR A C 12
ATOM 11163 O O . TYR A 1 25 ? -3.921 8.106 7.027 1.00 0.00 25 TYR A O 12
ATOM 11180 N N . ALA A 1 26 ? -1.856 7.208 6.812 1.00 0.00 26 ALA A N 12
ATOM 11181 C CA . ALA A 1 26 ? -1.957 6.407 8.020 1.00 0.00 26 ALA A CA 12
ATOM 11182 C C . ALA A 1 26 ? -1.162 7.080 9.140 1.00 0.00 26 ALA A C 12
ATOM 11183 O O . ALA A 1 26 ? -1.268 6.690 10.302 1.00 0.00 26 ALA A O 12
ATOM 11190 N N . GLY A 1 27 ? -0.383 8.080 8.753 1.00 0.00 27 GLY A N 12
ATOM 11191 C CA . GLY A 1 27 ? 0.430 8.811 9.710 1.00 0.00 27 GLY A CA 12
ATOM 11192 C C . GLY A 1 27 ? 1.859 8.267 9.744 1.00 0.00 27 GLY A C 12
ATOM 11193 O O . GLY A 1 27 ? 2.806 9.014 9.985 1.00 0.00 27 GLY A O 12
ATOM 11197 N N . ARG A 1 28 ? 1.971 6.970 9.496 1.00 0.00 28 ARG A N 12
ATOM 11198 C CA . ARG A 1 28 ? 3.270 6.318 9.495 1.00 0.00 28 ARG A CA 12
ATOM 11199 C C . ARG A 1 28 ? 4.277 7.142 8.691 1.00 0.00 28 ARG A C 12
ATOM 11200 O O . ARG A 1 28 ? 3.896 7.883 7.785 1.00 0.00 28 ARG A O 12
ATOM 11218 N N . ASN A 1 29 ? 5.542 6.986 9.050 1.00 0.00 29 ASN A N 12
ATOM 11219 C CA . ASN A 1 29 ? 6.608 7.707 8.374 1.00 0.00 29 ASN A CA 12
ATOM 11220 C C . ASN A 1 29 ? 6.926 7.012 7.049 1.00 0.00 29 ASN A C 12
ATOM 11221 O O . ASN A 1 29 ? 7.149 5.802 7.016 1.00 0.00 29 ASN A O 12
ATOM 11231 N N . LYS A 1 30 ? 6.939 7.806 5.988 1.00 0.00 30 LYS A N 12
ATOM 11232 C CA . LYS A 1 30 ? 7.227 7.281 4.664 1.00 0.00 30 LYS A CA 12
ATOM 11233 C C . LYS A 1 30 ? 8.637 7.705 4.249 1.00 0.00 30 LYS A C 12
ATOM 11234 O O . LYS A 1 30 ? 9.550 7.731 5.073 1.00 0.00 30 LYS A O 12
ATOM 11249 N N . HIS A 1 31 ? 8.770 8.027 2.970 1.00 0.00 31 HIS A N 12
ATOM 11250 C CA . HIS A 1 31 ? 10.055 8.448 2.436 1.00 0.00 31 HIS A CA 12
ATOM 11251 C C . HIS A 1 31 ? 11.041 7.281 2.488 1.00 0.00 31 HIS A C 12
ATOM 11252 O O . HIS A 1 31 ? 11.775 7.127 3.463 1.00 0.00 31 HIS A O 12
ATOM 11265 N N . GLY A 1 32 ? 11.026 6.486 1.427 1.00 0.00 32 GLY A N 12
ATOM 11266 C CA . GLY A 1 32 ? 11.911 5.337 1.341 1.00 0.00 32 GLY A CA 12
ATOM 11267 C C . GLY A 1 32 ? 11.766 4.635 -0.011 1.00 0.00 32 GLY A C 12
ATOM 11268 O O . GLY A 1 32 ? 10.884 4.972 -0.798 1.00 0.00 32 GLY A O 12
ATOM 11272 N N . ARG A 1 33 ? 12.648 3.672 -0.238 1.00 0.00 33 ARG A N 12
ATOM 11273 C CA . ARG A 1 33 ? 12.631 2.920 -1.481 1.00 0.00 33 ARG A CA 12
ATOM 11274 C C . ARG A 1 33 ? 11.406 2.003 -1.529 1.00 0.00 33 ARG A C 12
ATOM 11275 O O . ARG A 1 33 ? 10.860 1.636 -0.490 1.00 0.00 33 ARG A O 12
ATOM 11293 N N . LYS A 1 34 ? 11.012 1.658 -2.746 1.00 0.00 34 LYS A N 12
ATOM 11294 C CA . LYS A 1 34 ? 9.863 0.791 -2.943 1.00 0.00 34 LYS A CA 12
ATOM 11295 C C . LYS A 1 34 ? 9.982 -0.424 -2.019 1.00 0.00 34 LYS A C 12
ATOM 11296 O O . LYS A 1 34 ? 9.006 -0.826 -1.388 1.00 0.00 34 LYS A O 12
ATOM 11311 N N . HIS A 1 35 ? 11.187 -0.973 -1.969 1.00 0.00 35 HIS A N 12
ATOM 11312 C CA . HIS A 1 35 ? 11.445 -2.133 -1.134 1.00 0.00 35 HIS A CA 12
ATOM 11313 C C . HIS A 1 35 ? 11.134 -1.793 0.326 1.00 0.00 35 HIS A C 12
ATOM 11314 O O . HIS A 1 35 ? 10.646 -2.640 1.073 1.00 0.00 35 HIS A O 12
ATOM 11327 N N . GLU A 1 36 ? 11.430 -0.554 0.688 1.00 0.00 36 GLU A N 12
ATOM 11328 C CA . GLU A 1 36 ? 11.188 -0.093 2.044 1.00 0.00 36 GLU A CA 12
ATOM 11329 C C . GLU A 1 36 ? 9.687 0.058 2.293 1.00 0.00 36 GLU A C 12
ATOM 11330 O O . GLU A 1 36 ? 9.165 -0.438 3.291 1.00 0.00 36 GLU A O 12
ATOM 11340 N N . LEU A 1 37 ? 9.032 0.747 1.369 1.00 0.00 37 LEU A N 12
ATOM 11341 C CA . LEU A 1 37 ? 7.600 0.969 1.476 1.00 0.00 37 LEU A CA 12
ATOM 11342 C C . LEU A 1 37 ? 6.873 -0.376 1.418 1.00 0.00 37 LEU A C 12
ATOM 11343 O O . LEU A 1 37 ? 5.919 -0.602 2.161 1.00 0.00 37 LEU A O 12
ATOM 11358 N N . LEU A 1 38 ? 7.352 -1.234 0.530 1.00 0.00 38 LEU A N 12
ATOM 11359 C CA . LEU A 1 38 ? 6.760 -2.551 0.366 1.00 0.00 38 LEU A CA 12
ATOM 11360 C C . LEU A 1 38 ? 6.823 -3.303 1.697 1.00 0.00 38 LEU A C 12
ATOM 11361 O O . LEU A 1 38 ? 5.813 -3.820 2.171 1.00 0.00 38 LEU A O 12
ATOM 11376 N N . THR A 1 39 ? 8.020 -3.339 2.265 1.00 0.00 39 THR A N 12
ATOM 11377 C CA . THR A 1 39 ? 8.228 -4.018 3.531 1.00 0.00 39 THR A CA 12
ATOM 11378 C C . THR A 1 39 ? 7.391 -3.364 4.631 1.00 0.00 39 THR A C 12
ATOM 11379 O O . THR A 1 39 ? 6.863 -4.050 5.507 1.00 0.00 39 THR A O 12
ATOM 11390 N N . LYS A 1 40 ? 7.294 -2.045 4.552 1.00 0.00 40 LYS A N 12
ATOM 11391 C CA . LYS A 1 40 ? 6.528 -1.290 5.530 1.00 0.00 40 LYS A CA 12
ATOM 11392 C C . LYS A 1 40 ? 5.038 -1.567 5.328 1.00 0.00 40 LYS A C 12
ATOM 11393 O O . LYS A 1 40 ? 4.300 -1.750 6.295 1.00 0.00 40 LYS A O 12
ATOM 11408 N N . ALA A 1 41 ? 4.638 -1.589 4.065 1.00 0.00 41 ALA A N 12
ATOM 11409 C CA . ALA A 1 41 ? 3.248 -1.840 3.724 1.00 0.00 41 ALA A CA 12
ATOM 11410 C C . ALA A 1 41 ? 2.874 -3.263 4.142 1.00 0.00 41 ALA A C 12
ATOM 11411 O O . ALA A 1 41 ? 1.821 -3.482 4.739 1.00 0.00 41 ALA A O 12
ATOM 11418 N N . LEU A 1 42 ? 3.757 -4.194 3.812 1.00 0.00 42 LEU A N 12
ATOM 11419 C CA . LEU A 1 42 ? 3.533 -5.590 4.145 1.00 0.00 42 LEU A CA 12
ATOM 11420 C C . LEU A 1 42 ? 3.450 -5.740 5.666 1.00 0.00 42 LEU A C 12
ATOM 11421 O O . LEU A 1 42 ? 2.564 -6.420 6.178 1.00 0.00 42 LEU A O 12
ATOM 11436 N N . HIS A 1 43 ? 4.387 -5.094 6.343 1.00 0.00 43 HIS A N 12
ATOM 11437 C CA . HIS A 1 43 ? 4.432 -5.147 7.795 1.00 0.00 43 HIS A CA 12
ATOM 11438 C C . HIS A 1 43 ? 3.157 -4.528 8.370 1.00 0.00 43 HIS A C 12
ATOM 11439 O O . HIS A 1 43 ? 2.710 -4.911 9.451 1.00 0.00 43 HIS A O 12
ATOM 11452 N N . LEU A 1 44 ? 2.608 -3.581 7.624 1.00 0.00 44 LEU A N 12
ATOM 11453 C CA . LEU A 1 44 ? 1.394 -2.905 8.046 1.00 0.00 44 LEU A CA 12
ATOM 11454 C C . LEU A 1 44 ? 0.233 -3.903 8.045 1.00 0.00 44 LEU A C 12
ATOM 11455 O O . LEU A 1 44 ? -0.606 -3.885 8.943 1.00 0.00 44 LEU A O 12
ATOM 11470 N N . LEU A 1 45 ? 0.223 -4.749 7.026 1.00 0.00 45 LEU A N 12
ATOM 11471 C CA . LEU A 1 45 ? -0.820 -5.752 6.897 1.00 0.00 45 LEU A CA 12
ATOM 11472 C C . LEU A 1 45 ? -0.783 -6.680 8.112 1.00 0.00 45 LEU A C 12
ATOM 11473 O O . LEU A 1 45 ? -1.808 -6.917 8.748 1.00 0.00 45 LEU A O 12
ATOM 11488 N N . LYS A 1 46 ? 0.410 -7.182 8.397 1.00 0.00 46 LYS A N 12
ATOM 11489 C CA . LYS A 1 46 ? 0.594 -8.079 9.524 1.00 0.00 46 LYS A CA 12
ATOM 11490 C C . LYS A 1 46 ? 0.430 -7.294 10.828 1.00 0.00 46 LYS A C 12
ATOM 11491 O O . LYS A 1 46 ? 0.054 -7.858 11.854 1.00 0.00 46 LYS A O 12
ATOM 11506 N N . ALA A 1 47 ? 0.721 -6.004 10.744 1.00 0.00 47 ALA A N 12
ATOM 11507 C CA . ALA A 1 47 ? 0.611 -5.136 11.904 1.00 0.00 47 ALA A CA 12
ATOM 11508 C C . ALA A 1 47 ? -0.814 -4.586 11.991 1.00 0.00 47 ALA A C 12
ATOM 11509 O O . ALA A 1 47 ? -1.085 -3.675 12.772 1.00 0.00 47 ALA A O 12
ATOM 11516 N N . GLY A 1 48 ? -1.687 -5.163 11.178 1.00 0.00 48 GLY A N 12
ATOM 11517 C CA . GLY A 1 48 ? -3.077 -4.742 11.153 1.00 0.00 48 GLY A CA 12
ATOM 11518 C C . GLY A 1 48 ? -3.211 -3.324 10.594 1.00 0.00 48 GLY A C 12
ATOM 11519 O O . GLY A 1 48 ? -2.743 -2.364 11.206 1.00 0.00 48 GLY A O 12
ATOM 11523 N N . CYS A 1 49 ? -3.853 -3.236 9.438 1.00 0.00 49 CYS A N 12
ATOM 11524 C CA . CYS A 1 49 ? -4.053 -1.951 8.790 1.00 0.00 49 CYS A CA 12
ATOM 11525 C C . CYS A 1 49 ? -5.558 -1.732 8.613 1.00 0.00 49 CYS A C 12
ATOM 11526 O O . CYS A 1 49 ? -6.268 -2.623 8.148 1.00 0.00 49 CYS A O 12
ATOM 11533 N N . SER A 1 50 ? -5.999 -0.543 8.995 1.00 0.00 50 SER A N 12
ATOM 11534 C CA . SER A 1 50 ? -7.406 -0.196 8.884 1.00 0.00 50 SER A CA 12
ATOM 11535 C C . SER A 1 50 ? -7.902 -0.467 7.463 1.00 0.00 50 SER A C 12
ATOM 11536 O O . SER A 1 50 ? -7.101 -0.621 6.541 1.00 0.00 50 SER A O 12
ATOM 11543 N N . PRO A 1 51 ? -9.254 -0.518 7.325 1.00 0.00 51 PRO A N 12
ATOM 11544 C CA . PRO A 1 51 ? -9.866 -0.768 6.031 1.00 0.00 51 PRO A CA 12
ATOM 11545 C C . PRO A 1 51 ? -9.788 0.473 5.139 1.00 0.00 51 PRO A C 12
ATOM 11546 O O . PRO A 1 51 ? -10.048 0.397 3.939 1.00 0.00 51 PRO A O 12
ATOM 11554 N N . ALA A 1 52 ? -9.427 1.587 5.760 1.00 0.00 52 ALA A N 12
ATOM 11555 C CA . ALA A 1 52 ? -9.311 2.842 5.037 1.00 0.00 52 ALA A CA 12
ATOM 11556 C C . ALA A 1 52 ? -8.092 2.784 4.114 1.00 0.00 52 ALA A C 12
ATOM 11557 O O . ALA A 1 52 ? -8.157 3.219 2.966 1.00 0.00 52 ALA A O 12
ATOM 11564 N N . VAL A 1 53 ? -7.009 2.244 4.652 1.00 0.00 53 VAL A N 12
ATOM 11565 C CA . VAL A 1 53 ? -5.776 2.124 3.892 1.00 0.00 53 VAL A CA 12
ATOM 11566 C C . VAL A 1 53 ? -5.956 1.064 2.802 1.00 0.00 53 VAL A C 12
ATOM 11567 O O . VAL A 1 53 ? -5.431 1.208 1.699 1.00 0.00 53 VAL A O 12
ATOM 11580 N N . GLN A 1 54 ? -6.699 0.024 3.151 1.00 0.00 54 GLN A N 12
ATOM 11581 C CA . GLN A 1 54 ? -6.954 -1.059 2.216 1.00 0.00 54 GLN A CA 12
ATOM 11582 C C . GLN A 1 54 ? -7.667 -0.530 0.971 1.00 0.00 54 GLN A C 12
ATOM 11583 O O . GLN A 1 54 ? -7.400 -0.981 -0.141 1.00 0.00 54 GLN A O 12
ATOM 11595 N N . MET A 1 55 ? -8.560 0.423 1.200 1.00 0.00 55 MET A N 12
ATOM 11596 C CA . MET A 1 55 ? -9.314 1.018 0.110 1.00 0.00 55 MET A CA 12
ATOM 11597 C C . MET A 1 55 ? -8.408 1.868 -0.783 1.00 0.00 55 MET A C 12
ATOM 11598 O O . MET A 1 55 ? -8.582 1.899 -2.000 1.00 0.00 55 MET A O 12
ATOM 11610 N N . LYS A 1 56 ? -7.460 2.537 -0.144 1.00 0.00 56 LYS A N 12
ATOM 11611 C CA . LYS A 1 56 ? -6.526 3.386 -0.865 1.00 0.00 56 LYS A CA 12
ATOM 11612 C C . LYS A 1 56 ? -5.704 2.527 -1.829 1.00 0.00 56 LYS A C 12
ATOM 11613 O O . LYS A 1 56 ? -5.265 3.006 -2.873 1.00 0.00 56 LYS A O 12
ATOM 11628 N N . ILE A 1 57 ? -5.520 1.273 -1.443 1.00 0.00 57 ILE A N 12
ATOM 11629 C CA . ILE A 1 57 ? -4.759 0.342 -2.260 1.00 0.00 57 ILE A CA 12
ATOM 11630 C C . ILE A 1 57 ? -5.543 0.033 -3.538 1.00 0.00 57 ILE A C 12
ATOM 11631 O O . ILE A 1 57 ? -4.957 -0.108 -4.610 1.00 0.00 57 ILE A O 12
ATOM 11646 N N . LYS A 1 58 ? -6.854 -0.064 -3.380 1.00 0.00 58 LYS A N 12
ATOM 11647 C CA . LYS A 1 58 ? -7.724 -0.354 -4.509 1.00 0.00 58 LYS A CA 12
ATOM 11648 C C . LYS A 1 58 ? -7.760 0.856 -5.444 1.00 0.00 58 LYS A C 12
ATOM 11649 O O . LYS A 1 58 ? -7.693 0.706 -6.662 1.00 0.00 58 LYS A O 12
ATOM 11664 N N . GLU A 1 59 ? -7.865 2.030 -4.837 1.00 0.00 59 GLU A N 12
ATOM 11665 C CA . GLU A 1 59 ? -7.911 3.266 -5.601 1.00 0.00 59 GLU A CA 12
ATOM 11666 C C . GLU A 1 59 ? -6.597 3.470 -6.358 1.00 0.00 59 GLU A C 12
ATOM 11667 O O . GLU A 1 59 ? -6.604 3.737 -7.559 1.00 0.00 59 GLU A O 12
ATOM 11677 N N . LEU A 1 60 ? -5.502 3.339 -5.624 1.00 0.00 60 LEU A N 12
ATOM 11678 C CA . LEU A 1 60 ? -4.183 3.506 -6.210 1.00 0.00 60 LEU A CA 12
ATOM 11679 C C . LEU A 1 60 ? -4.021 2.528 -7.377 1.00 0.00 60 LEU A C 12
ATOM 11680 O O . LEU A 1 60 ? -3.545 2.906 -8.446 1.00 0.00 60 LEU A O 12
ATOM 11695 N N . TYR A 1 61 ? -4.425 1.291 -7.130 1.00 0.00 61 TYR A N 12
ATOM 11696 C CA . TYR A 1 61 ? -4.330 0.257 -8.147 1.00 0.00 61 TYR A CA 12
ATOM 11697 C C . TYR A 1 61 ? -5.332 0.505 -9.277 1.00 0.00 61 TYR A C 12
ATOM 11698 O O . TYR A 1 61 ? -5.012 0.308 -10.448 1.00 0.00 61 TYR A O 12
ATOM 11715 N N . ARG A 1 62 ? -6.522 0.935 -8.886 1.00 0.00 62 ARG A N 12
ATOM 11716 C CA . ARG A 1 62 ? -7.572 1.212 -9.852 1.00 0.00 62 ARG A CA 12
ATOM 11717 C C . ARG A 1 62 ? -7.175 2.389 -10.744 1.00 0.00 62 ARG A C 12
ATOM 11718 O O . ARG A 1 62 ? -7.471 2.397 -11.938 1.00 0.00 62 ARG A O 12
ATOM 11736 N N . ARG A 1 63 ? -6.509 3.358 -10.131 1.00 0.00 63 ARG A N 12
ATOM 11737 C CA . ARG A 1 63 ? -6.067 4.537 -10.853 1.00 0.00 63 ARG A CA 12
ATOM 11738 C C . ARG A 1 63 ? -4.861 4.201 -11.732 1.00 0.00 63 ARG A C 12
ATOM 11739 O O . ARG A 1 63 ? -4.733 4.718 -12.841 1.00 0.00 63 ARG A O 12
ATOM 11757 N N . ARG A 1 64 ? -4.007 3.338 -11.203 1.00 0.00 64 ARG A N 12
ATOM 11758 C CA . ARG A 1 64 ? -2.815 2.927 -11.925 1.00 0.00 64 ARG A CA 12
ATOM 11759 C C . ARG A 1 64 ? -2.960 1.484 -12.412 1.00 0.00 64 ARG A C 12
ATOM 11760 O O . ARG A 1 64 ? -2.049 0.674 -12.247 1.00 0.00 64 ARG A O 12
ATOM 11778 N N . PHE A 1 65 ? -4.113 1.206 -13.003 1.00 0.00 65 PHE A N 12
ATOM 11779 C CA . PHE A 1 65 ? -4.390 -0.126 -13.516 1.00 0.00 65 PHE A CA 12
ATOM 11780 C C . PHE A 1 65 ? -3.139 -0.742 -14.143 1.00 0.00 65 PHE A C 12
ATOM 11781 O O . PHE A 1 65 ? -2.537 -1.651 -13.572 1.00 0.00 65 PHE A O 12
ATOM 11797 N N . MET A 1 1 ? -11.219 -7.039 7.058 1.00 0.00 1 MET A N 13
ATOM 11798 C CA . MET A 1 1 ? -10.284 -8.146 6.953 1.00 0.00 1 MET A CA 13
ATOM 11799 C C . MET A 1 1 ? -10.552 -8.975 5.697 1.00 0.00 1 MET A C 13
ATOM 11800 O O . MET A 1 1 ? -11.692 -9.072 5.244 1.00 0.00 1 MET A O 13
ATOM 11812 N N . ALA A 1 2 ? -9.484 -9.553 5.168 1.00 0.00 2 ALA A N 13
ATOM 11813 C CA . ALA A 1 2 ? -9.589 -10.371 3.972 1.00 0.00 2 ALA A CA 13
ATOM 11814 C C . ALA A 1 2 ? -8.437 -11.377 3.943 1.00 0.00 2 ALA A C 13
ATOM 11815 O O . ALA A 1 2 ? -7.540 -11.323 4.783 1.00 0.00 2 ALA A O 13
ATOM 11822 N N . ASP A 1 3 ? -8.498 -12.270 2.966 1.00 0.00 3 ASP A N 13
ATOM 11823 C CA . ASP A 1 3 ? -7.470 -13.287 2.817 1.00 0.00 3 ASP A CA 13
ATOM 11824 C C . ASP A 1 3 ? -6.096 -12.654 3.048 1.00 0.00 3 ASP A C 13
ATOM 11825 O O . ASP A 1 3 ? -5.174 -13.318 3.519 1.00 0.00 3 ASP A O 13
ATOM 11833 N N . SER A 1 4 ? -6.002 -11.377 2.703 1.00 0.00 4 SER A N 13
ATOM 11834 C CA . SER A 1 4 ? -4.756 -10.649 2.867 1.00 0.00 4 SER A CA 13
ATOM 11835 C C . SER A 1 4 ? -3.735 -11.119 1.829 1.00 0.00 4 SER A C 13
ATOM 11836 O O . SER A 1 4 ? -2.530 -11.081 2.078 1.00 0.00 4 SER A O 13
ATOM 11843 N N . ALA A 1 5 ? -4.253 -11.554 0.690 1.00 0.00 5 ALA A N 13
ATOM 11844 C CA . ALA A 1 5 ? -3.400 -12.032 -0.385 1.00 0.00 5 ALA A CA 13
ATOM 11845 C C . ALA A 1 5 ? -3.551 -11.111 -1.598 1.00 0.00 5 ALA A C 13
ATOM 11846 O O . ALA A 1 5 ? -2.561 -10.741 -2.227 1.00 0.00 5 ALA A O 13
ATOM 11853 N N . GLU A 1 6 ? -4.797 -10.765 -1.887 1.00 0.00 6 GLU A N 13
ATOM 11854 C CA . GLU A 1 6 ? -5.090 -9.894 -3.013 1.00 0.00 6 GLU A CA 13
ATOM 11855 C C . GLU A 1 6 ? -4.570 -8.481 -2.739 1.00 0.00 6 GLU A C 13
ATOM 11856 O O . GLU A 1 6 ? -4.035 -7.828 -3.633 1.00 0.00 6 GLU A O 13
ATOM 11866 N N . LEU A 1 7 ? -4.748 -8.050 -1.499 1.00 0.00 7 LEU A N 13
ATOM 11867 C CA . LEU A 1 7 ? -4.305 -6.726 -1.095 1.00 0.00 7 LEU A CA 13
ATOM 11868 C C . LEU A 1 7 ? -2.790 -6.622 -1.280 1.00 0.00 7 LEU A C 13
ATOM 11869 O O . LEU A 1 7 ? -2.282 -5.583 -1.698 1.00 0.00 7 LEU A O 13
ATOM 11884 N N . LYS A 1 8 ? -2.110 -7.714 -0.960 1.00 0.00 8 LYS A N 13
ATOM 11885 C CA . LYS A 1 8 ? -0.664 -7.758 -1.084 1.00 0.00 8 LYS A CA 13
ATOM 11886 C C . LYS A 1 8 ? -0.280 -7.631 -2.560 1.00 0.00 8 LYS A C 13
ATOM 11887 O O . LYS A 1 8 ? 0.558 -6.803 -2.917 1.00 0.00 8 LYS A O 13
ATOM 11902 N N . GLN A 1 9 ? -0.909 -8.462 -3.376 1.00 0.00 9 GLN A N 13
ATOM 11903 C CA . GLN A 1 9 ? -0.644 -8.453 -4.805 1.00 0.00 9 GLN A CA 13
ATOM 11904 C C . GLN A 1 9 ? -0.963 -7.077 -5.395 1.00 0.00 9 GLN A C 13
ATOM 11905 O O . GLN A 1 9 ? -0.200 -6.553 -6.205 1.00 0.00 9 GLN A O 13
ATOM 11917 N N . MET A 1 10 ? -2.091 -6.532 -4.966 1.00 0.00 10 MET A N 13
ATOM 11918 C CA . MET A 1 10 ? -2.521 -5.228 -5.441 1.00 0.00 10 MET A CA 13
ATOM 11919 C C . MET A 1 10 ? -1.590 -4.125 -4.933 1.00 0.00 10 MET A C 13
ATOM 11920 O O . MET A 1 10 ? -1.188 -3.247 -5.694 1.00 0.00 10 MET A O 13
ATOM 11932 N N . VAL A 1 11 ? -1.275 -4.206 -3.648 1.00 0.00 11 VAL A N 13
ATOM 11933 C CA . VAL A 1 11 ? -0.399 -3.227 -3.029 1.00 0.00 11 VAL A CA 13
ATOM 11934 C C . VAL A 1 11 ? 0.974 -3.280 -3.700 1.00 0.00 11 VAL A C 13
ATOM 11935 O O . VAL A 1 11 ? 1.626 -2.251 -3.873 1.00 0.00 11 VAL A O 13
ATOM 11948 N N . MET A 1 12 ? 1.375 -4.491 -4.060 1.00 0.00 12 MET A N 13
ATOM 11949 C CA . MET A 1 12 ? 2.660 -4.693 -4.708 1.00 0.00 12 MET A CA 13
ATOM 11950 C C . MET A 1 12 ? 2.740 -3.910 -6.020 1.00 0.00 12 MET A C 13
ATOM 11951 O O . MET A 1 12 ? 3.831 -3.633 -6.515 1.00 0.00 12 MET A O 13
ATOM 11963 N N . SER A 1 13 ? 1.571 -3.575 -6.545 1.00 0.00 13 SER A N 13
ATOM 11964 C CA . SER A 1 13 ? 1.495 -2.830 -7.790 1.00 0.00 13 SER A CA 13
ATOM 11965 C C . SER A 1 13 ? 1.575 -1.328 -7.506 1.00 0.00 13 SER A C 13
ATOM 11966 O O . SER A 1 13 ? 1.509 -0.515 -8.428 1.00 0.00 13 SER A O 13
ATOM 11973 N N . LEU A 1 14 ? 1.715 -1.006 -6.230 1.00 0.00 14 LEU A N 13
ATOM 11974 C CA . LEU A 1 14 ? 1.805 0.383 -5.814 1.00 0.00 14 LEU A CA 13
ATOM 11975 C C . LEU A 1 14 ? 3.263 0.841 -5.889 1.00 0.00 14 LEU A C 13
ATOM 11976 O O . LEU A 1 14 ? 4.177 0.050 -5.665 1.00 0.00 14 LEU A O 13
ATOM 11991 N N . ARG A 1 15 ? 3.433 2.116 -6.205 1.00 0.00 15 ARG A N 13
ATOM 11992 C CA . ARG A 1 15 ? 4.765 2.689 -6.313 1.00 0.00 15 ARG A CA 13
ATOM 11993 C C . ARG A 1 15 ? 5.111 3.468 -5.044 1.00 0.00 15 ARG A C 13
ATOM 11994 O O . ARG A 1 15 ? 4.290 3.577 -4.135 1.00 0.00 15 ARG A O 13
ATOM 12012 N N . VAL A 1 16 ? 6.329 3.991 -5.022 1.00 0.00 16 VAL A N 13
ATOM 12013 C CA . VAL A 1 16 ? 6.794 4.756 -3.879 1.00 0.00 16 VAL A CA 13
ATOM 12014 C C . VAL A 1 16 ? 5.774 5.850 -3.553 1.00 0.00 16 VAL A C 13
ATOM 12015 O O . VAL A 1 16 ? 5.399 6.029 -2.396 1.00 0.00 16 VAL A O 13
ATOM 12028 N N . SER A 1 17 ? 5.355 6.552 -4.596 1.00 0.00 17 SER A N 13
ATOM 12029 C CA . SER A 1 17 ? 4.386 7.623 -4.436 1.00 0.00 17 SER A CA 13
ATOM 12030 C C . SER A 1 17 ? 3.115 7.085 -3.775 1.00 0.00 17 SER A C 13
ATOM 12031 O O . SER A 1 17 ? 2.554 7.722 -2.887 1.00 0.00 17 SER A O 13
ATOM 12038 N N . GLU A 1 18 ? 2.697 5.915 -4.238 1.00 0.00 18 GLU A N 13
ATOM 12039 C CA . GLU A 1 18 ? 1.502 5.282 -3.704 1.00 0.00 18 GLU A CA 13
ATOM 12040 C C . GLU A 1 18 ? 1.770 4.747 -2.296 1.00 0.00 18 GLU A C 13
ATOM 12041 O O . GLU A 1 18 ? 0.915 4.846 -1.417 1.00 0.00 18 GLU A O 13
ATOM 12051 N N . LEU A 1 19 ? 2.960 4.190 -2.126 1.00 0.00 19 LEU A N 13
ATOM 12052 C CA . LEU A 1 19 ? 3.350 3.638 -0.840 1.00 0.00 19 LEU A CA 13
ATOM 12053 C C . LEU A 1 19 ? 3.307 4.742 0.219 1.00 0.00 19 LEU A C 13
ATOM 12054 O O . LEU A 1 19 ? 2.788 4.535 1.315 1.00 0.00 19 LEU A O 13
ATOM 12069 N N . GLN A 1 20 ? 3.858 5.890 -0.146 1.00 0.00 20 GLN A N 13
ATOM 12070 C CA . GLN A 1 20 ? 3.888 7.026 0.758 1.00 0.00 20 GLN A CA 13
ATOM 12071 C C . GLN A 1 20 ? 2.466 7.421 1.162 1.00 0.00 20 GLN A C 13
ATOM 12072 O O . GLN A 1 20 ? 2.239 7.880 2.282 1.00 0.00 20 GLN A O 13
ATOM 12084 N N . VAL A 1 21 ? 1.544 7.229 0.230 1.00 0.00 21 VAL A N 13
ATOM 12085 C CA . VAL A 1 21 ? 0.151 7.559 0.475 1.00 0.00 21 VAL A CA 13
ATOM 12086 C C . VAL A 1 21 ? -0.412 6.615 1.539 1.00 0.00 21 VAL A C 13
ATOM 12087 O O . VAL A 1 21 ? -1.064 7.057 2.484 1.00 0.00 21 VAL A O 13
ATOM 12100 N N . LEU A 1 22 ? -0.142 5.332 1.348 1.00 0.00 22 LEU A N 13
ATOM 12101 C CA . LEU A 1 22 ? -0.614 4.321 2.280 1.00 0.00 22 LEU A CA 13
ATOM 12102 C C . LEU A 1 22 ? -0.074 4.630 3.677 1.00 0.00 22 LEU A C 13
ATOM 12103 O O . LEU A 1 22 ? -0.813 4.569 4.659 1.00 0.00 22 LEU A O 13
ATOM 12118 N N . LEU A 1 23 ? 1.210 4.954 3.723 1.00 0.00 23 LEU A N 13
ATOM 12119 C CA . LEU A 1 23 ? 1.857 5.273 4.985 1.00 0.00 23 LEU A CA 13
ATOM 12120 C C . LEU A 1 23 ? 1.347 6.624 5.487 1.00 0.00 23 LEU A C 13
ATOM 12121 O O . LEU A 1 23 ? 0.909 6.740 6.631 1.00 0.00 23 LEU A O 13
ATOM 12136 N N . GLY A 1 24 ? 1.419 7.613 4.608 1.00 0.00 24 GLY A N 13
ATOM 12137 C CA . GLY A 1 24 ? 0.971 8.952 4.950 1.00 0.00 24 GLY A CA 13
ATOM 12138 C C . GLY A 1 24 ? -0.487 8.940 5.416 1.00 0.00 24 GLY A C 13
ATOM 12139 O O . GLY A 1 24 ? -0.825 9.551 6.428 1.00 0.00 24 GLY A O 13
ATOM 12143 N N . TYR A 1 25 ? -1.312 8.236 4.653 1.00 0.00 25 TYR A N 13
ATOM 12144 C CA . TYR A 1 25 ? -2.726 8.137 4.976 1.00 0.00 25 TYR A CA 13
ATOM 12145 C C . TYR A 1 25 ? -2.950 7.217 6.178 1.00 0.00 25 TYR A C 13
ATOM 12146 O O . TYR A 1 25 ? -4.050 7.164 6.727 1.00 0.00 25 TYR A O 13
ATOM 12163 N N . ALA A 1 26 ? -1.890 6.516 6.552 1.00 0.00 26 ALA A N 13
ATOM 12164 C CA . ALA A 1 26 ? -1.958 5.602 7.681 1.00 0.00 26 ALA A CA 13
ATOM 12165 C C . ALA A 1 26 ? -1.243 6.225 8.881 1.00 0.00 26 ALA A C 13
ATOM 12166 O O . ALA A 1 26 ? -1.353 5.728 10.000 1.00 0.00 26 ALA A O 13
ATOM 12173 N N . GLY A 1 27 ? -0.526 7.306 8.607 1.00 0.00 27 GLY A N 13
ATOM 12174 C CA . GLY A 1 27 ? 0.206 8.002 9.650 1.00 0.00 27 GLY A CA 13
ATOM 12175 C C . GLY A 1 27 ? 1.663 7.538 9.702 1.00 0.00 27 GLY A C 13
ATOM 12176 O O . GLY A 1 27 ? 2.560 8.325 9.999 1.00 0.00 27 GLY A O 13
ATOM 12180 N N . ARG A 1 28 ? 1.853 6.259 9.408 1.00 0.00 28 ARG A N 13
ATOM 12181 C CA . ARG A 1 28 ? 3.186 5.680 9.418 1.00 0.00 28 ARG A CA 13
ATOM 12182 C C . ARG A 1 28 ? 4.166 6.590 8.674 1.00 0.00 28 ARG A C 13
ATOM 12183 O O . ARG A 1 28 ? 3.764 7.358 7.800 1.00 0.00 28 ARG A O 13
ATOM 12201 N N . ASN A 1 29 ? 5.431 6.473 9.047 1.00 0.00 29 ASN A N 13
ATOM 12202 C CA . ASN A 1 29 ? 6.471 7.276 8.426 1.00 0.00 29 ASN A CA 13
ATOM 12203 C C . ASN A 1 29 ? 6.825 6.678 7.063 1.00 0.00 29 ASN A C 13
ATOM 12204 O O . ASN A 1 29 ? 6.804 5.461 6.889 1.00 0.00 29 ASN A O 13
ATOM 12214 N N . LYS A 1 30 ? 7.143 7.564 6.129 1.00 0.00 30 LYS A N 13
ATOM 12215 C CA . LYS A 1 30 ? 7.500 7.139 4.786 1.00 0.00 30 LYS A CA 13
ATOM 12216 C C . LYS A 1 30 ? 8.827 7.787 4.388 1.00 0.00 30 LYS A C 13
ATOM 12217 O O . LYS A 1 30 ? 8.894 8.998 4.181 1.00 0.00 30 LYS A O 13
ATOM 12232 N N . HIS A 1 31 ? 9.852 6.951 4.292 1.00 0.00 31 HIS A N 13
ATOM 12233 C CA . HIS A 1 31 ? 11.173 7.428 3.922 1.00 0.00 31 HIS A CA 13
ATOM 12234 C C . HIS A 1 31 ? 12.096 6.235 3.664 1.00 0.00 31 HIS A C 13
ATOM 12235 O O . HIS A 1 31 ? 12.663 5.671 4.597 1.00 0.00 31 HIS A O 13
ATOM 12248 N N . GLY A 1 32 ? 12.215 5.884 2.392 1.00 0.00 32 GLY A N 13
ATOM 12249 C CA . GLY A 1 32 ? 13.058 4.768 1.999 1.00 0.00 32 GLY A CA 13
ATOM 12250 C C . GLY A 1 32 ? 12.788 4.361 0.549 1.00 0.00 32 GLY A C 13
ATOM 12251 O O . GLY A 1 32 ? 12.069 5.053 -0.171 1.00 0.00 32 GLY A O 13
ATOM 12255 N N . ARG A 1 33 ? 13.378 3.240 0.163 1.00 0.00 33 ARG A N 13
ATOM 12256 C CA . ARG A 1 33 ? 13.210 2.731 -1.188 1.00 0.00 33 ARG A CA 13
ATOM 12257 C C . ARG A 1 33 ? 11.860 2.024 -1.325 1.00 0.00 33 ARG A C 13
ATOM 12258 O O . ARG A 1 33 ? 11.143 1.852 -0.341 1.00 0.00 33 ARG A O 13
ATOM 12276 N N . LYS A 1 34 ? 11.554 1.635 -2.555 1.00 0.00 34 LYS A N 13
ATOM 12277 C CA . LYS A 1 34 ? 10.303 0.950 -2.833 1.00 0.00 34 LYS A CA 13
ATOM 12278 C C . LYS A 1 34 ? 10.259 -0.362 -2.047 1.00 0.00 34 LYS A C 13
ATOM 12279 O O . LYS A 1 34 ? 9.232 -0.706 -1.463 1.00 0.00 34 LYS A O 13
ATOM 12294 N N . HIS A 1 35 ? 11.386 -1.060 -2.057 1.00 0.00 35 HIS A N 13
ATOM 12295 C CA . HIS A 1 35 ? 11.488 -2.326 -1.353 1.00 0.00 35 HIS A CA 13
ATOM 12296 C C . HIS A 1 35 ? 11.194 -2.112 0.134 1.00 0.00 35 HIS A C 13
ATOM 12297 O O . HIS A 1 35 ? 10.457 -2.885 0.742 1.00 0.00 35 HIS A O 13
ATOM 12310 N N . GLU A 1 36 ? 11.788 -1.058 0.675 1.00 0.00 36 GLU A N 13
ATOM 12311 C CA . GLU A 1 36 ? 11.599 -0.732 2.078 1.00 0.00 36 GLU A CA 13
ATOM 12312 C C . GLU A 1 36 ? 10.152 -0.307 2.335 1.00 0.00 36 GLU A C 13
ATOM 12313 O O . GLU A 1 36 ? 9.550 -0.710 3.328 1.00 0.00 36 GLU A O 13
ATOM 12323 N N . LEU A 1 37 ? 9.636 0.503 1.422 1.00 0.00 37 LEU A N 13
ATOM 12324 C CA . LEU A 1 37 ? 8.271 0.987 1.537 1.00 0.00 37 LEU A CA 13
ATOM 12325 C C . LEU A 1 37 ? 7.302 -0.180 1.340 1.00 0.00 37 LEU A C 13
ATOM 12326 O O . LEU A 1 37 ? 6.271 -0.255 2.008 1.00 0.00 37 LEU A O 13
ATOM 12341 N N . LEU A 1 38 ? 7.666 -1.061 0.421 1.00 0.00 38 LEU A N 13
ATOM 12342 C CA . LEU A 1 38 ? 6.842 -2.222 0.127 1.00 0.00 38 LEU A CA 13
ATOM 12343 C C . LEU A 1 38 ? 6.655 -3.044 1.405 1.00 0.00 38 LEU A C 13
ATOM 12344 O O . LEU A 1 38 ? 5.536 -3.428 1.741 1.00 0.00 38 LEU A O 13
ATOM 12359 N N . THR A 1 39 ? 7.767 -3.291 2.081 1.00 0.00 39 THR A N 13
ATOM 12360 C CA . THR A 1 39 ? 7.739 -4.060 3.312 1.00 0.00 39 THR A CA 13
ATOM 12361 C C . THR A 1 39 ? 6.904 -3.340 4.372 1.00 0.00 39 THR A C 13
ATOM 12362 O O . THR A 1 39 ? 6.212 -3.980 5.162 1.00 0.00 39 THR A O 13
ATOM 12373 N N . LYS A 1 40 ? 6.998 -2.019 4.357 1.00 0.00 40 LYS A N 13
ATOM 12374 C CA . LYS A 1 40 ? 6.260 -1.204 5.307 1.00 0.00 40 LYS A CA 13
ATOM 12375 C C . LYS A 1 40 ? 4.759 -1.411 5.091 1.00 0.00 40 LYS A C 13
ATOM 12376 O O . LYS A 1 40 ? 4.003 -1.543 6.051 1.00 0.00 40 LYS A O 13
ATOM 12391 N N . ALA A 1 41 ? 4.373 -1.430 3.823 1.00 0.00 41 ALA A N 13
ATOM 12392 C CA . ALA A 1 41 ? 2.977 -1.617 3.469 1.00 0.00 41 ALA A CA 13
ATOM 12393 C C . ALA A 1 41 ? 2.562 -3.054 3.791 1.00 0.00 41 ALA A C 13
ATOM 12394 O O . ALA A 1 41 ? 1.489 -3.284 4.348 1.00 0.00 41 ALA A O 13
ATOM 12401 N N . LEU A 1 42 ? 3.433 -3.984 3.427 1.00 0.00 42 LEU A N 13
ATOM 12402 C CA . LEU A 1 42 ? 3.170 -5.392 3.670 1.00 0.00 42 LEU A CA 13
ATOM 12403 C C . LEU A 1 42 ? 3.064 -5.633 5.177 1.00 0.00 42 LEU A C 13
ATOM 12404 O O . LEU A 1 42 ? 2.134 -6.294 5.640 1.00 0.00 42 LEU A O 13
ATOM 12419 N N . HIS A 1 43 ? 4.028 -5.085 5.902 1.00 0.00 43 HIS A N 13
ATOM 12420 C CA . HIS A 1 43 ? 4.055 -5.232 7.348 1.00 0.00 43 HIS A CA 13
ATOM 12421 C C . HIS A 1 43 ? 2.811 -4.579 7.953 1.00 0.00 43 HIS A C 13
ATOM 12422 O O . HIS A 1 43 ? 2.321 -5.013 8.993 1.00 0.00 43 HIS A O 13
ATOM 12435 N N . LEU A 1 44 ? 2.337 -3.544 7.275 1.00 0.00 44 LEU A N 13
ATOM 12436 C CA . LEU A 1 44 ? 1.160 -2.825 7.733 1.00 0.00 44 LEU A CA 13
ATOM 12437 C C . LEU A 1 44 ? -0.054 -3.753 7.672 1.00 0.00 44 LEU A C 13
ATOM 12438 O O . LEU A 1 44 ? -0.859 -3.791 8.602 1.00 0.00 44 LEU A O 13
ATOM 12453 N N . LEU A 1 45 ? -0.150 -4.479 6.567 1.00 0.00 45 LEU A N 13
ATOM 12454 C CA . LEU A 1 45 ? -1.253 -5.405 6.373 1.00 0.00 45 LEU A CA 13
ATOM 12455 C C . LEU A 1 45 ? -1.285 -6.404 7.530 1.00 0.00 45 LEU A C 13
ATOM 12456 O O . LEU A 1 45 ? -2.357 -6.835 7.954 1.00 0.00 45 LEU A O 13
ATOM 12471 N N . LYS A 1 46 ? -0.097 -6.743 8.010 1.00 0.00 46 LYS A N 13
ATOM 12472 C CA . LYS A 1 46 ? 0.024 -7.684 9.111 1.00 0.00 46 LYS A CA 13
ATOM 12473 C C . LYS A 1 46 ? -0.190 -6.945 10.433 1.00 0.00 46 LYS A C 13
ATOM 12474 O O . LYS A 1 46 ? -0.631 -7.539 11.416 1.00 0.00 46 LYS A O 13
ATOM 12489 N N . ALA A 1 47 ? 0.135 -5.661 10.416 1.00 0.00 47 ALA A N 13
ATOM 12490 C CA . ALA A 1 47 ? -0.016 -4.834 11.602 1.00 0.00 47 ALA A CA 13
ATOM 12491 C C . ALA A 1 47 ? -1.475 -4.390 11.727 1.00 0.00 47 ALA A C 13
ATOM 12492 O O . ALA A 1 47 ? -1.883 -3.870 12.763 1.00 0.00 47 ALA A O 13
ATOM 12499 N N . GLY A 1 48 ? -2.222 -4.612 10.654 1.00 0.00 48 GLY A N 13
ATOM 12500 C CA . GLY A 1 48 ? -3.626 -4.242 10.631 1.00 0.00 48 GLY A CA 13
ATOM 12501 C C . GLY A 1 48 ? -3.794 -2.742 10.376 1.00 0.00 48 GLY A C 13
ATOM 12502 O O . GLY A 1 48 ? -3.243 -1.920 11.105 1.00 0.00 48 GLY A O 13
ATOM 12506 N N . CYS A 1 49 ? -4.558 -2.433 9.338 1.00 0.00 49 CYS A N 13
ATOM 12507 C CA . CYS A 1 49 ? -4.805 -1.047 8.978 1.00 0.00 49 CYS A CA 13
ATOM 12508 C C . CYS A 1 49 ? -6.313 -0.861 8.791 1.00 0.00 49 CYS A C 13
ATOM 12509 O O . CYS A 1 49 ? -7.039 -1.830 8.578 1.00 0.00 49 CYS A O 13
ATOM 12516 N N . SER A 1 50 ? -6.737 0.391 8.879 1.00 0.00 50 SER A N 13
ATOM 12517 C CA . SER A 1 50 ? -8.144 0.717 8.722 1.00 0.00 50 SER A CA 13
ATOM 12518 C C . SER A 1 50 ? -8.638 0.253 7.350 1.00 0.00 50 SER A C 13
ATOM 12519 O O . SER A 1 50 ? -7.838 -0.036 6.462 1.00 0.00 50 SER A O 13
ATOM 12526 N N . PRO A 1 51 ? -9.991 0.193 7.217 1.00 0.00 51 PRO A N 13
ATOM 12527 C CA . PRO A 1 51 ? -10.602 -0.231 5.969 1.00 0.00 51 PRO A CA 13
ATOM 12528 C C . PRO A 1 51 ? -10.512 0.871 4.912 1.00 0.00 51 PRO A C 13
ATOM 12529 O O . PRO A 1 51 ? -10.758 0.626 3.732 1.00 0.00 51 PRO A O 13
ATOM 12537 N N . ALA A 1 52 ? -10.156 2.061 5.372 1.00 0.00 52 ALA A N 13
ATOM 12538 C CA . ALA A 1 52 ? -10.030 3.201 4.481 1.00 0.00 52 ALA A CA 13
ATOM 12539 C C . ALA A 1 52 ? -8.796 3.017 3.595 1.00 0.00 52 ALA A C 13
ATOM 12540 O O . ALA A 1 52 ? -8.821 3.354 2.413 1.00 0.00 52 ALA A O 13
ATOM 12547 N N . VAL A 1 53 ? -7.747 2.480 4.201 1.00 0.00 53 VAL A N 13
ATOM 12548 C CA . VAL A 1 53 ? -6.507 2.246 3.481 1.00 0.00 53 VAL A CA 13
ATOM 12549 C C . VAL A 1 53 ? -6.694 1.071 2.519 1.00 0.00 53 VAL A C 13
ATOM 12550 O O . VAL A 1 53 ? -6.160 1.081 1.411 1.00 0.00 53 VAL A O 13
ATOM 12563 N N . GLN A 1 54 ? -7.455 0.088 2.977 1.00 0.00 54 GLN A N 13
ATOM 12564 C CA . GLN A 1 54 ? -7.719 -1.091 2.170 1.00 0.00 54 GLN A CA 13
ATOM 12565 C C . GLN A 1 54 ? -8.406 -0.695 0.861 1.00 0.00 54 GLN A C 13
ATOM 12566 O O . GLN A 1 54 ? -8.059 -1.204 -0.204 1.00 0.00 54 GLN A O 13
ATOM 12578 N N . MET A 1 55 ? -9.367 0.209 0.984 1.00 0.00 55 MET A N 13
ATOM 12579 C CA . MET A 1 55 ? -10.105 0.677 -0.176 1.00 0.00 55 MET A CA 13
ATOM 12580 C C . MET A 1 55 ? -9.213 1.521 -1.090 1.00 0.00 55 MET A C 13
ATOM 12581 O O . MET A 1 55 ? -9.358 1.483 -2.311 1.00 0.00 55 MET A O 13
ATOM 12593 N N . LYS A 1 56 ? -8.310 2.260 -0.463 1.00 0.00 56 LYS A N 13
ATOM 12594 C CA . LYS A 1 56 ? -7.394 3.110 -1.204 1.00 0.00 56 LYS A CA 13
ATOM 12595 C C . LYS A 1 56 ? -6.523 2.243 -2.115 1.00 0.00 56 LYS A C 13
ATOM 12596 O O . LYS A 1 56 ? -6.063 2.700 -3.160 1.00 0.00 56 LYS A O 13
ATOM 12611 N N . ILE A 1 57 ? -6.324 1.006 -1.686 1.00 0.00 57 ILE A N 13
ATOM 12612 C CA . ILE A 1 57 ? -5.516 0.069 -2.450 1.00 0.00 57 ILE A CA 13
ATOM 12613 C C . ILE A 1 57 ? -6.187 -0.193 -3.800 1.00 0.00 57 ILE A C 13
ATOM 12614 O O . ILE A 1 57 ? -5.511 -0.314 -4.820 1.00 0.00 57 ILE A O 13
ATOM 12629 N N . LYS A 1 58 ? -7.509 -0.273 -3.762 1.00 0.00 58 LYS A N 13
ATOM 12630 C CA . LYS A 1 58 ? -8.279 -0.519 -4.969 1.00 0.00 58 LYS A CA 13
ATOM 12631 C C . LYS A 1 58 ? -8.216 0.716 -5.869 1.00 0.00 58 LYS A C 13
ATOM 12632 O O . LYS A 1 58 ? -8.087 0.596 -7.087 1.00 0.00 58 LYS A O 13
ATOM 12647 N N . GLU A 1 59 ? -8.309 1.877 -5.236 1.00 0.00 59 GLU A N 13
ATOM 12648 C CA . GLU A 1 59 ? -8.265 3.133 -5.964 1.00 0.00 59 GLU A CA 13
ATOM 12649 C C . GLU A 1 59 ? -6.850 3.394 -6.486 1.00 0.00 59 GLU A C 13
ATOM 12650 O O . GLU A 1 59 ? -6.670 3.772 -7.642 1.00 0.00 59 GLU A O 13
ATOM 12660 N N . LEU A 1 60 ? -5.882 3.182 -5.607 1.00 0.00 60 LEU A N 13
ATOM 12661 C CA . LEU A 1 60 ? -4.488 3.390 -5.963 1.00 0.00 60 LEU A CA 13
ATOM 12662 C C . LEU A 1 60 ? -4.123 2.472 -7.132 1.00 0.00 60 LEU A C 13
ATOM 12663 O O . LEU A 1 60 ? -3.548 2.922 -8.123 1.00 0.00 60 LEU A O 13
ATOM 12678 N N . TYR A 1 61 ? -4.472 1.204 -6.978 1.00 0.00 61 TYR A N 13
ATOM 12679 C CA . TYR A 1 61 ? -4.188 0.219 -8.008 1.00 0.00 61 TYR A CA 13
ATOM 12680 C C . TYR A 1 61 ? -4.981 0.514 -9.282 1.00 0.00 61 TYR A C 13
ATOM 12681 O O . TYR A 1 61 ? -4.463 0.371 -10.388 1.00 0.00 61 TYR A O 13
ATOM 12698 N N . ARG A 1 62 ? -6.226 0.921 -9.084 1.00 0.00 62 ARG A N 13
ATOM 12699 C CA . ARG A 1 62 ? -7.098 1.238 -10.203 1.00 0.00 62 ARG A CA 13
ATOM 12700 C C . ARG A 1 62 ? -6.523 2.404 -11.009 1.00 0.00 62 ARG A C 13
ATOM 12701 O O . ARG A 1 62 ? -6.300 2.283 -12.213 1.00 0.00 62 ARG A O 13
ATOM 12719 N N . ARG A 1 63 ? -6.299 3.510 -10.313 1.00 0.00 63 ARG A N 13
ATOM 12720 C CA . ARG A 1 63 ? -5.754 4.697 -10.949 1.00 0.00 63 ARG A CA 13
ATOM 12721 C C . ARG A 1 63 ? -4.593 4.321 -11.870 1.00 0.00 63 ARG A C 13
ATOM 12722 O O . ARG A 1 63 ? -4.534 4.768 -13.015 1.00 0.00 63 ARG A O 13
ATOM 12740 N N . ARG A 1 64 ? -3.697 3.502 -11.338 1.00 0.00 64 ARG A N 13
ATOM 12741 C CA . ARG A 1 64 ? -2.541 3.060 -12.099 1.00 0.00 64 ARG A CA 13
ATOM 12742 C C . ARG A 1 64 ? -2.833 1.721 -12.777 1.00 0.00 64 ARG A C 13
ATOM 12743 O O . ARG A 1 64 ? -1.933 0.900 -12.951 1.00 0.00 64 ARG A O 13
ATOM 12761 N N . PHE A 1 65 ? -4.093 1.540 -13.143 1.00 0.00 65 PHE A N 13
ATOM 12762 C CA . PHE A 1 65 ? -4.514 0.314 -13.799 1.00 0.00 65 PHE A CA 13
ATOM 12763 C C . PHE A 1 65 ? -3.438 -0.190 -14.762 1.00 0.00 65 PHE A C 13
ATOM 12764 O O . PHE A 1 65 ? -2.600 -1.010 -14.389 1.00 0.00 65 PHE A O 13
ATOM 12780 N N . MET A 1 1 ? -10.298 -11.095 -4.799 1.00 0.00 1 MET A N 14
ATOM 12781 C CA . MET A 1 1 ? -11.088 -10.280 -3.893 1.00 0.00 1 MET A CA 14
ATOM 12782 C C . MET A 1 1 ? -10.274 -9.885 -2.659 1.00 0.00 1 MET A C 14
ATOM 12783 O O . MET A 1 1 ? -9.650 -10.734 -2.024 1.00 0.00 1 MET A O 14
ATOM 12795 N N . ALA A 1 2 ? -10.305 -8.595 -2.357 1.00 0.00 2 ALA A N 14
ATOM 12796 C CA . ALA A 1 2 ? -9.577 -8.076 -1.211 1.00 0.00 2 ALA A CA 14
ATOM 12797 C C . ALA A 1 2 ? -9.868 -8.950 0.010 1.00 0.00 2 ALA A C 14
ATOM 12798 O O . ALA A 1 2 ? -11.017 -9.079 0.426 1.00 0.00 2 ALA A O 14
ATOM 12805 N N . ASP A 1 3 ? -8.805 -9.529 0.549 1.00 0.00 3 ASP A N 14
ATOM 12806 C CA . ASP A 1 3 ? -8.931 -10.388 1.714 1.00 0.00 3 ASP A CA 14
ATOM 12807 C C . ASP A 1 3 ? -7.724 -10.178 2.631 1.00 0.00 3 ASP A C 14
ATOM 12808 O O . ASP A 1 3 ? -7.879 -10.014 3.840 1.00 0.00 3 ASP A O 14
ATOM 12816 N N . SER A 1 4 ? -6.548 -10.190 2.020 1.00 0.00 4 SER A N 14
ATOM 12817 C CA . SER A 1 4 ? -5.315 -10.003 2.765 1.00 0.00 4 SER A CA 14
ATOM 12818 C C . SER A 1 4 ? -4.110 -10.239 1.851 1.00 0.00 4 SER A C 14
ATOM 12819 O O . SER A 1 4 ? -3.254 -9.367 1.710 1.00 0.00 4 SER A O 14
ATOM 12826 N N . ALA A 1 5 ? -4.082 -11.422 1.257 1.00 0.00 5 ALA A N 14
ATOM 12827 C CA . ALA A 1 5 ? -2.997 -11.784 0.361 1.00 0.00 5 ALA A CA 14
ATOM 12828 C C . ALA A 1 5 ? -3.150 -11.018 -0.955 1.00 0.00 5 ALA A C 14
ATOM 12829 O O . ALA A 1 5 ? -2.173 -10.803 -1.670 1.00 0.00 5 ALA A O 14
ATOM 12836 N N . GLU A 1 6 ? -4.385 -10.626 -1.234 1.00 0.00 6 GLU A N 14
ATOM 12837 C CA . GLU A 1 6 ? -4.680 -9.889 -2.451 1.00 0.00 6 GLU A CA 14
ATOM 12838 C C . GLU A 1 6 ? -4.157 -8.454 -2.341 1.00 0.00 6 GLU A C 14
ATOM 12839 O O . GLU A 1 6 ? -3.533 -7.945 -3.271 1.00 0.00 6 GLU A O 14
ATOM 12849 N N . LEU A 1 7 ? -4.433 -7.844 -1.198 1.00 0.00 7 LEU A N 14
ATOM 12850 C CA . LEU A 1 7 ? -3.999 -6.478 -0.956 1.00 0.00 7 LEU A CA 14
ATOM 12851 C C . LEU A 1 7 ? -2.473 -6.412 -1.027 1.00 0.00 7 LEU A C 14
ATOM 12852 O O . LEU A 1 7 ? -1.911 -5.419 -1.486 1.00 0.00 7 LEU A O 14
ATOM 12867 N N . LYS A 1 8 ? -1.844 -7.483 -0.566 1.00 0.00 8 LYS A N 14
ATOM 12868 C CA . LYS A 1 8 ? -0.393 -7.560 -0.570 1.00 0.00 8 LYS A CA 14
ATOM 12869 C C . LYS A 1 8 ? 0.106 -7.604 -2.016 1.00 0.00 8 LYS A C 14
ATOM 12870 O O . LYS A 1 8 ? 0.996 -6.844 -2.393 1.00 0.00 8 LYS A O 14
ATOM 12885 N N . GLN A 1 9 ? -0.490 -8.502 -2.786 1.00 0.00 9 GLN A N 14
ATOM 12886 C CA . GLN A 1 9 ? -0.117 -8.656 -4.182 1.00 0.00 9 GLN A CA 14
ATOM 12887 C C . GLN A 1 9 ? -0.331 -7.341 -4.936 1.00 0.00 9 GLN A C 14
ATOM 12888 O O . GLN A 1 9 ? 0.523 -6.925 -5.719 1.00 0.00 9 GLN A O 14
ATOM 12900 N N . MET A 1 10 ? -1.474 -6.726 -4.674 1.00 0.00 10 MET A N 14
ATOM 12901 C CA . MET A 1 10 ? -1.811 -5.467 -5.319 1.00 0.00 10 MET A CA 14
ATOM 12902 C C . MET A 1 10 ? -0.878 -4.346 -4.854 1.00 0.00 10 MET A C 14
ATOM 12903 O O . MET A 1 10 ? -0.366 -3.581 -5.669 1.00 0.00 10 MET A O 14
ATOM 12915 N N . VAL A 1 11 ? -0.685 -4.286 -3.544 1.00 0.00 11 VAL A N 14
ATOM 12916 C CA . VAL A 1 11 ? 0.176 -3.272 -2.961 1.00 0.00 11 VAL A CA 14
ATOM 12917 C C . VAL A 1 11 ? 1.576 -3.388 -3.568 1.00 0.00 11 VAL A C 14
ATOM 12918 O O . VAL A 1 11 ? 2.247 -2.381 -3.785 1.00 0.00 11 VAL A O 14
ATOM 12931 N N . MET A 1 12 ? 1.974 -4.625 -3.823 1.00 0.00 12 MET A N 14
ATOM 12932 C CA . MET A 1 12 ? 3.282 -4.886 -4.401 1.00 0.00 12 MET A CA 14
ATOM 12933 C C . MET A 1 12 ? 3.367 -4.348 -5.831 1.00 0.00 12 MET A C 14
ATOM 12934 O O . MET A 1 12 ? 4.438 -4.349 -6.435 1.00 0.00 12 MET A O 14
ATOM 12946 N N . SER A 1 13 ? 2.223 -3.904 -6.332 1.00 0.00 13 SER A N 14
ATOM 12947 C CA . SER A 1 13 ? 2.155 -3.366 -7.679 1.00 0.00 13 SER A CA 14
ATOM 12948 C C . SER A 1 13 ? 2.144 -1.837 -7.632 1.00 0.00 13 SER A C 14
ATOM 12949 O O . SER A 1 13 ? 2.610 -1.180 -8.562 1.00 0.00 13 SER A O 14
ATOM 12956 N N . LEU A 1 14 ? 1.607 -1.314 -6.539 1.00 0.00 14 LEU A N 14
ATOM 12957 C CA . LEU A 1 14 ? 1.529 0.125 -6.358 1.00 0.00 14 LEU A CA 14
ATOM 12958 C C . LEU A 1 14 ? 2.924 0.731 -6.517 1.00 0.00 14 LEU A C 14
ATOM 12959 O O . LEU A 1 14 ? 3.928 0.055 -6.291 1.00 0.00 14 LEU A O 14
ATOM 12974 N N . ARG A 1 15 ? 2.945 1.999 -6.903 1.00 0.00 15 ARG A N 14
ATOM 12975 C CA . ARG A 1 15 ? 4.201 2.703 -7.092 1.00 0.00 15 ARG A CA 14
ATOM 12976 C C . ARG A 1 15 ? 4.742 3.196 -5.749 1.00 0.00 15 ARG A C 14
ATOM 12977 O O . ARG A 1 15 ? 4.025 3.199 -4.750 1.00 0.00 15 ARG A O 14
ATOM 12995 N N . VAL A 1 16 ? 6.003 3.603 -5.769 1.00 0.00 16 VAL A N 14
ATOM 12996 C CA . VAL A 1 16 ? 6.649 4.098 -4.565 1.00 0.00 16 VAL A CA 14
ATOM 12997 C C . VAL A 1 16 ? 5.817 5.241 -3.978 1.00 0.00 16 VAL A C 14
ATOM 12998 O O . VAL A 1 16 ? 5.580 5.285 -2.771 1.00 0.00 16 VAL A O 14
ATOM 13011 N N . SER A 1 17 ? 5.396 6.136 -4.859 1.00 0.00 17 SER A N 14
ATOM 13012 C CA . SER A 1 17 ? 4.596 7.275 -4.444 1.00 0.00 17 SER A CA 14
ATOM 13013 C C . SER A 1 17 ? 3.322 6.794 -3.748 1.00 0.00 17 SER A C 14
ATOM 13014 O O . SER A 1 17 ? 2.852 7.423 -2.801 1.00 0.00 17 SER A O 14
ATOM 13021 N N . GLU A 1 18 ? 2.798 5.683 -4.244 1.00 0.00 18 GLU A N 14
ATOM 13022 C CA . GLU A 1 18 ? 1.587 5.111 -3.682 1.00 0.00 18 GLU A CA 14
ATOM 13023 C C . GLU A 1 18 ? 1.860 4.564 -2.278 1.00 0.00 18 GLU A C 14
ATOM 13024 O O . GLU A 1 18 ? 1.055 4.751 -1.368 1.00 0.00 18 GLU A O 14
ATOM 13034 N N . LEU A 1 19 ? 2.999 3.899 -2.148 1.00 0.00 19 LEU A N 14
ATOM 13035 C CA . LEU A 1 19 ? 3.388 3.325 -0.872 1.00 0.00 19 LEU A CA 14
ATOM 13036 C C . LEU A 1 19 ? 3.420 4.426 0.190 1.00 0.00 19 LEU A C 14
ATOM 13037 O O . LEU A 1 19 ? 2.976 4.219 1.318 1.00 0.00 19 LEU A O 14
ATOM 13052 N N . GLN A 1 20 ? 3.949 5.573 -0.209 1.00 0.00 20 GLN A N 14
ATOM 13053 C CA . GLN A 1 20 ? 4.045 6.708 0.695 1.00 0.00 20 GLN A CA 14
ATOM 13054 C C . GLN A 1 20 ? 2.657 7.097 1.207 1.00 0.00 20 GLN A C 14
ATOM 13055 O O . GLN A 1 20 ? 2.498 7.446 2.375 1.00 0.00 20 GLN A O 14
ATOM 13067 N N . VAL A 1 21 ? 1.686 7.022 0.307 1.00 0.00 21 VAL A N 14
ATOM 13068 C CA . VAL A 1 21 ? 0.317 7.362 0.654 1.00 0.00 21 VAL A CA 14
ATOM 13069 C C . VAL A 1 21 ? -0.202 6.369 1.695 1.00 0.00 21 VAL A C 14
ATOM 13070 O O . VAL A 1 21 ? -0.907 6.753 2.628 1.00 0.00 21 VAL A O 14
ATOM 13083 N N . LEU A 1 22 ? 0.166 5.111 1.502 1.00 0.00 22 LEU A N 14
ATOM 13084 C CA . LEU A 1 22 ? -0.253 4.059 2.415 1.00 0.00 22 LEU A CA 14
ATOM 13085 C C . LEU A 1 22 ? 0.234 4.390 3.826 1.00 0.00 22 LEU A C 14
ATOM 13086 O O . LEU A 1 22 ? -0.526 4.289 4.788 1.00 0.00 22 LEU A O 14
ATOM 13101 N N . LEU A 1 23 ? 1.498 4.779 3.906 1.00 0.00 23 LEU A N 14
ATOM 13102 C CA . LEU A 1 23 ? 2.095 5.125 5.184 1.00 0.00 23 LEU A CA 14
ATOM 13103 C C . LEU A 1 23 ? 1.588 6.500 5.623 1.00 0.00 23 LEU A C 14
ATOM 13104 O O . LEU A 1 23 ? 1.150 6.670 6.760 1.00 0.00 23 LEU A O 14
ATOM 13119 N N . GLY A 1 24 ? 1.663 7.447 4.699 1.00 0.00 24 GLY A N 14
ATOM 13120 C CA . GLY A 1 24 ? 1.216 8.802 4.978 1.00 0.00 24 GLY A CA 14
ATOM 13121 C C . GLY A 1 24 ? -0.238 8.813 5.452 1.00 0.00 24 GLY A C 14
ATOM 13122 O O . GLY A 1 24 ? -0.569 9.474 6.435 1.00 0.00 24 GLY A O 14
ATOM 13126 N N . TYR A 1 25 ? -1.067 8.072 4.731 1.00 0.00 25 TYR A N 14
ATOM 13127 C CA . TYR A 1 25 ? -2.480 7.988 5.067 1.00 0.00 25 TYR A CA 14
ATOM 13128 C C . TYR A 1 25 ? -2.685 7.260 6.396 1.00 0.00 25 TYR A C 14
ATOM 13129 O O . TYR A 1 25 ? -3.778 7.285 6.959 1.00 0.00 25 TYR A O 14
ATOM 13146 N N . ALA A 1 26 ? -1.616 6.628 6.860 1.00 0.00 26 ALA A N 14
ATOM 13147 C CA . ALA A 1 26 ? -1.666 5.894 8.113 1.00 0.00 26 ALA A CA 14
ATOM 13148 C C . ALA A 1 26 ? -0.863 6.650 9.173 1.00 0.00 26 ALA A C 14
ATOM 13149 O O . ALA A 1 26 ? -0.962 6.350 10.363 1.00 0.00 26 ALA A O 14
ATOM 13156 N N . GLY A 1 27 ? -0.086 7.615 8.706 1.00 0.00 27 GLY A N 14
ATOM 13157 C CA . GLY A 1 27 ? 0.733 8.416 9.600 1.00 0.00 27 GLY A CA 14
ATOM 13158 C C . GLY A 1 27 ? 2.190 7.951 9.572 1.00 0.00 27 GLY A C 14
ATOM 13159 O O . GLY A 1 27 ? 3.107 8.762 9.697 1.00 0.00 27 GLY A O 14
ATOM 13163 N N . ARG A 1 28 ? 2.359 6.647 9.407 1.00 0.00 28 ARG A N 14
ATOM 13164 C CA . ARG A 1 28 ? 3.689 6.064 9.362 1.00 0.00 28 ARG A CA 14
ATOM 13165 C C . ARG A 1 28 ? 4.611 6.915 8.487 1.00 0.00 28 ARG A C 14
ATOM 13166 O O . ARG A 1 28 ? 4.142 7.687 7.652 1.00 0.00 28 ARG A O 14
ATOM 13184 N N . ASN A 1 29 ? 5.906 6.743 8.706 1.00 0.00 29 ASN A N 14
ATOM 13185 C CA . ASN A 1 29 ? 6.899 7.486 7.947 1.00 0.00 29 ASN A CA 14
ATOM 13186 C C . ASN A 1 29 ? 7.127 6.795 6.602 1.00 0.00 29 ASN A C 14
ATOM 13187 O O . ASN A 1 29 ? 7.056 5.570 6.509 1.00 0.00 29 ASN A O 14
ATOM 13197 N N . LYS A 1 30 ? 7.397 7.609 5.592 1.00 0.00 30 LYS A N 14
ATOM 13198 C CA . LYS A 1 30 ? 7.636 7.091 4.256 1.00 0.00 30 LYS A CA 14
ATOM 13199 C C . LYS A 1 30 ? 8.917 7.712 3.694 1.00 0.00 30 LYS A C 14
ATOM 13200 O O . LYS A 1 30 ? 8.978 8.920 3.470 1.00 0.00 30 LYS A O 14
ATOM 13215 N N . HIS A 1 31 ? 9.907 6.859 3.484 1.00 0.00 31 HIS A N 14
ATOM 13216 C CA . HIS A 1 31 ? 11.183 7.308 2.954 1.00 0.00 31 HIS A CA 14
ATOM 13217 C C . HIS A 1 31 ? 12.079 6.100 2.678 1.00 0.00 31 HIS A C 14
ATOM 13218 O O . HIS A 1 31 ? 12.416 5.350 3.594 1.00 0.00 31 HIS A O 14
ATOM 13231 N N . GLY A 1 32 ? 12.440 5.947 1.413 1.00 0.00 32 GLY A N 14
ATOM 13232 C CA . GLY A 1 32 ? 13.291 4.842 1.005 1.00 0.00 32 GLY A CA 14
ATOM 13233 C C . GLY A 1 32 ? 12.869 4.300 -0.363 1.00 0.00 32 GLY A C 14
ATOM 13234 O O . GLY A 1 32 ? 12.075 4.926 -1.063 1.00 0.00 32 GLY A O 14
ATOM 13238 N N . ARG A 1 33 ? 13.420 3.144 -0.702 1.00 0.00 33 ARG A N 14
ATOM 13239 C CA . ARG A 1 33 ? 13.110 2.512 -1.972 1.00 0.00 33 ARG A CA 14
ATOM 13240 C C . ARG A 1 33 ? 11.721 1.873 -1.922 1.00 0.00 33 ARG A C 14
ATOM 13241 O O . ARG A 1 33 ? 11.027 1.963 -0.910 1.00 0.00 33 ARG A O 14
ATOM 13259 N N . LYS A 1 34 ? 11.355 1.241 -3.028 1.00 0.00 34 LYS A N 14
ATOM 13260 C CA . LYS A 1 34 ? 10.061 0.587 -3.124 1.00 0.00 34 LYS A CA 14
ATOM 13261 C C . LYS A 1 34 ? 10.042 -0.634 -2.202 1.00 0.00 34 LYS A C 14
ATOM 13262 O O . LYS A 1 34 ? 9.075 -0.853 -1.475 1.00 0.00 34 LYS A O 14
ATOM 13277 N N . HIS A 1 35 ? 11.123 -1.398 -2.262 1.00 0.00 35 HIS A N 14
ATOM 13278 C CA . HIS A 1 35 ? 11.243 -2.591 -1.442 1.00 0.00 35 HIS A CA 14
ATOM 13279 C C . HIS A 1 35 ? 11.098 -2.216 0.035 1.00 0.00 35 HIS A C 14
ATOM 13280 O O . HIS A 1 35 ? 10.396 -2.891 0.785 1.00 0.00 35 HIS A O 14
ATOM 13293 N N . GLU A 1 36 ? 11.774 -1.139 0.407 1.00 0.00 36 GLU A N 14
ATOM 13294 C CA . GLU A 1 36 ? 11.729 -0.666 1.780 1.00 0.00 36 GLU A CA 14
ATOM 13295 C C . GLU A 1 36 ? 10.342 -0.110 2.105 1.00 0.00 36 GLU A C 14
ATOM 13296 O O . GLU A 1 36 ? 9.820 -0.332 3.197 1.00 0.00 36 GLU A O 14
ATOM 13306 N N . LEU A 1 37 ? 9.782 0.602 1.137 1.00 0.00 37 LEU A N 14
ATOM 13307 C CA . LEU A 1 37 ? 8.464 1.190 1.307 1.00 0.00 37 LEU A CA 14
ATOM 13308 C C . LEU A 1 37 ? 7.416 0.077 1.362 1.00 0.00 37 LEU A C 14
ATOM 13309 O O . LEU A 1 37 ? 6.465 0.153 2.139 1.00 0.00 37 LEU A O 14
ATOM 13324 N N . LEU A 1 38 ? 7.626 -0.932 0.530 1.00 0.00 38 LEU A N 14
ATOM 13325 C CA . LEU A 1 38 ? 6.711 -2.060 0.474 1.00 0.00 38 LEU A CA 14
ATOM 13326 C C . LEU A 1 38 ? 6.623 -2.707 1.857 1.00 0.00 38 LEU A C 14
ATOM 13327 O O . LEU A 1 38 ? 5.540 -3.085 2.301 1.00 0.00 38 LEU A O 14
ATOM 13342 N N . THR A 1 39 ? 7.776 -2.817 2.499 1.00 0.00 39 THR A N 14
ATOM 13343 C CA . THR A 1 39 ? 7.843 -3.412 3.822 1.00 0.00 39 THR A CA 14
ATOM 13344 C C . THR A 1 39 ? 6.959 -2.637 4.802 1.00 0.00 39 THR A C 14
ATOM 13345 O O . THR A 1 39 ? 6.278 -3.232 5.634 1.00 0.00 39 THR A O 14
ATOM 13356 N N . LYS A 1 40 ? 7.000 -1.319 4.669 1.00 0.00 40 LYS A N 14
ATOM 13357 C CA . LYS A 1 40 ? 6.211 -0.456 5.532 1.00 0.00 40 LYS A CA 14
ATOM 13358 C C . LYS A 1 40 ? 4.724 -0.701 5.269 1.00 0.00 40 LYS A C 14
ATOM 13359 O O . LYS A 1 40 ? 3.930 -0.784 6.205 1.00 0.00 40 LYS A O 14
ATOM 13374 N N . ALA A 1 41 ? 4.391 -0.810 3.991 1.00 0.00 41 ALA A N 14
ATOM 13375 C CA . ALA A 1 41 ? 3.014 -1.044 3.594 1.00 0.00 41 ALA A CA 14
ATOM 13376 C C . ALA A 1 41 ? 2.606 -2.463 3.993 1.00 0.00 41 ALA A C 14
ATOM 13377 O O . ALA A 1 41 ? 1.497 -2.681 4.480 1.00 0.00 41 ALA A O 14
ATOM 13384 N N . LEU A 1 42 ? 3.524 -3.392 3.773 1.00 0.00 42 LEU A N 14
ATOM 13385 C CA . LEU A 1 42 ? 3.275 -4.785 4.105 1.00 0.00 42 LEU A CA 14
ATOM 13386 C C . LEU A 1 42 ? 3.140 -4.927 5.622 1.00 0.00 42 LEU A C 14
ATOM 13387 O O . LEU A 1 42 ? 2.239 -5.610 6.107 1.00 0.00 42 LEU A O 14
ATOM 13402 N N . HIS A 1 43 ? 4.049 -4.273 6.329 1.00 0.00 43 HIS A N 14
ATOM 13403 C CA . HIS A 1 43 ? 4.042 -4.318 7.781 1.00 0.00 43 HIS A CA 14
ATOM 13404 C C . HIS A 1 43 ? 2.775 -3.644 8.310 1.00 0.00 43 HIS A C 14
ATOM 13405 O O . HIS A 1 43 ? 2.288 -3.987 9.386 1.00 0.00 43 HIS A O 14
ATOM 13418 N N . LEU A 1 44 ? 2.276 -2.698 7.529 1.00 0.00 44 LEU A N 14
ATOM 13419 C CA . LEU A 1 44 ? 1.074 -1.973 7.904 1.00 0.00 44 LEU A CA 14
ATOM 13420 C C . LEU A 1 44 ? -0.082 -2.962 8.069 1.00 0.00 44 LEU A C 14
ATOM 13421 O O . LEU A 1 44 ? -0.847 -2.875 9.029 1.00 0.00 44 LEU A O 14
ATOM 13436 N N . LEU A 1 45 ? -0.174 -3.878 7.116 1.00 0.00 45 LEU A N 14
ATOM 13437 C CA . LEU A 1 45 ? -1.224 -4.882 7.143 1.00 0.00 45 LEU A CA 14
ATOM 13438 C C . LEU A 1 45 ? -1.026 -5.789 8.358 1.00 0.00 45 LEU A C 14
ATOM 13439 O O . LEU A 1 45 ? -1.948 -5.984 9.148 1.00 0.00 45 LEU A O 14
ATOM 13454 N N . LYS A 1 46 ? 0.182 -6.321 8.470 1.00 0.00 46 LYS A N 14
ATOM 13455 C CA . LYS A 1 46 ? 0.513 -7.203 9.575 1.00 0.00 46 LYS A CA 14
ATOM 13456 C C . LYS A 1 46 ? 0.389 -6.432 10.891 1.00 0.00 46 LYS A C 14
ATOM 13457 O O . LYS A 1 46 ? 0.117 -7.021 11.937 1.00 0.00 46 LYS A O 14
ATOM 13472 N N . ALA A 1 47 ? 0.594 -5.127 10.798 1.00 0.00 47 ALA A N 14
ATOM 13473 C CA . ALA A 1 47 ? 0.508 -4.269 11.968 1.00 0.00 47 ALA A CA 14
ATOM 13474 C C . ALA A 1 47 ? -0.957 -3.904 12.220 1.00 0.00 47 ALA A C 14
ATOM 13475 O O . ALA A 1 47 ? -1.256 -3.103 13.104 1.00 0.00 47 ALA A O 14
ATOM 13482 N N . GLY A 1 48 ? -1.829 -4.509 11.429 1.00 0.00 48 GLY A N 14
ATOM 13483 C CA . GLY A 1 48 ? -3.254 -4.257 11.555 1.00 0.00 48 GLY A CA 14
ATOM 13484 C C . GLY A 1 48 ? -3.640 -2.936 10.888 1.00 0.00 48 GLY A C 14
ATOM 13485 O O . GLY A 1 48 ? -4.021 -1.983 11.564 1.00 0.00 48 GLY A O 14
ATOM 13489 N N . CYS A 1 49 ? -3.524 -2.922 9.567 1.00 0.00 49 CYS A N 14
ATOM 13490 C CA . CYS A 1 49 ? -3.856 -1.732 8.801 1.00 0.00 49 CYS A CA 14
ATOM 13491 C C . CYS A 1 49 ? -5.377 -1.573 8.794 1.00 0.00 49 CYS A C 14
ATOM 13492 O O . CYS A 1 49 ? -6.099 -2.488 8.402 1.00 0.00 49 CYS A O 14
ATOM 13499 N N . SER A 1 50 ? -5.820 -0.404 9.233 1.00 0.00 50 SER A N 14
ATOM 13500 C CA . SER A 1 50 ? -7.243 -0.112 9.282 1.00 0.00 50 SER A CA 14
ATOM 13501 C C . SER A 1 50 ? -7.889 -0.432 7.933 1.00 0.00 50 SER A C 14
ATOM 13502 O O . SER A 1 50 ? -7.194 -0.622 6.937 1.00 0.00 50 SER A O 14
ATOM 13509 N N . PRO A 1 51 ? -9.248 -0.482 7.945 1.00 0.00 51 PRO A N 14
ATOM 13510 C CA . PRO A 1 51 ? -9.997 -0.775 6.734 1.00 0.00 51 PRO A CA 14
ATOM 13511 C C . PRO A 1 51 ? -10.015 0.433 5.795 1.00 0.00 51 PRO A C 14
ATOM 13512 O O . PRO A 1 51 ? -10.381 0.310 4.627 1.00 0.00 51 PRO A O 14
ATOM 13520 N N . ALA A 1 52 ? -9.615 1.572 6.340 1.00 0.00 52 ALA A N 14
ATOM 13521 C CA . ALA A 1 52 ? -9.581 2.802 5.566 1.00 0.00 52 ALA A CA 14
ATOM 13522 C C . ALA A 1 52 ? -8.441 2.727 4.549 1.00 0.00 52 ALA A C 14
ATOM 13523 O O . ALA A 1 52 ? -8.609 3.112 3.393 1.00 0.00 52 ALA A O 14
ATOM 13530 N N . VAL A 1 53 ? -7.305 2.228 5.016 1.00 0.00 53 VAL A N 14
ATOM 13531 C CA . VAL A 1 53 ? -6.138 2.098 4.161 1.00 0.00 53 VAL A CA 14
ATOM 13532 C C . VAL A 1 53 ? -6.328 0.905 3.222 1.00 0.00 53 VAL A C 14
ATOM 13533 O O . VAL A 1 53 ? -5.833 0.911 2.097 1.00 0.00 53 VAL A O 14
ATOM 13546 N N . GLN A 1 54 ? -7.050 -0.089 3.719 1.00 0.00 54 GLN A N 14
ATOM 13547 C CA . GLN A 1 54 ? -7.313 -1.286 2.939 1.00 0.00 54 GLN A CA 14
ATOM 13548 C C . GLN A 1 54 ? -8.061 -0.927 1.653 1.00 0.00 54 GLN A C 14
ATOM 13549 O O . GLN A 1 54 ? -7.758 -1.459 0.586 1.00 0.00 54 GLN A O 14
ATOM 13561 N N . MET A 1 55 ? -9.022 -0.028 1.797 1.00 0.00 55 MET A N 14
ATOM 13562 C CA . MET A 1 55 ? -9.816 0.407 0.661 1.00 0.00 55 MET A CA 14
ATOM 13563 C C . MET A 1 55 ? -8.991 1.290 -0.278 1.00 0.00 55 MET A C 14
ATOM 13564 O O . MET A 1 55 ? -9.186 1.263 -1.492 1.00 0.00 55 MET A O 14
ATOM 13576 N N . LYS A 1 56 ? -8.085 2.050 0.320 1.00 0.00 56 LYS A N 14
ATOM 13577 C CA . LYS A 1 56 ? -7.230 2.939 -0.448 1.00 0.00 56 LYS A CA 14
ATOM 13578 C C . LYS A 1 56 ? -6.375 2.112 -1.410 1.00 0.00 56 LYS A C 14
ATOM 13579 O O . LYS A 1 56 ? -5.974 2.598 -2.466 1.00 0.00 56 LYS A O 14
ATOM 13594 N N . ILE A 1 57 ? -6.121 0.874 -1.011 1.00 0.00 57 ILE A N 14
ATOM 13595 C CA . ILE A 1 57 ? -5.321 -0.026 -1.824 1.00 0.00 57 ILE A CA 14
ATOM 13596 C C . ILE A 1 57 ? -6.038 -0.280 -3.151 1.00 0.00 57 ILE A C 14
ATOM 13597 O O . ILE A 1 57 ? -5.412 -0.283 -4.209 1.00 0.00 57 ILE A O 14
ATOM 13612 N N . LYS A 1 58 ? -7.343 -0.489 -3.052 1.00 0.00 58 LYS A N 14
ATOM 13613 C CA . LYS A 1 58 ? -8.152 -0.744 -4.231 1.00 0.00 58 LYS A CA 14
ATOM 13614 C C . LYS A 1 58 ? -8.260 0.539 -5.057 1.00 0.00 58 LYS A C 14
ATOM 13615 O O . LYS A 1 58 ? -8.219 0.496 -6.286 1.00 0.00 58 LYS A O 14
ATOM 13630 N N . GLU A 1 59 ? -8.397 1.651 -4.349 1.00 0.00 59 GLU A N 14
ATOM 13631 C CA . GLU A 1 59 ? -8.511 2.944 -5.003 1.00 0.00 59 GLU A CA 14
ATOM 13632 C C . GLU A 1 59 ? -7.184 3.325 -5.663 1.00 0.00 59 GLU A C 14
ATOM 13633 O O . GLU A 1 59 ? -7.155 3.694 -6.836 1.00 0.00 59 GLU A O 14
ATOM 13643 N N . LEU A 1 60 ? -6.119 3.221 -4.882 1.00 0.00 60 LEU A N 14
ATOM 13644 C CA . LEU A 1 60 ? -4.794 3.549 -5.376 1.00 0.00 60 LEU A CA 14
ATOM 13645 C C . LEU A 1 60 ? -4.448 2.628 -6.548 1.00 0.00 60 LEU A C 14
ATOM 13646 O O . LEU A 1 60 ? -3.918 3.079 -7.562 1.00 0.00 60 LEU A O 14
ATOM 13661 N N . TYR A 1 61 ? -4.762 1.354 -6.369 1.00 0.00 61 TYR A N 14
ATOM 13662 C CA . TYR A 1 61 ? -4.492 0.365 -7.400 1.00 0.00 61 TYR A CA 14
ATOM 13663 C C . TYR A 1 61 ? -5.414 0.562 -8.604 1.00 0.00 61 TYR A C 14
ATOM 13664 O O . TYR A 1 61 ? -4.965 0.521 -9.748 1.00 0.00 61 TYR A O 14
ATOM 13681 N N . ARG A 1 62 ? -6.688 0.771 -8.306 1.00 0.00 62 ARG A N 14
ATOM 13682 C CA . ARG A 1 62 ? -7.678 0.975 -9.349 1.00 0.00 62 ARG A CA 14
ATOM 13683 C C . ARG A 1 62 ? -7.251 2.120 -10.270 1.00 0.00 62 ARG A C 14
ATOM 13684 O O . ARG A 1 62 ? -7.051 1.918 -11.467 1.00 0.00 62 ARG A O 14
ATOM 13702 N N . ARG A 1 63 ? -7.123 3.298 -9.676 1.00 0.00 63 ARG A N 14
ATOM 13703 C CA . ARG A 1 63 ? -6.723 4.475 -10.427 1.00 0.00 63 ARG A CA 14
ATOM 13704 C C . ARG A 1 63 ? -5.647 4.111 -11.451 1.00 0.00 63 ARG A C 14
ATOM 13705 O O . ARG A 1 63 ? -5.627 4.655 -12.555 1.00 0.00 63 ARG A O 14
ATOM 13723 N N . ARG A 1 64 ? -4.779 3.195 -11.050 1.00 0.00 64 ARG A N 14
ATOM 13724 C CA . ARG A 1 64 ? -3.703 2.751 -11.920 1.00 0.00 64 ARG A CA 14
ATOM 13725 C C . ARG A 1 64 ? -4.032 1.382 -12.518 1.00 0.00 64 ARG A C 14
ATOM 13726 O O . ARG A 1 64 ? -3.214 0.466 -12.469 1.00 0.00 64 ARG A O 14
ATOM 13744 N N . PHE A 1 65 ? -5.234 1.288 -13.070 1.00 0.00 65 PHE A N 14
ATOM 13745 C CA . PHE A 1 65 ? -5.682 0.046 -13.677 1.00 0.00 65 PHE A CA 14
ATOM 13746 C C . PHE A 1 65 ? -5.011 -0.175 -15.034 1.00 0.00 65 PHE A C 14
ATOM 13747 O O . PHE A 1 65 ? -4.522 -1.268 -15.318 1.00 0.00 65 PHE A O 14
ATOM 13763 N N . MET A 1 1 ? -10.595 -12.856 -4.029 1.00 0.00 1 MET A N 15
ATOM 13764 C CA . MET A 1 1 ? -11.278 -11.939 -3.134 1.00 0.00 1 MET A CA 15
ATOM 13765 C C . MET A 1 1 ? -10.294 -11.291 -2.158 1.00 0.00 1 MET A C 15
ATOM 13766 O O . MET A 1 1 ? -9.258 -11.872 -1.836 1.00 0.00 1 MET A O 15
ATOM 13778 N N . ALA A 1 2 ? -10.652 -10.095 -1.713 1.00 0.00 2 ALA A N 15
ATOM 13779 C CA . ALA A 1 2 ? -9.813 -9.362 -0.781 1.00 0.00 2 ALA A CA 15
ATOM 13780 C C . ALA A 1 2 ? -9.841 -10.059 0.581 1.00 0.00 2 ALA A C 15
ATOM 13781 O O . ALA A 1 2 ? -10.892 -10.514 1.028 1.00 0.00 2 ALA A O 15
ATOM 13788 N N . ASP A 1 3 ? -8.672 -10.120 1.202 1.00 0.00 3 ASP A N 15
ATOM 13789 C CA . ASP A 1 3 ? -8.549 -10.754 2.504 1.00 0.00 3 ASP A CA 15
ATOM 13790 C C . ASP A 1 3 ? -7.191 -10.400 3.112 1.00 0.00 3 ASP A C 15
ATOM 13791 O O . ASP A 1 3 ? -7.100 -10.094 4.300 1.00 0.00 3 ASP A O 15
ATOM 13799 N N . SER A 1 4 ? -6.169 -10.454 2.271 1.00 0.00 4 SER A N 15
ATOM 13800 C CA . SER A 1 4 ? -4.820 -10.143 2.711 1.00 0.00 4 SER A CA 15
ATOM 13801 C C . SER A 1 4 ? -3.819 -10.461 1.599 1.00 0.00 4 SER A C 15
ATOM 13802 O O . SER A 1 4 ? -2.905 -9.681 1.338 1.00 0.00 4 SER A O 15
ATOM 13809 N N . ALA A 1 5 ? -4.027 -11.611 0.972 1.00 0.00 5 ALA A N 15
ATOM 13810 C CA . ALA A 1 5 ? -3.154 -12.042 -0.107 1.00 0.00 5 ALA A CA 15
ATOM 13811 C C . ALA A 1 5 ? -3.323 -11.101 -1.301 1.00 0.00 5 ALA A C 15
ATOM 13812 O O . ALA A 1 5 ? -2.351 -10.774 -1.980 1.00 0.00 5 ALA A O 15
ATOM 13819 N N . GLU A 1 6 ? -4.564 -10.692 -1.520 1.00 0.00 6 GLU A N 15
ATOM 13820 C CA . GLU A 1 6 ? -4.872 -9.795 -2.621 1.00 0.00 6 GLU A CA 15
ATOM 13821 C C . GLU A 1 6 ? -4.337 -8.391 -2.327 1.00 0.00 6 GLU A C 15
ATOM 13822 O O . GLU A 1 6 ? -3.802 -7.729 -3.214 1.00 0.00 6 GLU A O 15
ATOM 13832 N N . LEU A 1 7 ? -4.501 -7.980 -1.079 1.00 0.00 7 LEU A N 15
ATOM 13833 C CA . LEU A 1 7 ? -4.042 -6.666 -0.657 1.00 0.00 7 LEU A CA 15
ATOM 13834 C C . LEU A 1 7 ? -2.528 -6.572 -0.858 1.00 0.00 7 LEU A C 15
ATOM 13835 O O . LEU A 1 7 ? -2.020 -5.543 -1.301 1.00 0.00 7 LEU A O 15
ATOM 13850 N N . LYS A 1 8 ? -1.850 -7.660 -0.525 1.00 0.00 8 LYS A N 15
ATOM 13851 C CA . LYS A 1 8 ? -0.404 -7.713 -0.664 1.00 0.00 8 LYS A CA 15
ATOM 13852 C C . LYS A 1 8 ? -0.036 -7.641 -2.147 1.00 0.00 8 LYS A C 15
ATOM 13853 O O . LYS A 1 8 ? 0.922 -6.966 -2.520 1.00 0.00 8 LYS A O 15
ATOM 13868 N N . GLN A 1 9 ? -0.816 -8.347 -2.953 1.00 0.00 9 GLN A N 15
ATOM 13869 C CA . GLN A 1 9 ? -0.583 -8.372 -4.387 1.00 0.00 9 GLN A CA 15
ATOM 13870 C C . GLN A 1 9 ? -0.842 -6.990 -4.990 1.00 0.00 9 GLN A C 15
ATOM 13871 O O . GLN A 1 9 ? -0.076 -6.523 -5.832 1.00 0.00 9 GLN A O 15
ATOM 13883 N N . MET A 1 10 ? -1.924 -6.374 -4.537 1.00 0.00 10 MET A N 15
ATOM 13884 C CA . MET A 1 10 ? -2.293 -5.054 -5.021 1.00 0.00 10 MET A CA 15
ATOM 13885 C C . MET A 1 10 ? -1.325 -3.989 -4.504 1.00 0.00 10 MET A C 15
ATOM 13886 O O . MET A 1 10 ? -0.939 -3.084 -5.243 1.00 0.00 10 MET A O 15
ATOM 13898 N N . VAL A 1 11 ? -0.958 -4.133 -3.240 1.00 0.00 11 VAL A N 15
ATOM 13899 C CA . VAL A 1 11 ? -0.041 -3.195 -2.615 1.00 0.00 11 VAL A CA 15
ATOM 13900 C C . VAL A 1 11 ? 1.344 -3.342 -3.249 1.00 0.00 11 VAL A C 15
ATOM 13901 O O . VAL A 1 11 ? 2.057 -2.356 -3.428 1.00 0.00 11 VAL A O 15
ATOM 13914 N N . MET A 1 12 ? 1.682 -4.582 -3.572 1.00 0.00 12 MET A N 15
ATOM 13915 C CA . MET A 1 12 ? 2.969 -4.871 -4.183 1.00 0.00 12 MET A CA 15
ATOM 13916 C C . MET A 1 12 ? 3.060 -4.260 -5.583 1.00 0.00 12 MET A C 15
ATOM 13917 O O . MET A 1 12 ? 4.126 -4.268 -6.199 1.00 0.00 12 MET A O 15
ATOM 13929 N N . SER A 1 13 ? 1.930 -3.747 -6.046 1.00 0.00 13 SER A N 15
ATOM 13930 C CA . SER A 1 13 ? 1.870 -3.134 -7.362 1.00 0.00 13 SER A CA 15
ATOM 13931 C C . SER A 1 13 ? 1.798 -1.612 -7.228 1.00 0.00 13 SER A C 15
ATOM 13932 O O . SER A 1 13 ? 1.788 -0.897 -8.228 1.00 0.00 13 SER A O 15
ATOM 13939 N N . LEU A 1 14 ? 1.750 -1.162 -5.982 1.00 0.00 14 LEU A N 15
ATOM 13940 C CA . LEU A 1 14 ? 1.680 0.263 -5.703 1.00 0.00 14 LEU A CA 15
ATOM 13941 C C . LEU A 1 14 ? 3.046 0.897 -5.966 1.00 0.00 14 LEU A C 15
ATOM 13942 O O . LEU A 1 14 ? 4.072 0.223 -5.892 1.00 0.00 14 LEU A O 15
ATOM 13957 N N . ARG A 1 15 ? 3.017 2.188 -6.266 1.00 0.00 15 ARG A N 15
ATOM 13958 C CA . ARG A 1 15 ? 4.241 2.921 -6.540 1.00 0.00 15 ARG A CA 15
ATOM 13959 C C . ARG A 1 15 ? 4.733 3.623 -5.273 1.00 0.00 15 ARG A C 15
ATOM 13960 O O . ARG A 1 15 ? 4.007 3.709 -4.285 1.00 0.00 15 ARG A O 15
ATOM 13978 N N . VAL A 1 16 ? 5.965 4.108 -5.344 1.00 0.00 16 VAL A N 15
ATOM 13979 C CA . VAL A 1 16 ? 6.562 4.800 -4.215 1.00 0.00 16 VAL A CA 15
ATOM 13980 C C . VAL A 1 16 ? 5.626 5.919 -3.754 1.00 0.00 16 VAL A C 15
ATOM 13981 O O . VAL A 1 16 ? 5.519 6.191 -2.559 1.00 0.00 16 VAL A O 15
ATOM 13994 N N . SER A 1 17 ? 4.972 6.537 -4.726 1.00 0.00 17 SER A N 15
ATOM 13995 C CA . SER A 1 17 ? 4.048 7.620 -4.435 1.00 0.00 17 SER A CA 15
ATOM 13996 C C . SER A 1 17 ? 2.864 7.094 -3.622 1.00 0.00 17 SER A C 15
ATOM 13997 O O . SER A 1 17 ? 2.381 7.769 -2.713 1.00 0.00 17 SER A O 15
ATOM 14004 N N . GLU A 1 18 ? 2.429 5.894 -3.978 1.00 0.00 18 GLU A N 15
ATOM 14005 C CA . GLU A 1 18 ? 1.311 5.269 -3.293 1.00 0.00 18 GLU A CA 15
ATOM 14006 C C . GLU A 1 18 ? 1.725 4.839 -1.884 1.00 0.00 18 GLU A C 15
ATOM 14007 O O . GLU A 1 18 ? 0.965 5.011 -0.931 1.00 0.00 18 GLU A O 15
ATOM 14017 N N . LEU A 1 19 ? 2.927 4.289 -1.796 1.00 0.00 19 LEU A N 15
ATOM 14018 C CA . LEU A 1 19 ? 3.450 3.833 -0.520 1.00 0.00 19 LEU A CA 15
ATOM 14019 C C . LEU A 1 19 ? 3.461 5.002 0.468 1.00 0.00 19 LEU A C 15
ATOM 14020 O O . LEU A 1 19 ? 3.056 4.850 1.619 1.00 0.00 19 LEU A O 15
ATOM 14035 N N . GLN A 1 20 ? 3.930 6.142 -0.018 1.00 0.00 20 GLN A N 15
ATOM 14036 C CA . GLN A 1 20 ? 3.999 7.335 0.808 1.00 0.00 20 GLN A CA 15
ATOM 14037 C C . GLN A 1 20 ? 2.603 7.723 1.298 1.00 0.00 20 GLN A C 15
ATOM 14038 O O . GLN A 1 20 ? 2.438 8.149 2.441 1.00 0.00 20 GLN A O 15
ATOM 14050 N N . VAL A 1 21 ? 1.633 7.562 0.409 1.00 0.00 21 VAL A N 15
ATOM 14051 C CA . VAL A 1 21 ? 0.257 7.891 0.737 1.00 0.00 21 VAL A CA 15
ATOM 14052 C C . VAL A 1 21 ? -0.268 6.896 1.774 1.00 0.00 21 VAL A C 15
ATOM 14053 O O . VAL A 1 21 ? -0.931 7.286 2.735 1.00 0.00 21 VAL A O 15
ATOM 14066 N N . LEU A 1 22 ? 0.049 5.630 1.545 1.00 0.00 22 LEU A N 15
ATOM 14067 C CA . LEU A 1 22 ? -0.381 4.576 2.449 1.00 0.00 22 LEU A CA 15
ATOM 14068 C C . LEU A 1 22 ? 0.175 4.850 3.847 1.00 0.00 22 LEU A C 15
ATOM 14069 O O . LEU A 1 22 ? -0.551 4.759 4.837 1.00 0.00 22 LEU A O 15
ATOM 14084 N N . LEU A 1 23 ? 1.457 5.180 3.885 1.00 0.00 23 LEU A N 15
ATOM 14085 C CA . LEU A 1 23 ? 2.119 5.467 5.146 1.00 0.00 23 LEU A CA 15
ATOM 14086 C C . LEU A 1 23 ? 1.640 6.822 5.672 1.00 0.00 23 LEU A C 15
ATOM 14087 O O . LEU A 1 23 ? 1.240 6.937 6.829 1.00 0.00 23 LEU A O 15
ATOM 14102 N N . GLY A 1 24 ? 1.697 7.814 4.795 1.00 0.00 24 GLY A N 15
ATOM 14103 C CA . GLY A 1 24 ? 1.274 9.157 5.156 1.00 0.00 24 GLY A CA 15
ATOM 14104 C C . GLY A 1 24 ? -0.173 9.161 5.650 1.00 0.00 24 GLY A C 15
ATOM 14105 O O . GLY A 1 24 ? -0.484 9.775 6.669 1.00 0.00 24 GLY A O 15
ATOM 14109 N N . TYR A 1 25 ? -1.022 8.468 4.904 1.00 0.00 25 TYR A N 15
ATOM 14110 C CA . TYR A 1 25 ? -2.430 8.385 5.253 1.00 0.00 25 TYR A CA 15
ATOM 14111 C C . TYR A 1 25 ? -2.634 7.530 6.506 1.00 0.00 25 TYR A C 15
ATOM 14112 O O . TYR A 1 25 ? -3.714 7.532 7.093 1.00 0.00 25 TYR A O 15
ATOM 14129 N N . ALA A 1 26 ? -1.580 6.819 6.876 1.00 0.00 26 ALA A N 15
ATOM 14130 C CA . ALA A 1 26 ? -1.630 5.961 8.049 1.00 0.00 26 ALA A CA 15
ATOM 14131 C C . ALA A 1 26 ? -0.829 6.607 9.182 1.00 0.00 26 ALA A C 15
ATOM 14132 O O . ALA A 1 26 ? -0.887 6.153 10.324 1.00 0.00 26 ALA A O 15
ATOM 14139 N N . GLY A 1 27 ? -0.102 7.655 8.827 1.00 0.00 27 GLY A N 15
ATOM 14140 C CA . GLY A 1 27 ? 0.708 8.367 9.801 1.00 0.00 27 GLY A CA 15
ATOM 14141 C C . GLY A 1 27 ? 2.154 7.866 9.783 1.00 0.00 27 GLY A C 15
ATOM 14142 O O . GLY A 1 27 ? 3.089 8.648 9.943 1.00 0.00 27 GLY A O 15
ATOM 14146 N N . ARG A 1 28 ? 2.292 6.563 9.586 1.00 0.00 28 ARG A N 15
ATOM 14147 C CA . ARG A 1 28 ? 3.607 5.947 9.546 1.00 0.00 28 ARG A CA 15
ATOM 14148 C C . ARG A 1 28 ? 4.572 6.811 8.733 1.00 0.00 28 ARG A C 15
ATOM 14149 O O . ARG A 1 28 ? 4.147 7.586 7.878 1.00 0.00 28 ARG A O 15
ATOM 14167 N N . ASN A 1 29 ? 5.854 6.649 9.028 1.00 0.00 29 ASN A N 15
ATOM 14168 C CA . ASN A 1 29 ? 6.883 7.405 8.335 1.00 0.00 29 ASN A CA 15
ATOM 14169 C C . ASN A 1 29 ? 7.170 6.748 6.983 1.00 0.00 29 ASN A C 15
ATOM 14170 O O . ASN A 1 29 ? 7.109 5.526 6.858 1.00 0.00 29 ASN A O 15
ATOM 14180 N N . LYS A 1 30 ? 7.477 7.588 6.006 1.00 0.00 30 LYS A N 15
ATOM 14181 C CA . LYS A 1 30 ? 7.773 7.103 4.669 1.00 0.00 30 LYS A CA 15
ATOM 14182 C C . LYS A 1 30 ? 9.187 7.536 4.276 1.00 0.00 30 LYS A C 15
ATOM 14183 O O . LYS A 1 30 ? 10.042 7.735 5.139 1.00 0.00 30 LYS A O 15
ATOM 14198 N N . HIS A 1 31 ? 9.391 7.669 2.973 1.00 0.00 31 HIS A N 15
ATOM 14199 C CA . HIS A 1 31 ? 10.686 8.075 2.455 1.00 0.00 31 HIS A CA 15
ATOM 14200 C C . HIS A 1 31 ? 11.645 6.883 2.482 1.00 0.00 31 HIS A C 15
ATOM 14201 O O . HIS A 1 31 ? 11.857 6.275 3.530 1.00 0.00 31 HIS A O 15
ATOM 14214 N N . GLY A 1 32 ? 12.199 6.584 1.317 1.00 0.00 32 GLY A N 15
ATOM 14215 C CA . GLY A 1 32 ? 13.131 5.477 1.192 1.00 0.00 32 GLY A CA 15
ATOM 14216 C C . GLY A 1 32 ? 12.890 4.699 -0.104 1.00 0.00 32 GLY A C 15
ATOM 14217 O O . GLY A 1 32 ? 12.215 5.188 -1.008 1.00 0.00 32 GLY A O 15
ATOM 14221 N N . ARG A 1 33 ? 13.455 3.502 -0.152 1.00 0.00 33 ARG A N 15
ATOM 14222 C CA . ARG A 1 33 ? 13.310 2.652 -1.322 1.00 0.00 33 ARG A CA 15
ATOM 14223 C C . ARG A 1 33 ? 11.915 2.022 -1.351 1.00 0.00 33 ARG A C 15
ATOM 14224 O O . ARG A 1 33 ? 11.199 2.046 -0.351 1.00 0.00 33 ARG A O 15
ATOM 14242 N N . LYS A 1 34 ? 11.573 1.474 -2.507 1.00 0.00 34 LYS A N 15
ATOM 14243 C CA . LYS A 1 34 ? 10.278 0.838 -2.680 1.00 0.00 34 LYS A CA 15
ATOM 14244 C C . LYS A 1 34 ? 10.217 -0.426 -1.822 1.00 0.00 34 LYS A C 15
ATOM 14245 O O . LYS A 1 34 ? 9.220 -0.673 -1.144 1.00 0.00 34 LYS A O 15
ATOM 14260 N N . HIS A 1 35 ? 11.296 -1.194 -1.878 1.00 0.00 35 HIS A N 15
ATOM 14261 C CA . HIS A 1 35 ? 11.377 -2.427 -1.114 1.00 0.00 35 HIS A CA 15
ATOM 14262 C C . HIS A 1 35 ? 11.184 -2.124 0.373 1.00 0.00 35 HIS A C 15
ATOM 14263 O O . HIS A 1 35 ? 10.459 -2.835 1.067 1.00 0.00 35 HIS A O 15
ATOM 14276 N N . GLU A 1 36 ? 11.846 -1.066 0.818 1.00 0.00 36 GLU A N 15
ATOM 14277 C CA . GLU A 1 36 ? 11.758 -0.659 2.210 1.00 0.00 36 GLU A CA 15
ATOM 14278 C C . GLU A 1 36 ? 10.330 -0.221 2.545 1.00 0.00 36 GLU A C 15
ATOM 14279 O O . GLU A 1 36 ? 9.792 -0.591 3.588 1.00 0.00 36 GLU A O 15
ATOM 14289 N N . LEU A 1 37 ? 9.759 0.561 1.642 1.00 0.00 37 LEU A N 15
ATOM 14290 C CA . LEU A 1 37 ? 8.405 1.055 1.828 1.00 0.00 37 LEU A CA 15
ATOM 14291 C C . LEU A 1 37 ? 7.423 -0.116 1.735 1.00 0.00 37 LEU A C 15
ATOM 14292 O O . LEU A 1 37 ? 6.493 -0.215 2.534 1.00 0.00 37 LEU A O 15
ATOM 14307 N N . LEU A 1 38 ? 7.665 -0.972 0.754 1.00 0.00 38 LEU A N 15
ATOM 14308 C CA . LEU A 1 38 ? 6.814 -2.131 0.546 1.00 0.00 38 LEU A CA 15
ATOM 14309 C C . LEU A 1 38 ? 6.810 -2.989 1.813 1.00 0.00 38 LEU A C 15
ATOM 14310 O O . LEU A 1 38 ? 5.765 -3.493 2.222 1.00 0.00 38 LEU A O 15
ATOM 14325 N N . THR A 1 39 ? 7.991 -3.129 2.399 1.00 0.00 39 THR A N 15
ATOM 14326 C CA . THR A 1 39 ? 8.136 -3.916 3.611 1.00 0.00 39 THR A CA 15
ATOM 14327 C C . THR A 1 39 ? 7.267 -3.339 4.730 1.00 0.00 39 THR A C 15
ATOM 14328 O O . THR A 1 39 ? 6.684 -4.085 5.516 1.00 0.00 39 THR A O 15
ATOM 14339 N N . LYS A 1 40 ? 7.208 -2.016 4.767 1.00 0.00 40 LYS A N 15
ATOM 14340 C CA . LYS A 1 40 ? 6.420 -1.330 5.777 1.00 0.00 40 LYS A CA 15
ATOM 14341 C C . LYS A 1 40 ? 4.933 -1.505 5.463 1.00 0.00 40 LYS A C 15
ATOM 14342 O O . LYS A 1 40 ? 4.128 -1.735 6.365 1.00 0.00 40 LYS A O 15
ATOM 14357 N N . ALA A 1 41 ? 4.614 -1.390 4.182 1.00 0.00 41 ALA A N 15
ATOM 14358 C CA . ALA A 1 41 ? 3.237 -1.532 3.739 1.00 0.00 41 ALA A CA 15
ATOM 14359 C C . ALA A 1 41 ? 2.744 -2.943 4.065 1.00 0.00 41 ALA A C 15
ATOM 14360 O O . ALA A 1 41 ? 1.613 -3.121 4.513 1.00 0.00 41 ALA A O 15
ATOM 14367 N N . LEU A 1 42 ? 3.618 -3.911 3.827 1.00 0.00 42 LEU A N 15
ATOM 14368 C CA . LEU A 1 42 ? 3.286 -5.300 4.090 1.00 0.00 42 LEU A CA 15
ATOM 14369 C C . LEU A 1 42 ? 3.091 -5.498 5.595 1.00 0.00 42 LEU A C 15
ATOM 14370 O O . LEU A 1 42 ? 2.158 -6.178 6.020 1.00 0.00 42 LEU A O 15
ATOM 14385 N N . HIS A 1 43 ? 3.987 -4.891 6.359 1.00 0.00 43 HIS A N 15
ATOM 14386 C CA . HIS A 1 43 ? 3.925 -4.991 7.808 1.00 0.00 43 HIS A CA 15
ATOM 14387 C C . HIS A 1 43 ? 2.651 -4.315 8.316 1.00 0.00 43 HIS A C 15
ATOM 14388 O O . HIS A 1 43 ? 2.103 -4.709 9.345 1.00 0.00 43 HIS A O 15
ATOM 14401 N N . LEU A 1 44 ? 2.215 -3.309 7.571 1.00 0.00 44 LEU A N 15
ATOM 14402 C CA . LEU A 1 44 ? 1.015 -2.575 7.933 1.00 0.00 44 LEU A CA 15
ATOM 14403 C C . LEU A 1 44 ? -0.184 -3.524 7.912 1.00 0.00 44 LEU A C 15
ATOM 14404 O O . LEU A 1 44 ? -1.048 -3.457 8.785 1.00 0.00 44 LEU A O 15
ATOM 14419 N N . LEU A 1 45 ? -0.199 -4.387 6.907 1.00 0.00 45 LEU A N 15
ATOM 14420 C CA . LEU A 1 45 ? -1.278 -5.348 6.761 1.00 0.00 45 LEU A CA 15
ATOM 14421 C C . LEU A 1 45 ? -1.253 -6.320 7.943 1.00 0.00 45 LEU A C 15
ATOM 14422 O O . LEU A 1 45 ? -2.300 -6.776 8.399 1.00 0.00 45 LEU A O 15
ATOM 14437 N N . LYS A 1 46 ? -0.046 -6.607 8.406 1.00 0.00 46 LYS A N 15
ATOM 14438 C CA . LYS A 1 46 ? 0.130 -7.515 9.527 1.00 0.00 46 LYS A CA 15
ATOM 14439 C C . LYS A 1 46 ? -0.089 -6.753 10.835 1.00 0.00 46 LYS A C 15
ATOM 14440 O O . LYS A 1 46 ? -0.478 -7.342 11.842 1.00 0.00 46 LYS A O 15
ATOM 14455 N N . ALA A 1 47 ? 0.169 -5.455 10.777 1.00 0.00 47 ALA A N 15
ATOM 14456 C CA . ALA A 1 47 ? 0.004 -4.606 11.945 1.00 0.00 47 ALA A CA 15
ATOM 14457 C C . ALA A 1 47 ? -1.473 -4.238 12.099 1.00 0.00 47 ALA A C 15
ATOM 14458 O O . ALA A 1 47 ? -1.857 -3.591 13.070 1.00 0.00 47 ALA A O 15
ATOM 14465 N N . GLY A 1 48 ? -2.261 -4.669 11.124 1.00 0.00 48 GLY A N 15
ATOM 14466 C CA . GLY A 1 48 ? -3.688 -4.393 11.139 1.00 0.00 48 GLY A CA 15
ATOM 14467 C C . GLY A 1 48 ? -4.045 -3.295 10.135 1.00 0.00 48 GLY A C 15
ATOM 14468 O O . GLY A 1 48 ? -4.615 -3.574 9.081 1.00 0.00 48 GLY A O 15
ATOM 14472 N N . CYS A 1 49 ? -3.694 -2.070 10.498 1.00 0.00 49 CYS A N 15
ATOM 14473 C CA . CYS A 1 49 ? -3.971 -0.929 9.642 1.00 0.00 49 CYS A CA 15
ATOM 14474 C C . CYS A 1 49 ? -5.487 -0.795 9.494 1.00 0.00 49 CYS A C 15
ATOM 14475 O O . CYS A 1 49 ? -6.192 -1.793 9.357 1.00 0.00 49 CYS A O 15
ATOM 14482 N N . SER A 1 50 ? -5.946 0.448 9.526 1.00 0.00 50 SER A N 15
ATOM 14483 C CA . SER A 1 50 ? -7.366 0.725 9.398 1.00 0.00 50 SER A CA 15
ATOM 14484 C C . SER A 1 50 ? -7.883 0.200 8.057 1.00 0.00 50 SER A C 15
ATOM 14485 O O . SER A 1 50 ? -7.096 -0.104 7.161 1.00 0.00 50 SER A O 15
ATOM 14492 N N . PRO A 1 51 ? -9.236 0.107 7.958 1.00 0.00 51 PRO A N 15
ATOM 14493 C CA . PRO A 1 51 ? -9.867 -0.376 6.742 1.00 0.00 51 PRO A CA 15
ATOM 14494 C C . PRO A 1 51 ? -9.826 0.688 5.643 1.00 0.00 51 PRO A C 15
ATOM 14495 O O . PRO A 1 51 ? -10.002 0.378 4.466 1.00 0.00 51 PRO A O 15
ATOM 14503 N N . ALA A 1 52 ? -9.592 1.922 6.067 1.00 0.00 52 ALA A N 15
ATOM 14504 C CA . ALA A 1 52 ? -9.526 3.033 5.134 1.00 0.00 52 ALA A CA 15
ATOM 14505 C C . ALA A 1 52 ? -8.324 2.845 4.207 1.00 0.00 52 ALA A C 15
ATOM 14506 O O . ALA A 1 52 ? -8.398 3.152 3.018 1.00 0.00 52 ALA A O 15
ATOM 14513 N N . VAL A 1 53 ? -7.243 2.341 4.785 1.00 0.00 53 VAL A N 15
ATOM 14514 C CA . VAL A 1 53 ? -6.027 2.107 4.026 1.00 0.00 53 VAL A CA 15
ATOM 14515 C C . VAL A 1 53 ? -6.243 0.928 3.075 1.00 0.00 53 VAL A C 15
ATOM 14516 O O . VAL A 1 53 ? -5.789 0.957 1.932 1.00 0.00 53 VAL A O 15
ATOM 14529 N N . GLN A 1 54 ? -6.936 -0.081 3.581 1.00 0.00 54 GLN A N 15
ATOM 14530 C CA . GLN A 1 54 ? -7.218 -1.267 2.791 1.00 0.00 54 GLN A CA 15
ATOM 14531 C C . GLN A 1 54 ? -8.013 -0.893 1.539 1.00 0.00 54 GLN A C 15
ATOM 14532 O O . GLN A 1 54 ? -7.793 -1.458 0.469 1.00 0.00 54 GLN A O 15
ATOM 14544 N N . MET A 1 55 ? -8.922 0.055 1.715 1.00 0.00 55 MET A N 15
ATOM 14545 C CA . MET A 1 55 ? -9.752 0.510 0.612 1.00 0.00 55 MET A CA 15
ATOM 14546 C C . MET A 1 55 ? -8.946 1.373 -0.360 1.00 0.00 55 MET A C 15
ATOM 14547 O O . MET A 1 55 ? -9.153 1.309 -1.571 1.00 0.00 55 MET A O 15
ATOM 14559 N N . LYS A 1 56 ? -8.044 2.160 0.207 1.00 0.00 56 LYS A N 15
ATOM 14560 C CA . LYS A 1 56 ? -7.206 3.036 -0.595 1.00 0.00 56 LYS A CA 15
ATOM 14561 C C . LYS A 1 56 ? -6.355 2.191 -1.545 1.00 0.00 56 LYS A C 15
ATOM 14562 O O . LYS A 1 56 ? -5.967 2.655 -2.616 1.00 0.00 56 LYS A O 15
ATOM 14577 N N . ILE A 1 57 ? -6.089 0.965 -1.118 1.00 0.00 57 ILE A N 15
ATOM 14578 C CA . ILE A 1 57 ? -5.292 0.051 -1.917 1.00 0.00 57 ILE A CA 15
ATOM 14579 C C . ILE A 1 57 ? -5.993 -0.197 -3.254 1.00 0.00 57 ILE A C 15
ATOM 14580 O O . ILE A 1 57 ? -5.350 -0.211 -4.303 1.00 0.00 57 ILE A O 15
ATOM 14595 N N . LYS A 1 58 ? -7.301 -0.386 -3.173 1.00 0.00 58 LYS A N 15
ATOM 14596 C CA . LYS A 1 58 ? -8.097 -0.632 -4.364 1.00 0.00 58 LYS A CA 15
ATOM 14597 C C . LYS A 1 58 ? -8.171 0.650 -5.196 1.00 0.00 58 LYS A C 15
ATOM 14598 O O . LYS A 1 58 ? -8.037 0.608 -6.418 1.00 0.00 58 LYS A O 15
ATOM 14613 N N . GLU A 1 59 ? -8.386 1.757 -4.501 1.00 0.00 59 GLU A N 15
ATOM 14614 C CA . GLU A 1 59 ? -8.480 3.048 -5.161 1.00 0.00 59 GLU A CA 15
ATOM 14615 C C . GLU A 1 59 ? -7.148 3.402 -5.827 1.00 0.00 59 GLU A C 15
ATOM 14616 O O . GLU A 1 59 ? -7.121 3.821 -6.983 1.00 0.00 59 GLU A O 15
ATOM 14626 N N . LEU A 1 60 ? -6.078 3.221 -5.069 1.00 0.00 60 LEU A N 15
ATOM 14627 C CA . LEU A 1 60 ? -4.747 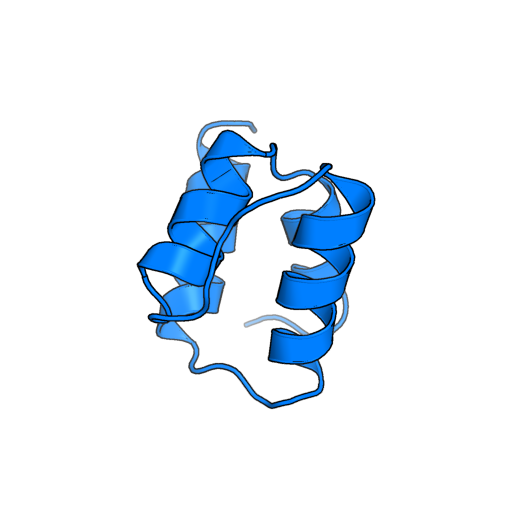3.516 -5.571 1.00 0.00 60 LEU A CA 15
ATOM 14628 C C . LEU A 1 60 ? -4.432 2.588 -6.746 1.00 0.00 60 LEU A C 15
ATOM 14629 O O . LEU A 1 60 ? -3.952 3.038 -7.785 1.00 0.00 60 LEU A O 15
ATOM 14644 N N . TYR A 1 61 ? -4.715 1.310 -6.542 1.00 0.00 61 TYR A N 15
ATOM 14645 C CA . TYR A 1 61 ? -4.469 0.315 -7.571 1.00 0.00 61 TYR A CA 15
ATOM 14646 C C . TYR A 1 61 ? -5.407 0.516 -8.764 1.00 0.00 61 TYR A C 15
ATOM 14647 O O . TYR A 1 61 ? -5.058 0.183 -9.896 1.00 0.00 61 TYR A O 15
ATOM 14664 N N . ARG A 1 62 ? -6.579 1.060 -8.470 1.00 0.00 62 ARG A N 15
ATOM 14665 C CA . ARG A 1 62 ? -7.570 1.309 -9.503 1.00 0.00 62 ARG A CA 15
ATOM 14666 C C . ARG A 1 62 ? -7.162 2.518 -10.348 1.00 0.00 62 ARG A C 15
ATOM 14667 O O . ARG A 1 62 ? -7.622 2.673 -11.477 1.00 0.00 62 ARG A O 15
ATOM 14685 N N . ARG A 1 63 ? -6.305 3.344 -9.766 1.00 0.00 63 ARG A N 15
ATOM 14686 C CA . ARG A 1 63 ? -5.831 4.535 -10.451 1.00 0.00 63 ARG A CA 15
ATOM 14687 C C . ARG A 1 63 ? -4.703 4.176 -11.420 1.00 0.00 63 ARG A C 15
ATOM 14688 O O . ARG A 1 63 ? -4.493 4.865 -12.417 1.00 0.00 63 ARG A O 15
ATOM 14706 N N . ARG A 1 64 ? -4.005 3.097 -11.093 1.00 0.00 64 ARG A N 15
ATOM 14707 C CA . ARG A 1 64 ? -2.903 2.639 -11.922 1.00 0.00 64 ARG A CA 15
ATOM 14708 C C . ARG A 1 64 ? -3.436 1.988 -13.199 1.00 0.00 64 ARG A C 15
ATOM 14709 O O . ARG A 1 64 ? -2.673 1.709 -14.123 1.00 0.00 64 ARG A O 15
ATOM 14727 N N . PHE A 1 65 ? -4.742 1.765 -13.212 1.00 0.00 65 PHE A N 15
ATOM 14728 C CA . PHE A 1 65 ? -5.385 1.151 -14.361 1.00 0.00 65 PHE A CA 15
ATOM 14729 C C . PHE A 1 65 ? -6.882 1.468 -14.385 1.00 0.00 65 PHE A C 15
ATOM 14730 O O . PHE A 1 65 ? -7.582 1.102 -15.328 1.00 0.00 65 PHE A O 15
ATOM 14746 N N . MET A 1 1 ? -13.402 -10.351 -2.056 1.00 0.00 1 MET A N 16
ATOM 14747 C CA . MET A 1 1 ? -12.222 -10.255 -2.898 1.00 0.00 1 MET A CA 16
ATOM 14748 C C . MET A 1 1 ? -10.950 -10.167 -2.050 1.00 0.00 1 MET A C 16
ATOM 14749 O O . MET A 1 1 ? -9.913 -10.713 -2.422 1.00 0.00 1 MET A O 16
ATOM 14761 N N . ALA A 1 2 ? -11.073 -9.474 -0.927 1.00 0.00 2 ALA A N 16
ATOM 14762 C CA . ALA A 1 2 ? -9.946 -9.307 -0.025 1.00 0.00 2 ALA A CA 16
ATOM 14763 C C . ALA A 1 2 ? -9.707 -10.615 0.732 1.00 0.00 2 ALA A C 16
ATOM 14764 O O . ALA A 1 2 ? -10.491 -10.982 1.606 1.00 0.00 2 ALA A O 16
ATOM 14771 N N . ASP A 1 3 ? -8.621 -11.281 0.370 1.00 0.00 3 ASP A N 16
ATOM 14772 C CA . ASP A 1 3 ? -8.269 -12.540 1.003 1.00 0.00 3 ASP A CA 16
ATOM 14773 C C . ASP A 1 3 ? -6.980 -12.358 1.807 1.00 0.00 3 ASP A C 16
ATOM 14774 O O . ASP A 1 3 ? -6.358 -13.336 2.218 1.00 0.00 3 ASP A O 16
ATOM 14782 N N . SER A 1 4 ? -6.617 -11.099 2.008 1.00 0.00 4 SER A N 16
ATOM 14783 C CA . SER A 1 4 ? -5.414 -10.776 2.755 1.00 0.00 4 SER A CA 16
ATOM 14784 C C . SER A 1 4 ? -4.194 -10.839 1.835 1.00 0.00 4 SER A C 16
ATOM 14785 O O . SER A 1 4 ? -3.394 -9.905 1.794 1.00 0.00 4 SER A O 16
ATOM 14792 N N . ALA A 1 5 ? -4.089 -11.950 1.119 1.00 0.00 5 ALA A N 16
ATOM 14793 C CA . ALA A 1 5 ? -2.980 -12.146 0.202 1.00 0.00 5 ALA A CA 16
ATOM 14794 C C . ALA A 1 5 ? -3.199 -11.292 -1.048 1.00 0.00 5 ALA A C 16
ATOM 14795 O O . ALA A 1 5 ? -2.255 -11.003 -1.781 1.00 0.00 5 ALA A O 16
ATOM 14802 N N . GLU A 1 6 ? -4.451 -10.914 -1.255 1.00 0.00 6 GLU A N 16
ATOM 14803 C CA . GLU A 1 6 ? -4.808 -10.099 -2.404 1.00 0.00 6 GLU A CA 16
ATOM 14804 C C . GLU A 1 6 ? -4.316 -8.664 -2.210 1.00 0.00 6 GLU A C 16
ATOM 14805 O O . GLU A 1 6 ? -3.753 -8.067 -3.127 1.00 0.00 6 GLU A O 16
ATOM 14815 N N . LEU A 1 7 ? -4.545 -8.151 -1.010 1.00 0.00 7 LEU A N 16
ATOM 14816 C CA . LEU A 1 7 ? -4.132 -6.795 -0.684 1.00 0.00 7 LEU A CA 16
ATOM 14817 C C . LEU A 1 7 ? -2.607 -6.700 -0.759 1.00 0.00 7 LEU A C 16
ATOM 14818 O O . LEU A 1 7 ? -2.066 -5.696 -1.218 1.00 0.00 7 LEU A O 16
ATOM 14833 N N . LYS A 1 8 ? -1.956 -7.761 -0.302 1.00 0.00 8 LYS A N 16
ATOM 14834 C CA . LYS A 1 8 ? -0.504 -7.809 -0.311 1.00 0.00 8 LYS A CA 16
ATOM 14835 C C . LYS A 1 8 ? -0.007 -7.782 -1.758 1.00 0.00 8 LYS A C 16
ATOM 14836 O O . LYS A 1 8 ? 0.857 -6.978 -2.106 1.00 0.00 8 LYS A O 16
ATOM 14851 N N . GLN A 1 9 ? -0.574 -8.669 -2.561 1.00 0.00 9 GLN A N 16
ATOM 14852 C CA . GLN A 1 9 ? -0.198 -8.758 -3.962 1.00 0.00 9 GLN A CA 16
ATOM 14853 C C . GLN A 1 9 ? -0.483 -7.432 -4.672 1.00 0.00 9 GLN A C 16
ATOM 14854 O O . GLN A 1 9 ? 0.323 -6.969 -5.478 1.00 0.00 9 GLN A O 16
ATOM 14866 N N . MET A 1 10 ? -1.633 -6.859 -4.348 1.00 0.00 10 MET A N 16
ATOM 14867 C CA . MET A 1 10 ? -2.034 -5.596 -4.944 1.00 0.00 10 MET A CA 16
ATOM 14868 C C . MET A 1 10 ? -1.140 -4.453 -4.463 1.00 0.00 10 MET A C 16
ATOM 14869 O O . MET A 1 10 ? -0.689 -3.633 -5.261 1.00 0.00 10 MET A O 16
ATOM 14881 N N . VAL A 1 11 ? -0.908 -4.435 -3.158 1.00 0.00 11 VAL A N 16
ATOM 14882 C CA . VAL A 1 11 ? -0.075 -3.406 -2.560 1.00 0.00 11 VAL A CA 16
ATOM 14883 C C . VAL A 1 11 ? 1.296 -3.407 -3.239 1.00 0.00 11 VAL A C 16
ATOM 14884 O O . VAL A 1 11 ? 1.903 -2.353 -3.423 1.00 0.00 11 VAL A O 16
ATOM 14897 N N . MET A 1 12 ? 1.745 -4.602 -3.593 1.00 0.00 12 MET A N 16
ATOM 14898 C CA . MET A 1 12 ? 3.033 -4.755 -4.248 1.00 0.00 12 MET A CA 16
ATOM 14899 C C . MET A 1 12 ? 3.031 -4.086 -5.623 1.00 0.00 12 MET A C 16
ATOM 14900 O O . MET A 1 12 ? 4.074 -3.980 -6.267 1.00 0.00 12 MET A O 16
ATOM 14912 N N . SER A 1 13 ? 1.849 -3.651 -6.033 1.00 0.00 13 SER A N 16
ATOM 14913 C CA . SER A 1 13 ? 1.698 -2.995 -7.321 1.00 0.00 13 SER A CA 16
ATOM 14914 C C . SER A 1 13 ? 1.789 -1.477 -7.148 1.00 0.00 13 SER A C 16
ATOM 14915 O O . SER A 1 13 ? 2.211 -0.769 -8.061 1.00 0.00 13 SER A O 16
ATOM 14922 N N . LEU A 1 14 ? 1.385 -1.022 -5.971 1.00 0.00 14 LEU A N 16
ATOM 14923 C CA . LEU A 1 14 ? 1.416 0.398 -5.667 1.00 0.00 14 LEU A CA 16
ATOM 14924 C C . LEU A 1 14 ? 2.817 0.946 -5.948 1.00 0.00 14 LEU A C 16
ATOM 14925 O O . LEU A 1 14 ? 3.790 0.193 -5.959 1.00 0.00 14 LEU A O 16
ATOM 14940 N N . ARG A 1 15 ? 2.874 2.251 -6.167 1.00 0.00 15 ARG A N 16
ATOM 14941 C CA . ARG A 1 15 ? 4.140 2.908 -6.446 1.00 0.00 15 ARG A CA 16
ATOM 14942 C C . ARG A 1 15 ? 4.632 3.661 -5.208 1.00 0.00 15 ARG A C 16
ATOM 14943 O O . ARG A 1 15 ? 3.890 3.823 -4.240 1.00 0.00 15 ARG A O 16
ATOM 14961 N N . VAL A 1 16 ? 5.879 4.102 -5.279 1.00 0.00 16 VAL A N 16
ATOM 14962 C CA . VAL A 1 16 ? 6.479 4.835 -4.177 1.00 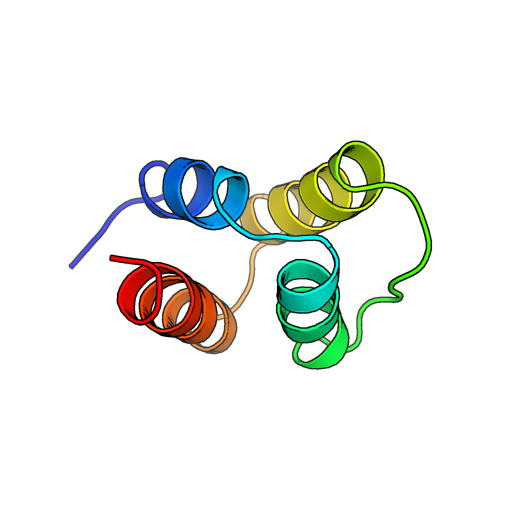0.00 16 VAL A CA 16
ATOM 14963 C C . VAL A 1 16 ? 5.569 6.003 -3.792 1.00 0.00 16 VAL A C 16
ATOM 14964 O O . VAL A 1 16 ? 5.378 6.282 -2.610 1.00 0.00 16 VAL A O 16
ATOM 14977 N N . SER A 1 17 ? 5.033 6.655 -4.814 1.00 0.00 17 SER A N 16
ATOM 14978 C CA . SER A 1 17 ? 4.148 7.787 -4.598 1.00 0.00 17 SER A CA 16
ATOM 14979 C C . SER A 1 17 ? 2.902 7.338 -3.832 1.00 0.00 17 SER A C 16
ATOM 14980 O O . SER A 1 17 ? 2.450 8.026 -2.918 1.00 0.00 17 SER A O 16
ATOM 14987 N N . GLU A 1 18 ? 2.381 6.188 -4.235 1.00 0.00 18 GLU A N 16
ATOM 14988 C CA . GLU A 1 18 ? 1.195 5.640 -3.599 1.00 0.00 18 GLU A CA 16
ATOM 14989 C C . GLU A 1 18 ? 1.530 5.146 -2.190 1.00 0.00 18 GLU A C 16
ATOM 14990 O O . GLU A 1 18 ? 0.760 5.360 -1.255 1.00 0.00 18 GLU A O 16
ATOM 15000 N N . LEU A 1 19 ? 2.679 4.495 -2.083 1.00 0.00 19 LEU A N 16
ATOM 15001 C CA . LEU A 1 19 ? 3.124 3.968 -0.804 1.00 0.00 19 LEU A CA 16
ATOM 15002 C C . LEU A 1 19 ? 3.189 5.106 0.217 1.00 0.00 19 LEU A C 16
ATOM 15003 O O . LEU A 1 19 ? 2.878 4.912 1.390 1.00 0.00 19 LEU A O 16
ATOM 15018 N N . GLN A 1 20 ? 3.596 6.270 -0.268 1.00 0.00 20 GLN A N 16
ATOM 15019 C CA . GLN A 1 20 ? 3.706 7.440 0.587 1.00 0.00 20 GLN A CA 16
ATOM 15020 C C . GLN A 1 20 ? 2.355 7.756 1.230 1.00 0.00 20 GLN A C 16
ATOM 15021 O O . GLN A 1 20 ? 2.289 8.091 2.411 1.00 0.00 20 GLN A O 16
ATOM 15033 N N . VAL A 1 21 ? 1.309 7.637 0.425 1.00 0.00 21 VAL A N 16
ATOM 15034 C CA . VAL A 1 21 ? -0.037 7.906 0.902 1.00 0.00 21 VAL A CA 16
ATOM 15035 C C . VAL A 1 21 ? -0.439 6.831 1.912 1.00 0.00 21 VAL A C 16
ATOM 15036 O O . VAL A 1 21 ? -1.069 7.131 2.925 1.00 0.00 21 VAL A O 16
ATOM 15049 N N . LEU A 1 22 ? -0.058 5.600 1.603 1.00 0.00 22 LEU A N 16
ATOM 15050 C CA . LEU A 1 22 ? -0.372 4.478 2.472 1.00 0.00 22 LEU A CA 16
ATOM 15051 C C . LEU A 1 22 ? 0.233 4.726 3.855 1.00 0.00 22 LEU A C 16
ATOM 15052 O O . LEU A 1 22 ? -0.435 4.539 4.871 1.00 0.00 22 LEU A O 16
ATOM 15067 N N . LEU A 1 23 ? 1.490 5.144 3.850 1.00 0.00 23 LEU A N 16
ATOM 15068 C CA . LEU A 1 23 ? 2.192 5.420 5.091 1.00 0.00 23 LEU A CA 16
ATOM 15069 C C . LEU A 1 23 ? 1.696 6.746 5.670 1.00 0.00 23 LEU A C 16
ATOM 15070 O O . LEU A 1 23 ? 1.359 6.825 6.850 1.00 0.00 23 LEU A O 16
ATOM 15085 N N . GLY A 1 24 ? 1.664 7.755 4.812 1.00 0.00 24 GLY A N 16
ATOM 15086 C CA . GLY A 1 24 ? 1.214 9.074 5.222 1.00 0.00 24 GLY A CA 16
ATOM 15087 C C . GLY A 1 24 ? -0.195 9.012 5.818 1.00 0.00 24 GLY A C 16
ATOM 15088 O O . GLY A 1 24 ? -0.461 9.612 6.858 1.00 0.00 24 GLY A O 16
ATOM 15092 N N . TYR A 1 25 ? -1.060 8.278 5.133 1.00 0.00 25 TYR A N 16
ATOM 15093 C CA . TYR A 1 25 ? -2.434 8.129 5.580 1.00 0.00 25 TYR A CA 16
ATOM 15094 C C . TYR A 1 25 ? -2.510 7.259 6.837 1.00 0.00 25 TYR A C 16
ATOM 15095 O O . TYR A 1 25 ? -3.542 7.216 7.504 1.00 0.00 25 TYR A O 16
ATOM 15112 N N . ALA A 1 26 ? -1.405 6.587 7.120 1.00 0.00 26 ALA A N 16
ATOM 15113 C CA . ALA A 1 26 ? -1.333 5.720 8.284 1.00 0.00 26 ALA A CA 16
ATOM 15114 C C . ALA A 1 26 ? -0.461 6.381 9.353 1.00 0.00 26 ALA A C 16
ATOM 15115 O O . ALA A 1 26 ? -0.398 5.907 10.487 1.00 0.00 26 ALA A O 16
ATOM 15122 N N . GLY A 1 27 ? 0.189 7.464 8.956 1.00 0.00 27 GLY A N 16
ATOM 15123 C CA . GLY A 1 27 ? 1.054 8.195 9.866 1.00 0.00 27 GLY A CA 16
ATOM 15124 C C . GLY A 1 27 ? 2.489 7.668 9.801 1.00 0.00 27 GLY A C 16
ATOM 15125 O O . GLY A 1 27 ? 3.436 8.398 10.088 1.00 0.00 27 GLY A O 16
ATOM 15129 N N . ARG A 1 28 ? 2.604 6.404 9.422 1.00 0.00 28 ARG A N 16
ATOM 15130 C CA . ARG A 1 28 ? 3.907 5.770 9.315 1.00 0.00 28 ARG A CA 16
ATOM 15131 C C . ARG A 1 28 ? 4.869 6.663 8.528 1.00 0.00 28 ARG A C 16
ATOM 15132 O O . ARG A 1 28 ? 4.438 7.488 7.725 1.00 0.00 28 ARG A O 16
ATOM 15150 N N . ASN A 1 29 ? 6.154 6.466 8.785 1.00 0.00 29 ASN A N 16
ATOM 15151 C CA . ASN A 1 29 ? 7.179 7.244 8.110 1.00 0.00 29 ASN A CA 16
ATOM 15152 C C . ASN A 1 29 ? 7.466 6.621 6.742 1.00 0.00 29 ASN A C 16
ATOM 15153 O O . ASN A 1 29 ? 7.734 5.425 6.644 1.00 0.00 29 ASN A O 16
ATOM 15163 N N . LYS A 1 30 ? 7.399 7.462 5.721 1.00 0.00 30 LYS A N 16
ATOM 15164 C CA . LYS A 1 30 ? 7.648 7.010 4.362 1.00 0.00 30 LYS A CA 16
ATOM 15165 C C . LYS A 1 30 ? 9.056 7.434 3.938 1.00 0.00 30 LYS A C 16
ATOM 15166 O O . LYS A 1 30 ? 9.950 7.554 4.774 1.00 0.00 30 LYS A O 16
ATOM 15181 N N . HIS A 1 31 ? 9.208 7.650 2.639 1.00 0.00 31 HIS A N 16
ATOM 15182 C CA . HIS A 1 31 ? 10.491 8.059 2.095 1.00 0.00 31 HIS A CA 16
ATOM 15183 C C . HIS A 1 31 ? 11.412 6.842 1.983 1.00 0.00 31 HIS A C 16
ATOM 15184 O O . HIS A 1 31 ? 11.721 6.198 2.984 1.00 0.00 31 HIS A O 16
ATOM 15197 N N . GLY A 1 32 ? 11.823 6.562 0.754 1.00 0.00 32 GLY A N 16
ATOM 15198 C CA . GLY A 1 32 ? 12.702 5.434 0.499 1.00 0.00 32 GLY A CA 16
ATOM 15199 C C . GLY A 1 32 ? 12.311 4.716 -0.796 1.00 0.00 32 GLY A C 16
ATOM 15200 O O . GLY A 1 32 ? 11.529 5.240 -1.589 1.00 0.00 32 GLY A O 16
ATOM 15204 N N . ARG A 1 33 ? 12.871 3.528 -0.969 1.00 0.00 33 ARG A N 16
ATOM 15205 C CA . ARG A 1 33 ? 12.591 2.734 -2.153 1.00 0.00 33 ARG A CA 16
ATOM 15206 C C . ARG A 1 33 ? 11.193 2.118 -2.060 1.00 0.00 33 ARG A C 16
ATOM 15207 O O . ARG A 1 33 ? 10.563 2.156 -1.004 1.00 0.00 33 ARG A O 16
ATOM 15225 N N . LYS A 1 34 ? 10.749 1.566 -3.179 1.00 0.00 34 LYS A N 16
ATOM 15226 C CA . LYS A 1 34 ? 9.437 0.943 -3.238 1.00 0.00 34 LYS A CA 16
ATOM 15227 C C . LYS A 1 34 ? 9.446 -0.332 -2.392 1.00 0.00 34 LYS A C 16
ATOM 15228 O O . LYS A 1 34 ? 8.522 -0.573 -1.617 1.00 0.00 34 LYS A O 16
ATOM 15243 N N . HIS A 1 35 ? 10.500 -1.116 -2.571 1.00 0.00 35 HIS A N 16
ATOM 15244 C CA . HIS A 1 35 ? 10.639 -2.361 -1.834 1.00 0.00 35 HIS A CA 16
ATOM 15245 C C . HIS A 1 35 ? 10.627 -2.072 -0.331 1.00 0.00 35 HIS A C 16
ATOM 15246 O O . HIS A 1 35 ? 9.960 -2.767 0.433 1.00 0.00 35 HIS A O 16
ATOM 15259 N N . GLU A 1 36 ? 11.373 -1.044 0.048 1.00 0.00 36 GLU A N 16
ATOM 15260 C CA . GLU A 1 36 ? 11.456 -0.655 1.445 1.00 0.00 36 GLU A CA 16
ATOM 15261 C C . GLU A 1 36 ? 10.106 -0.120 1.928 1.00 0.00 36 GLU A C 16
ATOM 15262 O O . GLU A 1 36 ? 9.678 -0.418 3.042 1.00 0.00 36 GLU A O 16
ATOM 15272 N N . LEU A 1 37 ? 9.473 0.663 1.066 1.00 0.00 37 LEU A N 16
ATOM 15273 C CA . LEU A 1 37 ? 8.182 1.243 1.391 1.00 0.00 37 LEU A CA 16
ATOM 15274 C C . LEU A 1 37 ? 7.131 0.133 1.456 1.00 0.00 37 LEU A C 16
ATOM 15275 O O . LEU A 1 37 ? 6.271 0.138 2.335 1.00 0.00 37 LEU A O 16
ATOM 15290 N N . LEU A 1 38 ? 7.235 -0.792 0.512 1.00 0.00 38 LEU A N 16
ATOM 15291 C CA . LEU A 1 38 ? 6.304 -1.906 0.452 1.00 0.00 38 LEU A CA 16
ATOM 15292 C C . LEU A 1 38 ? 6.367 -2.690 1.764 1.00 0.00 38 LEU A C 16
ATOM 15293 O O . LEU A 1 38 ? 5.340 -3.138 2.273 1.00 0.00 38 LEU A O 16
ATOM 15308 N N . THR A 1 39 ? 7.582 -2.832 2.274 1.00 0.00 39 THR A N 16
ATOM 15309 C CA . THR A 1 39 ? 7.792 -3.553 3.518 1.00 0.00 39 THR A CA 16
ATOM 15310 C C . THR A 1 39 ? 7.019 -2.888 4.659 1.00 0.00 39 THR A C 16
ATOM 15311 O O . THR A 1 39 ? 6.443 -3.569 5.505 1.00 0.00 39 THR A O 16
ATOM 15322 N N . LYS A 1 40 ? 7.032 -1.562 4.644 1.00 0.00 40 LYS A N 16
ATOM 15323 C CA . LYS A 1 40 ? 6.340 -0.796 5.667 1.00 0.00 40 LYS A CA 16
ATOM 15324 C C . LYS A 1 40 ? 4.832 -1.004 5.520 1.00 0.00 40 LYS A C 16
ATOM 15325 O O . LYS A 1 40 ? 4.118 -1.127 6.514 1.00 0.00 40 LYS A O 16
ATOM 15340 N N . ALA A 1 41 ? 4.389 -1.036 4.271 1.00 0.00 41 ALA A N 16
ATOM 15341 C CA . ALA A 1 41 ? 2.979 -1.227 3.981 1.00 0.00 41 ALA A CA 16
ATOM 15342 C C . ALA A 1 41 ? 2.576 -2.657 4.346 1.00 0.00 41 ALA A C 16
ATOM 15343 O O . ALA A 1 41 ? 1.492 -2.884 4.879 1.00 0.00 41 ALA A O 16
ATOM 15350 N N . LEU A 1 42 ? 3.472 -3.586 4.042 1.00 0.00 42 LEU A N 16
ATOM 15351 C CA . LEU A 1 42 ? 3.223 -4.988 4.331 1.00 0.00 42 LEU A CA 16
ATOM 15352 C C . LEU A 1 42 ? 3.190 -5.193 5.847 1.00 0.00 42 LEU A C 16
ATOM 15353 O O . LEU A 1 42 ? 2.289 -5.849 6.368 1.00 0.00 42 LEU A O 16
ATOM 15368 N N . HIS A 1 43 ? 4.184 -4.622 6.512 1.00 0.00 43 HIS A N 16
ATOM 15369 C CA . HIS A 1 43 ? 4.279 -4.734 7.956 1.00 0.00 43 HIS A CA 16
ATOM 15370 C C . HIS A 1 43 ? 3.033 -4.126 8.603 1.00 0.00 43 HIS A C 16
ATOM 15371 O O . HIS A 1 43 ? 2.622 -4.546 9.684 1.00 0.00 43 HIS A O 16
ATOM 15384 N N . LEU A 1 44 ? 2.466 -3.148 7.912 1.00 0.00 44 LEU A N 16
ATOM 15385 C CA . LEU A 1 44 ? 1.274 -2.478 8.405 1.00 0.00 44 LEU A CA 16
ATOM 15386 C C . LEU A 1 44 ? 0.130 -3.489 8.505 1.00 0.00 44 LEU A C 16
ATOM 15387 O O . LEU A 1 44 ? -0.660 -3.446 9.447 1.00 0.00 44 LEU A O 16
ATOM 15402 N N . LEU A 1 45 ? 0.079 -4.376 7.523 1.00 0.00 45 LEU A N 16
ATOM 15403 C CA . LEU A 1 45 ? -0.955 -5.396 7.488 1.00 0.00 45 LEU A CA 16
ATOM 15404 C C . LEU A 1 45 ? -0.795 -6.319 8.699 1.00 0.00 45 LEU A C 16
ATOM 15405 O O . LEU A 1 45 ? -1.762 -6.933 9.148 1.00 0.00 45 LEU A O 16
ATOM 15420 N N . LYS A 1 46 ? 0.433 -6.388 9.191 1.00 0.00 46 LYS A N 16
ATOM 15421 C CA . LYS A 1 46 ? 0.732 -7.225 10.340 1.00 0.00 46 LYS A CA 16
ATOM 15422 C C . LYS A 1 46 ? 0.657 -6.381 11.615 1.00 0.00 46 LYS A C 16
ATOM 15423 O O . LYS A 1 46 ? 0.409 -6.908 12.698 1.00 0.00 46 LYS A O 16
ATOM 15438 N N . ALA A 1 47 ? 0.875 -5.085 11.442 1.00 0.00 47 ALA A N 16
ATOM 15439 C CA . ALA A 1 47 ? 0.835 -4.164 12.563 1.00 0.00 47 ALA A CA 16
ATOM 15440 C C . ALA A 1 47 ? -0.594 -3.648 12.743 1.00 0.00 47 ALA A C 16
ATOM 15441 O O . ALA A 1 47 ? -0.827 -2.708 13.502 1.00 0.00 47 ALA A O 16
ATOM 15448 N N . GLY A 1 48 ? -1.513 -4.285 12.034 1.00 0.00 48 GLY A N 16
ATOM 15449 C CA . GLY A 1 48 ? -2.913 -3.901 12.105 1.00 0.00 48 GLY A CA 16
ATOM 15450 C C . GLY A 1 48 ? -3.193 -2.683 11.224 1.00 0.00 48 GLY A C 16
ATOM 15451 O O . GLY A 1 48 ? -3.064 -1.544 11.672 1.00 0.00 48 GLY A O 16
ATOM 15455 N N . CYS A 1 49 ? -3.572 -2.962 9.985 1.00 0.00 49 CYS A N 16
ATOM 15456 C CA . CYS A 1 49 ? -3.872 -1.903 9.037 1.00 0.00 49 CYS A CA 16
ATOM 15457 C C . CYS A 1 49 ? -5.391 -1.729 8.975 1.00 0.00 49 CYS A C 16
ATOM 15458 O O . CYS A 1 49 ? -6.119 -2.686 8.719 1.00 0.00 49 CYS A O 16
ATOM 15465 N N . SER A 1 50 ? -5.824 -0.499 9.215 1.00 0.00 50 SER A N 16
ATOM 15466 C CA . SER A 1 50 ? -7.243 -0.187 9.190 1.00 0.00 50 SER A CA 16
ATOM 15467 C C . SER A 1 50 ? -7.823 -0.499 7.808 1.00 0.00 50 SER A C 16
ATOM 15468 O O . SER A 1 50 ? -7.078 -0.693 6.848 1.00 0.00 50 SER A O 16
ATOM 15475 N N . PRO A 1 51 ? -9.181 -0.537 7.751 1.00 0.00 51 PRO A N 16
ATOM 15476 C CA . PRO A 1 51 ? -9.869 -0.820 6.503 1.00 0.00 51 PRO A CA 16
ATOM 15477 C C . PRO A 1 51 ? -9.829 0.389 5.566 1.00 0.00 51 PRO A C 16
ATOM 15478 O O . PRO A 1 51 ? -10.024 0.251 4.360 1.00 0.00 51 PRO A O 16
ATOM 15486 N N . ALA A 1 52 ? -9.573 1.546 6.159 1.00 0.00 52 ALA A N 16
ATOM 15487 C CA . ALA A 1 52 ? -9.504 2.779 5.393 1.00 0.00 52 ALA A CA 16
ATOM 15488 C C . ALA A 1 52 ? -8.260 2.753 4.502 1.00 0.00 52 ALA A C 16
ATOM 15489 O O . ALA A 1 52 ? -8.302 3.204 3.358 1.00 0.00 52 ALA A O 16
ATOM 15496 N N . VAL A 1 53 ? -7.183 2.220 5.060 1.00 0.00 53 VAL A N 16
ATOM 15497 C CA . VAL A 1 53 ? -5.930 2.128 4.331 1.00 0.00 53 VAL A CA 16
ATOM 15498 C C . VAL A 1 53 ? -6.023 0.996 3.306 1.00 0.00 53 VAL A C 16
ATOM 15499 O O . VAL A 1 53 ? -5.579 1.147 2.169 1.00 0.00 53 VAL A O 16
ATOM 15512 N N . GLN A 1 54 ? -6.602 -0.111 3.746 1.00 0.00 54 GLN A N 16
ATOM 15513 C CA . GLN A 1 54 ? -6.758 -1.269 2.881 1.00 0.00 54 GLN A CA 16
ATOM 15514 C C . GLN A 1 54 ? -7.593 -0.903 1.652 1.00 0.00 54 GLN A C 16
ATOM 15515 O O . GLN A 1 54 ? -7.363 -1.428 0.563 1.00 0.00 54 GLN A O 16
ATOM 15527 N N . MET A 1 55 ? -8.545 -0.008 1.868 1.00 0.00 55 MET A N 16
ATOM 15528 C CA . MET A 1 55 ? -9.415 0.433 0.791 1.00 0.00 55 MET A CA 16
ATOM 15529 C C . MET A 1 55 ? -8.668 1.353 -0.176 1.00 0.00 55 MET A C 16
ATOM 15530 O O . MET A 1 55 ? -8.885 1.296 -1.385 1.00 0.00 55 MET A O 16
ATOM 15542 N N . LYS A 1 56 ? -7.803 2.181 0.393 1.00 0.00 56 LYS A N 16
ATOM 15543 C CA . LYS A 1 56 ? -7.023 3.112 -0.404 1.00 0.00 56 LYS A CA 16
ATOM 15544 C C . LYS A 1 56 ? -6.139 2.327 -1.377 1.00 0.00 56 LYS A C 16
ATOM 15545 O O . LYS A 1 56 ? -5.787 2.828 -2.444 1.00 0.00 56 LYS A O 16
ATOM 15560 N N . ILE A 1 57 ? -5.807 1.110 -0.973 1.00 0.00 57 ILE A N 16
ATOM 15561 C CA . ILE A 1 57 ? -4.971 0.252 -1.795 1.00 0.00 57 ILE A CA 16
ATOM 15562 C C . ILE A 1 57 ? -5.727 -0.119 -3.072 1.00 0.00 57 ILE A C 16
ATOM 15563 O O . ILE A 1 57 ? -5.145 -0.157 -4.155 1.00 0.00 57 ILE A O 16
ATOM 15578 N N . LYS A 1 58 ? -7.016 -0.382 -2.904 1.00 0.00 58 LYS A N 16
ATOM 15579 C CA . LYS A 1 58 ? -7.859 -0.747 -4.029 1.00 0.00 58 LYS A CA 16
ATOM 15580 C C . LYS A 1 58 ? -8.066 0.476 -4.923 1.00 0.00 58 LYS A C 16
ATOM 15581 O O . LYS A 1 58 ? -8.089 0.357 -6.148 1.00 0.00 58 LYS A O 16
ATOM 15596 N N . GLU A 1 59 ? -8.214 1.624 -4.278 1.00 0.00 59 GLU A N 16
ATOM 15597 C CA . GLU A 1 59 ? -8.419 2.867 -4.999 1.00 0.00 59 GLU A CA 16
ATOM 15598 C C . GLU A 1 59 ? -7.131 3.291 -5.706 1.00 0.00 59 GLU A C 16
ATOM 15599 O O . GLU A 1 59 ? -7.141 3.589 -6.899 1.00 0.00 59 GLU A O 16
ATOM 15609 N N . LEU A 1 60 ? -6.050 3.302 -4.939 1.00 0.00 60 LEU A N 16
ATOM 15610 C CA . LEU A 1 60 ? -4.755 3.684 -5.477 1.00 0.00 60 LEU A CA 16
ATOM 15611 C C . LEU A 1 60 ? -4.373 2.724 -6.606 1.00 0.00 60 LEU A C 16
ATOM 15612 O O . LEU A 1 60 ? -3.877 3.151 -7.648 1.00 0.00 60 LEU A O 16
ATOM 15627 N N . TYR A 1 61 ? -4.620 1.446 -6.361 1.00 0.00 61 TYR A N 16
ATOM 15628 C CA . TYR A 1 61 ? -4.308 0.422 -7.344 1.00 0.00 61 TYR A CA 16
ATOM 15629 C C . TYR A 1 61 ? -5.247 0.514 -8.548 1.00 0.00 61 TYR A C 16
ATOM 15630 O O . TYR A 1 61 ? -4.811 0.387 -9.691 1.00 0.00 61 TYR A O 16
ATOM 15647 N N . ARG A 1 62 ? -6.519 0.734 -8.250 1.00 0.00 62 ARG A N 16
ATOM 15648 C CA . ARG A 1 62 ? -7.523 0.845 -9.295 1.00 0.00 62 ARG A CA 16
ATOM 15649 C C . ARG A 1 62 ? -7.106 1.899 -10.322 1.00 0.00 62 ARG A C 16
ATOM 15650 O O . ARG A 1 62 ? -6.907 1.584 -11.494 1.00 0.00 62 ARG A O 16
ATOM 15668 N N . ARG A 1 63 ? -6.988 3.130 -9.846 1.00 0.00 63 ARG A N 16
ATOM 15669 C CA . ARG A 1 63 ? -6.598 4.232 -10.709 1.00 0.00 63 ARG A CA 16
ATOM 15670 C C . ARG A 1 63 ? -5.362 3.855 -11.527 1.00 0.00 63 ARG A C 16
ATOM 15671 O O . ARG A 1 63 ? -5.244 4.234 -12.692 1.00 0.00 63 ARG A O 16
ATOM 15689 N N . ARG A 1 64 ? -4.471 3.111 -10.887 1.00 0.00 64 ARG A N 16
ATOM 15690 C CA . ARG A 1 64 ? -3.249 2.678 -11.542 1.00 0.00 64 ARG A CA 16
ATOM 15691 C C . ARG A 1 64 ? -3.461 1.323 -12.220 1.00 0.00 64 ARG A C 16
ATOM 15692 O O . ARG A 1 64 ? -2.575 0.470 -12.202 1.00 0.00 64 ARG A O 16
ATOM 15710 N N . PHE A 1 65 ? -4.641 1.167 -12.802 1.00 0.00 65 PHE A N 16
ATOM 15711 C CA . PHE A 1 65 ? -4.981 -0.069 -13.485 1.00 0.00 65 PHE A CA 16
ATOM 15712 C C . PHE A 1 65 ? -3.946 -0.405 -14.560 1.00 0.00 65 PHE A C 16
ATOM 15713 O O . PHE A 1 65 ? -3.421 -1.517 -14.596 1.00 0.00 65 PHE A O 16
ATOM 15729 N N . MET A 1 1 ? -13.066 -9.678 -2.855 1.00 0.00 1 MET A N 17
ATOM 15730 C CA . MET A 1 1 ? -13.068 -8.340 -2.290 1.00 0.00 1 MET A CA 17
ATOM 15731 C C . MET A 1 1 ? -11.707 -8.001 -1.679 1.00 0.00 1 MET A C 17
ATOM 15732 O O . MET A 1 1 ? -11.002 -7.121 -2.173 1.00 0.00 1 MET A O 17
ATOM 15744 N N . ALA A 1 2 ? -11.379 -8.716 -0.613 1.00 0.00 2 ALA A N 17
ATOM 15745 C CA . ALA A 1 2 ? -10.115 -8.502 0.071 1.00 0.00 2 ALA A CA 17
ATOM 15746 C C . ALA A 1 2 ? -9.903 -9.613 1.102 1.00 0.00 2 ALA A C 17
ATOM 15747 O O . ALA A 1 2 ? -10.673 -9.737 2.052 1.00 0.00 2 ALA A O 17
ATOM 15754 N N . ASP A 1 3 ? -8.855 -10.391 0.878 1.00 0.00 3 ASP A N 17
ATOM 15755 C CA . ASP A 1 3 ? -8.532 -11.488 1.776 1.00 0.00 3 ASP A CA 17
ATOM 15756 C C . ASP A 1 3 ? -7.119 -11.290 2.328 1.00 0.00 3 ASP A C 17
ATOM 15757 O O . ASP A 1 3 ? -6.509 -12.231 2.832 1.00 0.00 3 ASP A O 17
ATOM 15765 N N . SER A 1 4 ? -6.641 -10.059 2.215 1.00 0.00 4 SER A N 17
ATOM 15766 C CA . SER A 1 4 ? -5.311 -9.726 2.697 1.00 0.00 4 SER A CA 17
ATOM 15767 C C . SER A 1 4 ? -4.268 -10.060 1.629 1.00 0.00 4 SER A C 17
ATOM 15768 O O . SER A 1 4 ? -3.533 -9.183 1.177 1.00 0.00 4 SER A O 17
ATOM 15775 N N . ALA A 1 5 ? -4.238 -11.331 1.254 1.00 0.00 5 ALA A N 17
ATOM 15776 C CA . ALA A 1 5 ? -3.297 -11.792 0.247 1.00 0.00 5 ALA A CA 17
ATOM 15777 C C . ALA A 1 5 ? -3.415 -10.908 -0.997 1.00 0.00 5 ALA A C 17
ATOM 15778 O O . ALA A 1 5 ? -2.421 -10.651 -1.675 1.00 0.00 5 ALA A O 17
ATOM 15785 N N . GLU A 1 6 ? -4.636 -10.466 -1.257 1.00 0.00 6 GLU A N 17
ATOM 15786 C CA . GLU A 1 6 ? -4.896 -9.616 -2.406 1.00 0.00 6 GLU A CA 17
ATOM 15787 C C . GLU A 1 6 ? -4.270 -8.236 -2.198 1.00 0.00 6 GLU A C 17
ATOM 15788 O O . GLU A 1 6 ? -3.705 -7.660 -3.127 1.00 0.00 6 GLU A O 17
ATOM 15798 N N . LEU A 1 7 ? -4.391 -7.745 -0.974 1.00 0.00 7 LEU A N 17
ATOM 15799 C CA . LEU A 1 7 ? -3.844 -6.443 -0.631 1.00 0.00 7 LEU A CA 17
ATOM 15800 C C . LEU A 1 7 ? -2.324 -6.471 -0.807 1.00 0.00 7 LEU A C 17
ATOM 15801 O O . LEU A 1 7 ? -1.729 -5.488 -1.246 1.00 0.00 7 LEU A O 17
ATOM 15816 N N . LYS A 1 8 ? -1.741 -7.606 -0.455 1.00 0.00 8 LYS A N 17
ATOM 15817 C CA . LYS A 1 8 ? -0.303 -7.775 -0.569 1.00 0.00 8 LYS A CA 17
ATOM 15818 C C . LYS A 1 8 ? 0.098 -7.733 -2.045 1.00 0.00 8 LYS A C 17
ATOM 15819 O O . LYS A 1 8 ? 1.045 -7.042 -2.417 1.00 0.00 8 LYS A O 17
ATOM 15834 N N . GLN A 1 9 ? -0.646 -8.481 -2.848 1.00 0.00 9 GLN A N 17
ATOM 15835 C CA . GLN A 1 9 ? -0.381 -8.538 -4.275 1.00 0.00 9 GLN A CA 17
ATOM 15836 C C . GLN A 1 9 ? -0.638 -7.174 -4.918 1.00 0.00 9 GLN A C 17
ATOM 15837 O O . GLN A 1 9 ? 0.144 -6.718 -5.751 1.00 0.00 9 GLN A O 17
ATOM 15849 N N . MET A 1 10 ? -1.738 -6.559 -4.506 1.00 0.00 10 MET A N 17
ATOM 15850 C CA . MET A 1 10 ? -2.108 -5.255 -5.031 1.00 0.00 10 MET A CA 17
ATOM 15851 C C . MET A 1 10 ? -1.082 -4.193 -4.633 1.00 0.00 10 MET A C 17
ATOM 15852 O O . MET A 1 10 ? -0.661 -3.390 -5.463 1.00 0.00 10 MET A O 17
ATOM 15864 N N . VAL A 1 11 ? -0.712 -4.222 -3.361 1.00 0.00 11 VAL A N 17
ATOM 15865 C CA . VAL A 1 11 ? 0.257 -3.270 -2.841 1.00 0.00 11 VAL A CA 17
ATOM 15866 C C . VAL A 1 11 ? 1.585 -3.448 -3.579 1.00 0.00 11 VAL A C 17
ATOM 15867 O O . VAL A 1 11 ? 2.287 -2.474 -3.845 1.00 0.00 11 VAL A O 17
ATOM 15880 N N . MET A 1 12 ? 1.891 -4.699 -3.890 1.00 0.00 12 MET A N 17
ATOM 15881 C CA . MET A 1 12 ? 3.123 -5.017 -4.592 1.00 0.00 12 MET A CA 17
ATOM 15882 C C . MET A 1 12 ? 3.145 -4.372 -5.978 1.00 0.00 12 MET A C 17
ATOM 15883 O O . MET A 1 12 ? 4.186 -4.334 -6.633 1.00 0.00 12 MET A O 17
ATOM 15895 N N . SER A 1 13 ? 1.984 -3.881 -6.387 1.00 0.00 13 SER A N 17
ATOM 15896 C CA . SER A 1 13 ? 1.858 -3.241 -7.685 1.00 0.00 13 SER A CA 17
ATOM 15897 C C . SER A 1 13 ? 1.840 -1.720 -7.518 1.00 0.00 13 SER A C 17
ATOM 15898 O O . SER A 1 13 ? 1.769 -0.984 -8.502 1.00 0.00 13 SER A O 17
ATOM 15905 N N . LEU A 1 14 ? 1.907 -1.293 -6.266 1.00 0.00 14 LEU A N 17
ATOM 15906 C CA . LEU A 1 14 ? 1.900 0.127 -5.957 1.00 0.00 14 LEU A CA 17
ATOM 15907 C C . LEU A 1 14 ? 3.314 0.687 -6.119 1.00 0.00 14 LEU A C 17
ATOM 15908 O O . LEU A 1 14 ? 4.295 -0.028 -5.922 1.00 0.00 14 LEU A O 17
ATOM 15923 N N . ARG A 1 15 ? 3.375 1.961 -6.477 1.00 0.00 15 ARG A N 17
ATOM 15924 C CA . ARG A 1 15 ? 4.652 2.626 -6.669 1.00 0.00 15 ARG A CA 17
ATOM 15925 C C . ARG A 1 15 ? 5.106 3.288 -5.367 1.00 0.00 15 ARG A C 17
ATOM 15926 O O . ARG A 1 15 ? 4.346 3.354 -4.401 1.00 0.00 15 ARG A O 17
ATOM 15944 N N . VAL A 1 16 ? 6.342 3.765 -5.382 1.00 0.00 16 VAL A N 17
ATOM 15945 C CA . VAL A 1 16 ? 6.906 4.422 -4.214 1.00 0.00 16 VAL A CA 17
ATOM 15946 C C . VAL A 1 16 ? 5.957 5.529 -3.750 1.00 0.00 16 VAL A C 17
ATOM 15947 O O . VAL A 1 16 ? 5.676 5.650 -2.558 1.00 0.00 16 VAL A O 17
ATOM 15960 N N . SER A 1 17 ? 5.492 6.308 -4.714 1.00 0.00 17 SER A N 17
ATOM 15961 C CA . SER A 1 17 ? 4.582 7.402 -4.419 1.00 0.00 17 SER A CA 17
ATOM 15962 C C . SER A 1 17 ? 3.311 6.861 -3.758 1.00 0.00 17 SER A C 17
ATOM 15963 O O . SER A 1 17 ? 2.784 7.468 -2.828 1.00 0.00 17 SER A O 17
ATOM 15970 N N . GLU A 1 18 ? 2.856 5.726 -4.267 1.00 0.00 18 GLU A N 17
ATOM 15971 C CA . GLU A 1 18 ? 1.657 5.096 -3.738 1.00 0.00 18 GLU A CA 17
ATOM 15972 C C . GLU A 1 18 ? 1.888 4.645 -2.295 1.00 0.00 18 GLU A C 17
ATOM 15973 O O . GLU A 1 18 ? 1.036 4.851 -1.432 1.00 0.00 18 GLU A O 17
ATOM 15983 N N . LEU A 1 19 ? 3.045 4.037 -2.076 1.00 0.00 19 LEU A N 17
ATOM 15984 C CA . LEU A 1 19 ? 3.398 3.554 -0.752 1.00 0.00 19 LEU A CA 17
ATOM 15985 C C . LEU A 1 19 ? 3.361 4.720 0.237 1.00 0.00 19 LEU A C 17
ATOM 15986 O O . LEU A 1 19 ? 2.910 4.562 1.371 1.00 0.00 19 LEU A O 17
ATOM 16001 N N . GLN A 1 20 ? 3.843 5.864 -0.226 1.00 0.00 20 GLN A N 17
ATOM 16002 C CA . GLN A 1 20 ? 3.872 7.056 0.605 1.00 0.00 20 GLN A CA 17
ATOM 16003 C C . GLN A 1 20 ? 2.461 7.405 1.080 1.00 0.00 20 GLN A C 17
ATOM 16004 O O . GLN A 1 20 ? 2.284 7.933 2.177 1.00 0.00 20 GLN A O 17
ATOM 16016 N N . VAL A 1 21 ? 1.491 7.095 0.232 1.00 0.00 21 VAL A N 17
ATOM 16017 C CA . VAL A 1 21 ? 0.100 7.369 0.551 1.00 0.00 21 VAL A CA 17
ATOM 16018 C C . VAL A 1 21 ? -0.381 6.374 1.609 1.00 0.00 21 VAL A C 17
ATOM 16019 O O . VAL A 1 21 ? -1.095 6.746 2.538 1.00 0.00 21 VAL A O 17
ATOM 16032 N N . LEU A 1 22 ? 0.029 5.127 1.432 1.00 0.00 22 LEU A N 17
ATOM 16033 C CA . LEU A 1 22 ? -0.351 4.074 2.359 1.00 0.00 22 LEU A CA 17
ATOM 16034 C C . LEU A 1 22 ? 0.135 4.438 3.763 1.00 0.00 22 LEU A C 17
ATOM 16035 O O . LEU A 1 22 ? -0.622 4.345 4.729 1.00 0.00 22 LEU A O 17
ATOM 16050 N N . LEU A 1 23 ? 1.394 4.844 3.832 1.00 0.00 23 LEU A N 17
ATOM 16051 C CA . LEU A 1 23 ? 1.990 5.222 5.102 1.00 0.00 23 LEU A CA 17
ATOM 16052 C C . LEU A 1 23 ? 1.481 6.607 5.507 1.00 0.00 23 LEU A C 17
ATOM 16053 O O . LEU A 1 23 ? 1.109 6.823 6.660 1.00 0.00 23 LEU A O 17
ATOM 16068 N N . GLY A 1 24 ? 1.482 7.510 4.537 1.00 0.00 24 GLY A N 17
ATOM 16069 C CA . GLY A 1 24 ? 1.026 8.868 4.779 1.00 0.00 24 GLY A CA 17
ATOM 16070 C C . GLY A 1 24 ? -0.400 8.876 5.333 1.00 0.00 24 GLY A C 17
ATOM 16071 O O . GLY A 1 24 ? -0.693 9.588 6.293 1.00 0.00 24 GLY A O 17
ATOM 16075 N N . TYR A 1 25 ? -1.250 8.078 4.704 1.00 0.00 25 TYR A N 17
ATOM 16076 C CA . TYR A 1 25 ? -2.639 7.985 5.123 1.00 0.00 25 TYR A CA 17
ATOM 16077 C C . TYR A 1 25 ? -2.765 7.209 6.435 1.00 0.00 25 TYR A C 17
ATOM 16078 O O . TYR A 1 25 ? -3.822 7.215 7.064 1.00 0.00 25 TYR A O 17
ATOM 16095 N N . ALA A 1 26 ? -1.673 6.559 6.808 1.00 0.00 26 ALA A N 17
ATOM 16096 C CA . ALA A 1 26 ? -1.648 5.780 8.035 1.00 0.00 26 ALA A CA 17
ATOM 16097 C C . ALA A 1 26 ? -0.853 6.538 9.100 1.00 0.00 26 ALA A C 17
ATOM 16098 O O . ALA A 1 26 ? -0.852 6.155 10.269 1.00 0.00 26 ALA A O 17
ATOM 16105 N N . GLY A 1 27 ? -0.196 7.600 8.658 1.00 0.00 27 GLY A N 17
ATOM 16106 C CA . GLY A 1 27 ? 0.601 8.416 9.558 1.00 0.00 27 GLY A CA 17
ATOM 16107 C C . GLY A 1 27 ? 2.049 7.924 9.607 1.00 0.00 27 GLY A C 17
ATOM 16108 O O . GLY A 1 27 ? 2.972 8.717 9.786 1.00 0.00 27 GLY A O 17
ATOM 16112 N N . ARG A 1 28 ? 2.202 6.618 9.444 1.00 0.00 28 ARG A N 17
ATOM 16113 C CA . ARG A 1 28 ? 3.523 6.011 9.467 1.00 0.00 28 ARG A CA 17
ATOM 16114 C C . ARG A 1 28 ? 4.510 6.857 8.659 1.00 0.00 28 ARG A C 17
ATOM 16115 O O . ARG A 1 28 ? 4.105 7.642 7.804 1.00 0.00 28 ARG A O 17
ATOM 16133 N N . ASN A 1 29 ? 5.786 6.666 8.959 1.00 0.00 29 ASN A N 17
ATOM 16134 C CA . ASN A 1 29 ? 6.834 7.401 8.271 1.00 0.00 29 ASN A CA 17
ATOM 16135 C C . ASN A 1 29 ? 7.094 6.755 6.909 1.00 0.00 29 ASN A C 17
ATOM 16136 O O . ASN A 1 29 ? 6.990 5.538 6.765 1.00 0.00 29 ASN A O 17
ATOM 16146 N N . LYS A 1 30 ? 7.428 7.599 5.944 1.00 0.00 30 LYS A N 17
ATOM 16147 C CA . LYS A 1 30 ? 7.704 7.126 4.598 1.00 0.00 30 LYS A CA 17
ATOM 16148 C C . LYS A 1 30 ? 8.992 7.774 4.088 1.00 0.00 30 LYS A C 17
ATOM 16149 O O . LYS A 1 30 ? 9.057 8.992 3.926 1.00 0.00 30 LYS A O 17
ATOM 16164 N N . HIS A 1 31 ? 9.987 6.931 3.850 1.00 0.00 31 HIS A N 17
ATOM 16165 C CA . HIS A 1 31 ? 11.270 7.406 3.362 1.00 0.00 31 HIS A CA 17
ATOM 16166 C C . HIS A 1 31 ? 12.182 6.214 3.071 1.00 0.00 31 HIS A C 17
ATOM 16167 O O . HIS A 1 31 ? 12.735 5.609 3.989 1.00 0.00 31 HIS A O 17
ATOM 16180 N N . GLY A 1 32 ? 12.312 5.909 1.787 1.00 0.00 32 GLY A N 17
ATOM 16181 C CA . GLY A 1 32 ? 13.148 4.799 1.362 1.00 0.00 32 GLY A CA 17
ATOM 16182 C C . GLY A 1 32 ? 12.769 4.334 -0.045 1.00 0.00 32 GLY A C 17
ATOM 16183 O O . GLY A 1 32 ? 11.983 4.989 -0.728 1.00 0.00 32 GLY A O 17
ATOM 16187 N N . ARG A 1 33 ? 13.345 3.208 -0.437 1.00 0.00 33 ARG A N 17
ATOM 16188 C CA . ARG A 1 33 ? 13.077 2.648 -1.751 1.00 0.00 33 ARG A CA 17
ATOM 16189 C C . ARG A 1 33 ? 11.720 1.942 -1.761 1.00 0.00 33 ARG A C 17
ATOM 16190 O O . ARG A 1 33 ? 11.072 1.819 -0.722 1.00 0.00 33 ARG A O 17
ATOM 16208 N N . LYS A 1 34 ? 11.329 1.496 -2.946 1.00 0.00 34 LYS A N 17
ATOM 16209 C CA . LYS A 1 34 ? 10.060 0.805 -3.104 1.00 0.00 34 LYS A CA 17
ATOM 16210 C C . LYS A 1 34 ? 10.082 -0.485 -2.283 1.00 0.00 34 LYS A C 17
ATOM 16211 O O . LYS A 1 34 ? 9.125 -0.788 -1.573 1.00 0.00 34 LYS A O 17
ATOM 16226 N N . HIS A 1 35 ? 11.183 -1.211 -2.408 1.00 0.00 35 HIS A N 17
ATOM 16227 C CA . HIS A 1 35 ? 11.341 -2.462 -1.687 1.00 0.00 35 HIS A CA 17
ATOM 16228 C C . HIS A 1 35 ? 11.216 -2.207 -0.184 1.00 0.00 35 HIS A C 17
ATOM 16229 O O . HIS A 1 35 ? 10.543 -2.956 0.522 1.00 0.00 35 HIS A O 17
ATOM 16242 N N . GLU A 1 36 ? 11.874 -1.147 0.260 1.00 0.00 36 GLU A N 17
ATOM 16243 C CA . GLU A 1 36 ? 11.845 -0.784 1.668 1.00 0.00 36 GLU A CA 17
ATOM 16244 C C . GLU A 1 36 ? 10.427 -0.388 2.085 1.00 0.00 36 GLU A C 17
ATOM 16245 O O . GLU A 1 36 ? 9.951 -0.793 3.143 1.00 0.00 36 GLU A O 17
ATOM 16255 N N . LEU A 1 37 ? 9.791 0.399 1.229 1.00 0.00 37 LEU A N 17
ATOM 16256 C CA . LEU A 1 37 ? 8.437 0.855 1.496 1.00 0.00 37 LEU A CA 17
ATOM 16257 C C . LEU A 1 37 ? 7.480 -0.336 1.419 1.00 0.00 37 LEU A C 17
ATOM 16258 O O . LEU A 1 37 ? 6.588 -0.474 2.254 1.00 0.00 37 LEU A O 17
ATOM 16273 N N . LEU A 1 38 ? 7.697 -1.165 0.409 1.00 0.00 38 LEU A N 17
ATOM 16274 C CA . LEU A 1 38 ? 6.864 -2.339 0.213 1.00 0.00 38 LEU A CA 17
ATOM 16275 C C . LEU A 1 38 ? 6.970 -3.246 1.440 1.00 0.00 38 LEU A C 17
ATOM 16276 O O . LEU A 1 38 ? 5.964 -3.766 1.921 1.00 0.00 38 LEU A O 17
ATOM 16291 N N . THR A 1 39 ? 8.197 -3.407 1.913 1.00 0.00 39 THR A N 17
ATOM 16292 C CA . THR A 1 39 ? 8.447 -4.241 3.077 1.00 0.00 39 THR A CA 17
ATOM 16293 C C . THR A 1 39 ? 7.636 -3.743 4.275 1.00 0.00 39 THR A C 17
ATOM 16294 O O . THR A 1 39 ? 7.046 -4.538 5.003 1.00 0.00 39 THR A O 17
ATOM 16305 N N . LYS A 1 40 ? 7.633 -2.428 4.441 1.00 0.00 40 LYS A N 17
ATOM 16306 C CA . LYS A 1 40 ? 6.904 -1.814 5.539 1.00 0.00 40 LYS A CA 17
ATOM 16307 C C . LYS A 1 40 ? 5.402 -1.897 5.257 1.00 0.00 40 LYS A C 17
ATOM 16308 O O . LYS A 1 40 ? 4.617 -2.219 6.146 1.00 0.00 40 LYS A O 17
ATOM 16323 N N . ALA A 1 41 ? 5.049 -1.598 4.015 1.00 0.00 41 ALA A N 17
ATOM 16324 C CA . ALA A 1 41 ? 3.655 -1.634 3.605 1.00 0.00 41 ALA A CA 17
ATOM 16325 C C . ALA A 1 41 ? 3.083 -3.026 3.881 1.00 0.00 41 ALA A C 17
ATOM 16326 O O . ALA A 1 41 ? 1.920 -3.159 4.259 1.00 0.00 41 ALA A O 17
ATOM 16333 N N . LEU A 1 42 ? 3.926 -4.028 3.682 1.00 0.00 42 LEU A N 17
ATOM 16334 C CA . LEU A 1 42 ? 3.518 -5.404 3.905 1.00 0.00 42 LEU A CA 17
ATOM 16335 C C . LEU A 1 42 ? 3.367 -5.650 5.408 1.00 0.00 42 LEU A C 17
ATOM 16336 O O . LEU A 1 42 ? 2.387 -6.250 5.846 1.00 0.00 42 LEU A O 17
ATOM 16351 N N . HIS A 1 43 ? 4.351 -5.173 6.155 1.00 0.00 43 HIS A N 17
ATOM 16352 C CA . HIS A 1 43 ? 4.340 -5.333 7.599 1.00 0.00 43 HIS A CA 17
ATOM 16353 C C . HIS A 1 43 ? 3.194 -4.514 8.197 1.00 0.00 43 HIS A C 17
ATOM 16354 O O . HIS A 1 43 ? 2.667 -4.858 9.253 1.00 0.00 43 HIS A O 17
ATOM 16367 N N . LEU A 1 44 ? 2.843 -3.447 7.495 1.00 0.00 44 LEU A N 17
ATOM 16368 C CA . LEU A 1 44 ? 1.770 -2.576 7.944 1.00 0.00 44 LEU A CA 17
ATOM 16369 C C . LEU A 1 44 ? 0.497 -3.403 8.140 1.00 0.00 44 LEU A C 17
ATOM 16370 O O . LEU A 1 44 ? -0.313 -3.102 9.016 1.00 0.00 44 LEU A O 17
ATOM 16385 N N . LEU A 1 45 ? 0.362 -4.428 7.312 1.00 0.00 45 LEU A N 17
ATOM 16386 C CA . LEU A 1 45 ? -0.798 -5.300 7.384 1.00 0.00 45 LEU A CA 17
ATOM 16387 C C . LEU A 1 45 ? -0.741 -6.112 8.679 1.00 0.00 45 LEU A C 17
ATOM 16388 O O . LEU A 1 45 ? -1.776 -6.477 9.234 1.00 0.00 45 LEU A O 17
ATOM 16403 N N . LYS A 1 46 ? 0.480 -6.372 9.123 1.00 0.00 46 LYS A N 17
ATOM 16404 C CA . LYS A 1 46 ? 0.687 -7.134 10.342 1.00 0.00 46 LYS A CA 17
ATOM 16405 C C . LYS A 1 46 ? 0.779 -6.175 11.530 1.00 0.00 46 LYS A C 17
ATOM 16406 O O . LYS A 1 46 ? 0.515 -6.560 12.667 1.00 0.00 46 LYS A O 17
ATOM 16421 N N . ALA A 1 47 ? 1.156 -4.941 11.224 1.00 0.00 47 ALA A N 17
ATOM 16422 C CA . ALA A 1 47 ? 1.288 -3.923 12.252 1.00 0.00 47 ALA A CA 17
ATOM 16423 C C . ALA A 1 47 ? -0.093 -3.348 12.574 1.00 0.00 47 ALA A C 17
ATOM 16424 O O . ALA A 1 47 ? -0.215 -2.436 13.390 1.00 0.00 47 ALA A O 17
ATOM 16431 N N . GLY A 1 48 ? -1.099 -3.905 11.916 1.00 0.00 48 GLY A N 17
ATOM 16432 C CA . GLY A 1 48 ? -2.466 -3.460 12.121 1.00 0.00 48 GLY A CA 17
ATOM 16433 C C . GLY A 1 48 ? -2.796 -2.267 11.221 1.00 0.00 48 GLY A C 17
ATOM 16434 O O . GLY A 1 48 ? -2.330 -1.154 11.464 1.00 0.00 48 GLY A O 17
ATOM 16438 N N . CYS A 1 49 ? -3.595 -2.539 10.201 1.00 0.00 49 CYS A N 17
ATOM 16439 C CA . CYS A 1 49 ? -3.992 -1.502 9.263 1.00 0.00 49 CYS A CA 17
ATOM 16440 C C . CYS A 1 49 ? -5.475 -1.691 8.936 1.00 0.00 49 CYS A C 17
ATOM 16441 O O . CYS A 1 49 ? -5.847 -2.649 8.260 1.00 0.00 49 CYS A O 17
ATOM 16448 N N . SER A 1 50 ? -6.280 -0.764 9.432 1.00 0.00 50 SER A N 17
ATOM 16449 C CA . SER A 1 50 ? -7.713 -0.817 9.201 1.00 0.00 50 SER A CA 17
ATOM 16450 C C . SER A 1 50 ? -7.996 -1.042 7.714 1.00 0.00 50 SER A C 17
ATOM 16451 O O . SER A 1 50 ? -7.084 -0.989 6.891 1.00 0.00 50 SER A O 17
ATOM 16458 N N . PRO A 1 51 ? -9.297 -1.296 7.409 1.00 0.00 51 PRO A N 17
ATOM 16459 C CA . PRO A 1 51 ? -9.712 -1.529 6.036 1.00 0.00 51 PRO A CA 17
ATOM 16460 C C . PRO A 1 51 ? -9.743 -0.221 5.243 1.00 0.00 51 PRO A C 17
ATOM 16461 O O . PRO A 1 51 ? -10.006 -0.226 4.041 1.00 0.00 51 PRO A O 17
ATOM 16469 N N . ALA A 1 52 ? -9.473 0.868 5.947 1.00 0.00 52 ALA A N 17
ATOM 16470 C CA . ALA A 1 52 ? -9.468 2.181 5.324 1.00 0.00 52 ALA A CA 17
ATOM 16471 C C . ALA A 1 52 ? -8.301 2.267 4.339 1.00 0.00 52 ALA A C 17
ATOM 16472 O O . ALA A 1 52 ? -8.467 2.732 3.212 1.00 0.00 52 ALA A O 17
ATOM 16479 N N . VAL A 1 53 ? -7.144 1.812 4.798 1.00 0.00 53 VAL A N 17
ATOM 16480 C CA . VAL A 1 53 ? -5.950 1.832 3.971 1.00 0.00 53 VAL A CA 17
ATOM 16481 C C . VAL A 1 53 ? -6.115 0.837 2.820 1.00 0.00 53 VAL A C 17
ATOM 16482 O O . VAL A 1 53 ? -5.617 1.069 1.720 1.00 0.00 53 VAL A O 17
ATOM 16495 N N . GLN A 1 54 ? -6.814 -0.248 3.115 1.00 0.00 54 GLN A N 17
ATOM 16496 C CA . GLN A 1 54 ? -7.049 -1.279 2.119 1.00 0.00 54 GLN A CA 17
ATOM 16497 C C . GLN A 1 54 ? -7.803 -0.697 0.921 1.00 0.00 54 GLN A C 17
ATOM 16498 O O . GLN A 1 54 ? -7.495 -1.017 -0.226 1.00 0.00 54 GLN A O 17
ATOM 16510 N N . MET A 1 55 ? -8.777 0.148 1.228 1.00 0.00 55 MET A N 17
ATOM 16511 C CA . MET A 1 55 ? -9.576 0.777 0.191 1.00 0.00 55 MET A CA 17
ATOM 16512 C C . MET A 1 55 ? -8.704 1.632 -0.731 1.00 0.00 55 MET A C 17
ATOM 16513 O O . MET A 1 55 ? -8.868 1.602 -1.949 1.00 0.00 55 MET A O 17
ATOM 16525 N N . LYS A 1 56 ? -7.795 2.373 -0.114 1.00 0.00 56 LYS A N 17
ATOM 16526 C CA . LYS A 1 56 ? -6.897 3.235 -0.863 1.00 0.00 56 LYS A CA 17
ATOM 16527 C C . LYS A 1 56 ? -6.038 2.379 -1.797 1.00 0.00 56 LYS A C 17
ATOM 16528 O O . LYS A 1 56 ? -5.720 2.796 -2.909 1.00 0.00 56 LYS A O 17
ATOM 16543 N N . ILE A 1 57 ? -5.687 1.199 -1.308 1.00 0.00 57 ILE A N 17
ATOM 16544 C CA . ILE A 1 57 ? -4.870 0.281 -2.085 1.00 0.00 57 ILE A CA 17
ATOM 16545 C C . ILE A 1 57 ? -5.605 -0.080 -3.377 1.00 0.00 57 ILE A C 17
ATOM 16546 O O . ILE A 1 57 ? -4.980 -0.250 -4.423 1.00 0.00 57 ILE A O 17
ATOM 16561 N N . LYS A 1 58 ? -6.920 -0.186 -3.263 1.00 0.00 58 LYS A N 17
ATOM 16562 C CA . LYS A 1 58 ? -7.746 -0.523 -4.410 1.00 0.00 58 LYS A CA 17
ATOM 16563 C C . LYS A 1 58 ? -7.754 0.651 -5.390 1.00 0.00 58 LYS A C 17
ATOM 16564 O O . LYS A 1 58 ? -7.621 0.458 -6.598 1.00 0.00 58 LYS A O 17
ATOM 16579 N N . GLU A 1 59 ? -7.911 1.843 -4.835 1.00 0.00 59 GLU A N 17
ATOM 16580 C CA . GLU A 1 59 ? -7.938 3.050 -5.645 1.00 0.00 59 GLU A CA 17
ATOM 16581 C C . GLU A 1 59 ? -6.601 3.236 -6.365 1.00 0.00 59 GLU A C 17
ATOM 16582 O O . GLU A 1 59 ? -6.568 3.456 -7.573 1.00 0.00 59 GLU A O 17
ATOM 16592 N N . LEU A 1 60 ? -5.530 3.140 -5.589 1.00 0.00 60 LEU A N 17
ATOM 16593 C CA . LEU A 1 60 ? -4.194 3.296 -6.137 1.00 0.00 60 LEU A CA 17
ATOM 16594 C C . LEU A 1 60 ? -3.978 2.263 -7.246 1.00 0.00 60 LEU A C 17
ATOM 16595 O O . LEU A 1 60 ? -3.491 2.597 -8.324 1.00 0.00 60 LEU A O 17
ATOM 16610 N N . TYR A 1 61 ? -4.352 1.029 -6.941 1.00 0.00 61 TYR A N 17
ATOM 16611 C CA . TYR A 1 61 ? -4.207 -0.054 -7.898 1.00 0.00 61 TYR A CA 17
ATOM 16612 C C . TYR A 1 61 ? -5.097 0.171 -9.121 1.00 0.00 61 TYR A C 17
ATOM 16613 O O . TYR A 1 61 ? -4.657 -0.006 -10.256 1.00 0.00 61 TYR A O 17
ATOM 16630 N N . ARG A 1 62 ? -6.335 0.558 -8.850 1.00 0.00 62 ARG A N 17
ATOM 16631 C CA . ARG A 1 62 ? -7.291 0.809 -9.914 1.00 0.00 62 ARG A CA 17
ATOM 16632 C C . ARG A 1 62 ? -6.815 1.967 -10.793 1.00 0.00 62 ARG A C 17
ATOM 16633 O O . ARG A 1 62 ? -6.668 1.811 -12.005 1.00 0.00 62 ARG A O 17
ATOM 16651 N N . ARG A 1 63 ? -6.587 3.102 -10.150 1.00 0.00 63 ARG A N 17
ATOM 16652 C CA . ARG A 1 63 ? -6.130 4.285 -10.858 1.00 0.00 63 ARG A CA 17
ATOM 16653 C C . ARG A 1 63 ? -5.056 3.910 -11.881 1.00 0.00 63 ARG A C 17
ATOM 16654 O O . ARG A 1 63 ? -4.908 4.578 -12.904 1.00 0.00 63 ARG A O 17
ATOM 16672 N N . ARG A 1 64 ? -4.336 2.843 -11.570 1.00 0.00 64 ARG A N 17
ATOM 16673 C CA . ARG A 1 64 ? -3.280 2.371 -12.450 1.00 0.00 64 ARG A CA 17
ATOM 16674 C C . ARG A 1 64 ? -3.862 1.467 -13.541 1.00 0.00 64 ARG A C 17
ATOM 16675 O O . ARG A 1 64 ? -3.570 1.647 -14.721 1.00 0.00 64 ARG A O 17
ATOM 16693 N N . PHE A 1 65 ? -4.673 0.515 -13.103 1.00 0.00 65 PHE A N 17
ATOM 16694 C CA . PHE A 1 65 ? -5.298 -0.416 -14.027 1.00 0.00 65 PHE A CA 17
ATOM 16695 C C . PHE A 1 65 ? -4.342 -0.788 -15.163 1.00 0.00 65 PHE A C 17
ATOM 16696 O O . PHE A 1 65 ? -4.380 -1.908 -15.669 1.00 0.00 65 PHE A O 17
ATOM 16712 N N . MET A 1 1 ? -13.197 -9.421 -4.602 1.00 0.00 1 MET A N 18
ATOM 16713 C CA . MET A 1 1 ? -11.835 -9.890 -4.795 1.00 0.00 1 MET A CA 18
ATOM 16714 C C . MET A 1 1 ? -10.886 -9.248 -3.781 1.00 0.00 1 MET A C 18
ATOM 16715 O O . MET A 1 1 ? -10.100 -8.369 -4.132 1.00 0.00 1 MET A O 18
ATOM 16727 N N . ALA A 1 2 ? -10.991 -9.712 -2.545 1.00 0.00 2 ALA A N 18
ATOM 16728 C CA . ALA A 1 2 ? -10.152 -9.194 -1.478 1.00 0.00 2 ALA A CA 18
ATOM 16729 C C . ALA A 1 2 ? -10.400 -10.001 -0.201 1.00 0.00 2 ALA A C 18
ATOM 16730 O O . ALA A 1 2 ? -11.510 -10.479 0.028 1.00 0.00 2 ALA A O 18
ATOM 16737 N N . ASP A 1 3 ? -9.350 -10.127 0.595 1.00 0.00 3 ASP A N 18
ATOM 16738 C CA . ASP A 1 3 ? -9.441 -10.868 1.842 1.00 0.00 3 ASP A CA 18
ATOM 16739 C C . ASP A 1 3 ? -8.282 -10.463 2.756 1.00 0.00 3 ASP A C 18
ATOM 16740 O O . ASP A 1 3 ? -8.479 -10.231 3.948 1.00 0.00 3 ASP A O 18
ATOM 16748 N N . SER A 1 4 ? -7.099 -10.389 2.163 1.00 0.00 4 SER A N 18
ATOM 16749 C CA . SER A 1 4 ? -5.909 -10.017 2.909 1.00 0.00 4 SER A CA 18
ATOM 16750 C C . SER A 1 4 ? -4.659 -10.308 2.079 1.00 0.00 4 SER A C 18
ATOM 16751 O O . SER A 1 4 ? -3.828 -9.425 1.870 1.00 0.00 4 SER A O 18
ATOM 16758 N N . ALA A 1 5 ? -4.563 -11.551 1.627 1.00 0.00 5 ALA A N 18
ATOM 16759 C CA . ALA A 1 5 ? -3.427 -11.970 0.824 1.00 0.00 5 ALA A CA 18
ATOM 16760 C C . ALA A 1 5 ? -3.502 -11.298 -0.548 1.00 0.00 5 ALA A C 18
ATOM 16761 O O . ALA A 1 5 ? -2.478 -11.089 -1.197 1.00 0.00 5 ALA A O 18
ATOM 16768 N N . GLU A 1 6 ? -4.723 -10.976 -0.948 1.00 0.00 6 GLU A N 18
ATOM 16769 C CA . GLU A 1 6 ? -4.945 -10.330 -2.231 1.00 0.00 6 GLU A CA 18
ATOM 16770 C C . GLU A 1 6 ? -4.445 -8.885 -2.191 1.00 0.00 6 GLU A C 18
ATOM 16771 O O . GLU A 1 6 ? -3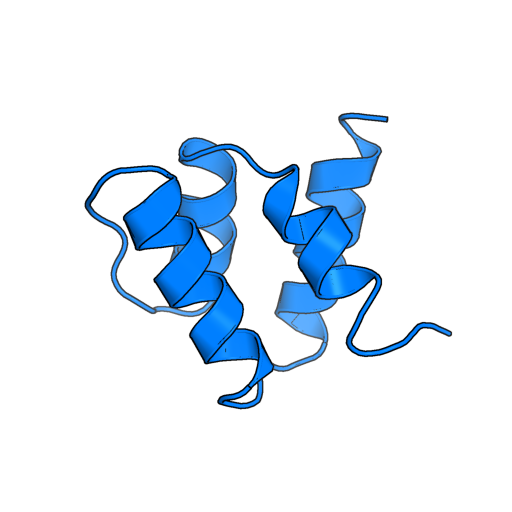.803 -8.420 -3.132 1.00 0.00 6 GLU A O 18
ATOM 16781 N N . LEU A 1 7 ? -4.759 -8.213 -1.093 1.00 0.00 7 LEU A N 18
ATOM 16782 C CA . LEU A 1 7 ? -4.350 -6.831 -0.919 1.00 0.00 7 LEU A CA 18
ATOM 16783 C C . LEU A 1 7 ? -2.823 -6.744 -0.966 1.00 0.00 7 LEU A C 18
ATOM 16784 O O . LEU A 1 7 ? -2.269 -5.810 -1.544 1.00 0.00 7 LEU A O 18
ATOM 16799 N N . LYS A 1 8 ? -2.187 -7.731 -0.352 1.00 0.00 8 LYS A N 18
ATOM 16800 C CA . LYS A 1 8 ? -0.736 -7.779 -0.318 1.00 0.00 8 LYS A CA 18
ATOM 16801 C C . LYS A 1 8 ? -0.196 -7.775 -1.750 1.00 0.00 8 LYS A C 18
ATOM 16802 O O . LYS A 1 8 ? 0.671 -6.971 -2.089 1.00 0.00 8 LYS A O 18
ATOM 16817 N N . GLN A 1 9 ? -0.730 -8.684 -2.552 1.00 0.00 9 GLN A N 18
ATOM 16818 C CA . GLN A 1 9 ? -0.312 -8.795 -3.940 1.00 0.00 9 GLN A CA 18
ATOM 16819 C C . GLN A 1 9 ? -0.677 -7.524 -4.707 1.00 0.00 9 GLN A C 18
ATOM 16820 O O . GLN A 1 9 ? 0.072 -7.084 -5.579 1.00 0.00 9 GLN A O 18
ATOM 16832 N N . MET A 1 10 ? -1.828 -6.969 -4.358 1.00 0.00 10 MET A N 18
ATOM 16833 C CA . MET A 1 10 ? -2.301 -5.756 -5.003 1.00 0.00 10 MET A CA 18
ATOM 16834 C C . MET A 1 10 ? -1.437 -4.555 -4.614 1.00 0.00 10 MET A C 18
ATOM 16835 O O . MET A 1 10 ? -1.046 -3.763 -5.471 1.00 0.00 10 MET A O 18
ATOM 16847 N N . VAL A 1 11 ? -1.166 -4.456 -3.321 1.00 0.00 11 VAL A N 18
ATOM 16848 C CA . VAL A 1 11 ? -0.354 -3.365 -2.808 1.00 0.00 11 VAL A CA 18
ATOM 16849 C C . VAL A 1 11 ? 0.994 -3.354 -3.530 1.00 0.00 11 VAL A C 18
ATOM 16850 O O . VAL A 1 11 ? 1.553 -2.290 -3.792 1.00 0.00 11 VAL A O 18
ATOM 16863 N N . MET A 1 12 ? 1.478 -4.549 -3.833 1.00 0.00 12 MET A N 18
ATOM 16864 C CA . MET A 1 12 ? 2.750 -4.691 -4.520 1.00 0.00 12 MET A CA 18
ATOM 16865 C C . MET A 1 12 ? 2.706 -4.027 -5.898 1.00 0.00 12 MET A C 18
ATOM 16866 O O . MET A 1 12 ? 3.738 -3.867 -6.548 1.00 0.00 12 MET A O 18
ATOM 16878 N N . SER A 1 13 ? 1.499 -3.659 -6.304 1.00 0.00 13 SER A N 18
ATOM 16879 C CA . SER A 1 13 ? 1.306 -3.016 -7.592 1.00 0.00 13 SER A CA 18
ATOM 16880 C C . SER A 1 13 ? 1.308 -1.495 -7.424 1.00 0.00 13 SER A C 18
ATOM 16881 O O . SER A 1 13 ? 1.395 -0.759 -8.405 1.00 0.00 13 SER A O 18
ATOM 16888 N N . LEU A 1 14 ? 1.209 -1.071 -6.172 1.00 0.00 14 LEU A N 18
ATOM 16889 C CA . LEU A 1 14 ? 1.197 0.350 -5.863 1.00 0.00 14 LEU A CA 18
ATOM 16890 C C . LEU A 1 14 ? 2.545 0.962 -6.248 1.00 0.00 14 LEU A C 18
ATOM 16891 O O . LEU A 1 14 ? 3.561 0.268 -6.276 1.00 0.00 14 LEU A O 18
ATOM 16906 N N . ARG A 1 15 ? 2.511 2.255 -6.533 1.00 0.00 15 ARG A N 18
ATOM 16907 C CA . ARG A 1 15 ? 3.719 2.969 -6.915 1.00 0.00 15 ARG A CA 18
ATOM 16908 C C . ARG A 1 15 ? 4.355 3.629 -5.690 1.00 0.00 15 ARG A C 18
ATOM 16909 O O . ARG A 1 15 ? 3.745 3.682 -4.623 1.00 0.00 15 ARG A O 18
ATOM 16927 N N . VAL A 1 16 ? 5.572 4.114 -5.884 1.00 0.00 16 VAL A N 18
ATOM 16928 C CA . VAL A 1 16 ? 6.296 4.769 -4.808 1.00 0.00 16 VAL A CA 18
ATOM 16929 C C . VAL A 1 16 ? 5.432 5.886 -4.222 1.00 0.00 16 VAL A C 18
ATOM 16930 O O . VAL A 1 16 ? 5.299 5.999 -3.005 1.00 0.00 16 VAL A O 18
ATOM 16943 N N . SER A 1 17 ? 4.866 6.684 -5.116 1.00 0.00 17 SER A N 18
ATOM 16944 C CA . SER A 1 17 ? 4.018 7.788 -4.703 1.00 0.00 17 SER A CA 18
ATOM 16945 C C . SER A 1 17 ? 2.854 7.266 -3.859 1.00 0.00 17 SER A C 18
ATOM 16946 O O . SER A 1 17 ? 2.507 7.859 -2.839 1.00 0.00 17 SER A O 18
ATOM 16953 N N . GLU A 1 18 ? 2.281 6.163 -4.317 1.00 0.00 18 GLU A N 18
ATOM 16954 C CA . GLU A 1 18 ? 1.162 5.554 -3.617 1.00 0.00 18 GLU A CA 18
ATOM 16955 C C . GLU A 1 18 ? 1.621 4.988 -2.272 1.00 0.00 18 GLU A C 18
ATOM 16956 O O . GLU A 1 18 ? 0.905 5.087 -1.276 1.00 0.00 18 GLU A O 18
ATOM 16966 N N . LEU A 1 19 ? 2.813 4.410 -2.285 1.00 0.00 19 LEU A N 18
ATOM 16967 C CA . LEU A 1 19 ? 3.377 3.829 -1.078 1.00 0.00 19 LEU A CA 18
ATOM 16968 C C . LEU A 1 19 ? 3.438 4.897 0.016 1.00 0.00 19 LEU A C 18
ATOM 16969 O O . LEU A 1 19 ? 3.059 4.643 1.159 1.00 0.00 19 LEU A O 18
ATOM 16984 N N . GLN A 1 20 ? 3.919 6.070 -0.372 1.00 0.00 20 GLN A N 18
ATOM 16985 C CA . GLN A 1 20 ? 4.035 7.177 0.562 1.00 0.00 20 GLN A CA 18
ATOM 16986 C C . GLN A 1 20 ? 2.654 7.573 1.089 1.00 0.00 20 GLN A C 18
ATOM 16987 O O . GLN A 1 20 ? 2.525 8.018 2.228 1.00 0.00 20 GLN A O 18
ATOM 16999 N N . VAL A 1 21 ? 1.657 7.398 0.235 1.00 0.00 21 VAL A N 18
ATOM 17000 C CA . VAL A 1 21 ? 0.291 7.732 0.599 1.00 0.00 21 VAL A CA 18
ATOM 17001 C C . VAL A 1 21 ? -0.180 6.791 1.710 1.00 0.00 21 VAL A C 18
ATOM 17002 O O . VAL A 1 21 ? -0.762 7.235 2.699 1.00 0.00 21 VAL A O 18
ATOM 17015 N N . LEU A 1 22 ? 0.089 5.510 1.510 1.00 0.00 22 LEU A N 18
ATOM 17016 C CA . LEU A 1 22 ? -0.299 4.502 2.483 1.00 0.00 22 LEU A CA 18
ATOM 17017 C C . LEU A 1 22 ? 0.322 4.842 3.840 1.00 0.00 22 LEU A C 18
ATOM 17018 O O . LEU A 1 22 ? -0.361 4.819 4.862 1.00 0.00 22 LEU A O 18
ATOM 17033 N N . LEU A 1 23 ? 1.610 5.150 3.803 1.00 0.00 23 LEU A N 18
ATOM 17034 C CA . LEU A 1 23 ? 2.331 5.494 5.017 1.00 0.00 23 LEU A CA 18
ATOM 17035 C C . LEU A 1 23 ? 1.891 6.881 5.491 1.00 0.00 23 LEU A C 18
ATOM 17036 O O . LEU A 1 23 ? 1.837 7.143 6.691 1.00 0.00 23 LEU A O 18
ATOM 17051 N N . GLY A 1 24 ? 1.587 7.733 4.521 1.00 0.00 24 GLY A N 18
ATOM 17052 C CA . GLY A 1 24 ? 1.154 9.087 4.824 1.00 0.00 24 GLY A CA 18
ATOM 17053 C C . GLY A 1 24 ? -0.220 9.084 5.498 1.00 0.00 24 GLY A C 18
ATOM 17054 O O . GLY A 1 24 ? -0.479 9.889 6.391 1.00 0.00 24 GLY A O 18
ATOM 17058 N N . TYR A 1 25 ? -1.066 8.172 5.042 1.00 0.00 25 TYR A N 18
ATOM 17059 C CA . TYR A 1 25 ? -2.407 8.054 5.589 1.00 0.00 25 TYR A CA 18
ATOM 17060 C C . TYR A 1 25 ? -2.367 7.560 7.036 1.00 0.00 25 TYR A C 18
ATOM 17061 O O . TYR A 1 25 ? -3.140 8.022 7.874 1.00 0.00 25 TYR A O 18
ATOM 17078 N N . ALA A 1 26 ? -1.460 6.629 7.285 1.00 0.00 26 ALA A N 18
ATOM 17079 C CA . ALA A 1 26 ? -1.309 6.066 8.617 1.00 0.00 26 ALA A CA 18
ATOM 17080 C C . ALA A 1 26 ? -0.366 6.950 9.435 1.00 0.00 26 ALA A C 18
ATOM 17081 O O . ALA A 1 26 ? -0.213 6.753 10.640 1.00 0.00 26 ALA A O 18
ATOM 17088 N N . GLY A 1 27 ? 0.244 7.905 8.747 1.00 0.00 27 GLY A N 18
ATOM 17089 C CA . GLY A 1 27 ? 1.169 8.820 9.396 1.00 0.00 27 GLY A CA 18
ATOM 17090 C C . GLY A 1 27 ? 2.595 8.268 9.370 1.00 0.00 27 GLY A C 18
ATOM 17091 O O . GLY A 1 27 ? 3.560 9.030 9.381 1.00 0.00 27 GLY A O 18
ATOM 17095 N N . ARG A 1 28 ? 2.683 6.946 9.337 1.00 0.00 28 ARG A N 18
ATOM 17096 C CA . ARG A 1 28 ? 3.975 6.282 9.309 1.00 0.00 28 ARG A CA 18
ATOM 17097 C C . ARG A 1 28 ? 4.940 7.039 8.394 1.00 0.00 28 ARG A C 18
ATOM 17098 O O . ARG A 1 28 ? 4.516 7.692 7.442 1.00 0.00 28 ARG A O 18
ATOM 17116 N N . ASN A 1 29 ? 6.221 6.924 8.715 1.00 0.00 29 ASN A N 18
ATOM 17117 C CA . ASN A 1 29 ? 7.250 7.588 7.933 1.00 0.00 29 ASN A CA 18
ATOM 17118 C C . ASN A 1 29 ? 7.467 6.821 6.626 1.00 0.00 29 ASN A C 18
ATOM 17119 O O . ASN A 1 29 ? 7.513 5.592 6.624 1.00 0.00 29 ASN A O 18
ATOM 17129 N N . LYS A 1 30 ? 7.594 7.579 5.547 1.00 0.00 30 LYS A N 18
ATOM 17130 C CA . LYS A 1 30 ? 7.805 6.987 4.237 1.00 0.00 30 LYS A CA 18
ATOM 17131 C C . LYS A 1 30 ? 9.216 7.324 3.751 1.00 0.00 30 LYS A C 18
ATOM 17132 O O . LYS A 1 30 ? 10.117 7.546 4.557 1.00 0.00 30 LYS A O 18
ATOM 17147 N N . HIS A 1 31 ? 9.363 7.351 2.435 1.00 0.00 31 HIS A N 18
ATOM 17148 C CA . HIS A 1 31 ? 10.650 7.656 1.832 1.00 0.00 31 HIS A CA 18
ATOM 17149 C C . HIS A 1 31 ? 11.489 6.380 1.738 1.00 0.00 31 HIS A C 18
ATOM 17150 O O . HIS A 1 31 ? 11.376 5.496 2.586 1.00 0.00 31 HIS A O 18
ATOM 17163 N N . GLY A 1 32 ? 12.311 6.326 0.700 1.00 0.00 32 GLY A N 18
ATOM 17164 C CA . GLY A 1 32 ? 13.169 5.174 0.486 1.00 0.00 32 GLY A CA 18
ATOM 17165 C C . GLY A 1 32 ? 12.755 4.410 -0.774 1.00 0.00 32 GLY A C 18
ATOM 17166 O O . GLY A 1 32 ? 11.834 4.819 -1.478 1.00 0.00 32 GLY A O 18
ATOM 17170 N N . ARG A 1 33 ? 13.459 3.315 -1.021 1.00 0.00 33 ARG A N 18
ATOM 17171 C CA . ARG A 1 33 ? 13.177 2.491 -2.184 1.00 0.00 33 ARG A CA 18
ATOM 17172 C C . ARG A 1 33 ? 11.777 1.883 -2.076 1.00 0.00 33 ARG A C 18
ATOM 17173 O O . ARG A 1 33 ? 11.139 1.965 -1.028 1.00 0.00 33 ARG A O 18
ATOM 17191 N N . LYS A 1 34 ? 11.339 1.286 -3.176 1.00 0.00 34 LYS A N 18
ATOM 17192 C CA . LYS A 1 34 ? 10.027 0.666 -3.219 1.00 0.00 34 LYS A CA 18
ATOM 17193 C C . LYS A 1 34 ? 10.026 -0.578 -2.328 1.00 0.00 34 LYS A C 18
ATOM 17194 O O . LYS A 1 34 ? 9.046 -0.852 -1.637 1.00 0.00 34 LYS A O 18
ATOM 17209 N N . HIS A 1 35 ? 11.137 -1.300 -2.374 1.00 0.00 35 HIS A N 18
ATOM 17210 C CA . HIS A 1 35 ? 11.277 -2.509 -1.580 1.00 0.00 35 HIS A CA 18
ATOM 17211 C C . HIS A 1 35 ? 11.076 -2.176 -0.100 1.00 0.00 35 HIS A C 18
ATOM 17212 O O . HIS A 1 35 ? 10.373 -2.893 0.611 1.00 0.00 35 HIS A O 18
ATOM 17225 N N . GLU A 1 36 ? 11.706 -1.090 0.321 1.00 0.00 36 GLU A N 18
ATOM 17226 C CA . GLU A 1 36 ? 11.605 -0.653 1.703 1.00 0.00 36 GLU A CA 18
ATOM 17227 C C . GLU A 1 36 ? 10.190 -0.156 2.000 1.00 0.00 36 GLU A C 18
ATOM 17228 O O . GLU A 1 36 ? 9.638 -0.440 3.062 1.00 0.00 36 GLU A O 18
ATOM 17238 N N . LEU A 1 37 ? 9.642 0.579 1.044 1.00 0.00 37 LEU A N 18
ATOM 17239 C CA . LEU A 1 37 ? 8.301 1.119 1.191 1.00 0.00 37 LEU A CA 18
ATOM 17240 C C . LEU A 1 37 ? 7.288 -0.027 1.159 1.00 0.00 37 LEU A C 18
ATOM 17241 O O . LEU A 1 37 ? 6.295 -0.004 1.886 1.00 0.00 37 LEU A O 18
ATOM 17256 N N . LEU A 1 38 ? 7.572 -1.004 0.310 1.00 0.00 38 LEU A N 18
ATOM 17257 C CA . LEU A 1 38 ? 6.698 -2.156 0.174 1.00 0.00 38 LEU A CA 18
ATOM 17258 C C . LEU A 1 38 ? 6.558 -2.847 1.532 1.00 0.00 38 LEU A C 18
ATOM 17259 O O . LEU A 1 38 ? 5.454 -3.206 1.939 1.00 0.00 38 LEU A O 18
ATOM 17274 N N . THR A 1 39 ? 7.693 -3.011 2.196 1.00 0.00 39 THR A N 18
ATOM 17275 C CA . THR A 1 39 ? 7.710 -3.652 3.501 1.00 0.00 39 THR A CA 18
ATOM 17276 C C . THR A 1 39 ? 6.907 -2.830 4.510 1.00 0.00 39 THR A C 18
ATOM 17277 O O . THR A 1 39 ? 6.246 -3.386 5.385 1.00 0.00 39 THR A O 18
ATOM 17288 N N . LYS A 1 40 ? 6.991 -1.517 4.354 1.00 0.00 40 LYS A N 18
ATOM 17289 C CA . LYS A 1 40 ? 6.281 -0.611 5.242 1.00 0.00 40 LYS A CA 18
ATOM 17290 C C . LYS A 1 40 ? 4.775 -0.836 5.094 1.00 0.00 40 LYS A C 18
ATOM 17291 O O . LYS A 1 40 ? 4.050 -0.881 6.086 1.00 0.00 40 LYS A O 18
ATOM 17306 N N . ALA A 1 41 ? 4.349 -0.970 3.846 1.00 0.00 41 ALA A N 18
ATOM 17307 C CA . ALA A 1 41 ? 2.943 -1.189 3.555 1.00 0.00 41 ALA A CA 18
ATOM 17308 C C . ALA A 1 41 ? 2.545 -2.594 4.011 1.00 0.00 41 ALA A C 18
ATOM 17309 O O . ALA A 1 41 ? 1.522 -2.770 4.671 1.00 0.00 41 ALA A O 18
ATOM 17316 N N . LEU A 1 42 ? 3.373 -3.559 3.638 1.00 0.00 42 LEU A N 18
ATOM 17317 C CA . LEU A 1 42 ? 3.121 -4.944 4.000 1.00 0.00 42 LEU A CA 18
ATOM 17318 C C . LEU A 1 42 ? 3.130 -5.078 5.525 1.00 0.00 42 LEU A C 18
ATOM 17319 O O . LEU A 1 42 ? 2.265 -5.737 6.098 1.00 0.00 42 LEU A O 18
ATOM 17334 N N . HIS A 1 43 ? 4.118 -4.441 6.137 1.00 0.00 43 HIS A N 18
ATOM 17335 C CA . HIS A 1 43 ? 4.251 -4.483 7.583 1.00 0.00 43 HIS A CA 18
ATOM 17336 C C . HIS A 1 43 ? 3.037 -3.812 8.229 1.00 0.00 43 HIS A C 18
ATOM 17337 O O . HIS A 1 43 ? 2.642 -4.171 9.338 1.00 0.00 43 HIS A O 18
ATOM 17350 N N . LEU A 1 44 ? 2.478 -2.851 7.508 1.00 0.00 44 LEU A N 18
ATOM 17351 C CA . LEU A 1 44 ? 1.317 -2.128 7.997 1.00 0.00 44 LEU A CA 18
ATOM 17352 C C . LEU A 1 44 ? 0.160 -3.108 8.202 1.00 0.00 44 LEU A C 18
ATOM 17353 O O . LEU A 1 44 ? -0.577 -3.007 9.181 1.00 0.00 44 LEU A O 18
ATOM 17368 N N . LEU A 1 45 ? 0.038 -4.033 7.261 1.00 0.00 45 LEU A N 18
ATOM 17369 C CA . LEU A 1 45 ? -1.017 -5.030 7.325 1.00 0.00 45 LEU A CA 18
ATOM 17370 C C . LEU A 1 45 ? -0.770 -5.952 8.521 1.00 0.00 45 LEU A C 18
ATOM 17371 O O . LEU A 1 45 ? -1.707 -6.530 9.068 1.00 0.00 45 LEU A O 18
ATOM 17386 N N . LYS A 1 46 ? 0.498 -6.061 8.891 1.00 0.00 46 LYS A N 18
ATOM 17387 C CA . LYS A 1 46 ? 0.881 -6.903 10.012 1.00 0.00 46 LYS A CA 18
ATOM 17388 C C . LYS A 1 46 ? 0.825 -6.082 11.302 1.00 0.00 46 LYS A C 18
ATOM 17389 O O . LYS A 1 46 ? 0.593 -6.628 12.379 1.00 0.00 46 LYS A O 18
ATOM 17404 N N . ALA A 1 47 ? 1.044 -4.785 11.150 1.00 0.00 47 ALA A N 18
ATOM 17405 C CA . ALA A 1 47 ? 1.022 -3.884 12.290 1.00 0.00 47 ALA A CA 18
ATOM 17406 C C . ALA A 1 47 ? -0.422 -3.468 12.579 1.00 0.00 47 ALA A C 18
ATOM 17407 O O . ALA A 1 47 ? -0.669 -2.635 13.449 1.00 0.00 47 ALA A O 18
ATOM 17414 N N . GLY A 1 48 ? -1.337 -4.066 11.830 1.00 0.00 48 GLY A N 18
ATOM 17415 C CA . GLY A 1 48 ? -2.750 -3.768 11.994 1.00 0.00 48 GLY A CA 18
ATOM 17416 C C . GLY A 1 48 ? -3.143 -2.522 11.198 1.00 0.00 48 GLY A C 18
ATOM 17417 O O . GLY A 1 48 ? -3.447 -1.481 11.778 1.00 0.00 48 GLY A O 18
ATOM 17421 N N . CYS A 1 49 ? -3.124 -2.670 9.882 1.00 0.00 49 CYS A N 18
ATOM 17422 C CA . CYS A 1 49 ? -3.476 -1.570 9.000 1.00 0.00 49 CYS A CA 18
ATOM 17423 C C . CYS A 1 49 ? -4.975 -1.300 9.144 1.00 0.00 49 CYS A C 18
ATOM 17424 O O . CYS A 1 49 ? -5.771 -2.232 9.243 1.00 0.00 49 CYS A O 18
ATOM 17431 N N . SER A 1 50 ? -5.314 -0.019 9.149 1.00 0.00 50 SER A N 18
ATOM 17432 C CA . SER A 1 50 ? -6.704 0.386 9.280 1.00 0.00 50 SER A CA 18
ATOM 17433 C C . SER A 1 50 ? -7.494 -0.051 8.045 1.00 0.00 50 SER A C 18
ATOM 17434 O O . SER A 1 50 ? -6.909 -0.398 7.020 1.00 0.00 50 SER A O 18
ATOM 17441 N N . PRO A 1 51 ? -8.847 -0.019 8.187 1.00 0.00 51 PRO A N 18
ATOM 17442 C CA . PRO A 1 51 ? -9.723 -0.408 7.096 1.00 0.00 51 PRO A CA 18
ATOM 17443 C C . PRO A 1 51 ? -9.776 0.679 6.020 1.00 0.00 51 PRO A C 18
ATOM 17444 O O . PRO A 1 51 ? -10.053 0.393 4.856 1.00 0.00 51 PRO A O 18
ATOM 17452 N N . ALA A 1 52 ? -9.504 1.903 6.448 1.00 0.00 52 ALA A N 18
ATOM 17453 C CA . ALA A 1 52 ? -9.517 3.034 5.536 1.00 0.00 52 ALA A CA 18
ATOM 17454 C C . ALA A 1 52 ? -8.337 2.919 4.570 1.00 0.00 52 ALA A C 18
ATOM 17455 O O . ALA A 1 52 ? -8.461 3.245 3.391 1.00 0.00 52 ALA A O 18
ATOM 17462 N N . VAL A 1 53 ? -7.218 2.452 5.105 1.00 0.00 53 VAL A N 18
ATOM 17463 C CA . VAL A 1 53 ? -6.017 2.290 4.305 1.00 0.00 53 VAL A CA 18
ATOM 17464 C C . VAL A 1 53 ? -6.168 1.058 3.409 1.00 0.00 53 VAL A C 18
ATOM 17465 O O . VAL A 1 53 ? -5.685 1.046 2.279 1.00 0.00 53 VAL A O 18
ATOM 17478 N N . GLN A 1 54 ? -6.843 0.053 3.948 1.00 0.00 54 GLN A N 18
ATOM 17479 C CA . GLN A 1 54 ? -7.064 -1.179 3.212 1.00 0.00 54 GLN A CA 18
ATOM 17480 C C . GLN A 1 54 ? -7.840 -0.895 1.924 1.00 0.00 54 GLN A C 18
ATOM 17481 O O . GLN A 1 54 ? -7.495 -1.408 0.861 1.00 0.00 54 GLN A O 18
ATOM 17493 N N . MET A 1 55 ? -8.875 -0.080 2.062 1.00 0.00 55 MET A N 18
ATOM 17494 C CA . MET A 1 55 ? -9.703 0.277 0.923 1.00 0.00 55 MET A CA 18
ATOM 17495 C C . MET A 1 55 ? -8.940 1.182 -0.047 1.00 0.00 55 MET A C 18
ATOM 17496 O O . MET A 1 55 ? -9.159 1.125 -1.257 1.00 0.00 55 MET A O 18
ATOM 17508 N N . LYS A 1 56 ? -8.061 1.996 0.520 1.00 0.00 56 LYS A N 18
ATOM 17509 C CA . LYS A 1 56 ? -7.265 2.910 -0.280 1.00 0.00 56 LYS A CA 18
ATOM 17510 C C . LYS A 1 56 ? -6.393 2.109 -1.249 1.00 0.00 56 LYS A C 18
ATOM 17511 O O . LYS A 1 56 ? -6.034 2.600 -2.317 1.00 0.00 56 LYS A O 18
ATOM 17526 N N . ILE A 1 57 ? -6.079 0.888 -0.840 1.00 0.00 57 ILE A N 18
ATOM 17527 C CA . ILE A 1 57 ? -5.257 0.014 -1.658 1.00 0.00 57 ILE A CA 18
ATOM 17528 C C . ILE A 1 57 ? -5.952 -0.223 -3.001 1.00 0.00 57 ILE A C 18
ATOM 17529 O O . ILE A 1 57 ? -5.311 -0.188 -4.050 1.00 0.00 57 ILE A O 18
ATOM 17544 N N . LYS A 1 58 ? -7.252 -0.461 -2.924 1.00 0.00 58 LYS A N 18
ATOM 17545 C CA . LYS A 1 58 ? -8.042 -0.704 -4.119 1.00 0.00 58 LYS A CA 18
ATOM 17546 C C . LYS A 1 58 ? -8.145 0.590 -4.929 1.00 0.00 58 LYS A C 18
ATOM 17547 O O . LYS A 1 58 ? -8.015 0.574 -6.151 1.00 0.00 58 LYS A O 18
ATOM 17562 N N . GLU A 1 59 ? -8.379 1.680 -4.213 1.00 0.00 59 GLU A N 18
ATOM 17563 C CA . GLU A 1 59 ? -8.502 2.981 -4.849 1.00 0.00 59 GLU A CA 18
ATOM 17564 C C . GLU A 1 59 ? -7.189 3.364 -5.534 1.00 0.00 59 GLU A C 18
ATOM 17565 O O . GLU A 1 59 ? -7.182 3.745 -6.703 1.00 0.00 59 GLU A O 18
ATOM 17575 N N . LEU A 1 60 ? -6.108 3.248 -4.776 1.00 0.00 60 LEU A N 18
ATOM 17576 C CA . LEU A 1 60 ? -4.791 3.577 -5.294 1.00 0.00 60 LEU A CA 18
ATOM 17577 C C . LEU A 1 60 ? -4.445 2.621 -6.437 1.00 0.00 60 LEU A C 18
ATOM 17578 O O . LEU A 1 60 ? -3.950 3.047 -7.480 1.00 0.00 60 LEU A O 18
ATOM 17593 N N . TYR A 1 61 ? -4.719 1.346 -6.204 1.00 0.00 61 TYR A N 18
ATOM 17594 C CA . TYR A 1 61 ? -4.442 0.326 -7.201 1.00 0.00 61 TYR A CA 18
ATOM 17595 C C . TYR A 1 61 ? -5.380 0.464 -8.401 1.00 0.00 61 TYR A C 18
ATOM 17596 O O . TYR A 1 61 ? -5.019 0.101 -9.520 1.00 0.00 61 TYR A O 18
ATOM 17613 N N . ARG A 1 62 ? -6.565 0.990 -8.129 1.00 0.00 62 ARG A N 18
ATOM 17614 C CA . ARG A 1 62 ? -7.558 1.181 -9.173 1.00 0.00 62 ARG A CA 18
ATOM 17615 C C . ARG A 1 62 ? -7.156 2.347 -10.079 1.00 0.00 62 ARG A C 18
ATOM 17616 O O . ARG A 1 62 ? -7.280 2.259 -11.299 1.00 0.00 62 ARG A O 18
ATOM 17634 N N . ARG A 1 63 ? -6.683 3.411 -9.447 1.00 0.00 63 ARG A N 18
ATOM 17635 C CA . ARG A 1 63 ? -6.264 4.592 -10.182 1.00 0.00 63 ARG A CA 18
ATOM 17636 C C . ARG A 1 63 ? -4.864 4.385 -10.764 1.00 0.00 63 ARG A C 18
ATOM 17637 O O . ARG A 1 63 ? -4.296 5.298 -11.361 1.00 0.00 63 ARG A O 18
ATOM 17655 N N . ARG A 1 64 ? -4.349 3.180 -10.571 1.00 0.00 64 ARG A N 18
ATOM 17656 C CA . ARG A 1 64 ? -3.028 2.842 -11.069 1.00 0.00 64 ARG A CA 18
ATOM 17657 C C . ARG A 1 64 ? -3.133 2.158 -12.434 1.00 0.00 64 ARG A C 18
ATOM 17658 O O . ARG A 1 64 ? -2.127 1.965 -13.115 1.00 0.00 64 ARG A O 18
ATOM 17676 N N . PHE A 1 65 ? -4.361 1.812 -12.793 1.00 0.00 65 PHE A N 18
ATOM 17677 C CA . PHE A 1 65 ? -4.611 1.154 -14.064 1.00 0.00 65 PHE A CA 18
ATOM 17678 C C . PHE A 1 65 ? -6.002 1.504 -14.598 1.00 0.00 65 PHE A C 18
ATOM 17679 O O . PHE A 1 65 ? -6.238 1.457 -15.803 1.00 0.00 65 PHE A O 18
ATOM 17695 N N . MET A 1 1 ? -12.182 -7.251 -3.789 1.00 0.00 1 MET A N 19
ATOM 17696 C CA . MET A 1 1 ? -12.325 -7.939 -2.518 1.00 0.00 1 MET A CA 19
ATOM 17697 C C . MET A 1 1 ? -11.012 -7.920 -1.734 1.00 0.00 1 MET A C 19
ATOM 17698 O O . MET A 1 1 ? -10.001 -7.417 -2.221 1.00 0.00 1 MET A O 19
ATOM 17710 N N . ALA A 1 2 ? -11.069 -8.474 -0.532 1.00 0.00 2 ALA A N 19
ATOM 17711 C CA . ALA A 1 2 ? -9.897 -8.527 0.325 1.00 0.00 2 ALA A CA 19
ATOM 17712 C C . ALA A 1 2 ? -9.765 -9.932 0.916 1.00 0.00 2 ALA A C 19
ATOM 17713 O O . ALA A 1 2 ? -10.677 -10.417 1.585 1.00 0.00 2 ALA A O 19
ATOM 17720 N N . ASP A 1 3 ? -8.623 -10.548 0.647 1.00 0.00 3 ASP A N 19
ATOM 17721 C CA . ASP A 1 3 ? -8.360 -11.888 1.144 1.00 0.00 3 ASP A CA 19
ATOM 17722 C C . ASP A 1 3 ? -6.948 -11.941 1.731 1.00 0.00 3 ASP A C 19
ATOM 17723 O O . ASP A 1 3 ? -6.397 -13.022 1.935 1.00 0.00 3 ASP A O 19
ATOM 17731 N N . SER A 1 4 ? -6.404 -10.761 1.988 1.00 0.00 4 SER A N 19
ATOM 17732 C CA . SER A 1 4 ? -5.067 -10.660 2.548 1.00 0.00 4 SER A CA 19
ATOM 17733 C C . SER A 1 4 ? -4.024 -10.725 1.430 1.00 0.00 4 SER A C 19
ATOM 17734 O O . SER A 1 4 ? -3.130 -9.883 1.360 1.00 0.00 4 SER A O 19
ATOM 17741 N N . ALA A 1 5 ? -4.175 -11.733 0.582 1.00 0.00 5 ALA A N 19
ATOM 17742 C CA . ALA A 1 5 ? -3.257 -11.919 -0.529 1.00 0.00 5 ALA A CA 19
ATOM 17743 C C . ALA A 1 5 ? -3.524 -10.848 -1.590 1.00 0.00 5 ALA A C 19
ATOM 17744 O O . ALA A 1 5 ? -2.598 -10.378 -2.249 1.00 0.00 5 ALA A O 19
ATOM 17751 N N . GLU A 1 6 ? -4.794 -10.493 -1.720 1.00 0.00 6 GLU A N 19
ATOM 17752 C CA . GLU A 1 6 ? -5.195 -9.488 -2.689 1.00 0.00 6 GLU A CA 19
ATOM 17753 C C . GLU A 1 6 ? -4.584 -8.131 -2.328 1.00 0.00 6 GLU A C 19
ATOM 17754 O O . GLU A 1 6 ? -4.111 -7.408 -3.203 1.00 0.00 6 GLU A O 19
ATOM 17764 N N . LEU A 1 7 ? -4.617 -7.827 -1.040 1.00 0.00 7 LEU A N 19
ATOM 17765 C CA . LEU A 1 7 ? -4.073 -6.572 -0.553 1.00 0.00 7 LEU A CA 19
ATOM 17766 C C . LEU A 1 7 ? -2.574 -6.517 -0.858 1.00 0.00 7 LEU A C 19
ATOM 17767 O O . LEU A 1 7 ? -2.060 -5.482 -1.276 1.00 0.00 7 LEU A O 19
ATOM 17782 N N . LYS A 1 8 ? -1.916 -7.645 -0.635 1.00 0.00 8 LYS A N 19
ATOM 17783 C CA . LYS A 1 8 ? -0.487 -7.740 -0.881 1.00 0.00 8 LYS A CA 19
ATOM 17784 C C . LYS A 1 8 ? -0.226 -7.652 -2.385 1.00 0.00 8 LYS A C 19
ATOM 17785 O O . LYS A 1 8 ? 0.664 -6.924 -2.823 1.00 0.00 8 LYS A O 19
ATOM 17800 N N . GLN A 1 9 ? -1.018 -8.404 -3.136 1.00 0.00 9 GLN A N 19
ATOM 17801 C CA . GLN A 1 9 ? -0.882 -8.421 -4.582 1.00 0.00 9 GLN A CA 19
ATOM 17802 C C . GLN A 1 9 ? -1.057 -7.010 -5.148 1.00 0.00 9 GLN A C 19
ATOM 17803 O O . GLN A 1 9 ? -0.296 -6.586 -6.016 1.00 0.00 9 GLN A O 19
ATOM 17815 N N . MET A 1 10 ? -2.065 -6.321 -4.633 1.00 0.00 10 MET A N 19
ATOM 17816 C CA . MET A 1 10 ? -2.349 -4.966 -5.075 1.00 0.00 10 MET A CA 19
ATOM 17817 C C . MET A 1 10 ? -1.284 -3.991 -4.573 1.00 0.00 10 MET A C 19
ATOM 17818 O O . MET A 1 10 ? -0.798 -3.151 -5.330 1.00 0.00 10 MET A O 19
ATOM 17830 N N . VAL A 1 11 ? -0.951 -4.131 -3.298 1.00 0.00 11 VAL A N 19
ATOM 17831 C CA . VAL A 1 11 ? 0.048 -3.273 -2.685 1.00 0.00 11 VAL A CA 19
ATOM 17832 C C . VAL A 1 11 ? 1.395 -3.490 -3.378 1.00 0.00 11 VAL A C 19
ATOM 17833 O O . VAL A 1 11 ? 2.139 -2.538 -3.607 1.00 0.00 11 VAL A O 19
ATOM 17846 N N . MET A 1 12 ? 1.666 -4.747 -3.694 1.00 0.00 12 MET A N 19
ATOM 17847 C CA . MET A 1 12 ? 2.910 -5.101 -4.356 1.00 0.00 12 MET A CA 19
ATOM 17848 C C . MET A 1 12 ? 3.055 -4.355 -5.684 1.00 0.00 12 MET A C 19
ATOM 17849 O O . MET A 1 12 ? 4.169 -4.094 -6.135 1.00 0.00 12 MET A O 19
ATOM 17861 N N . SER A 1 13 ? 1.913 -4.035 -6.274 1.00 0.00 13 SER A N 19
ATOM 17862 C CA . SER A 1 13 ? 1.899 -3.324 -7.541 1.00 0.00 13 SER A CA 19
ATOM 17863 C C . SER A 1 13 ? 2.010 -1.818 -7.299 1.00 0.00 13 SER A C 19
ATOM 17864 O O . SER A 1 13 ? 2.674 -1.111 -8.056 1.00 0.00 13 SER A O 19
ATOM 17871 N N . LEU A 1 14 ? 1.351 -1.371 -6.240 1.00 0.00 14 LEU A N 19
ATOM 17872 C CA . LEU A 1 14 ? 1.369 0.039 -5.888 1.00 0.00 14 LEU A CA 19
ATOM 17873 C C . LEU A 1 14 ? 2.798 0.572 -6.005 1.00 0.00 14 LEU A C 19
ATOM 17874 O O . LEU A 1 14 ? 3.758 -0.193 -5.926 1.00 0.00 14 LEU A O 19
ATOM 17889 N N . ARG A 1 15 ? 2.894 1.880 -6.193 1.00 0.00 15 ARG A N 19
ATOM 17890 C CA . ARG A 1 15 ? 4.190 2.524 -6.322 1.00 0.00 15 ARG A CA 19
ATOM 17891 C C . ARG A 1 15 ? 4.605 3.155 -4.992 1.00 0.00 15 ARG A C 19
ATOM 17892 O O . ARG A 1 15 ? 3.845 3.130 -4.025 1.00 0.00 15 ARG A O 19
ATOM 17910 N N . VAL A 1 16 ? 5.810 3.705 -4.985 1.00 0.00 16 VAL A N 19
ATOM 17911 C CA . VAL A 1 16 ? 6.336 4.340 -3.788 1.00 0.00 16 VAL A CA 19
ATOM 17912 C C . VAL A 1 16 ? 5.401 5.476 -3.366 1.00 0.00 16 VAL A C 19
ATOM 17913 O O . VAL A 1 16 ? 5.041 5.587 -2.195 1.00 0.00 16 VAL A O 19
ATOM 17926 N N . SER A 1 17 ? 5.035 6.292 -4.344 1.00 0.00 17 SER A N 19
ATOM 17927 C CA . SER A 1 17 ? 4.149 7.416 -4.090 1.00 0.00 17 SER A CA 19
ATOM 17928 C C . SER A 1 17 ? 2.834 6.918 -3.486 1.00 0.00 17 SER A C 19
ATOM 17929 O O . SER A 1 17 ? 2.305 7.525 -2.556 1.00 0.00 17 SER A O 19
ATOM 17936 N N . GLU A 1 18 ? 2.343 5.820 -4.041 1.00 0.00 18 GLU A N 19
ATOM 17937 C CA . GLU A 1 18 ? 1.100 5.235 -3.570 1.00 0.00 18 GLU A CA 19
ATOM 17938 C C . GLU A 1 18 ? 1.284 4.656 -2.165 1.00 0.00 18 GLU A C 19
ATOM 17939 O O . GLU A 1 18 ? 0.409 4.799 -1.312 1.00 0.00 18 GLU A O 19
ATOM 17949 N N . LEU A 1 19 ? 2.428 4.017 -1.968 1.00 0.00 19 LEU A N 19
ATOM 17950 C CA . LEU A 1 19 ? 2.739 3.417 -0.682 1.00 0.00 19 LEU A CA 19
ATOM 17951 C C . LEU A 1 19 ? 2.907 4.521 0.364 1.00 0.00 19 LEU A C 19
ATOM 17952 O O . LEU A 1 19 ? 2.524 4.350 1.520 1.00 0.00 19 LEU A O 19
ATOM 17967 N N . GLN A 1 20 ? 3.480 5.630 -0.081 1.00 0.00 20 GLN A N 19
ATOM 17968 C CA . GLN A 1 20 ? 3.704 6.763 0.802 1.00 0.00 20 GLN A CA 19
ATOM 17969 C C . GLN A 1 20 ? 2.380 7.235 1.405 1.00 0.00 20 GLN A C 19
ATOM 17970 O O . GLN A 1 20 ? 2.312 7.549 2.592 1.00 0.00 20 GLN A O 19
ATOM 17982 N N . VAL A 1 21 ? 1.361 7.272 0.559 1.00 0.00 21 VAL A N 19
ATOM 17983 C CA . VAL A 1 21 ? 0.042 7.702 0.993 1.00 0.00 21 VAL A CA 19
ATOM 17984 C C . VAL A 1 21 ? -0.463 6.756 2.085 1.00 0.00 21 VAL A C 19
ATOM 17985 O O . VAL A 1 21 ? -1.088 7.194 3.049 1.00 0.00 21 VAL A O 19
ATOM 17998 N N . LEU A 1 22 ? -0.173 5.477 1.897 1.00 0.00 22 LEU A N 19
ATOM 17999 C CA . LEU A 1 22 ? -0.590 4.467 2.855 1.00 0.00 22 LEU A CA 19
ATOM 18000 C C . LEU A 1 22 ? -0.016 4.807 4.231 1.00 0.00 22 LEU A C 19
ATOM 18001 O O . LEU A 1 22 ? -0.728 4.760 5.233 1.00 0.00 22 LEU A O 19
ATOM 18016 N N . LEU A 1 23 ? 1.266 5.139 4.237 1.00 0.00 23 LEU A N 19
ATOM 18017 C CA . LEU A 1 23 ? 1.945 5.487 5.474 1.00 0.00 23 LEU A CA 19
ATOM 18018 C C . LEU A 1 23 ? 1.501 6.881 5.919 1.00 0.00 23 LEU A C 19
ATOM 18019 O O . LEU A 1 23 ? 1.181 7.090 7.088 1.00 0.00 23 LEU A O 19
ATOM 18034 N N . GLY A 1 24 ? 1.499 7.799 4.964 1.00 0.00 24 GLY A N 19
ATOM 18035 C CA . GLY A 1 24 ? 1.101 9.169 5.244 1.00 0.00 24 GLY A CA 19
ATOM 18036 C C . GLY A 1 24 ? -0.308 9.219 5.839 1.00 0.00 24 GLY A C 19
ATOM 18037 O O . GLY A 1 24 ? -0.544 9.913 6.826 1.00 0.00 24 GLY A O 19
ATOM 18041 N N . TYR A 1 25 ? -1.208 8.474 5.213 1.00 0.00 25 TYR A N 19
ATOM 18042 C CA . TYR A 1 25 ? -2.587 8.425 5.668 1.00 0.00 25 TYR A CA 19
ATOM 18043 C C . TYR A 1 25 ? -2.703 7.646 6.981 1.00 0.00 25 TYR A C 19
ATOM 18044 O O . TYR A 1 25 ? -3.756 7.650 7.617 1.00 0.00 25 TYR A O 19
ATOM 18061 N N . ALA A 1 26 ? -1.608 6.997 7.346 1.00 0.00 26 ALA A N 19
ATOM 18062 C CA . ALA A 1 26 ? -1.574 6.216 8.571 1.00 0.00 26 ALA A CA 19
ATOM 18063 C C . ALA A 1 26 ? -0.702 6.933 9.603 1.00 0.00 26 ALA A C 19
ATOM 18064 O O . ALA A 1 26 ? -0.698 6.569 10.779 1.00 0.00 26 ALA A O 19
ATOM 18071 N N . GLY A 1 27 ? 0.017 7.940 9.128 1.00 0.00 27 GLY A N 19
ATOM 18072 C CA . GLY A 1 27 ? 0.890 8.710 9.996 1.00 0.00 27 GLY A CA 19
ATOM 18073 C C . GLY A 1 27 ? 2.311 8.143 9.987 1.00 0.00 27 GLY A C 19
ATOM 18074 O O . GLY A 1 27 ? 3.270 8.857 10.278 1.00 0.00 27 GLY A O 19
ATOM 18078 N N . ARG A 1 28 ? 2.402 6.865 9.651 1.00 0.00 28 ARG A N 19
ATOM 18079 C CA . ARG A 1 28 ? 3.690 6.194 9.600 1.00 0.00 28 ARG A CA 19
ATOM 18080 C C . ARG A 1 28 ? 4.694 7.031 8.805 1.00 0.00 28 ARG A C 19
ATOM 18081 O O . ARG A 1 28 ? 4.305 7.913 8.041 1.00 0.00 28 ARG A O 19
ATOM 18099 N N . ASN A 1 29 ? 5.966 6.727 9.015 1.00 0.00 29 ASN A N 19
ATOM 18100 C CA . ASN A 1 29 ? 7.029 7.441 8.327 1.00 0.00 29 ASN A CA 19
ATOM 18101 C C . ASN A 1 29 ? 7.247 6.817 6.947 1.00 0.00 29 ASN A C 19
ATOM 18102 O O . ASN A 1 29 ? 7.503 5.620 6.836 1.00 0.00 29 ASN A O 19
ATOM 18112 N N . LYS A 1 30 ? 7.136 7.658 5.929 1.00 0.00 30 LYS A N 19
ATOM 18113 C CA . LYS A 1 30 ? 7.317 7.206 4.561 1.00 0.00 30 LYS A CA 19
ATOM 18114 C C . LYS A 1 30 ? 8.673 7.689 4.043 1.00 0.00 30 LYS A C 19
ATOM 18115 O O . LYS A 1 30 ? 9.639 7.768 4.800 1.00 0.00 30 LYS A O 19
ATOM 18130 N N . HIS A 1 31 ? 8.701 8.003 2.756 1.00 0.00 31 HIS A N 19
ATOM 18131 C CA . HIS A 1 31 ? 9.923 8.478 2.128 1.00 0.00 31 HIS A CA 19
ATOM 18132 C C . HIS A 1 31 ? 10.985 7.378 2.175 1.00 0.00 31 HIS A C 19
ATOM 18133 O O . HIS A 1 31 ? 11.815 7.351 3.082 1.00 0.00 31 HIS A O 19
ATOM 18146 N N . GLY A 1 32 ? 10.925 6.499 1.187 1.00 0.00 32 GLY A N 19
ATOM 18147 C CA . GLY A 1 32 ? 11.872 5.399 1.104 1.00 0.00 32 GLY A CA 19
ATOM 18148 C C . GLY A 1 32 ? 11.816 4.729 -0.270 1.00 0.00 32 GLY A C 19
ATOM 18149 O O . GLY A 1 32 ? 11.026 5.126 -1.127 1.00 0.00 32 GLY A O 19
ATOM 18153 N N . ARG A 1 33 ? 12.663 3.725 -0.438 1.00 0.00 33 ARG A N 19
ATOM 18154 C CA . ARG A 1 33 ? 12.720 2.995 -1.694 1.00 0.00 33 ARG A CA 19
ATOM 18155 C C . ARG A 1 33 ? 11.488 2.102 -1.845 1.00 0.00 33 ARG A C 19
ATOM 18156 O O . ARG A 1 33 ? 10.865 1.724 -0.854 1.00 0.00 33 ARG A O 19
ATOM 18174 N N . LYS A 1 34 ? 11.171 1.791 -3.095 1.00 0.00 34 LYS A N 19
ATOM 18175 C CA . LYS A 1 34 ? 10.024 0.948 -3.388 1.00 0.00 34 LYS A CA 19
ATOM 18176 C C . LYS A 1 34 ? 10.061 -0.288 -2.486 1.00 0.00 34 LYS A C 19
ATOM 18177 O O . LYS A 1 34 ? 9.032 -0.703 -1.955 1.00 0.00 34 LYS A O 19
ATOM 18192 N N . HIS A 1 35 ? 11.256 -0.841 -2.342 1.00 0.00 35 HIS A N 19
ATOM 18193 C CA . HIS A 1 35 ? 11.440 -2.021 -1.516 1.00 0.00 35 HIS A CA 19
ATOM 18194 C C . HIS A 1 35 ? 11.134 -1.677 -0.057 1.00 0.00 35 HIS A C 19
ATOM 18195 O O . HIS A 1 35 ? 10.614 -2.511 0.685 1.00 0.00 35 HIS A O 19
ATOM 18208 N N . GLU A 1 36 ? 11.469 -0.450 0.312 1.00 0.00 36 GLU A N 19
ATOM 18209 C CA . GLU A 1 36 ? 11.236 0.014 1.669 1.00 0.00 36 GLU A CA 19
ATOM 18210 C C . GLU A 1 36 ? 9.739 0.218 1.911 1.00 0.00 36 GLU A C 19
ATOM 18211 O O . GLU A 1 36 ? 9.196 -0.263 2.904 1.00 0.00 36 GLU A O 19
ATOM 18221 N N . LEU A 1 37 ? 9.115 0.933 0.987 1.00 0.00 37 LEU A N 19
ATOM 18222 C CA . LEU A 1 37 ? 7.691 1.207 1.088 1.00 0.00 37 LEU A CA 19
ATOM 18223 C C . LEU A 1 37 ? 6.925 -0.116 1.151 1.00 0.00 37 LEU A C 19
ATOM 18224 O O . LEU A 1 37 ? 6.001 -0.265 1.949 1.00 0.00 37 LEU A O 19
ATOM 18239 N N . LEU A 1 38 ? 7.338 -1.043 0.299 1.00 0.00 38 LEU A N 19
ATOM 18240 C CA . LEU A 1 38 ? 6.702 -2.349 0.249 1.00 0.00 38 LEU A CA 19
ATOM 18241 C C . LEU A 1 38 ? 6.792 -3.009 1.627 1.00 0.00 38 LEU A C 19
ATOM 18242 O O . LEU A 1 38 ? 5.793 -3.500 2.150 1.00 0.00 38 LEU A O 19
ATOM 18257 N N . THR A 1 39 ? 7.998 -2.999 2.174 1.00 0.00 39 THR A N 19
ATOM 18258 C CA . THR A 1 39 ? 8.232 -3.590 3.480 1.00 0.00 39 THR A CA 19
ATOM 18259 C C . THR A 1 39 ? 7.363 -2.908 4.539 1.00 0.00 39 THR A C 19
ATOM 18260 O O . THR A 1 39 ? 6.885 -3.556 5.468 1.00 0.00 39 THR A O 19
ATOM 18271 N N . LYS A 1 40 ? 7.183 -1.608 4.361 1.00 0.00 40 LYS A N 19
ATOM 18272 C CA . LYS A 1 40 ? 6.379 -0.829 5.288 1.00 0.00 40 LYS A CA 19
ATOM 18273 C C . LYS A 1 40 ? 4.902 -1.187 5.102 1.00 0.00 40 LYS A C 19
ATOM 18274 O O . LYS A 1 40 ? 4.174 -1.355 6.078 1.00 0.00 40 LYS A O 19
ATOM 18289 N N . ALA A 1 41 ? 4.507 -1.293 3.842 1.00 0.00 41 ALA A N 19
ATOM 18290 C CA . ALA A 1 41 ? 3.132 -1.627 3.515 1.00 0.00 41 ALA A CA 19
ATOM 18291 C C . ALA A 1 41 ? 2.848 -3.070 3.940 1.00 0.00 41 ALA A C 19
ATOM 18292 O O . ALA A 1 41 ? 1.821 -3.348 4.558 1.00 0.00 41 ALA A O 19
ATOM 18299 N N . LEU A 1 42 ? 3.775 -3.949 3.591 1.00 0.00 42 LEU A N 19
ATOM 18300 C CA . LEU A 1 42 ? 3.637 -5.356 3.928 1.00 0.00 42 LEU A CA 19
ATOM 18301 C C . LEU A 1 42 ? 3.517 -5.502 5.446 1.00 0.00 42 LEU A C 19
ATOM 18302 O O . LEU A 1 42 ? 2.693 -6.275 5.935 1.00 0.00 42 LEU A O 19
ATOM 18317 N N . HIS A 1 43 ? 4.349 -4.749 6.149 1.00 0.00 43 HIS A N 19
ATOM 18318 C CA . HIS A 1 43 ? 4.346 -4.785 7.602 1.00 0.00 43 HIS A CA 19
ATOM 18319 C C . HIS A 1 43 ? 3.062 -4.143 8.128 1.00 0.00 43 HIS A C 19
ATOM 18320 O O . HIS A 1 43 ? 2.581 -4.498 9.203 1.00 0.00 43 HIS A O 19
ATOM 18333 N N . LEU A 1 44 ? 2.543 -3.207 7.346 1.00 0.00 44 LEU A N 19
ATOM 18334 C CA . LEU A 1 44 ? 1.323 -2.511 7.721 1.00 0.00 44 LEU A CA 19
ATOM 18335 C C . LEU A 1 44 ? 0.167 -3.512 7.779 1.00 0.00 44 LEU A C 19
ATOM 18336 O O . LEU A 1 44 ? -0.663 -3.455 8.687 1.00 0.00 44 LEU A O 19
ATOM 18351 N N . LEU A 1 45 ? 0.149 -4.405 6.802 1.00 0.00 45 LEU A N 19
ATOM 18352 C CA . LEU A 1 45 ? -0.891 -5.417 6.731 1.00 0.00 45 LEU A CA 19
ATOM 18353 C C . LEU A 1 45 ? -0.764 -6.357 7.931 1.00 0.00 45 LEU A C 19
ATOM 18354 O O . LEU A 1 45 ? -1.757 -6.675 8.584 1.00 0.00 45 LEU A O 19
ATOM 18369 N N . LYS A 1 46 ? 0.466 -6.776 8.187 1.00 0.00 46 LYS A N 19
ATOM 18370 C CA . LYS A 1 46 ? 0.736 -7.673 9.298 1.00 0.00 46 LYS A CA 19
ATOM 18371 C C . LYS A 1 46 ? 0.567 -6.913 10.615 1.00 0.00 46 LYS A C 19
ATOM 18372 O O . LYS A 1 46 ? 0.268 -7.512 11.647 1.00 0.00 46 LYS A O 19
ATOM 18387 N N . ALA A 1 47 ? 0.765 -5.606 10.536 1.00 0.00 47 ALA A N 19
ATOM 18388 C CA . ALA A 1 47 ? 0.637 -4.757 11.709 1.00 0.00 47 ALA A CA 19
ATOM 18389 C C . ALA A 1 47 ? -0.840 -4.437 11.944 1.00 0.00 47 ALA A C 19
ATOM 18390 O O . ALA A 1 47 ? -1.198 -3.848 12.962 1.00 0.00 47 ALA A O 19
ATOM 18397 N N . GLY A 1 48 ? -1.661 -4.841 10.984 1.00 0.00 48 GLY A N 19
ATOM 18398 C CA . GLY A 1 48 ? -3.091 -4.605 11.073 1.00 0.00 48 GLY A CA 19
ATOM 18399 C C . GLY A 1 48 ? -3.507 -3.423 10.195 1.00 0.00 48 GLY A C 19
ATOM 18400 O O . GLY A 1 48 ? -4.065 -3.615 9.115 1.00 0.00 48 GLY A O 19
ATOM 18404 N N . CYS A 1 49 ? -3.221 -2.229 10.690 1.00 0.00 49 CYS A N 19
ATOM 18405 C CA . CYS A 1 49 ? -3.559 -1.016 9.964 1.00 0.00 49 CYS A CA 19
ATOM 18406 C C . CYS A 1 49 ? -5.081 -0.954 9.816 1.00 0.00 49 CYS A C 19
ATOM 18407 O O . CYS A 1 49 ? -5.737 -1.983 9.666 1.00 0.00 49 CYS A O 19
ATOM 18414 N N . SER A 1 50 ? -5.598 0.265 9.863 1.00 0.00 50 SER A N 19
ATOM 18415 C CA . SER A 1 50 ? -7.031 0.477 9.736 1.00 0.00 50 SER A CA 19
ATOM 18416 C C . SER A 1 50 ? -7.510 0.001 8.363 1.00 0.00 50 SER A C 19
ATOM 18417 O O . SER A 1 50 ? -6.706 -0.183 7.450 1.00 0.00 50 SER A O 19
ATOM 18424 N N . PRO A 1 51 ? -8.852 -0.189 8.257 1.00 0.00 51 PRO A N 19
ATOM 18425 C CA . PRO A 1 51 ? -9.448 -0.640 7.011 1.00 0.00 51 PRO A CA 19
ATOM 18426 C C . PRO A 1 51 ? -9.493 0.494 5.984 1.00 0.00 51 PRO A C 19
ATOM 18427 O O . PRO A 1 51 ? -9.718 0.254 4.798 1.00 0.00 51 PRO A O 19
ATOM 18435 N N . ALA A 1 52 ? -9.276 1.705 6.476 1.00 0.00 52 ALA A N 19
ATOM 18436 C CA . ALA A 1 52 ? -9.289 2.876 5.616 1.00 0.00 52 ALA A CA 19
ATOM 18437 C C . ALA A 1 52 ? -8.120 2.793 4.632 1.00 0.00 52 ALA A C 19
ATOM 18438 O O . ALA A 1 52 ? -8.264 3.141 3.461 1.00 0.00 52 ALA A O 19
ATOM 18445 N N . VAL A 1 53 ? -6.989 2.331 5.144 1.00 0.00 53 VAL A N 19
ATOM 18446 C CA . VAL A 1 53 ? -5.796 2.197 4.324 1.00 0.00 53 VAL A CA 19
ATOM 18447 C C . VAL A 1 53 ? -5.993 1.055 3.325 1.00 0.00 53 VAL A C 19
ATOM 18448 O O . VAL A 1 53 ? -5.593 1.163 2.167 1.00 0.00 53 VAL A O 19
ATOM 18461 N N . GLN A 1 54 ? -6.610 -0.013 3.810 1.00 0.00 54 GLN A N 19
ATOM 18462 C CA . GLN A 1 54 ? -6.864 -1.173 2.975 1.00 0.00 54 GLN A CA 19
ATOM 18463 C C . GLN A 1 54 ? -7.749 -0.788 1.787 1.00 0.00 54 GLN A C 19
ATOM 18464 O O . GLN A 1 54 ? -7.587 -1.321 0.690 1.00 0.00 54 GLN A O 19
ATOM 18476 N N . MET A 1 55 ? -8.665 0.134 2.046 1.00 0.00 55 MET A N 19
ATOM 18477 C CA . MET A 1 55 ? -9.575 0.595 1.012 1.00 0.00 55 MET A CA 19
ATOM 18478 C C . MET A 1 55 ? -8.852 1.493 0.006 1.00 0.00 55 MET A C 19
ATOM 18479 O O . MET A 1 55 ? -9.133 1.444 -1.189 1.00 0.00 55 MET A O 19
ATOM 18491 N N . LYS A 1 56 ? -7.934 2.293 0.529 1.00 0.00 56 LYS A N 19
ATOM 18492 C CA . LYS A 1 56 ? -7.168 3.199 -0.309 1.00 0.00 56 LYS A CA 19
ATOM 18493 C C . LYS A 1 56 ? -6.311 2.388 -1.282 1.00 0.00 56 LYS A C 19
ATOM 18494 O O . LYS A 1 56 ? -5.993 2.857 -2.375 1.00 0.00 56 LYS A O 19
ATOM 18509 N N . ILE A 1 57 ? -5.961 1.185 -0.851 1.00 0.00 57 ILE A N 19
ATOM 18510 C CA . ILE A 1 57 ? -5.147 0.304 -1.671 1.00 0.00 57 ILE A CA 19
ATOM 18511 C C . ILE A 1 57 ? -5.910 -0.045 -2.951 1.00 0.00 57 ILE A C 19
ATOM 18512 O O . ILE A 1 57 ? -5.314 -0.163 -4.021 1.00 0.00 57 ILE A O 19
ATOM 18527 N N . LYS A 1 58 ? -7.218 -0.199 -2.799 1.00 0.00 58 LYS A N 19
ATOM 18528 C CA . LYS A 1 58 ? -8.068 -0.532 -3.928 1.00 0.00 58 LYS A CA 19
ATOM 18529 C C . LYS A 1 58 ? -8.155 0.673 -4.867 1.00 0.00 58 LYS A C 19
ATOM 18530 O O . LYS A 1 58 ? -8.166 0.514 -6.087 1.00 0.00 58 LYS A O 19
ATOM 18545 N N . GLU A 1 59 ? -8.215 1.850 -4.264 1.00 0.00 59 GLU A N 19
ATOM 18546 C CA . GLU A 1 59 ? -8.301 3.081 -5.031 1.00 0.00 59 GLU A CA 19
ATOM 18547 C C . GLU A 1 59 ? -6.984 3.342 -5.765 1.00 0.00 59 GLU A C 19
ATOM 18548 O O . GLU A 1 59 ? -6.980 3.607 -6.966 1.00 0.00 59 GLU A O 19
ATOM 18558 N N . LEU A 1 60 ? -5.897 3.258 -5.011 1.00 0.00 60 LEU A N 19
ATOM 18559 C CA . LEU A 1 60 ? -4.576 3.481 -5.575 1.00 0.00 60 LEU A CA 19
ATOM 18560 C C . LEU A 1 60 ? -4.312 2.445 -6.669 1.00 0.00 60 LEU A C 19
ATOM 18561 O O . LEU A 1 60 ? -3.891 2.795 -7.771 1.00 0.00 60 LEU A O 19
ATOM 18576 N N . TYR A 1 61 ? -4.569 1.191 -6.328 1.00 0.00 61 TYR A N 19
ATOM 18577 C CA . TYR A 1 61 ? -4.364 0.102 -7.267 1.00 0.00 61 TYR A CA 19
ATOM 18578 C C . TYR A 1 61 ? -5.257 0.266 -8.499 1.00 0.00 61 TYR A C 19
ATOM 18579 O O . TYR A 1 61 ? -4.801 0.088 -9.629 1.00 0.00 61 TYR A O 19
ATOM 18596 N N . ARG A 1 62 ? -6.511 0.601 -8.241 1.00 0.00 62 ARG A N 19
ATOM 18597 C CA . ARG A 1 62 ? -7.472 0.790 -9.314 1.00 0.00 62 ARG A CA 19
ATOM 18598 C C . ARG A 1 62 ? -6.963 1.840 -10.303 1.00 0.00 62 ARG A C 19
ATOM 18599 O O . ARG A 1 62 ? -6.835 1.565 -11.496 1.00 0.00 62 ARG A O 19
ATOM 18617 N N . ARG A 1 63 ? -6.685 3.022 -9.772 1.00 0.00 63 ARG A N 19
ATOM 18618 C CA . ARG A 1 63 ? -6.193 4.114 -10.594 1.00 0.00 63 ARG A CA 19
ATOM 18619 C C . ARG A 1 63 ? -5.195 3.592 -11.629 1.00 0.00 63 ARG A C 19
ATOM 18620 O O . ARG A 1 63 ? -5.164 4.069 -12.763 1.00 0.00 63 ARG A O 19
ATOM 18638 N N . ARG A 1 64 ? -4.404 2.619 -11.203 1.00 0.00 64 ARG A N 19
ATOM 18639 C CA . ARG A 1 64 ? -3.408 2.026 -12.079 1.00 0.00 64 ARG A CA 19
ATOM 18640 C C . ARG A 1 64 ? -4.070 1.043 -13.048 1.00 0.00 64 ARG A C 19
ATOM 18641 O O . ARG A 1 64 ? -3.757 1.032 -14.237 1.00 0.00 64 ARG A O 19
ATOM 18659 N N . PHE A 1 65 ? -4.973 0.242 -12.501 1.00 0.00 65 PHE A N 19
ATOM 18660 C CA . PHE A 1 65 ? -5.682 -0.743 -13.302 1.00 0.00 65 PHE A CA 19
ATOM 18661 C C . PHE A 1 65 ? -4.765 -1.344 -14.369 1.00 0.00 65 PHE A C 19
ATOM 18662 O O . PHE A 1 65 ? -5.090 -2.371 -14.963 1.00 0.00 65 PHE A O 19
ATOM 18678 N N . MET A 1 1 ? -13.703 -7.077 -2.863 1.00 0.00 1 MET A N 20
ATOM 18679 C CA . MET A 1 1 ? -13.698 -8.001 -1.742 1.00 0.00 1 MET A CA 20
ATOM 18680 C C . MET A 1 1 ? -12.378 -8.772 -1.673 1.00 0.00 1 MET A C 20
ATOM 18681 O O . MET A 1 1 ? -11.755 -9.036 -2.700 1.00 0.00 1 MET A O 20
ATOM 18693 N N . ALA A 1 2 ? -11.990 -9.109 -0.452 1.00 0.00 2 ALA A N 20
ATOM 18694 C CA . ALA A 1 2 ? -10.756 -9.843 -0.235 1.00 0.00 2 ALA A CA 20
ATOM 18695 C C . ALA A 1 2 ? -10.626 -10.188 1.250 1.00 0.00 2 ALA A C 20
ATOM 18696 O O . ALA A 1 2 ? -11.535 -9.921 2.035 1.00 0.00 2 ALA A O 20
ATOM 18703 N N . ASP A 1 3 ? -9.490 -10.778 1.591 1.00 0.00 3 ASP A N 20
ATOM 18704 C CA . ASP A 1 3 ? -9.230 -11.163 2.968 1.00 0.00 3 ASP A CA 20
ATOM 18705 C C . ASP A 1 3 ? -8.057 -10.343 3.509 1.00 0.00 3 ASP A C 20
ATOM 18706 O O . ASP A 1 3 ? -8.256 -9.381 4.249 1.00 0.00 3 ASP A O 20
ATOM 18714 N N . SER A 1 4 ? -6.860 -10.754 3.120 1.00 0.00 4 SER A N 20
ATOM 18715 C CA . SER A 1 4 ? -5.654 -10.070 3.556 1.00 0.00 4 SER A CA 20
ATOM 18716 C C . SER A 1 4 ? -4.440 -10.616 2.801 1.00 0.00 4 SER A C 20
ATOM 18717 O O . SER A 1 4 ? -3.341 -10.675 3.348 1.00 0.00 4 SER A O 20
ATOM 18724 N N . ALA A 1 5 ? -4.681 -11.000 1.556 1.00 0.00 5 ALA A N 20
ATOM 18725 C CA . ALA A 1 5 ? -3.621 -11.538 0.721 1.00 0.00 5 ALA A CA 20
ATOM 18726 C C . ALA A 1 5 ? -3.569 -10.759 -0.595 1.00 0.00 5 ALA A C 20
ATOM 18727 O O . ALA A 1 5 ? -2.491 -10.389 -1.059 1.00 0.00 5 ALA A O 20
ATOM 18734 N N . GLU A 1 6 ? -4.746 -10.531 -1.158 1.00 0.00 6 GLU A N 20
ATOM 18735 C CA . GLU A 1 6 ? -4.848 -9.803 -2.411 1.00 0.00 6 GLU A CA 20
ATOM 18736 C C . GLU A 1 6 ? -4.273 -8.393 -2.254 1.00 0.00 6 GLU A C 20
ATOM 18737 O O . GLU A 1 6 ? -3.600 -7.890 -3.152 1.00 0.00 6 GLU A O 20
ATOM 18747 N N . LEU A 1 7 ? -4.559 -7.797 -1.106 1.00 0.00 7 LEU A N 20
ATOM 18748 C CA . LEU A 1 7 ? -4.079 -6.456 -0.819 1.00 0.00 7 LEU A CA 20
ATOM 18749 C C . LEU A 1 7 ? -2.550 -6.445 -0.872 1.00 0.00 7 LEU A C 20
ATOM 18750 O O . LEU A 1 7 ? -1.947 -5.453 -1.279 1.00 0.00 7 LEU A O 20
ATOM 18765 N N . LYS A 1 8 ? -1.967 -7.558 -0.453 1.00 0.00 8 LYS A N 20
ATOM 18766 C CA . LYS A 1 8 ? -0.520 -7.689 -0.448 1.00 0.00 8 LYS A CA 20
ATOM 18767 C C . LYS A 1 8 ? -0.008 -7.711 -1.889 1.00 0.00 8 LYS A C 20
ATOM 18768 O O . LYS A 1 8 ? 0.899 -6.957 -2.242 1.00 0.00 8 LYS A O 20
ATOM 18783 N N . GLN A 1 9 ? -0.611 -8.582 -2.684 1.00 0.00 9 GLN A N 20
ATOM 18784 C CA . GLN A 1 9 ? -0.228 -8.713 -4.080 1.00 0.00 9 GLN A CA 20
ATOM 18785 C C . GLN A 1 9 ? -0.446 -7.388 -4.816 1.00 0.00 9 GLN A C 20
ATOM 18786 O O . GLN A 1 9 ? 0.380 -6.985 -5.632 1.00 0.00 9 GLN A O 20
ATOM 18798 N N . MET A 1 10 ? -1.563 -6.749 -4.500 1.00 0.00 10 MET A N 20
ATOM 18799 C CA . MET A 1 10 ? -1.900 -5.480 -5.120 1.00 0.00 10 MET A CA 20
ATOM 18800 C C . MET A 1 10 ? -0.924 -4.383 -4.690 1.00 0.00 10 MET A C 20
ATOM 18801 O O . MET A 1 10 ? -0.430 -3.624 -5.523 1.00 0.00 10 MET A O 20
ATOM 18813 N N . VAL A 1 11 ? -0.675 -4.333 -3.389 1.00 0.00 11 VAL A N 20
ATOM 18814 C CA . VAL A 1 11 ? 0.232 -3.341 -2.838 1.00 0.00 11 VAL A CA 20
ATOM 18815 C C . VAL A 1 11 ? 1.591 -3.459 -3.531 1.00 0.00 11 VAL A C 20
ATOM 18816 O O . VAL A 1 11 ? 2.268 -2.457 -3.754 1.00 0.00 11 VAL A O 20
ATOM 18829 N N . MET A 1 12 ? 1.950 -4.693 -3.854 1.00 0.00 12 MET A N 20
ATOM 18830 C CA . MET A 1 12 ? 3.217 -4.955 -4.517 1.00 0.00 12 MET A CA 20
ATOM 18831 C C . MET A 1 12 ? 3.255 -4.304 -5.900 1.00 0.00 12 MET A C 20
ATOM 18832 O O . MET A 1 12 ? 4.303 -4.266 -6.543 1.00 0.00 12 MET A O 20
ATOM 18844 N N . SER A 1 13 ? 2.100 -3.807 -6.318 1.00 0.00 13 SER A N 20
ATOM 18845 C CA . SER A 1 13 ? 1.989 -3.159 -7.614 1.00 0.00 13 SER A CA 20
ATOM 18846 C C . SER A 1 13 ? 2.066 -1.640 -7.447 1.00 0.00 13 SER A C 20
ATOM 18847 O O . SER A 1 13 ? 2.811 -0.970 -8.163 1.00 0.00 13 SER A O 20
ATOM 18854 N N . LEU A 1 14 ? 1.288 -1.140 -6.500 1.00 0.00 14 LEU A N 20
ATOM 18855 C CA . LEU A 1 14 ? 1.259 0.288 -6.229 1.00 0.00 14 LEU A CA 20
ATOM 18856 C C . LEU A 1 14 ? 2.678 0.851 -6.335 1.00 0.00 14 LEU A C 20
ATOM 18857 O O . LEU A 1 14 ? 3.654 0.120 -6.175 1.00 0.00 14 LEU A O 20
ATOM 18872 N N . ARG A 1 15 ? 2.747 2.146 -6.604 1.00 0.00 15 ARG A N 20
ATOM 18873 C CA . ARG A 1 15 ? 4.030 2.816 -6.733 1.00 0.00 15 ARG A CA 20
ATOM 18874 C C . ARG A 1 15 ? 4.416 3.482 -5.410 1.00 0.00 15 ARG A C 20
ATOM 18875 O O . ARG A 1 15 ? 3.598 3.575 -4.495 1.00 0.00 15 ARG A O 20
ATOM 18893 N N . VAL A 1 16 ? 5.662 3.929 -5.351 1.00 0.00 16 VAL A N 20
ATOM 18894 C CA . VAL A 1 16 ? 6.166 4.584 -4.155 1.00 0.00 16 VAL A CA 20
ATOM 18895 C C . VAL A 1 16 ? 5.220 5.720 -3.765 1.00 0.00 16 VAL A C 20
ATOM 18896 O O . VAL A 1 16 ? 4.854 5.855 -2.597 1.00 0.00 16 VAL A O 20
ATOM 18909 N N . SER A 1 17 ? 4.849 6.510 -4.762 1.00 0.00 17 SER A N 20
ATOM 18910 C CA . SER A 1 17 ? 3.952 7.631 -4.537 1.00 0.00 17 SER A CA 20
ATOM 18911 C C . SER A 1 17 ? 2.648 7.138 -3.908 1.00 0.00 17 SER A C 20
ATOM 18912 O O . SER A 1 17 ? 2.126 7.760 -2.983 1.00 0.00 17 SER A O 20
ATOM 18919 N N . GLU A 1 18 ? 2.157 6.025 -4.435 1.00 0.00 18 GLU A N 20
ATOM 18920 C CA . GLU A 1 18 ? 0.924 5.442 -3.937 1.00 0.00 18 GLU A CA 20
ATOM 18921 C C . GLU A 1 18 ? 1.138 4.861 -2.538 1.00 0.00 18 GLU A C 20
ATOM 18922 O O . GLU A 1 18 ? 0.301 5.037 -1.653 1.00 0.00 18 GLU A O 20
ATOM 18932 N N . LEU A 1 19 ? 2.263 4.177 -2.381 1.00 0.00 19 LEU A N 20
ATOM 18933 C CA . LEU A 1 19 ? 2.597 3.569 -1.106 1.00 0.00 19 LEU A CA 20
ATOM 18934 C C . LEU A 1 19 ? 2.801 4.666 -0.059 1.00 0.00 19 LEU A C 20
ATOM 18935 O O . LEU A 1 19 ? 2.456 4.488 1.108 1.00 0.00 19 LEU A O 20
ATOM 18950 N N . GLN A 1 20 ? 3.360 5.778 -0.515 1.00 0.00 20 GLN A N 20
ATOM 18951 C CA . GLN A 1 20 ? 3.614 6.904 0.367 1.00 0.00 20 GLN A CA 20
ATOM 18952 C C . GLN A 1 20 ? 2.310 7.375 1.014 1.00 0.00 20 GLN A C 20
ATOM 18953 O O . GLN A 1 20 ? 2.299 7.768 2.179 1.00 0.00 20 GLN A O 20
ATOM 18965 N N . VAL A 1 21 ? 1.244 7.321 0.230 1.00 0.00 21 VAL A N 20
ATOM 18966 C CA . VAL A 1 21 ? -0.062 7.737 0.712 1.00 0.00 21 VAL A CA 20
ATOM 18967 C C . VAL A 1 21 ? -0.543 6.754 1.781 1.00 0.00 21 VAL A C 20
ATOM 18968 O O . VAL A 1 21 ? -1.138 7.160 2.779 1.00 0.00 21 VAL A O 20
ATOM 18981 N N . LEU A 1 22 ? -0.267 5.482 1.537 1.00 0.00 22 LEU A N 20
ATOM 18982 C CA . LEU A 1 22 ? -0.664 4.438 2.467 1.00 0.00 22 LEU A CA 20
ATOM 18983 C C . LEU A 1 22 ? -0.039 4.715 3.835 1.00 0.00 22 LEU A C 20
ATOM 18984 O O . LEU A 1 22 ? -0.719 4.650 4.858 1.00 0.00 22 LEU A O 20
ATOM 18999 N N . LEU A 1 23 ? 1.251 5.018 3.811 1.00 0.00 23 LEU A N 20
ATOM 19000 C CA . LEU A 1 23 ? 1.976 5.306 5.037 1.00 0.00 23 LEU A CA 20
ATOM 19001 C C . LEU A 1 23 ? 1.619 6.713 5.518 1.00 0.00 23 LEU A C 20
ATOM 19002 O O . LEU A 1 23 ? 1.304 6.910 6.691 1.00 0.00 23 LEU A O 20
ATOM 19017 N N . GLY A 1 24 ? 1.677 7.655 4.588 1.00 0.00 24 GLY A N 20
ATOM 19018 C CA . GLY A 1 24 ? 1.363 9.038 4.904 1.00 0.00 24 GLY A CA 20
ATOM 19019 C C . GLY A 1 24 ? -0.035 9.158 5.513 1.00 0.00 24 GLY A C 20
ATOM 19020 O O . GLY A 1 24 ? -0.221 9.840 6.520 1.00 0.00 24 GLY A O 20
ATOM 19024 N N . TYR A 1 25 ? -0.982 8.484 4.877 1.00 0.00 25 TYR A N 20
ATOM 19025 C CA . TYR A 1 25 ? -2.358 8.506 5.346 1.00 0.00 25 TYR A CA 20
ATOM 19026 C C . TYR A 1 25 ? -2.509 7.713 6.644 1.00 0.00 25 TYR A C 20
ATOM 19027 O O . TYR A 1 25 ? -3.360 8.029 7.474 1.00 0.00 25 TYR A O 20
ATOM 19044 N N . ALA A 1 26 ? -1.668 6.697 6.781 1.00 0.00 26 ALA A N 20
ATOM 19045 C CA . ALA A 1 26 ? -1.698 5.856 7.966 1.00 0.00 26 ALA A CA 20
ATOM 19046 C C . ALA A 1 26 ? -0.782 6.456 9.035 1.00 0.00 26 ALA A C 20
ATOM 19047 O O . ALA A 1 26 ? -0.573 5.855 10.088 1.00 0.00 26 ALA A O 20
ATOM 19054 N N . GLY A 1 27 ? -0.259 7.634 8.727 1.00 0.00 27 GLY A N 20
ATOM 19055 C CA . GLY A 1 27 ? 0.629 8.323 9.647 1.00 0.00 27 GLY A CA 20
ATOM 19056 C C . GLY A 1 27 ? 2.075 7.857 9.466 1.00 0.00 27 GLY A C 20
ATOM 19057 O O . GLY A 1 27 ? 2.996 8.672 9.454 1.00 0.00 27 GLY A O 20
ATOM 19061 N N . ARG A 1 28 ? 2.229 6.548 9.330 1.00 0.00 28 ARG A N 20
ATOM 19062 C CA . ARG A 1 28 ? 3.547 5.964 9.149 1.00 0.00 28 ARG A CA 20
ATOM 19063 C C . ARG A 1 28 ? 4.388 6.831 8.208 1.00 0.00 28 ARG A C 20
ATOM 19064 O O . ARG A 1 28 ? 3.905 7.272 7.167 1.00 0.00 28 ARG A O 20
ATOM 19082 N N . ASN A 1 29 ? 5.630 7.051 8.612 1.00 0.00 29 ASN A N 20
ATOM 19083 C CA . ASN A 1 29 ? 6.542 7.857 7.820 1.00 0.00 29 ASN A CA 20
ATOM 19084 C C . ASN A 1 29 ? 6.940 7.082 6.561 1.00 0.00 29 ASN A C 20
ATOM 19085 O O . ASN A 1 29 ? 7.052 5.858 6.592 1.00 0.00 29 ASN A O 20
ATOM 19095 N N . LYS A 1 30 ? 7.141 7.828 5.484 1.00 0.00 30 LYS A N 20
ATOM 19096 C CA . LYS A 1 30 ? 7.523 7.226 4.218 1.00 0.00 30 LYS A CA 20
ATOM 19097 C C . LYS A 1 30 ? 8.837 7.848 3.740 1.00 0.00 30 LYS A C 20
ATOM 19098 O O . LYS A 1 30 ? 8.881 9.028 3.395 1.00 0.00 30 LYS A O 20
ATOM 19113 N N . HIS A 1 31 ? 9.876 7.025 3.734 1.00 0.00 31 HIS A N 20
ATOM 19114 C CA . HIS A 1 31 ? 11.187 7.479 3.302 1.00 0.00 31 HIS A CA 20
ATOM 19115 C C . HIS A 1 31 ? 12.082 6.270 3.021 1.00 0.00 31 HIS A C 20
ATOM 19116 O O . HIS A 1 31 ? 12.226 5.390 3.867 1.00 0.00 31 HIS A O 20
ATOM 19129 N N . GLY A 1 32 ? 12.659 6.267 1.828 1.00 0.00 32 GLY A N 20
ATOM 19130 C CA . GLY A 1 32 ? 13.534 5.181 1.423 1.00 0.00 32 GLY A CA 20
ATOM 19131 C C . GLY A 1 32 ? 13.165 4.669 0.029 1.00 0.00 32 GLY A C 20
ATOM 19132 O O . GLY A 1 32 ? 12.440 5.334 -0.709 1.00 0.00 32 GLY A O 20
ATOM 19136 N N . ARG A 1 33 ? 13.682 3.492 -0.290 1.00 0.00 33 ARG A N 20
ATOM 19137 C CA . ARG A 1 33 ? 13.416 2.883 -1.582 1.00 0.00 33 ARG A CA 20
ATOM 19138 C C . ARG A 1 33 ? 12.066 2.162 -1.563 1.00 0.00 33 ARG A C 20
ATOM 19139 O O . ARG A 1 33 ? 11.507 1.915 -0.495 1.00 0.00 33 ARG A O 20
ATOM 19157 N N . LYS A 1 34 ? 11.584 1.843 -2.755 1.00 0.00 34 LYS A N 20
ATOM 19158 C CA . LYS A 1 34 ? 10.311 1.155 -2.886 1.00 0.00 34 LYS A CA 20
ATOM 19159 C C . LYS A 1 34 ? 10.352 -0.145 -2.081 1.00 0.00 34 LYS A C 20
ATOM 19160 O O . LYS A 1 34 ? 9.356 -0.538 -1.477 1.00 0.00 34 LYS A O 20
ATOM 19175 N N . HIS A 1 35 ? 11.517 -0.776 -2.098 1.00 0.00 35 HIS A N 20
ATOM 19176 C CA . HIS A 1 35 ? 11.702 -2.025 -1.376 1.00 0.00 35 HIS A CA 20
ATOM 19177 C C . HIS A 1 35 ? 11.391 -1.810 0.106 1.00 0.00 35 HIS A C 20
ATOM 19178 O O . HIS A 1 35 ? 10.724 -2.634 0.729 1.00 0.00 35 HIS A O 20
ATOM 19191 N N . GLU A 1 36 ? 11.891 -0.701 0.628 1.00 0.00 36 GLU A N 20
ATOM 19192 C CA . GLU A 1 36 ? 11.676 -0.368 2.027 1.00 0.00 36 GLU A CA 20
ATOM 19193 C C . GLU A 1 36 ? 10.194 -0.091 2.284 1.00 0.00 36 GLU A C 20
ATOM 19194 O O . GLU A 1 36 ? 9.629 -0.573 3.265 1.00 0.00 36 GLU A O 20
ATOM 19204 N N . LEU A 1 37 ? 9.604 0.685 1.386 1.00 0.00 37 LEU A N 20
ATOM 19205 C CA . LEU A 1 37 ? 8.198 1.030 1.503 1.00 0.00 37 LEU A CA 20
ATOM 19206 C C . LEU A 1 37 ? 7.350 -0.228 1.316 1.00 0.00 37 LEU A C 20
ATOM 19207 O O . LEU A 1 37 ? 6.314 -0.385 1.962 1.00 0.00 37 LEU A O 20
ATOM 19222 N N . LEU A 1 38 ? 7.819 -1.093 0.429 1.00 0.00 38 LEU A N 20
ATOM 19223 C CA . LEU A 1 38 ? 7.117 -2.334 0.149 1.00 0.00 38 LEU A CA 20
ATOM 19224 C C . LEU A 1 38 ? 7.104 -3.203 1.408 1.00 0.00 38 LEU A C 20
ATOM 19225 O O . LEU A 1 38 ? 6.049 -3.672 1.833 1.00 0.00 38 LEU A O 20
ATOM 19240 N N . THR A 1 39 ? 8.290 -3.393 1.968 1.00 0.00 39 THR A N 20
ATOM 19241 C CA . THR A 1 39 ? 8.429 -4.199 3.170 1.00 0.00 39 THR A CA 20
ATOM 19242 C C . THR A 1 39 ? 7.577 -3.620 4.301 1.00 0.00 39 THR A C 20
ATOM 19243 O O . THR A 1 39 ? 6.926 -4.362 5.035 1.00 0.00 39 THR A O 20
ATOM 19254 N N . LYS A 1 40 ? 7.609 -2.300 4.407 1.00 0.00 40 LYS A N 20
ATOM 19255 C CA . LYS A 1 40 ? 6.847 -1.614 5.436 1.00 0.00 40 LYS A CA 20
ATOM 19256 C C . LYS A 1 40 ? 5.357 -1.688 5.099 1.00 0.00 40 LYS A C 20
ATOM 19257 O O . LYS A 1 40 ? 4.531 -1.947 5.972 1.00 0.00 40 LYS A O 20
ATOM 19272 N N . ALA A 1 41 ? 5.059 -1.457 3.829 1.00 0.00 41 ALA A N 20
ATOM 19273 C CA . ALA A 1 41 ? 3.683 -1.495 3.364 1.00 0.00 41 ALA A CA 20
ATOM 19274 C C . ALA A 1 41 ? 3.067 -2.849 3.720 1.00 0.00 41 ALA A C 20
ATOM 19275 O O . ALA A 1 41 ? 1.882 -2.931 4.040 1.00 0.00 41 ALA A O 20
ATOM 19282 N N . LEU A 1 42 ? 3.899 -3.879 3.651 1.00 0.00 42 LEU A N 20
ATOM 19283 C CA . LEU A 1 42 ? 3.450 -5.225 3.962 1.00 0.00 42 LEU A CA 20
ATOM 19284 C C . LEU A 1 42 ? 3.330 -5.381 5.478 1.00 0.00 42 LEU A C 20
ATOM 19285 O O . LEU A 1 42 ? 2.330 -5.898 5.976 1.00 0.00 42 LEU A O 20
ATOM 19300 N N . HIS A 1 43 ? 4.363 -4.925 6.172 1.00 0.00 43 HIS A N 20
ATOM 19301 C CA . HIS A 1 43 ? 4.385 -5.008 7.623 1.00 0.00 43 HIS A CA 20
ATOM 19302 C C . HIS A 1 43 ? 3.239 -4.175 8.202 1.00 0.00 43 HIS A C 20
ATOM 19303 O O . HIS A 1 43 ? 2.733 -4.477 9.282 1.00 0.00 43 HIS A O 20
ATOM 19316 N N . LEU A 1 44 ? 2.863 -3.145 7.458 1.00 0.00 44 LEU A N 20
ATOM 19317 C CA . LEU A 1 44 ? 1.787 -2.268 7.884 1.00 0.00 44 LEU A CA 20
ATOM 19318 C C . LEU A 1 44 ? 0.522 -3.097 8.119 1.00 0.00 44 LEU A C 20
ATOM 19319 O O . LEU A 1 44 ? -0.214 -2.856 9.075 1.00 0.00 44 LEU A O 20
ATOM 19334 N N . LEU A 1 45 ? 0.308 -4.056 7.231 1.00 0.00 45 LEU A N 20
ATOM 19335 C CA . LEU A 1 45 ? -0.854 -4.922 7.329 1.00 0.00 45 LEU A CA 20
ATOM 19336 C C . LEU A 1 45 ? -0.739 -5.782 8.589 1.00 0.00 45 LEU A C 20
ATOM 19337 O O . LEU A 1 45 ? -1.731 -6.016 9.278 1.00 0.00 45 LEU A O 20
ATOM 19352 N N . LYS A 1 46 ? 0.480 -6.229 8.852 1.00 0.00 46 LYS A N 20
ATOM 19353 C CA . LYS A 1 46 ? 0.738 -7.059 10.016 1.00 0.00 46 LYS A CA 20
ATOM 19354 C C . LYS A 1 46 ? 0.753 -6.181 11.269 1.00 0.00 46 LYS A C 20
ATOM 19355 O O . LYS A 1 46 ? 0.493 -6.661 12.372 1.00 0.00 46 LYS A O 20
ATOM 19370 N N . ALA A 1 47 ? 1.061 -4.909 11.058 1.00 0.00 47 ALA A N 20
ATOM 19371 C CA . ALA A 1 47 ? 1.113 -3.959 12.157 1.00 0.00 47 ALA A CA 20
ATOM 19372 C C . ALA A 1 47 ? -0.284 -3.383 12.394 1.00 0.00 47 ALA A C 20
ATOM 19373 O O . ALA A 1 47 ? -0.442 -2.414 13.135 1.00 0.00 47 ALA A O 20
ATOM 19380 N N . GLY A 1 48 ? -1.263 -4.003 11.751 1.00 0.00 48 GLY A N 20
ATOM 19381 C CA . GLY A 1 48 ? -2.641 -3.564 11.883 1.00 0.00 48 GLY A CA 20
ATOM 19382 C C . GLY A 1 48 ? -2.876 -2.259 11.118 1.00 0.00 48 GLY A C 20
ATOM 19383 O O . GLY A 1 48 ? -2.314 -1.222 11.465 1.00 0.00 48 GLY A O 20
ATOM 19387 N N . CYS A 1 49 ? -3.708 -2.354 10.091 1.00 0.00 49 CYS A N 20
ATOM 19388 C CA . CYS A 1 49 ? -4.024 -1.194 9.275 1.00 0.00 49 CYS A CA 20
ATOM 19389 C C . CYS A 1 49 ? -5.536 -1.167 9.044 1.00 0.00 49 CYS A C 20
ATOM 19390 O O . CYS A 1 49 ? -6.091 -2.082 8.440 1.00 0.00 49 CYS A O 20
ATOM 19397 N N . SER A 1 50 ? -6.159 -0.107 9.537 1.00 0.00 50 SER A N 20
ATOM 19398 C CA . SER A 1 50 ? -7.595 0.051 9.393 1.00 0.00 50 SER A CA 20
ATOM 19399 C C . SER A 1 50 ? -8.016 -0.271 7.957 1.00 0.00 50 SER A C 20
ATOM 19400 O O . SER A 1 50 ? -7.169 -0.410 7.076 1.00 0.00 50 SER A O 20
ATOM 19407 N N . PRO A 1 51 ? -9.357 -0.383 7.762 1.00 0.00 51 PRO A N 20
ATOM 19408 C CA . PRO A 1 51 ? -9.899 -0.686 6.448 1.00 0.00 51 PRO A CA 20
ATOM 19409 C C . PRO A 1 51 ? -9.833 0.538 5.533 1.00 0.00 51 PRO A C 20
ATOM 19410 O O . PRO A 1 51 ? -10.119 0.441 4.340 1.00 0.00 51 PRO A O 20
ATOM 19418 N N . ALA A 1 52 ? -9.455 1.661 6.125 1.00 0.00 52 ALA A N 20
ATOM 19419 C CA . ALA A 1 52 ? -9.348 2.902 5.377 1.00 0.00 52 ALA A CA 20
ATOM 19420 C C . ALA A 1 52 ? -8.141 2.825 4.440 1.00 0.00 52 ALA A C 20
ATOM 19421 O O . ALA A 1 52 ? -8.197 3.305 3.309 1.00 0.00 52 ALA A O 20
ATOM 19428 N N . VAL A 1 53 ? -7.078 2.218 4.946 1.00 0.00 53 VAL A N 20
ATOM 19429 C CA . VAL A 1 53 ? -5.859 2.072 4.167 1.00 0.00 53 VAL A CA 20
ATOM 19430 C C . VAL A 1 53 ? -6.000 0.874 3.225 1.00 0.00 53 VAL A C 20
ATOM 19431 O O . VAL A 1 53 ? -5.593 0.940 2.067 1.00 0.00 53 VAL A O 20
ATOM 19444 N N . GLN A 1 54 ? -6.580 -0.191 3.758 1.00 0.00 54 GLN A N 20
ATOM 19445 C CA . GLN A 1 54 ? -6.780 -1.402 2.979 1.00 0.00 54 GLN A CA 20
ATOM 19446 C C . GLN A 1 54 ? -7.649 -1.107 1.755 1.00 0.00 54 GLN A C 20
ATOM 19447 O O . GLN A 1 54 ? -7.408 -1.643 0.674 1.00 0.00 54 GLN A O 20
ATOM 19459 N N . MET A 1 55 ? -8.643 -0.256 1.965 1.00 0.00 55 MET A N 20
ATOM 19460 C CA . MET A 1 55 ? -9.549 0.116 0.892 1.00 0.00 55 MET A CA 20
ATOM 19461 C C . MET A 1 55 ? -8.865 1.056 -0.103 1.00 0.00 55 MET A C 20
ATOM 19462 O O . MET A 1 55 ? -9.079 0.953 -1.309 1.00 0.00 55 MET A O 20
ATOM 19474 N N . LYS A 1 56 ? -8.054 1.952 0.441 1.00 0.00 56 LYS A N 20
ATOM 19475 C CA . LYS A 1 56 ? -7.337 2.910 -0.383 1.00 0.00 56 LYS A CA 20
ATOM 19476 C C . LYS A 1 56 ? -6.404 2.159 -1.335 1.00 0.00 56 LYS A C 20
ATOM 19477 O O . LYS A 1 56 ? -6.090 2.651 -2.418 1.00 0.00 56 LYS A O 20
ATOM 19492 N N . ILE A 1 57 ? -5.987 0.981 -0.896 1.00 0.00 57 ILE A N 20
ATOM 19493 C CA . ILE A 1 57 ? -5.096 0.157 -1.696 1.00 0.00 57 ILE A CA 20
ATOM 19494 C C . ILE A 1 57 ? -5.782 -0.193 -3.018 1.00 0.00 57 ILE A C 20
ATOM 19495 O O . ILE A 1 57 ? -5.154 -0.159 -4.075 1.00 0.00 57 ILE A O 20
ATOM 19510 N N . LYS A 1 58 ? -7.061 -0.522 -2.915 1.00 0.00 58 LYS A N 20
ATOM 19511 C CA . LYS A 1 58 ? -7.838 -0.879 -4.089 1.00 0.00 58 LYS A CA 20
ATOM 19512 C C . LYS A 1 58 ? -8.064 0.370 -4.945 1.00 0.00 58 LYS A C 20
ATOM 19513 O O . LYS A 1 58 ? -8.038 0.298 -6.173 1.00 0.00 58 LYS A O 20
ATOM 19528 N N . GLU A 1 59 ? -8.280 1.484 -4.262 1.00 0.00 59 GLU A N 20
ATOM 19529 C CA . GLU A 1 59 ? -8.510 2.746 -4.944 1.00 0.00 59 GLU A CA 20
ATOM 19530 C C . GLU A 1 59 ? -7.266 3.157 -5.735 1.00 0.00 59 GLU A C 20
ATOM 19531 O O . GLU A 1 59 ? -7.358 3.481 -6.917 1.00 0.00 59 GLU A O 20
ATOM 19541 N N . LEU A 1 60 ? -6.133 3.129 -5.049 1.00 0.00 60 LEU A N 20
ATOM 19542 C CA . LEU A 1 60 ? -4.872 3.495 -5.673 1.00 0.00 60 LEU A CA 20
ATOM 19543 C C . LEU A 1 60 ? -4.538 2.480 -6.769 1.00 0.00 60 LEU A C 20
ATOM 19544 O O . LEU A 1 60 ? -4.030 2.849 -7.827 1.00 0.00 60 LEU A O 20
ATOM 19559 N N . TYR A 1 61 ? -4.835 1.222 -6.478 1.00 0.00 61 TYR A N 20
ATOM 19560 C CA . TYR A 1 61 ? -4.573 0.152 -7.425 1.00 0.00 61 TYR A CA 20
ATOM 19561 C C . TYR A 1 61 ? -5.473 0.277 -8.656 1.00 0.00 61 TYR A C 20
ATOM 19562 O O . TYR A 1 61 ? -5.026 0.060 -9.781 1.00 0.00 61 TYR A O 20
ATOM 19579 N N . ARG A 1 62 ? -6.726 0.624 -8.401 1.00 0.00 62 ARG A N 20
ATOM 19580 C CA . ARG A 1 62 ? -7.693 0.780 -9.474 1.00 0.00 62 ARG A CA 20
ATOM 19581 C C . ARG A 1 62 ? -7.336 1.991 -10.338 1.00 0.00 62 ARG A C 20
ATOM 19582 O O . ARG A 1 62 ? -7.201 1.871 -11.555 1.00 0.00 62 ARG A O 20
ATOM 19600 N N . ARG A 1 63 ? -7.194 3.130 -9.676 1.00 0.00 63 ARG A N 20
ATOM 19601 C CA . ARG A 1 63 ? -6.856 4.361 -10.368 1.00 0.00 63 ARG A CA 20
ATOM 19602 C C . ARG A 1 63 ? -5.773 4.100 -11.417 1.00 0.00 63 ARG A C 20
ATOM 19603 O O . ARG A 1 63 ? -5.798 4.686 -12.500 1.00 0.00 63 ARG A O 20
ATOM 19621 N N . ARG A 1 64 ? -4.850 3.220 -11.062 1.00 0.00 64 ARG A N 20
ATOM 19622 C CA . ARG A 1 64 ? -3.761 2.873 -11.959 1.00 0.00 64 ARG A CA 20
ATOM 19623 C C . ARG A 1 64 ? -4.094 1.595 -12.730 1.00 0.00 64 ARG A C 20
ATOM 19624 O O . ARG A 1 64 ? -3.246 0.716 -12.879 1.00 0.00 64 ARG A O 20
ATOM 19642 N N . PHE A 1 65 ? -5.332 1.531 -13.201 1.00 0.00 65 PHE A N 20
ATOM 19643 C CA . PHE A 1 65 ? -5.788 0.375 -13.953 1.00 0.00 65 PHE A CA 20
ATOM 19644 C C . PHE A 1 65 ? -5.074 0.284 -15.304 1.00 0.00 65 PHE A C 20
ATOM 19645 O O . PHE A 1 65 ? -4.908 1.289 -15.991 1.00 0.00 65 PHE A O 20
#

Sequence (65 aa):
MADSAELKQMVMSLRVSELQVLLGYAGRNKHGRKHELLTKALHLLKAGCSPAVQMKIKELYRRRFMADSAELKQMVMSLRVSELQVLLGYAGRNKHGRKHELLTKALHLLKAGCSPAVQMKIKELYRRRFMADSAELKQMVMSLRVSELQVLLGYAGRNKHGRKHELLTKALHLLKAGCSPAVQMKIKELYRRRFMADSAELKQMVMSLRVSELQVLLGYAGRNKHGRKHELLTKALHLLKAGCSPAVQMKIKELYRRRFMADSAELKQMVMSLRVSELQVLLGYAGRNKHGRKHELLTKALHLLKAGCSPAVQMKIKELYRRRFMADSAELKQMVMSLRVSELQVLLGYAGRNKHGRKHELLTKALHLLKAGCSPAVQMKIKELYRRRFMADSAELKQMVMSLRVSELQVLLGYAGRNKHGRKHELLTKALHLLKAGCSPAVQMKIKELYRRRFMADSAELKQMVMSLRVSELQVLLGYAGRNKHGRKHELLTKALHLLKAGCSPAVQMKIKELYRRRFMADSAELKQMVMSLRVSELQVLLGYAGRNKHGRKHELLTKALHLLKAGCSPAVQMKIKELYRRRFMADSAELKQMVMSLRVSELQVLLGYAGRNKHGRKHELLTKALHLLKAGCSPAVQMKIKELYRRRFMADSAELKQMVMSLRVSELQVLLGYAGRNKHGRKHELLTKALHLLKAGCSPAVQMKIKELYRRRFMADSAELKQMVMSLRVSELQVLLGYAGRNKHGRKHELLTKALHLLKAGCSPAVQMKIKELYRRRFMADSAELKQMVMSLRVSELQVLLGYAGRNKHGRKHELLTKALHLLKAGCSPAVQMKIKELYRRRFMADSAELKQMVMSLRVSELQVLLGYAGRNKHGRKHELLTKALHLLKAGCSPAVQMKIKELYRRRFMADSAELKQMVMSLRVSELQVLLGYAGRNKHGRKHELLTKALHLLKAGCSPAVQMKIKELYRRRFMADSAELKQMVMSLRVSELQVLLGYAGRNKHGRKHELLTKALHLLKAGCSPAVQMKIKELYRRRFMADSAELKQMVMSLRVSELQVLLGYAGRNKHGRKHELLTKALHLLKAGCSPAVQMKIKELYRRRFMADSAELKQMVMSLRVSELQVLLGYAGRNKHGRKHELLTKALHLLKAGCSPAVQMKIKELYRRRFMADSAELKQMVMSLRVSELQVLLGYAGRNKHGRKHELLTKALHLLKAGCSPAVQMKIKELYRRRFMADSAELKQMVMSLRVSELQVLLGYAGRNKHGRKHELLTKALHLLKAGCSPAVQMKIKELYRRRF

CATH classification: 1.10.720.30

Organism: Homo sapiens (NCBI:txid9606)

Secondary structure (DSSP, 8-state):
---TTHHHHHHTT--HHHHHHHHHTT-----S-HHHHHHHHHHHHHT---HHHHHHHHHHHHHT-

Radius of gyration: 10.33 Å; Cα contacts (8 Å, |Δi|>4): 56; chains: 1; bounding box: 28×21×26 Å

InterPro domains:
  IPR003034 SAP domain [PS50800] (11-45)
  IPR003034 SAP domain [SM00513] (11-45)
  IPR004181 Zinc finger, MIZ-type [PF02891] (331-379)
  IPR004181 Zinc finger, MIZ-type [PS51044] (320-405)
  IPR013083 Zinc finger, RING/FYVE/PHD-type [G3DSA:3.30.40.10] (288-416)
  IPR023321 PINIT domain [PF14324] (136-286)
  IPR023321 PINIT domain [PS51466] (124-288)
  IPR036361 SAP domain superfamily [G3DSA:1.10.720.30] (1-65)
  IPR036361 SAP domain superfamily [SSF68906] (1-65)
  IPR038654 PINIT domain superfamily [G3DSA:2.60.120.780] (135-287)

Nearest PDB structures (foldseek):
  1v66-assembly1_A  TM=9.814E-01  e=9.727E-08  Homo sapiens
  1zbh-assembly1_D  TM=8.134E-01  e=8.585E+00  Homo sapiens
  3wvo-assembly1_B  TM=3.980E-01  e=9.687E+00  Thermobifida fusca YX
  1v66-assembly1_A  TM=9.628E-01  e=3.489E-08  Homo sapiens
  1zrj-assembly1_A  TM=8.407E-01  e=8.489E-01  Homo sapiens

Solvent-accessible surface area: 4742 Å² total; per-residue (Å²): 237,57,98,69,58,96,6,60,126,14,0,106,55,2,123,60,71,17,0,59,53,2,0,33,110,40,63,149,112,73,156,37,189,89,141,91,0,7,57,74,5,36,107,26,26,167,76,57,26,74,92,44,12,45,117,66,5,61,104,28,85,156,224,129,185

GO terms:
  GO:0060261 positive regulation of transcription initiation by RNA polymerase II (P, IDA)
  GO:0006974 DNA damage response (P, IDA)
  GO:0005515 protein binding (F, IPI)
  GO:0046426 negative regulation of receptor signaling pathway via JAK-STAT (P, IDA)
  GO:0140416 transcription regulator inhibitor activity (F, IDA)
  GO:0061665 SUMO ligase activity (F, IDA)
  GO:0045944 positive regulation of transcription by RNA polymerase II (P, IDA)
  GO:0033235 positive regulation of protein sumoylation (P, IDA)
  GO:0005634 nucleus (C, TAS)
  GO:0003714 transcription corepressor activity (F, TAS)
  GO:0007259 cell surface receptor signaling pathway via JAK-STAT (P, TAS)
  GO:0019789 SUMO transferase activity (F, EXP)
  GO:0005654 nucleoplasm (C, TAS)
  GO:0016925 protein sumoylation (P, TAS)
  GO:0019789 SUMO transferase activity (F, TAS)
  GO:0016925 protein sumoylation (P, IDA)
  GO:0005634 nucleus (C, IDA)
  GO:0019899 enzyme binding (F, IPI)